Protein 3KG7 (pdb70)

Radius of gyration: 40.91 Å; Cα contacts (8 Å, |Δi|>4): 2635; chains: 4; bounding box: 85×83×121 Å

GO terms:
  GO:0042802 identical protein binding (F, IPI)

B-factor: mean 85.24, std 8.42, range [41.14, 129.92]

Organism: NCBI:txid158786

Foldseek 3Di:
DQLLQADWDQDPPFRWIKGKDKDACVSPVQLQQWDFLNWRWQAQCQLVLCCQVPDPFWKDFWKFFDAIDIAHDNGWIKIKMKWGQADPQGKIKMWIWIDTPPPPDDIDTTMIIIHNDGDDFFDDFDAVVVVVVQWAWDDVVVLQLLCVLLRTGGGLLPFFPTWTEDQFKIKTKGAQRPVCVVSDDPRLDHSSRVVVLVSDFNPSVPPPSDPSWHWGFGTFGMGFHGRADRIWMKMWRGGWDADPVVQKTWGKIFIAHPRGTTGIITHGGITHTDGPVRRVD/DLLQADWDQDPPFRWIKGKDKDACVSPVQLCQWAFLNWRWQALCQLVLVCQVPDPFWKDFWKFFDAIDIAHDRGFIKIKMWWGQADPQRKIKMWIWIDGPVVPDDIDTTMIIIHNDGDDFDDDFDPVVVVQVQWAWDDVVVLQVLCVLLRTGGGLLPFFPTWTEDQFKIKTKGADRPVCVVSDDPSLAHSSRVVSLVRDGNCSPPDDDSPNWHWGFGTFGMGFHTRADRIWMKMWRGGWDADPVQAKTWGKIFIAHPRRHTGDITHGGITGTDGPVRRVD/DADLQQGDWDQDPPFRWIKRKDKDACVSPVQLCQWAFLNWRWQAQCQLVLVCLVPDPFWKDFWKFFDAIDIAHDNGWIKIKMKWGQADPQGKIKMWIWIDTDPPRDDIDTTMIIIHSDRDDFFDDFDAPVVVVVPWDWDDVVVLQVQCVLLRTGGGLLPFFPTWTEDQFKIKTKGAQRPVCVVSDDPRQAHSSRVVSLVSDFNPSVPPDRNPNWHWGFGTFGMGFHGRADRIWMKMFRGGWDADDVVGKTWGKIFIAHPRRTTGIITHGGITHTDGCVRRVD/DLLQADWDQDPPFRWIKGKDKDACVSPVQQQQKDFLNWRWQAQCQLVLCCQVVDPFWKDFWKFFDAIDIAHDNPWIKIKMKWGQADPQGKIKMWIWIDTPVVRPDIDTTMIIIHRDRDDFFDDFDAPVVVQVQWDWDDVVVLQVLCVLLRTGGGLLPFFPTWTEDQFKIKTKGADRPVCVVSDDPRLDHSSRSVVLVSDFNPSVVVGDNVSWHWGWGIFGMGFHGRADRIWMKMWRGGWDADVPQQKTWGKIFIAHPRRTTGIITHGGITHTDGPVRRVD

Solvent-accessible surface area: 50258 Å² total

InterPro domains:
  IPR001227 Acyl transferase domain superfamily [G3DSA:3.40.366.10] (577-880)
  IPR009081 Phosphopantetheine binding ACP domain [PF00550] (2080-2145)
  IPR009081 Phosphopantetheine binding ACP domain [PS50075] (2074-2149)
  IPR011032 GroES-like superfamily [SSF50129] (1459-1610)
  IPR013154 Alcohol dehydrogenase-like, N-terminal [PF08240] (1486-1574)
  IPR013968 Polyketide synthase-like, ketoreductase domain [PF08659] (1800-1977)
  IPR014030 Beta-ketoacyl synthase-like, N-terminal domain [PF00109] (44-298)
  IPR014031 Beta-ketoacyl synthase, C-terminal domain [PF02801] (307-423)
  IPR014043 Acyl transferase domain [PF00698] (579-896)
  IPR014043 Acyl transferase domain [SM00827] (579-877)
  IPR016035 Acyl transferase/acyl hydrolase/lysophospholipase [SSF52151] (576-875)
  IPR016036 Malonyl-CoA ACP transacylase, ACP-binding [SSF55048] (704-770)
  IPR016039 Thiolase-like [G3DSA:3.40.47.10] (41-481)
  IPR016039 Thiolase-like [SSF53901] (42-414)
  IPR018201 Beta-ketoacyl synthase, active site [PS00606] (211-227)
  IPR020806 Polyketide synthase-like, phosphopantetheine-binding domain [SM00823] (2077-2149)
  IPR020807 Polyketide/metazoan fatty acid synthase-like, dehydratase domain [SM00826] (939-1101)
  IPR020841 Polyketide synthase, beta-ketoacyl synthase domain [PS52004] (43-471)
  IPR020841 Polyketide synthase, beta-ketoacyl synthase domain [SM00825] (46-474)
  IPR020843 Enoylreductase domain [SM00829] (1469-1784)

Sequence (1123 aa):
VHRLLGNKLELASTGQTIYHQDINLNNHPWIGDHRVYDTPVIPGVSYIATLAAVGVPAAVEDINFQQPLFLAESNTTRETQLLHTADNVGKQFVEVFSRDGAKQEEWQQHASSVSENPPPPPTLSVDIPALCEQLRPLDTDTLTEIYASISLVYGPLQAVRQAWIGEETSLLEIEVPKALAFQLAGEPIHPVLIDACTRLTPDLFDFSSDSGVFWAPWRVKETLSHPTPSRFYAYVEEPSRVNEQLQTRSYDIQLLDETGQAFGRINGFTVKRAPSQLFLKHRLLGNKLELASTGQTIYHQDINLNNHPWIGDHRVYDTPVIPGVSYIATLAAVGVPAAVEDINFQQPLFLAESNTTRETQLLHTADNVGKQFVEVFSRDGAKQEEWQQHASSVSENPPPPPTLSVDIPALCEQLRPLDTDTLTEIYASISLVYGPLQAVRQAWIGEETSLLEIEVPKALAFQLAGEPIHPVLIDACTRLTPDLFDFSSDSGVFWAPWRVKETLSHPTPSRFYAYVEEPSRVNEQLQTRSYDIQLLDETGQAFGRINGFTVKRAPSQLFLKQVHRLLGNKLELASTGQTIYHQDINLNNHPWIGDHRVYDTPVIPGVSYIATLAAVGVPAAVEDINFQQPLFLAESNTTRETQLLHTADNVGKQFVEVFSRDGAKQEEWQQHASSVSENPPPPPTLSVDIPALCEQLRPLDTDTLTEIYASISLVYGPLQAVRQAWIGEETSLLEIEVPKALAFQLAGEPIHPVLIDACTRLTPDLFDFSSDSGVFWAPWRVKETLSHPTPSRFYAYVEEPSRVNEQLQTRSYDIQLLDETGQAFGRINGFTVKRAPSQLFLKHRLLGNKLELASTGQTIYHQDINLNNHPWIGDHRVYDTPVIPGVSYIATLAAVGVPAAVEDINFQQPLFLAESNTTRETQLLHTADNVGKQFVEVFSRDGAKQEEWQQHASSVSENPPPPPTLSVDIPALCEQLRPLDTDTLTEIYASISLVYGPLQAVRQAWIGEETSLLEIEVPKALAFQLAGEPIHPVLIDACTRLTPDLFDFSSDSGVFWAPWRVKETLSHPTPSRFYAYVEEPSRVNEQLQTRSYDIQLLDETGQAFGRINGFTVKRAPSQLFLK

Structure (mmCIF, N/CA/C/O backbone):
data_3KG7
#
_entry.id   3KG7
#
_cell.length_a   82.163
_cell.length_b   74.447
_cell.length_c   103.482
_cell.angle_alpha   90.00
_cell.angle_beta   108.84
_cell.angle_gamma   90.00
#
_symmetry.space_group_name_H-M   'P 1 21 1'
#
loop_
_entity.id
_entity.type
_entity.pdbx_description
1 polymer CurH
2 water water
#
loop_
_atom_site.group_PDB
_atom_site.id
_atom_site.type_symbol
_atom_site.label_atom_id
_atom_site.label_alt_id
_atom_site.label_comp_id
_atom_site.label_asym_id
_atom_site.label_entity_id
_atom_site.label_seq_id
_atom_site.pdbx_PDB_ins_code
_atom_site.Cartn_x
_atom_site.Cartn_y
_atom_site.Cartn_z
_atom_site.occupancy
_atom_site.B_iso_or_equiv
_atom_site.auth_seq_id
_atom_site.auth_comp_id
_atom_site.auth_asym_id
_atom_site.auth_atom_id
_atom_site.pdbx_PDB_model_num
ATOM 1 N N . VAL A 1 8 ? 24.703 31.271 38.856 1.00 93.54 938 VAL A N 1
ATOM 2 C CA . VAL A 1 8 ? 25.188 32.112 39.997 1.00 90.46 938 VAL A CA 1
ATOM 3 C C . VAL A 1 8 ? 24.627 31.600 41.334 1.00 91.33 938 VAL A C 1
ATOM 4 O O . VAL A 1 8 ? 23.426 31.710 41.607 1.00 91.34 938 VAL A O 1
ATOM 8 N N . HIS A 1 9 ? 25.508 31.044 42.157 1.00 94.06 939 HIS A N 1
ATOM 9 C CA . HIS A 1 9 ? 25.199 30.683 43.539 1.00 95.93 939 HIS A CA 1
ATOM 10 C C . HIS A 1 9 ? 24.949 31.958 44.361 1.00 94.20 939 HIS A C 1
ATOM 11 O O . HIS A 1 9 ? 25.752 32.906 44.314 1.00 94.97 939 HIS A O 1
ATOM 18 N N . ARG A 1 10 ? 23.838 31.990 45.099 1.00 90.19 940 ARG A N 1
ATOM 19 C CA . ARG A 1 10 ? 23.497 33.181 45.891 1.00 87.69 940 ARG A CA 1
ATOM 20 C C . ARG A 1 10 ? 24.609 33.617 46.869 1.00 86.79 940 ARG A C 1
ATOM 21 O O . ARG A 1 10 ? 24.829 34.816 47.064 1.00 87.56 940 ARG A O 1
ATOM 29 N N . LEU A 1 11 ? 25.313 32.646 47.452 1.00 83.92 941 LEU A N 1
ATOM 30 C CA . LEU A 1 11 ? 26.353 32.925 48.435 1.00 81.64 941 LEU A CA 1
ATOM 31 C C . LEU A 1 11 ? 27.710 33.251 47.804 1.00 83.80 941 LEU A C 1
ATOM 32 O O . LEU A 1 11 ? 28.358 34.242 48.181 1.00 83.95 941 LEU A O 1
ATOM 37 N N . LEU A 1 12 ? 28.132 32.434 46.842 1.00 82.75 942 LEU A N 1
ATOM 38 C CA . LEU A 1 12 ? 29.480 32.554 46.290 1.00 80.20 942 LEU A CA 1
ATOM 39 C C . LEU A 1 12 ? 29.585 33.450 45.082 1.00 80.11 942 LEU A C 1
ATOM 40 O O . LEU A 1 12 ? 30.652 34.009 44.823 1.00 82.27 942 LEU A O 1
ATOM 45 N N . GLY A 1 13 ? 28.487 33.575 44.341 1.00 78.94 943 GLY A N 1
ATOM 46 C CA . GLY A 1 13 ? 28.496 34.288 43.078 1.00 78.12 943 GLY A CA 1
ATOM 47 C C . GLY A 1 13 ? 28.940 33.393 41.935 1.00 79.14 943 GLY A C 1
ATOM 48 O O . GLY A 1 13 ? 28.581 32.219 41.879 1.00 79.18 943 GLY A O 1
ATOM 49 N N . ASN A 1 14 ? 29.721 33.956 41.017 1.00 79.26 944 ASN A N 1
ATOM 50 C CA . ASN A 1 14 ? 30.137 33.260 39.801 1.00 78.50 944 ASN A CA 1
ATOM 51 C C . ASN A 1 14 ? 31.457 32.561 39.971 1.00 76.98 944 ASN A C 1
ATOM 52 O O . ASN A 1 14 ? 32.401 33.145 40.478 1.00 78.31 944 ASN A O 1
ATOM 57 N N . LYS A 1 15 ? 31.514 31.312 39.525 1.00 76.62 945 LYS A N 1
ATOM 58 C CA . LYS A 1 15 ? 32.716 30.493 39.602 1.00 76.26 945 LYS A CA 1
ATOM 59 C C . LYS A 1 15 ? 33.516 30.605 38.316 1.00 76.65 945 LYS A C 1
ATOM 60 O O . LYS A 1 15 ? 32.989 30.435 37.213 1.00 79.10 945 LYS A O 1
ATOM 66 N N . LEU A 1 16 ? 34.793 30.911 38.455 1.00 76.75 946 LEU A N 1
ATOM 67 C CA . LEU A 1 16 ? 35.696 30.882 37.317 1.00 77.10 946 LEU A CA 1
ATOM 68 C C . LEU A 1 16 ? 36.901 30.046 37.677 1.00 77.43 946 LEU A C 1
ATOM 69 O O . LEU A 1 16 ? 37.543 30.270 38.711 1.00 77.68 946 LEU A O 1
ATOM 74 N N . GLU A 1 17 ? 37.186 29.068 36.827 1.00 78.30 947 GLU A N 1
ATOM 75 C CA . GLU A 1 17 ? 38.364 28.233 36.995 1.00 79.36 947 GLU A CA 1
ATOM 76 C C . GLU A 1 17 ? 39.476 28.763 36.113 1.00 79.20 947 GLU A C 1
ATOM 77 O O . GLU A 1 17 ? 39.301 28.916 34.901 1.00 77.31 947 GLU A O 1
ATOM 83 N N . LEU A 1 18 ? 40.625 29.043 36.724 1.00 79.40 948 LEU A N 1
ATOM 84 C CA . LEU A 1 18 ? 41.765 29.591 35.983 1.00 78.87 948 LEU A CA 1
ATOM 85 C C . LEU A 1 18 ? 42.506 28.510 35.236 1.00 78.06 948 LEU A C 1
ATOM 86 O O . LEU A 1 18 ? 42.929 27.512 35.809 1.00 79.86 948 LEU A O 1
ATOM 91 N N . ALA A 1 19 ? 42.628 28.718 33.935 1.00 78.17 949 ALA A N 1
ATOM 92 C CA . ALA A 1 19 ? 43.297 27.791 33.041 1.00 79.59 949 ALA A CA 1
ATOM 93 C C . ALA A 1 19 ? 44.742 27.603 33.438 1.00 81.46 949 ALA A C 1
ATOM 94 O O . ALA A 1 19 ? 45.269 26.489 33.448 1.00 83.23 949 ALA A O 1
ATOM 96 N N . SER A 1 20 ? 45.380 28.721 33.754 1.00 83.40 950 SER A N 1
ATOM 97 C CA . SER A 1 20 ? 46.828 28.772 33.881 1.00 85.81 950 SER A CA 1
ATOM 98 C C . SER A 1 20 ? 47.354 28.139 35.168 1.00 86.34 950 SER A C 1
ATOM 99 O O . SER A 1 20 ? 48.381 27.456 35.147 1.00 87.85 950 SER A O 1
ATOM 102 N N . THR A 1 21 ? 46.642 28.349 36.271 1.00 84.38 951 THR A N 1
ATOM 103 C CA . THR A 1 21 ? 47.145 27.963 37.583 1.00 84.56 951 THR A CA 1
ATOM 104 C C . THR A 1 21 ? 46.375 26.834 38.267 1.00 84.48 951 THR A C 1
ATOM 105 O O . THR A 1 21 ? 46.890 26.212 39.195 1.00 85.30 951 THR A O 1
ATOM 109 N N . GLY A 1 22 ? 45.143 26.585 37.833 1.00 83.51 952 GLY A N 1
ATOM 110 C CA . GLY A 1 22 ? 44.251 25.661 38.532 1.00 81.82 952 GLY A CA 1
ATOM 111 C C . GLY A 1 22 ? 43.660 26.285 39.789 1.00 83.16 952 GLY A C 1
ATOM 112 O O . GLY A 1 22 ? 43.283 25.582 40.718 1.00 84.32 952 GLY A O 1
ATOM 113 N N . GLN A 1 23 ? 43.585 27.613 39.828 1.00 82.09 953 GLN A N 1
ATOM 114 C CA . GLN A 1 23 ? 42.909 28.305 40.918 1.00 82.28 953 GLN A CA 1
ATOM 115 C C . GLN A 1 23 ? 41.435 28.516 40.588 1.00 80.95 953 GLN A C 1
ATOM 116 O O . GLN A 1 23 ? 41.018 28.384 39.435 1.00 82.02 953 GLN A O 1
ATOM 122 N N . THR A 1 24 ? 40.648 28.844 41.606 1.00 78.39 954 THR A N 1
ATOM 123 C CA . THR A 1 24 ? 39.248 29.143 41.398 1.00 76.91 954 THR A CA 1
ATOM 124 C C . THR A 1 24 ? 38.903 30.470 42.050 1.00 78.06 954 THR A C 1
ATOM 125 O O . THR A 1 24 ? 39.247 30.708 43.199 1.00 77.85 954 THR A O 1
ATOM 129 N N . ILE A 1 25 ? 38.233 31.325 41.285 1.00 78.23 955 ILE A N 1
ATOM 130 C CA . ILE A 1 25 ? 37.759 32.613 41.748 1.00 81.36 955 ILE A CA 1
ATOM 131 C C . ILE A 1 25 ? 36.237 32.608 41.813 1.00 80.20 955 ILE A C 1
ATOM 132 O O . ILE A 1 25 ? 35.578 32.263 40.846 1.00 81.90 955 ILE A O 1
ATOM 137 N N . TYR A 1 26 ? 35.689 33.005 42.951 1.00 79.23 956 TYR A N 1
ATOM 138 C CA . TYR A 1 26 ? 34.269 33.270 43.056 1.00 78.40 956 TYR A CA 1
ATOM 139 C C . TYR A 1 26 ? 34.085 34.760 43.165 1.00 79.20 956 TYR A C 1
ATOM 140 O O . TYR A 1 26 ? 34.583 35.397 44.114 1.00 80.76 956 TYR A O 1
ATOM 149 N N . HIS A 1 27 ? 33.396 35.336 42.185 1.00 76.80 957 HIS A N 1
ATOM 150 C CA . HIS A 1 27 ? 33.212 36.781 42.177 1.00 75.43 957 HIS A CA 1
ATOM 151 C C . HIS A 1 27 ? 31.759 37.197 42.081 1.00 76.31 957 HIS A C 1
ATOM 152 O O . HIS A 1 27 ? 30.976 36.628 41.322 1.00 80.48 957 HIS A O 1
ATOM 159 N N . GLN A 1 28 ? 31.413 38.209 42.860 1.00 76.78 958 GLN A N 1
ATOM 160 C CA . GLN A 1 28 ? 30.055 38.719 42.919 1.00 77.46 958 GLN A CA 1
ATOM 161 C C . GLN A 1 28 ? 30.038 40.193 43.336 1.00 79.20 958 GLN A C 1
ATOM 162 O O . GLN A 1 28 ? 31.029 40.730 43.844 1.00 80.59 958 GLN A O 1
ATOM 168 N N . ASP A 1 29 ? 28.907 40.845 43.111 1.00 80.75 959 ASP A N 1
ATOM 169 C CA . ASP A 1 29 ? 28.685 42.178 43.637 1.00 80.80 959 ASP A CA 1
ATOM 170 C C . ASP A 1 29 ? 27.905 42.058 44.940 1.00 79.11 959 ASP A C 1
ATOM 171 O O . ASP A 1 29 ? 26.766 41.604 44.945 1.00 80.12 959 ASP A O 1
ATOM 176 N N . ILE A 1 30 ? 28.523 42.448 46.048 1.00 77.68 960 ILE A N 1
ATOM 177 C CA . ILE A 1 30 ? 27.832 42.462 47.337 1.00 77.06 960 ILE A CA 1
ATOM 178 C C . ILE A 1 30 ? 27.146 43.811 47.556 1.00 77.45 960 ILE A C 1
ATOM 179 O O . ILE A 1 30 ? 27.783 44.861 47.505 1.00 79.18 960 ILE A O 1
ATOM 184 N N . ASN A 1 31 ? 25.839 43.761 47.795 1.00 77.12 961 ASN A N 1
ATOM 185 C CA . ASN A 1 31 ? 25.052 44.915 48.203 1.00 75.84 961 ASN A CA 1
ATOM 186 C C . ASN A 1 31 ? 23.776 44.484 48.934 1.00 76.73 961 ASN A C 1
ATOM 187 O O . ASN A 1 31 ? 23.494 43.285 49.046 1.00 78.20 961 ASN A O 1
ATOM 192 N N . LEU A 1 32 ? 23.005 45.452 49.431 1.00 76.56 962 LEU A N 1
ATOM 193 C CA . LEU A 1 32 ? 21.777 45.144 50.165 1.00 76.70 962 LEU A CA 1
ATOM 194 C C . LEU A 1 32 ? 20.716 44.497 49.287 1.00 77.44 962 LEU A C 1
ATOM 195 O O . LEU A 1 32 ? 19.777 43.879 49.786 1.00 77.50 962 LEU A O 1
ATOM 200 N N . ASN A 1 33 ? 20.867 44.649 47.978 1.00 79.59 963 ASN A N 1
ATOM 201 C CA . ASN A 1 33 ? 19.951 44.038 47.031 1.00 81.94 963 ASN A CA 1
ATOM 202 C C . ASN A 1 33 ? 20.207 42.541 46.890 1.00 82.57 963 ASN A C 1
ATOM 203 O O . ASN A 1 33 ? 19.281 41.739 46.967 1.00 82.11 963 ASN A O 1
ATOM 208 N N . ASN A 1 34 ? 21.470 42.176 46.682 1.00 83.58 964 ASN A N 1
ATOM 209 C CA . ASN A 1 34 ? 21.864 40.780 46.574 1.00 84.79 964 ASN A CA 1
ATOM 210 C C . ASN A 1 34 ? 21.814 40.066 47.922 1.00 85.69 964 ASN A C 1
ATOM 211 O O . ASN A 1 34 ? 21.372 38.916 48.005 1.00 87.22 964 ASN A O 1
ATOM 216 N N . HIS A 1 35 ? 22.263 40.758 48.968 1.00 83.95 965 HIS A N 1
ATOM 217 C CA . HIS A 1 35 ? 22.374 40.174 50.296 1.00 83.08 965 HIS A CA 1
ATOM 218 C C . HIS A 1 35 ? 21.709 41.067 51.343 1.00 82.83 965 HIS A C 1
ATOM 219 O O . HIS A 1 35 ? 22.396 41.698 52.152 1.00 84.06 965 HIS A O 1
ATOM 226 N N . PRO A 1 36 ? 20.367 41.107 51.350 1.00 81.44 966 PRO A N 1
ATOM 227 C CA . PRO A 1 36 ? 19.626 41.948 52.296 1.00 79.68 966 PRO A CA 1
ATOM 228 C C . PRO A 1 36 ? 19.960 41.680 53.771 1.00 80.91 966 PRO A C 1
ATOM 229 O O . PRO A 1 36 ? 19.808 42.582 54.607 1.00 81.24 966 PRO A O 1
ATOM 233 N N . TRP A 1 37 ? 20.430 40.472 54.087 1.00 79.90 967 TRP A N 1
ATOM 234 C CA . TRP A 1 37 ? 20.704 40.118 55.485 1.00 80.84 967 TRP A CA 1
ATOM 235 C C . TRP A 1 37 ? 21.809 40.956 56.116 1.00 81.17 967 TRP A C 1
ATOM 236 O O . TRP A 1 37 ? 21.808 41.168 57.331 1.00 81.58 967 TRP A O 1
ATOM 247 N N . ILE A 1 38 ? 22.737 41.447 55.296 1.00 80.34 968 ILE A N 1
ATOM 248 C CA . ILE A 1 38 ? 23.845 42.258 55.801 1.00 79.59 968 ILE A CA 1
ATOM 249 C C . ILE A 1 38 ? 23.305 43.494 56.505 1.00 81.06 968 ILE A C 1
ATOM 250 O O . ILE A 1 38 ? 23.842 43.906 57.535 1.00 82.67 968 ILE A O 1
ATOM 255 N N . GLY A 1 39 ? 22.211 44.043 55.968 1.00 79.63 969 GLY A N 1
ATOM 256 C CA . GLY A 1 39 ? 21.550 45.203 56.547 1.00 78.14 969 GLY A CA 1
ATOM 257 C C . GLY A 1 39 ? 21.006 44.952 57.934 1.00 79.75 969 GLY A C 1
ATOM 258 O O . GLY A 1 39 ? 20.712 45.890 58.661 1.00 80.13 969 GLY A O 1
ATOM 259 N N . ASP A 1 40 ? 20.880 43.681 58.306 1.00 81.48 970 ASP A N 1
ATOM 260 C CA . ASP A 1 40 ? 20.418 43.306 59.648 1.00 82.49 970 ASP A CA 1
ATOM 261 C C . ASP A 1 40 ? 21.545 42.870 60.600 1.00 82.98 970 ASP A C 1
ATOM 262 O O . ASP A 1 40 ? 21.287 42.455 61.730 1.00 83.71 970 ASP A O 1
ATOM 267 N N . HIS A 1 41 ? 22.792 42.957 60.139 1.00 82.75 971 HIS A N 1
ATOM 268 C CA . HIS A 1 41 ? 23.946 42.815 61.022 1.00 82.94 971 HIS A CA 1
ATOM 269 C C . HIS A 1 41 ? 24.664 44.160 61.144 1.00 83.91 971 HIS A C 1
ATOM 270 O O . HIS A 1 41 ? 25.622 44.429 60.414 1.00 84.82 971 HIS A O 1
ATOM 277 N N . ARG A 1 42 ? 24.193 45.005 62.060 1.00 84.22 972 ARG A N 1
ATOM 278 C CA . ARG A 1 42 ? 24.712 46.374 62.154 1.00 84.65 972 ARG A CA 1
ATOM 279 C C . ARG A 1 42 ? 25.660 46.589 63.329 1.00 83.15 972 ARG A C 1
ATOM 280 O O . ARG A 1 42 ? 25.288 46.416 64.493 1.00 83.76 972 ARG A O 1
ATOM 288 N N . VAL A 1 43 ? 26.892 46.961 63.000 1.00 80.81 973 VAL A N 1
ATOM 289 C CA . VAL A 1 43 ? 27.866 47.419 63.989 1.00 80.20 973 VAL A CA 1
ATOM 290 C C . VAL A 1 43 ? 28.061 48.938 63.798 1.00 80.03 973 VAL A C 1
ATOM 291 O O . VAL A 1 43 ? 28.282 49.400 62.679 1.00 79.95 973 VAL A O 1
ATOM 295 N N . TYR A 1 44 ? 27.972 49.700 64.886 1.00 78.69 974 TYR A N 1
ATOM 296 C CA . TYR A 1 44 ? 27.955 51.177 64.824 1.00 80.12 974 TYR A CA 1
ATOM 297 C C . TYR A 1 44 ? 26.942 51.665 63.789 1.00 81.29 974 TYR A C 1
ATOM 298 O O . TYR A 1 44 ? 27.234 52.560 62.990 1.00 80.77 974 TYR A O 1
ATOM 307 N N . ASP A 1 45 ? 25.760 51.046 63.809 1.00 83.05 975 ASP A N 1
ATOM 308 C CA . ASP A 1 45 ? 24.668 51.356 62.882 1.00 83.79 975 ASP A CA 1
ATOM 309 C C . ASP A 1 45 ? 25.092 51.289 61.403 1.00 83.59 975 ASP A C 1
ATOM 310 O O . ASP A 1 45 ? 24.533 51.978 60.548 1.00 84.26 975 ASP A O 1
ATOM 315 N N . THR A 1 46 ? 26.078 50.445 61.115 1.00 82.78 976 THR A N 1
ATOM 316 C CA . THR A 1 46 ? 26.568 50.240 59.757 1.00 81.97 976 THR A CA 1
ATOM 317 C C . THR A 1 46 ? 26.424 48.763 59.393 1.00 83.12 976 THR A C 1
ATOM 318 O O . THR A 1 46 ? 26.889 47.900 60.137 1.00 85.21 976 THR A O 1
ATOM 322 N N . PRO A 1 47 ? 25.766 48.464 58.263 1.00 82.56 977 PRO A N 1
ATOM 323 C CA . PRO A 1 47 ? 25.750 47.091 57.778 1.00 82.25 977 PRO A CA 1
ATOM 324 C C . PRO A 1 47 ? 27.162 46.571 57.514 1.00 82.69 977 PRO A C 1
ATOM 325 O O . PRO A 1 47 ? 27.883 47.109 56.674 1.00 82.33 977 PRO A O 1
ATOM 329 N N . VAL A 1 48 ? 27.545 45.537 58.257 1.00 82.58 978 VAL A N 1
ATOM 330 C CA . VAL A 1 48 ? 28.874 44.935 58.140 1.00 82.58 978 VAL A CA 1
ATOM 331 C C . VAL A 1 48 ? 28.775 43.412 58.031 1.00 81.80 978 VAL A C 1
ATOM 332 O O . VAL A 1 48 ? 27.909 42.807 58.654 1.00 84.53 978 VAL A O 1
ATOM 336 N N . ILE A 1 49 ? 29.643 42.802 57.226 1.00 81.13 979 ILE A N 1
ATOM 337 C CA . ILE A 1 49 ? 29.710 41.338 57.107 1.00 80.77 979 ILE A CA 1
ATOM 338 C C . ILE A 1 49 ? 30.538 40.754 58.248 1.00 80.76 979 ILE A C 1
ATOM 339 O O . ILE A 1 49 ? 31.716 41.079 58.371 1.00 81.72 979 ILE A O 1
ATOM 344 N N . PRO A 1 50 ? 29.928 39.895 59.089 1.00 82.20 980 PRO A N 1
ATOM 345 C CA . PRO A 1 50 ? 30.690 39.220 60.146 1.00 82.05 980 PRO A CA 1
ATOM 346 C C . PRO A 1 50 ? 31.775 38.354 59.544 1.00 82.41 980 PRO A C 1
ATOM 347 O O . PRO A 1 50 ? 31.543 37.706 58.524 1.00 80.93 980 PRO A O 1
ATOM 351 N N . GLY A 1 51 ? 32.943 38.336 60.181 1.00 83.46 981 GLY A N 1
ATOM 352 C CA . GLY A 1 51 ? 34.088 37.557 59.704 1.00 82.78 981 GLY A CA 1
ATOM 353 C C . GLY A 1 51 ? 33.788 36.117 59.346 1.00 82.61 981 GLY A C 1
ATOM 354 O O . GLY A 1 51 ? 34.199 35.645 58.288 1.00 83.41 981 GLY A O 1
ATOM 355 N N . VAL A 1 52 ? 33.059 35.426 60.221 1.00 82.49 982 VAL A N 1
ATOM 356 C CA . VAL A 1 52 ? 32.750 33.987 60.037 1.00 83.24 982 VAL A CA 1
ATOM 357 C C . VAL A 1 52 ? 32.038 33.666 58.710 1.00 84.29 982 VAL A C 1
ATOM 358 O O . VAL A 1 52 ? 31.998 32.500 58.287 1.00 87.79 982 VAL A O 1
ATOM 362 N N . SER A 1 53 ? 31.494 34.701 58.064 1.00 82.29 983 SER A N 1
ATOM 363 C CA . SER A 1 53 ? 30.842 34.566 56.756 1.00 80.64 983 SER A CA 1
ATOM 364 C C . SER A 1 53 ? 31.782 33.949 55.732 1.00 81.06 983 SER A C 1
ATOM 365 O O . SER A 1 53 ? 31.367 33.141 54.904 1.00 83.23 983 SER A O 1
ATOM 368 N N . TYR A 1 54 ? 33.048 34.348 55.785 1.00 79.99 984 TYR A N 1
ATOM 369 C CA . TYR A 1 54 ? 34.022 33.885 54.818 1.00 80.37 984 TYR A CA 1
ATOM 370 C C . TYR A 1 54 ? 34.386 32.436 55.046 1.00 81.66 984 TYR A C 1
ATOM 371 O O . TYR A 1 54 ? 34.819 31.760 54.116 1.00 82.36 984 TYR A O 1
ATOM 380 N N . ILE A 1 55 ? 34.206 31.957 56.277 1.00 81.36 985 ILE A N 1
ATOM 381 C CA . ILE A 1 55 ? 34.353 30.535 56.555 1.00 80.55 985 ILE A CA 1
ATOM 382 C C . ILE A 1 55 ? 33.184 29.819 55.882 1.00 81.78 985 ILE A C 1
ATOM 383 O O . ILE A 1 55 ? 33.390 28.831 55.151 1.00 84.17 985 ILE A O 1
ATOM 388 N N . ALA A 1 56 ? 31.970 30.331 56.100 1.00 79.76 986 ALA A N 1
ATOM 389 C CA . ALA A 1 56 ? 30.781 29.779 55.430 1.00 80.19 986 ALA A CA 1
ATOM 390 C C . ALA A 1 56 ? 30.945 29.726 53.898 1.00 82.50 986 ALA A C 1
ATOM 391 O O . ALA A 1 56 ? 30.625 28.723 53.267 1.00 84.38 986 ALA A O 1
ATOM 401 N N . THR A 1 58 ? 33.820 29.641 52.156 1.00 83.56 988 THR A N 1
ATOM 402 C CA . THR A 1 58 ? 34.845 28.650 51.868 1.00 81.96 988 THR A CA 1
ATOM 403 C C . THR A 1 58 ? 34.262 27.235 51.971 1.00 82.78 988 THR A C 1
ATOM 404 O O . THR A 1 58 ? 34.470 26.397 51.088 1.00 82.14 988 THR A O 1
ATOM 408 N N . LEU A 1 59 ? 33.498 26.997 53.031 1.00 80.55 989 LEU A N 1
ATOM 409 C CA . LEU A 1 59 ? 32.818 25.716 53.219 1.00 80.16 989 LEU A CA 1
ATOM 410 C C . LEU A 1 59 ? 31.877 25.372 52.066 1.00 79.95 989 LEU A C 1
ATOM 411 O O . LEU A 1 59 ? 31.688 24.199 51.718 1.00 79.56 989 LEU A O 1
ATOM 416 N N . ALA A 1 60 ? 31.289 26.406 51.478 1.00 78.04 990 ALA A N 1
ATOM 417 C CA . ALA A 1 60 ? 30.376 26.229 50.357 1.00 77.23 990 ALA A CA 1
ATOM 418 C C . ALA A 1 60 ? 31.149 25.932 49.082 1.00 78.68 990 ALA A C 1
ATOM 419 O O . ALA A 1 60 ? 30.652 25.227 48.200 1.00 79.67 990 ALA A O 1
ATOM 421 N N . ALA A 1 61 ? 32.365 26.463 48.988 1.00 78.65 991 ALA A N 1
ATOM 422 C CA . ALA A 1 61 ? 33.181 26.256 47.796 1.00 77.79 991 ALA A CA 1
ATOM 423 C C . ALA A 1 61 ? 33.753 24.837 47.710 1.00 78.11 991 ALA A C 1
ATOM 424 O O . ALA A 1 61 ? 33.781 24.254 46.630 1.00 78.44 991 ALA A O 1
ATOM 426 N N . VAL A 1 62 ? 34.188 24.289 48.844 1.00 78.23 992 VAL A N 1
ATOM 427 C CA . VAL A 1 62 ? 34.862 22.986 48.867 1.00 77.35 992 VAL A CA 1
ATOM 428 C C . VAL A 1 62 ? 33.962 21.834 49.295 1.00 78.05 992 VAL A C 1
ATOM 429 O O . VAL A 1 62 ? 34.269 20.677 49.000 1.00 78.84 992 VAL A O 1
ATOM 433 N N . GLY A 1 63 ? 32.867 22.150 49.988 1.00 77.47 993 GLY A N 1
ATOM 434 C CA . GLY A 1 63 ? 31.943 21.139 50.486 1.00 77.99 993 GLY A CA 1
ATOM 435 C C . GLY A 1 63 ? 32.347 20.563 51.827 1.00 79.70 993 GLY A C 1
ATOM 436 O O . GLY A 1 63 ? 33.504 20.646 52.217 1.00 81.16 993 GLY A O 1
ATOM 437 N N . VAL A 1 64 ? 31.378 19.982 52.529 1.00 79.37 994 VAL A N 1
ATOM 438 C CA . VAL A 1 64 ? 31.618 19.290 53.794 1.00 78.14 994 VAL A CA 1
ATOM 439 C C . VAL A 1 64 ? 31.540 17.760 53.598 1.00 77.81 994 VAL A C 1
ATOM 440 O O . VAL A 1 64 ? 30.885 17.302 52.667 1.00 79.88 994 VAL A O 1
ATOM 444 N N . PRO A 1 65 ? 32.193 16.965 54.473 1.00 78.06 995 PRO A N 1
ATOM 445 C CA . PRO A 1 65 ? 33.062 17.340 55.598 1.00 77.06 995 PRO A CA 1
ATOM 446 C C . PRO A 1 65 ? 34.298 18.135 55.185 1.00 77.52 995 PRO A C 1
ATOM 447 O O . PRO A 1 65 ? 34.881 17.888 54.128 1.00 78.53 995 PRO A O 1
ATOM 451 N N . ALA A 1 66 ? 34.674 19.090 56.024 1.00 76.67 996 ALA A N 1
ATOM 452 C CA . ALA A 1 66 ? 35.825 19.928 55.761 1.00 77.20 996 ALA A CA 1
ATOM 453 C C . ALA A 1 66 ? 36.345 20.559 57.045 1.00 79.13 996 ALA A C 1
ATOM 454 O O . ALA A 1 66 ? 35.598 20.733 58.021 1.00 79.97 996 ALA A O 1
ATOM 456 N N . ALA A 1 67 ? 37.635 20.886 57.038 1.00 79.38 997 ALA A N 1
ATOM 457 C CA . ALA A 1 67 ? 38.249 21.635 58.126 1.00 79.50 997 ALA A CA 1
ATOM 458 C C . ALA A 1 67 ? 38.927 22.887 57.571 1.00 78.31 997 ALA A C 1
ATOM 459 O O . ALA A 1 67 ? 39.545 22.858 56.511 1.00 78.28 997 ALA A O 1
ATOM 461 N N . VAL A 1 68 ? 38.801 23.987 58.289 1.00 79.04 998 VAL A N 1
ATOM 462 C CA . VAL A 1 68 ? 39.416 25.237 57.876 1.00 81.05 998 VAL A CA 1
ATOM 463 C C . VAL A 1 68 ? 40.315 25.702 59.005 1.00 81.76 998 VAL A C 1
ATOM 464 O O . VAL A 1 68 ? 39.874 25.770 60.158 1.00 84.59 998 VAL A O 1
ATOM 468 N N . GLU A 1 69 ? 41.567 26.016 58.687 1.00 82.17 999 GLU A N 1
ATOM 469 C CA . GLU A 1 69 ? 42.537 26.394 59.726 1.00 83.90 999 GLU A CA 1
ATOM 470 C C . GLU A 1 69 ? 43.247 27.716 59.438 1.00 82.84 999 GLU A C 1
ATOM 471 O O . GLU A 1 69 ? 43.202 28.214 58.306 1.00 82.04 999 GLU A O 1
ATOM 477 N N . ASP A 1 70 ? 43.872 28.280 60.480 1.00 83.44 1000 ASP A N 1
ATOM 478 C CA . ASP A 1 70 ? 44.573 29.578 60.421 1.00 84.45 1000 ASP A CA 1
ATOM 479 C C . ASP A 1 70 ? 43.747 30.680 59.743 1.00 82.94 1000 ASP A C 1
ATOM 480 O O . ASP A 1 70 ? 44.158 31.267 58.737 1.00 82.31 1000 ASP A O 1
ATOM 485 N N . ILE A 1 71 ? 42.578 30.942 60.315 1.00 80.61 1001 ILE A N 1
ATOM 486 C CA . ILE A 1 71 ? 41.635 31.926 59.798 1.00 79.91 1001 ILE A CA 1
ATOM 487 C C . ILE A 1 71 ? 41.956 33.295 60.374 1.00 80.31 1001 ILE A C 1
ATOM 488 O O . ILE A 1 71 ? 42.084 33.448 61.591 1.00 81.41 1001 ILE A O 1
ATOM 493 N N . ASN A 1 72 ? 42.104 34.283 59.501 1.00 79.66 1002 ASN A N 1
ATOM 494 C CA . ASN A 1 72 ? 42.358 35.658 59.922 1.00 79.14 1002 ASN A CA 1
ATOM 495 C C . ASN A 1 72 ? 41.395 36.645 59.291 1.00 79.28 1002 ASN A C 1
ATOM 496 O O . ASN A 1 72 ? 41.077 36.543 58.108 1.00 81.84 1002 ASN A O 1
ATOM 501 N N . PHE A 1 73 ? 40.940 37.603 60.084 1.00 78.35 1003 PHE A N 1
ATOM 502 C CA . PHE A 1 73 ? 40.081 38.662 59.595 1.00 77.98 1003 PHE A CA 1
ATOM 503 C C . PHE A 1 73 ? 40.839 39.984 59.622 1.00 78.12 1003 PHE A C 1
ATOM 504 O O . PHE A 1 73 ? 41.397 40.363 60.658 1.00 78.45 1003 PHE A O 1
ATOM 512 N N . GLN A 1 74 ? 40.880 40.668 58.480 1.00 78.90 1004 GLN A N 1
ATOM 513 C CA . GLN A 1 74 ? 41.529 41.984 58.393 1.00 79.97 1004 GLN A CA 1
ATOM 514 C C . GLN A 1 74 ? 40.454 43.074 58.494 1.00 80.61 1004 GLN A C 1
ATOM 515 O O . GLN A 1 74 ? 39.634 43.043 59.410 1.00 82.23 1004 GLN A O 1
ATOM 521 N N . GLN A 1 75 ? 40.455 44.032 57.570 1.00 81.55 1005 GLN A N 1
ATOM 522 C CA . GLN A 1 75 ? 39.414 45.058 57.527 1.00 80.96 1005 GLN A CA 1
ATOM 523 C C . GLN A 1 75 ? 38.055 44.455 57.185 1.00 79.63 1005 GLN A C 1
ATOM 524 O O . GLN A 1 75 ? 37.969 43.569 56.328 1.00 78.91 1005 GLN A O 1
ATOM 530 N N . PRO A 1 76 ? 36.986 44.924 57.854 1.00 78.10 1006 PRO A N 1
ATOM 531 C CA . PRO A 1 76 ? 35.638 44.453 57.535 1.00 78.26 1006 PRO A CA 1
ATOM 532 C C . PRO A 1 76 ? 35.113 44.976 56.200 1.00 77.92 1006 PRO A C 1
ATOM 533 O O . PRO A 1 76 ? 35.515 46.044 55.749 1.00 79.91 1006 PRO A O 1
ATOM 537 N N . LEU A 1 77 ? 34.229 44.208 55.576 1.00 77.68 1007 LEU A N 1
ATOM 538 C CA . LEU A 1 77 ? 33.465 44.670 54.438 1.00 77.69 1007 LEU A CA 1
ATOM 539 C C . LEU A 1 77 ? 32.202 45.314 54.967 1.00 79.37 1007 LEU A C 1
ATOM 540 O O . LEU A 1 77 ? 31.321 44.631 55.490 1.00 81.62 1007 LEU A O 1
ATOM 545 N N . PHE A 1 78 ? 32.119 46.633 54.849 1.00 80.39 1008 PHE A N 1
ATOM 546 C CA . PHE A 1 78 ? 30.928 47.355 55.297 1.00 81.41 1008 PHE A CA 1
ATOM 547 C C . PHE A 1 78 ? 30.265 48.098 54.144 1.00 81.70 1008 PHE A C 1
ATOM 548 O O . PHE A 1 78 ? 30.913 48.444 53.153 1.00 83.18 1008 PHE A O 1
ATOM 556 N N . LEU A 1 79 ? 28.962 48.314 54.277 1.00 81.10 1009 LEU A N 1
ATOM 557 C CA . LEU A 1 79 ? 28.200 49.056 53.289 1.00 81.38 1009 LEU A CA 1
ATOM 558 C C . LEU A 1 79 ? 27.779 50.402 53.891 1.00 82.82 1009 LEU A C 1
ATOM 559 O O . LEU A 1 79 ? 26.795 50.486 54.632 1.00 83.93 1009 LEU A O 1
ATOM 564 N N . ALA A 1 80 ? 28.556 51.439 53.580 1.00 83.62 1010 ALA A N 1
ATOM 565 C CA . ALA A 1 80 ? 28.353 52.777 54.136 1.00 84.39 1010 ALA A CA 1
ATOM 566 C C . ALA A 1 80 ? 26.960 53.313 53.809 1.00 84.66 1010 ALA A C 1
ATOM 567 O O . ALA A 1 80 ? 26.174 53.607 54.710 1.00 85.83 1010 ALA A O 1
ATOM 569 N N . GLU A 1 81 ? 26.658 53.415 52.518 1.00 84.76 1011 GLU A N 1
ATOM 570 C CA . GLU A 1 81 ? 25.357 53.898 52.071 1.00 86.19 1011 GLU A CA 1
ATOM 571 C C . GLU A 1 81 ? 24.457 52.741 51.671 1.00 85.87 1011 GLU A C 1
ATOM 572 O O . GLU A 1 81 ? 24.921 51.632 51.433 1.00 85.30 1011 GLU A O 1
ATOM 578 N N . SER A 1 82 ? 23.163 53.026 51.602 1.00 87.44 1012 SER A N 1
ATOM 579 C CA . SER A 1 82 ? 22.134 52.054 51.254 1.00 88.31 1012 SER A CA 1
ATOM 580 C C . SER A 1 82 ? 22.340 51.423 49.879 1.00 88.34 1012 SER A C 1
ATOM 581 O O . SER A 1 82 ? 21.868 50.317 49.625 1.00 90.97 1012 SER A O 1
ATOM 584 N N . ASN A 1 83 ? 23.038 52.131 48.996 1.00 87.93 1013 ASN A N 1
ATOM 585 C CA . ASN A 1 83 ? 23.253 51.673 47.627 1.00 86.34 1013 ASN A CA 1
ATOM 586 C C . ASN A 1 83 ? 24.701 51.250 47.336 1.00 84.85 1013 ASN A C 1
ATOM 587 O O . ASN A 1 83 ? 25.050 50.965 46.184 1.00 84.31 1013 ASN A O 1
ATOM 592 N N . THR A 1 84 ? 25.536 51.216 48.375 1.00 82.85 1014 THR A N 1
ATOM 593 C CA . THR A 1 84 ? 26.932 50.805 48.241 1.00 82.36 1014 THR A CA 1
ATOM 594 C C . THR A 1 84 ? 27.012 49.399 47.661 1.00 82.34 1014 THR A C 1
ATOM 595 O O . THR A 1 84 ? 26.317 48.495 48.125 1.00 82.94 1014 THR A O 1
ATOM 599 N N . THR A 1 85 ? 27.848 49.226 46.643 1.00 80.85 1015 THR A N 1
ATOM 600 C CA . THR A 1 85 ? 28.155 47.906 46.111 1.00 80.55 1015 THR A CA 1
ATOM 601 C C . THR A 1 85 ? 29.647 47.693 46.182 1.00 79.46 1015 THR A C 1
ATOM 602 O O . THR A 1 85 ? 30.422 48.556 45.770 1.00 82.18 1015 THR A O 1
ATOM 606 N N . ARG A 1 86 ? 30.054 46.550 46.715 1.00 77.65 1016 ARG A N 1
ATOM 607 C CA . ARG A 1 86 ? 31.455 46.191 46.669 1.00 78.21 1016 ARG A CA 1
ATOM 608 C C . ARG A 1 86 ? 31.643 44.936 45.837 1.00 79.30 1016 ARG A C 1
ATOM 609 O O . ARG A 1 86 ? 31.037 43.887 46.122 1.00 79.43 1016 ARG A O 1
ATOM 617 N N . GLU A 1 87 ? 32.471 45.043 44.799 1.00 79.05 1017 GLU A N 1
ATOM 618 C CA . GLU A 1 87 ? 32.819 43.863 44.023 1.00 79.80 1017 GLU A CA 1
ATOM 619 C C . GLU A 1 87 ? 33.777 42.999 44.833 1.00 79.06 1017 GLU A C 1
ATOM 620 O O . GLU A 1 87 ? 34.841 43.438 45.255 1.00 80.07 1017 GLU A O 1
ATOM 626 N N . THR A 1 88 ? 33.350 41.776 45.084 1.00 78.05 1018 THR A N 1
ATOM 627 C CA . THR A 1 88 ? 34.042 40.875 46.007 1.00 78.78 1018 THR A CA 1
ATOM 628 C C . THR A 1 88 ? 34.618 39.660 45.279 1.00 78.07 1018 THR A C 1
ATOM 629 O O . THR A 1 88 ? 34.016 39.150 44.328 1.00 78.64 1018 THR A O 1
ATOM 633 N N . GLN A 1 89 ? 35.793 39.216 45.718 1.00 77.12 1019 GLN A N 1
ATOM 634 C CA . GLN A 1 89 ? 36.433 38.027 45.149 1.00 76.95 1019 GLN A CA 1
ATOM 635 C C . GLN A 1 89 ? 36.933 37.113 46.244 1.00 78.63 1019 GLN A C 1
ATOM 636 O O . GLN A 1 89 ? 37.667 37.555 47.133 1.00 80.14 1019 GLN A O 1
ATOM 642 N N . LEU A 1 90 ? 36.509 35.849 46.199 1.00 79.46 1020 LEU A N 1
ATOM 643 C CA . LEU A 1 90 ? 37.083 34.804 47.053 1.00 79.01 1020 LEU A CA 1
ATOM 644 C C . LEU A 1 90 ? 37.983 33.971 46.168 1.00 81.40 1020 LEU A C 1
ATOM 645 O O . LEU A 1 90 ? 37.540 33.404 45.174 1.00 85.16 1020 LEU A O 1
ATOM 658 N N . LEU A 1 92 ? 40.343 30.775 45.739 1.00 80.43 1022 LEU A N 1
ATOM 659 C CA . LEU A 1 92 ? 40.712 29.445 46.228 1.00 78.31 1022 LEU A CA 1
ATOM 660 C C . LEU A 1 92 ? 41.958 28.960 45.487 1.00 79.53 1022 LEU A C 1
ATOM 661 O O . LEU A 1 92 ? 41.914 28.631 44.293 1.00 78.30 1022 LEU A O 1
ATOM 666 N N . HIS A 1 93 ? 43.078 28.943 46.206 1.00 80.38 1023 HIS A N 1
ATOM 667 C CA . HIS A 1 93 ? 44.363 28.614 45.609 1.00 81.52 1023 HIS A CA 1
ATOM 668 C C . HIS A 1 93 ? 44.447 27.141 45.275 1.00 81.61 1023 HIS A C 1
ATOM 669 O O . HIS A 1 93 ? 43.748 26.318 45.864 1.00 83.76 1023 HIS A O 1
ATOM 676 N N . THR A 1 94 ? 45.282 26.816 44.301 1.00 82.32 1024 THR A N 1
ATOM 677 C CA . THR A 1 94 ? 45.509 25.428 43.952 1.00 84.30 1024 THR A CA 1
ATOM 678 C C . THR A 1 94 ? 46.274 24.759 45.093 1.00 84.78 1024 THR A C 1
ATOM 679 O O . THR A 1 94 ? 47.141 25.374 45.717 1.00 86.21 1024 THR A O 1
ATOM 683 N N . ALA A 1 95 ? 45.918 23.511 45.385 1.00 85.14 1025 ALA A N 1
ATOM 684 C CA . ALA A 1 95 ? 46.476 22.804 46.531 1.00 84.54 1025 ALA A CA 1
ATOM 685 C C . ALA A 1 95 ? 47.998 22.699 46.440 1.00 84.98 1025 ALA A C 1
ATOM 686 O O . ALA A 1 95 ? 48.556 22.476 45.355 1.00 84.32 1025 ALA A O 1
ATOM 688 N N . ASP A 1 96 ? 48.660 22.883 47.580 1.00 85.41 1026 ASP A N 1
ATOM 689 C CA . ASP A 1 96 ? 50.126 22.839 47.631 1.00 87.01 1026 ASP A CA 1
ATOM 690 C C . ASP A 1 96 ? 50.678 21.418 47.839 1.00 88.23 1026 ASP A C 1
ATOM 691 O O . ASP A 1 96 ? 49.935 20.437 47.738 1.00 88.29 1026 ASP A O 1
ATOM 696 N N . ASN A 1 97 ? 51.983 21.330 48.105 1.00 89.89 1027 ASN A N 1
ATOM 697 C CA . ASN A 1 97 ? 52.666 20.062 48.414 1.00 90.98 1027 ASN A CA 1
ATOM 698 C C . ASN A 1 97 ? 52.004 19.257 49.519 1.00 91.09 1027 ASN A C 1
ATOM 699 O O . ASN A 1 97 ? 51.822 18.046 49.393 1.00 90.56 1027 ASN A O 1
ATOM 704 N N . VAL A 1 98 ? 51.664 19.947 50.605 1.00 92.58 1028 VAL A N 1
ATOM 705 C CA . VAL A 1 98 ? 50.970 19.352 51.749 1.00 94.33 1028 VAL A CA 1
ATOM 706 C C . VAL A 1 98 ? 49.489 19.099 51.427 1.00 93.04 1028 VAL A C 1
ATOM 707 O O . VAL A 1 98 ? 48.786 18.420 52.179 1.00 92.16 1028 VAL A O 1
ATOM 711 N N . GLY A 1 99 ? 49.028 19.646 50.305 1.00 91.65 1029 GLY A N 1
ATOM 712 C CA . GLY A 1 99 ? 47.655 19.444 49.852 1.00 90.23 1029 GLY A CA 1
ATOM 713 C C . GLY A 1 99 ? 46.641 20.392 50.460 1.00 89.42 1029 GLY A C 1
ATOM 714 O O . GLY A 1 99 ? 45.436 20.181 50.331 1.00 89.44 1029 GLY A O 1
ATOM 715 N N . LYS A 1 100 ? 47.129 21.432 51.129 1.00 87.69 1030 LYS A N 1
ATOM 716 C CA . LYS A 1 100 ? 46.275 22.479 51.669 1.00 86.81 1030 LYS A CA 1
ATOM 717 C C . LYS A 1 100 ? 45.992 23.549 50.615 1.00 85.45 1030 LYS A C 1
ATOM 718 O O . LYS A 1 100 ? 46.824 23.817 49.745 1.00 85.49 1030 LYS A O 1
ATOM 724 N N . GLN A 1 101 ? 44.810 24.148 50.701 1.00 82.59 1031 GLN A N 1
ATOM 725 C CA . GLN A 1 101 ? 44.377 25.172 49.765 1.00 81.00 1031 GLN A CA 1
ATOM 726 C C . GLN A 1 101 ? 44.260 26.491 50.503 1.00 81.98 1031 GLN A C 1
ATOM 727 O O . GLN A 1 101 ? 43.472 26.614 51.455 1.00 83.50 1031 GLN A O 1
ATOM 733 N N . PHE A 1 102 ? 45.042 27.475 50.073 1.00 80.47 1032 PHE A N 1
ATOM 734 C CA . PHE A 1 102 ? 44.952 28.803 50.646 1.00 79.93 1032 PHE A CA 1
ATOM 735 C C . PHE A 1 102 ? 43.729 29.539 50.083 1.00 80.12 1032 PHE A C 1
ATOM 736 O O . PHE A 1 102 ? 43.385 29.376 48.910 1.00 79.69 1032 PHE A O 1
ATOM 744 N N . VAL A 1 103 ? 43.071 30.320 50.939 1.00 80.21 1033 VAL A N 1
ATOM 745 C CA . VAL A 1 103 ? 41.882 31.088 50.572 1.00 80.69 1033 VAL A CA 1
ATOM 746 C C . VAL A 1 103 ? 42.043 32.552 50.992 1.00 81.24 1033 VAL A C 1
ATOM 747 O O . VAL A 1 103 ? 42.477 32.834 52.110 1.00 81.68 1033 VAL A O 1
ATOM 751 N N . GLU A 1 104 ? 41.685 33.474 50.097 1.00 80.77 1034 GLU A N 1
ATOM 752 C CA . GLU A 1 104 ? 41.692 34.918 50.391 1.00 80.09 1034 GLU A CA 1
ATOM 753 C C . GLU A 1 104 ? 40.398 35.553 49.935 1.00 78.92 1034 GLU A C 1
ATOM 754 O O . GLU A 1 104 ? 39.888 35.223 48.869 1.00 76.89 1034 GLU A O 1
ATOM 760 N N . VAL A 1 105 ? 39.885 36.489 50.724 1.00 77.05 1035 VAL A N 1
ATOM 761 C CA . VAL A 1 105 ? 38.741 37.292 50.298 1.00 76.80 1035 VAL A CA 1
ATOM 762 C C . VAL A 1 105 ? 39.110 38.771 50.228 1.00 78.04 1035 VAL A C 1
ATOM 763 O O . VAL A 1 105 ? 39.591 39.346 51.211 1.00 79.28 1035 VAL A O 1
ATOM 767 N N . PHE A 1 106 ? 38.895 39.360 49.053 1.00 78.02 1036 PHE A N 1
ATOM 768 C CA . PHE A 1 106 ? 39.123 40.786 48.798 1.00 78.34 1036 PHE A CA 1
ATOM 769 C C . PHE A 1 106 ? 37.847 41.438 48.280 1.00 79.05 1036 PHE A C 1
ATOM 770 O O . PHE A 1 106 ? 37.028 40.787 47.619 1.00 77.29 1036 PHE A O 1
ATOM 778 N N . SER A 1 107 ? 37.704 42.738 48.537 1.00 78.44 1037 SER A N 1
ATOM 779 C CA . SER A 1 107 ? 36.741 43.550 47.797 1.00 76.59 1037 SER A CA 1
ATOM 780 C C . SER A 1 107 ? 37.266 44.950 47.519 1.00 76.33 1037 SER A C 1
ATOM 781 O O . SER A 1 107 ? 38.269 45.369 48.086 1.00 76.03 1037 SER A O 1
ATOM 784 N N . ARG A 1 108 ? 36.593 45.647 46.610 1.00 77.03 1038 ARG A N 1
ATOM 785 C CA . ARG A 1 108 ? 36.788 47.081 46.389 1.00 77.63 1038 ARG A CA 1
ATOM 786 C C . ARG A 1 108 ? 35.451 47.694 46.022 1.00 79.59 1038 ARG A C 1
ATOM 787 O O . ARG A 1 108 ? 34.535 46.986 45.615 1.00 79.65 1038 ARG A O 1
ATOM 795 N N . ASP A 1 109 ? 35.343 49.006 46.172 1.00 85.99 1039 ASP A N 1
ATOM 796 C CA . ASP A 1 109 ? 34.127 49.727 45.826 1.00 93.02 1039 ASP A CA 1
ATOM 797 C C . ASP A 1 109 ? 33.821 49.567 44.344 1.00 95.05 1039 ASP A C 1
ATOM 798 O O . ASP A 1 109 ? 34.713 49.700 43.503 1.00 98.22 1039 ASP A O 1
ATOM 803 N N . GLY A 1 110 ? 32.560 49.265 44.040 1.00 96.40 1040 GLY A N 1
ATOM 804 C CA . GLY A 1 110 ? 32.091 49.138 42.663 1.00 98.24 1040 GLY A CA 1
ATOM 805 C C . GLY A 1 110 ? 32.183 50.451 41.900 1.00 99.78 1040 GLY A C 1
ATOM 806 O O . GLY A 1 110 ? 32.614 50.476 40.741 1.00 97.76 1040 GLY A O 1
ATOM 807 N N . ALA A 1 111 ? 31.792 51.542 42.558 1.00 101.35 1041 ALA A N 1
ATOM 808 C CA . ALA A 1 111 ? 31.791 52.869 41.937 1.00 105.01 1041 ALA A CA 1
ATOM 809 C C . ALA A 1 111 ? 33.199 53.459 41.798 1.00 106.87 1041 ALA A C 1
ATOM 810 O O . ALA A 1 111 ? 33.711 53.579 40.683 1.00 105.56 1041 ALA A O 1
ATOM 812 N N . LYS A 1 112 ? 33.822 53.793 42.933 1.00 110.42 1042 LYS A N 1
ATOM 813 C CA . LYS A 1 112 ? 35.097 54.536 42.972 1.00 111.90 1042 LYS A CA 1
ATOM 814 C C . LYS A 1 112 ? 36.316 53.820 42.378 1.00 112.25 1042 LYS A C 1
ATOM 815 O O . LYS A 1 112 ? 37.359 54.447 42.171 1.00 110.29 1042 LYS A O 1
ATOM 821 N N . GLN A 1 113 ? 36.186 52.517 42.118 1.00 114.11 1043 GLN A N 1
ATOM 822 C CA . GLN A 1 113 ? 37.307 51.684 41.658 1.00 115.03 1043 GLN A CA 1
ATOM 823 C C . GLN A 1 113 ? 38.577 51.979 42.473 1.00 114.02 1043 GLN A C 1
ATOM 824 O O . GLN A 1 113 ? 39.656 52.231 41.914 1.00 114.80 1043 GLN A O 1
ATOM 830 N N . GLU A 1 114 ? 38.413 51.965 43.798 1.00 109.89 1044 GLU A N 1
ATOM 831 C CA . GLU A 1 114 ? 39.507 52.138 44.754 1.00 104.04 1044 GLU A CA 1
ATOM 832 C C . GLU A 1 114 ? 40.455 50.935 44.688 1.00 99.90 1044 GLU A C 1
ATOM 833 O O . GLU A 1 114 ? 40.314 50.067 43.824 1.00 101.32 1044 GLU A O 1
ATOM 839 N N . GLU A 1 115 ? 41.424 50.895 45.594 1.00 93.07 1045 GLU A N 1
ATOM 840 C CA . GLU A 1 115 ? 42.313 49.743 45.728 1.00 88.01 1045 GLU A CA 1
ATOM 841 C C . GLU A 1 115 ? 41.641 48.595 46.479 1.00 83.44 1045 GLU A C 1
ATOM 842 O O . GLU A 1 115 ? 40.820 48.826 47.375 1.00 80.87 1045 GLU A O 1
ATOM 848 N N . TRP A 1 116 ? 42.009 47.362 46.122 1.00 80.30 1046 TRP A N 1
ATOM 849 C CA . TRP A 1 116 ? 41.451 46.167 46.753 1.00 76.96 1046 TRP A CA 1
ATOM 850 C C . TRP A 1 116 ? 41.832 46.102 48.226 1.00 77.56 1046 TRP A C 1
ATOM 851 O O . TRP A 1 116 ? 42.982 46.335 48.593 1.00 76.88 1046 TRP A O 1
ATOM 862 N N . GLN A 1 117 ? 40.848 45.776 49.055 1.00 77.74 1047 GLN A N 1
ATOM 863 C CA . GLN A 1 117 ? 41.034 45.597 50.487 1.00 78.46 1047 GLN A CA 1
ATOM 864 C C . GLN A 1 117 ? 40.787 44.141 50.841 1.00 79.41 1047 GLN A C 1
ATOM 865 O O . GLN A 1 117 ? 39.818 43.534 50.360 1.00 80.75 1047 GLN A O 1
ATOM 871 N N . GLN A 1 118 ? 41.655 43.579 51.682 1.00 78.97 1048 GLN A N 1
ATOM 872 C CA . GLN A 1 118 ? 41.486 42.193 52.122 1.00 77.68 1048 GLN A CA 1
ATOM 873 C C . GLN A 1 118 ? 40.617 42.102 53.364 1.00 78.03 1048 GLN A C 1
ATOM 874 O O . GLN A 1 118 ? 40.707 42.933 54.258 1.00 79.83 1048 GLN A O 1
ATOM 880 N N . HIS A 1 119 ? 39.782 41.069 53.413 1.00 78.25 1049 HIS A N 1
ATOM 881 C CA . HIS A 1 119 ? 38.856 40.885 54.513 1.00 77.82 1049 HIS A CA 1
ATOM 882 C C . HIS A 1 119 ? 39.150 39.621 55.290 1.00 79.40 1049 HIS A C 1
ATOM 883 O O . HIS A 1 119 ? 38.871 39.542 56.492 1.00 81.24 1049 HIS A O 1
ATOM 890 N N . ALA A 1 120 ? 39.716 38.629 54.611 1.00 78.96 1050 ALA A N 1
ATOM 891 C CA . ALA A 1 120 ? 39.987 37.351 55.252 1.00 79.66 1050 ALA A CA 1
ATOM 892 C C . ALA A 1 120 ? 41.045 36.530 54.536 1.00 79.90 1050 ALA A C 1
ATOM 893 O O . ALA A 1 120 ? 41.256 36.677 53.336 1.00 82.17 1050 ALA A O 1
ATOM 895 N N . SER A 1 121 ? 41.715 35.675 55.296 1.00 80.02 1051 SER A N 1
ATOM 896 C CA . SER A 1 121 ? 42.545 34.611 54.738 1.00 80.42 1051 SER A CA 1
ATOM 897 C C . SER A 1 121 ? 42.400 33.364 55.604 1.00 81.33 1051 SER A C 1
ATOM 898 O O . SER A 1 121 ? 42.084 33.462 56.793 1.00 81.02 1051 SER A O 1
ATOM 909 N N . SER A 1 123 ? 43.194 28.616 55.463 1.00 83.33 1053 SER A N 1
ATOM 910 C CA . SER A 1 123 ? 43.613 27.424 54.751 1.00 82.26 1053 SER A CA 1
ATOM 911 C C . SER A 1 123 ? 42.572 26.338 54.917 1.00 83.39 1053 SER A C 1
ATOM 912 O O . SER A 1 123 ? 42.068 26.105 56.025 1.00 82.56 1053 SER A O 1
ATOM 915 N N . VAL A 1 124 ? 42.235 25.687 53.809 1.00 84.46 1054 VAL A N 1
ATOM 916 C CA . VAL A 1 124 ? 41.435 24.473 53.870 1.00 84.35 1054 VAL A CA 1
ATOM 917 C C . VAL A 1 124 ? 42.391 23.324 54.153 1.00 84.94 1054 VAL A C 1
ATOM 918 O O . VAL A 1 124 ? 43.358 23.105 53.409 1.00 86.01 1054 VAL A O 1
ATOM 922 N N . SER A 1 125 ? 42.125 22.611 55.242 1.00 86.41 1055 SER A N 1
ATOM 923 C CA . SER A 1 125 ? 42.962 21.496 55.665 1.00 87.22 1055 SER A CA 1
ATOM 924 C C . SER A 1 125 ? 42.998 20.384 54.619 1.00 86.77 1055 SER A C 1
ATOM 925 O O . SER A 1 125 ? 42.017 20.170 53.889 1.00 88.28 1055 SER A O 1
ATOM 928 N N . GLU A 1 126 ? 44.140 19.696 54.556 1.00 87.20 1056 GLU A N 1
ATOM 929 C CA . GLU A 1 126 ? 44.351 18.615 53.594 1.00 89.44 1056 GLU A CA 1
ATOM 930 C C . GLU A 1 126 ? 43.365 17.480 53.813 1.00 89.09 1056 GLU A C 1
ATOM 931 O O . GLU A 1 126 ? 42.929 16.840 52.851 1.00 91.06 1056 GLU A O 1
ATOM 937 N N . ASN A 1 127 ? 43.008 17.241 55.073 1.00 85.49 1057 ASN A N 1
ATOM 938 C CA . ASN A 1 127 ? 42.067 16.180 55.395 1.00 84.83 1057 ASN A CA 1
ATOM 939 C C . ASN A 1 127 ? 40.940 16.599 56.342 1.00 81.67 1057 ASN A C 1
ATOM 940 O O . ASN A 1 127 ? 41.189 17.208 57.386 1.00 78.39 1057 ASN A O 1
ATOM 945 N N . PRO A 1 128 ? 39.693 16.265 55.964 1.00 80.80 1058 PRO A N 1
ATOM 946 C CA . PRO A 1 128 ? 38.456 16.597 56.661 1.00 80.45 1058 PRO A CA 1
ATOM 947 C C . PRO A 1 128 ? 38.364 15.953 58.039 1.00 78.38 1058 PRO A C 1
ATOM 948 O O . PRO A 1 128 ? 39.068 14.986 58.304 1.00 79.39 1058 PRO A O 1
ATOM 952 N N . PRO A 1 129 ? 37.476 16.469 58.907 1.00 77.74 1059 PRO A N 1
ATOM 953 C CA . PRO A 1 129 ? 37.267 15.861 60.226 1.00 75.61 1059 PRO A CA 1
ATOM 954 C C . PRO A 1 129 ? 36.678 14.445 60.156 1.00 74.99 1059 PRO A C 1
ATOM 955 O O . PRO A 1 129 ? 35.909 14.136 59.242 1.00 72.69 1059 PRO A O 1
ATOM 959 N N . PRO A 1 130 ? 37.034 13.588 61.126 1.00 75.59 1060 PRO A N 1
ATOM 960 C CA . PRO A 1 130 ? 36.482 12.242 61.215 1.00 73.01 1060 PRO A CA 1
ATOM 961 C C . PRO A 1 130 ? 34.993 12.289 61.541 1.00 72.47 1060 PRO A C 1
ATOM 962 O O . PRO A 1 130 ? 34.549 13.217 62.233 1.00 74.45 1060 PRO A O 1
ATOM 966 N N . PRO A 1 131 ? 34.215 11.303 61.047 1.00 70.12 1061 PRO A N 1
ATOM 967 C CA . PRO A 1 131 ? 32.781 11.254 61.351 1.00 70.09 1061 PRO A CA 1
ATOM 968 C C . PRO A 1 131 ? 32.476 11.376 62.844 1.00 71.77 1061 PRO A C 1
ATOM 969 O O . PRO A 1 131 ? 32.996 10.600 63.644 1.00 71.55 1061 PRO A O 1
ATOM 973 N N . PRO A 1 132 ? 31.631 12.355 63.215 1.00 75.40 1062 PRO A N 1
ATOM 974 C CA . PRO A 1 132 ? 31.307 12.630 64.615 1.00 77.36 1062 PRO A CA 1
ATOM 975 C C . PRO A 1 132 ? 30.917 11.349 65.353 1.00 78.05 1062 PRO A C 1
ATOM 976 O O . PRO A 1 132 ? 30.165 10.536 64.803 1.00 76.60 1062 PRO A O 1
ATOM 980 N N . THR A 1 133 ? 31.453 11.172 66.564 1.00 77.36 1063 THR A N 1
ATOM 981 C CA . THR A 1 133 ? 31.094 10.043 67.429 1.00 77.93 1063 THR A CA 1
ATOM 982 C C . THR A 1 133 ? 30.487 10.497 68.766 1.00 78.11 1063 THR A C 1
ATOM 983 O O . THR A 1 133 ? 29.589 9.846 69.306 1.00 77.01 1063 THR A O 1
ATOM 987 N N . LEU A 1 134 ? 30.985 11.618 69.282 1.00 78.93 1064 LEU A N 1
ATOM 988 C CA . LEU A 1 134 ? 30.590 12.134 70.589 1.00 83.00 1064 LEU A CA 1
ATOM 989 C C . LEU A 1 134 ? 29.232 12.825 70.568 1.00 83.59 1064 LEU A C 1
ATOM 990 O O . LEU A 1 134 ? 28.855 13.443 69.576 1.00 88.14 1064 LEU A O 1
ATOM 995 N N . SER A 1 135 ? 28.510 12.733 71.678 1.00 83.76 1065 SER A N 1
ATOM 996 C CA . SER A 1 135 ? 27.135 13.212 71.739 1.00 84.67 1065 SER A CA 1
ATOM 997 C C . SER A 1 135 ? 26.756 13.685 73.148 1.00 88.02 1065 SER A C 1
ATOM 998 O O . SER A 1 135 ? 27.288 13.184 74.139 1.00 88.72 1065 SER A O 1
ATOM 1001 N N . VAL A 1 136 ? 25.838 14.650 73.220 1.00 91.38 1066 VAL A N 1
ATOM 1002 C CA . VAL A 1 136 ? 25.398 15.259 74.487 1.00 95.02 1066 VAL A CA 1
ATOM 1003 C C . VAL A 1 136 ? 23.896 15.047 74.697 1.00 96.06 1066 VAL A C 1
ATOM 1004 O O . VAL A 1 136 ? 23.135 14.987 73.730 1.00 96.70 1066 VAL A O 1
ATOM 1008 N N . ASP A 1 137 ? 23.472 14.925 75.955 1.00 96.99 1067 ASP A N 1
ATOM 1009 C CA . ASP A 1 137 ? 22.042 14.914 76.273 1.00 96.71 1067 ASP A CA 1
ATOM 1010 C C . ASP A 1 137 ? 21.534 16.335 76.545 1.00 94.67 1067 ASP A C 1
ATOM 1011 O O . ASP A 1 137 ? 21.775 16.910 77.613 1.00 92.30 1067 ASP A O 1
ATOM 1016 N N . ILE A 1 138 ? 20.835 16.894 75.563 1.00 94.25 1068 ILE A N 1
ATOM 1017 C CA . ILE A 1 138 ? 20.418 18.299 75.610 1.00 94.26 1068 ILE A CA 1
ATOM 1018 C C . ILE A 1 138 ? 19.484 18.616 76.785 1.00 94.71 1068 ILE A C 1
ATOM 1019 O O . ILE A 1 138 ? 19.750 19.566 77.529 1.00 93.56 1068 ILE A O 1
ATOM 1024 N N . PRO A 1 139 ? 18.402 17.821 76.966 1.00 95.39 1069 PRO A N 1
ATOM 1025 C CA . PRO A 1 139 ? 17.484 18.102 78.075 1.00 94.02 1069 PRO A CA 1
ATOM 1026 C C . PRO A 1 139 ? 18.154 17.972 79.437 1.00 92.41 1069 PRO A C 1
ATOM 1027 O O . PRO A 1 139 ? 17.830 18.730 80.356 1.00 90.83 1069 PRO A O 1
ATOM 1031 N N . ALA A 1 140 ? 19.082 17.025 79.555 1.00 91.58 1070 ALA A N 1
ATOM 1032 C CA . ALA A 1 140 ? 19.793 16.801 80.809 1.00 93.46 1070 ALA A CA 1
ATOM 1033 C C . ALA A 1 140 ? 20.758 17.942 81.071 1.00 93.88 1070 ALA A C 1
ATOM 1034 O O . ALA A 1 140 ? 21.011 18.297 82.228 1.00 95.40 1070 ALA A O 1
ATOM 1036 N N . LEU A 1 141 ? 21.290 18.510 79.992 1.00 92.95 1071 LEU A N 1
ATOM 1037 C CA . LEU A 1 141 ? 22.134 19.688 80.093 1.00 94.20 1071 LEU A CA 1
ATOM 1038 C C . LEU A 1 141 ? 21.287 20.906 80.457 1.00 95.35 1071 LEU A C 1
ATOM 1039 O O . LEU A 1 141 ? 21.703 21.734 81.269 1.00 97.13 1071 LEU A O 1
ATOM 1044 N N . CYS A 1 142 ? 20.096 20.993 79.869 1.00 94.20 1072 CYS A N 1
ATOM 1045 C CA . CYS A 1 142 ? 19.156 22.072 80.171 1.00 94.02 1072 CYS A CA 1
ATOM 1046 C C . CYS A 1 142 ? 18.541 21.987 81.574 1.00 93.71 1072 CYS A C 1
ATOM 1047 O O . CYS A 1 142 ? 18.128 23.007 82.131 1.00 95.04 1072 CYS A O 1
ATOM 1050 N N . GLU A 1 143 ? 18.477 20.780 82.139 1.00 90.65 1073 GLU A N 1
ATOM 1051 C CA . GLU A 1 143 ? 17.972 20.596 83.497 1.00 88.83 1073 GLU A CA 1
ATOM 1052 C C . GLU A 1 143 ? 18.943 21.114 84.564 1.00 87.30 1073 GLU A C 1
ATOM 1053 O O . GLU A 1 143 ? 18.554 21.285 85.720 1.00 87.80 1073 GLU A O 1
ATOM 1059 N N . GLN A 1 144 ? 20.196 21.362 84.181 1.00 84.62 1074 GLN A N 1
ATOM 1060 C CA . GLN A 1 144 ? 21.197 21.885 85.118 1.00 82.80 1074 GLN A CA 1
ATOM 1061 C C . GLN A 1 144 ? 21.829 23.197 84.640 1.00 79.82 1074 GLN A C 1
ATOM 1062 O O . GLN A 1 144 ? 22.935 23.560 85.053 1.00 78.66 1074 GLN A O 1
ATOM 1068 N N . LEU A 1 145 ? 21.108 23.905 83.774 1.00 76.89 1075 LEU A N 1
ATOM 1069 C CA . LEU A 1 145 ? 21.498 25.232 83.310 1.00 74.23 1075 LEU A CA 1
ATOM 1070 C C . LEU A 1 145 ? 20.364 26.218 83.525 1.00 74.03 1075 LEU A C 1
ATOM 1071 O O . LEU A 1 145 ? 19.190 25.869 83.404 1.00 73.36 1075 LEU A O 1
ATOM 1076 N N . ARG A 1 146 ? 20.735 27.454 83.833 1.00 74.59 1076 ARG A N 1
ATOM 1077 C CA . ARG A 1 146 ? 19.785 28.527 84.063 1.00 76.03 1076 ARG A CA 1
ATOM 1078 C C . ARG A 1 146 ? 19.367 29.117 82.719 1.00 76.59 1076 ARG A C 1
ATOM 1079 O O . ARG A 1 146 ? 20.220 29.598 81.971 1.00 78.45 1076 ARG A O 1
ATOM 1087 N N . PRO A 1 147 ? 18.059 29.069 82.392 1.00 76.50 1077 PRO A N 1
ATOM 1088 C CA . PRO A 1 147 ? 17.577 29.730 81.175 1.00 76.81 1077 PRO A CA 1
ATOM 1089 C C . PRO A 1 147 ? 17.816 31.227 81.243 1.00 78.64 1077 PRO A C 1
ATOM 1090 O O . PRO A 1 147 ? 17.832 31.801 82.338 1.00 79.98 1077 PRO A O 1
ATOM 1094 N N . LEU A 1 148 ? 17.987 31.844 80.079 1.00 79.53 1078 LEU A N 1
ATOM 1095 C CA . LEU A 1 148 ? 18.359 33.249 79.970 1.00 80.83 1078 LEU A CA 1
ATOM 1096 C C . LEU A 1 148 ? 17.389 33.973 79.041 1.00 82.44 1078 LEU A C 1
ATOM 1097 O O . LEU A 1 148 ? 17.077 33.472 77.963 1.00 85.50 1078 LEU A O 1
ATOM 1102 N N . ASP A 1 149 ? 16.906 35.141 79.454 1.00 85.09 1079 ASP A N 1
ATOM 1103 C CA . ASP A 1 149 ? 15.998 35.930 78.611 1.00 89.35 1079 ASP A CA 1
ATOM 1104 C C . ASP A 1 149 ? 16.756 36.635 77.480 1.00 92.96 1079 ASP A C 1
ATOM 1105 O O . ASP A 1 149 ? 17.865 37.136 77.683 1.00 94.54 1079 ASP A O 1
ATOM 1110 N N . THR A 1 150 ? 16.149 36.678 76.295 1.00 96.85 1080 THR A N 1
ATOM 1111 C CA . THR A 1 150 ? 16.827 37.173 75.096 1.00 97.90 1080 THR A CA 1
ATOM 1112 C C . THR A 1 150 ? 17.070 38.689 75.140 1.00 98.16 1080 THR A C 1
ATOM 1113 O O . THR A 1 150 ? 18.084 39.172 74.643 1.00 98.94 1080 THR A O 1
ATOM 1117 N N . ASP A 1 151 ? 16.141 39.421 75.750 1.00 98.96 1081 ASP A N 1
ATOM 1118 C CA . ASP A 1 151 ? 16.280 40.862 75.979 1.00 99.47 1081 ASP A CA 1
ATOM 1119 C C . ASP A 1 151 ? 17.588 41.209 76.684 1.00 98.64 1081 ASP A C 1
ATOM 1120 O O . ASP A 1 151 ? 18.249 42.192 76.333 1.00 99.42 1081 ASP A O 1
ATOM 1125 N N . THR A 1 152 ? 17.944 40.398 77.681 1.00 97.08 1082 THR A N 1
ATOM 1126 C CA . THR A 1 152 ? 19.165 40.579 78.464 1.00 95.96 1082 THR A CA 1
ATOM 1127 C C . THR A 1 152 ? 20.387 40.550 77.563 1.00 95.84 1082 THR A C 1
ATOM 1128 O O . THR A 1 152 ? 21.323 41.326 77.746 1.00 97.09 1082 THR A O 1
ATOM 1132 N N . LEU A 1 153 ? 20.366 39.645 76.590 1.00 93.57 1083 LEU A N 1
ATOM 1133 C CA . LEU A 1 153 ? 21.455 39.506 75.632 1.00 91.86 1083 LEU A CA 1
ATOM 1134 C C . LEU A 1 153 ? 21.474 40.648 74.618 1.00 92.11 1083 LEU A C 1
ATOM 1135 O O . LEU A 1 153 ? 22.545 41.172 74.304 1.00 92.22 1083 LEU A O 1
ATOM 1140 N N . THR A 1 154 ? 20.295 41.027 74.113 1.00 91.15 1084 THR A N 1
ATOM 1141 C CA . THR A 1 154 ? 20.162 42.133 73.154 1.00 89.24 1084 THR A CA 1
ATOM 1142 C C . THR A 1 154 ? 20.797 43.403 73.710 1.00 88.79 1084 THR A C 1
ATOM 1143 O O . THR A 1 154 ? 21.435 44.155 72.973 1.00 88.72 1084 THR A O 1
ATOM 1147 N N . GLU A 1 155 ? 20.625 43.619 75.013 1.00 89.21 1085 GLU A N 1
ATOM 1148 C CA . GLU A 1 155 ? 21.188 44.780 75.700 1.00 91.23 1085 GLU A CA 1
ATOM 1149 C C . GLU A 1 155 ? 22.706 44.737 75.762 1.00 91.05 1085 GLU A C 1
ATOM 1150 O O . GLU A 1 155 ? 23.361 45.769 75.622 1.00 91.33 1085 GLU A O 1
ATOM 1156 N N . ILE A 1 156 ? 23.265 43.546 75.971 1.00 91.08 1086 ILE A N 1
ATOM 1157 C CA . ILE A 1 156 ? 24.720 43.398 75.984 1.00 91.19 1086 ILE A CA 1
ATOM 1158 C C . ILE A 1 156 ? 25.296 43.740 74.616 1.00 90.84 1086 ILE A C 1
ATOM 1159 O O . ILE A 1 156 ? 26.266 44.490 74.520 1.00 91.23 1086 ILE A O 1
ATOM 1164 N N . TYR A 1 157 ? 24.683 43.217 73.562 1.00 89.44 1087 TYR A N 1
ATOM 1165 C CA . TYR A 1 157 ? 25.121 43.523 72.204 1.00 88.86 1087 TYR A CA 1
ATOM 1166 C C . TYR A 1 157 ? 25.020 45.019 71.928 1.00 88.74 1087 TYR A C 1
ATOM 1167 O O . TYR A 1 157 ? 25.966 45.625 71.428 1.00 88.92 1087 TYR A O 1
ATOM 1176 N N . ALA A 1 158 ? 23.878 45.609 72.269 1.00 88.01 1088 ALA A N 1
ATOM 1177 C CA . ALA A 1 158 ? 23.664 47.045 72.086 1.00 88.38 1088 ALA A CA 1
ATOM 1178 C C . ALA A 1 158 ? 24.731 47.869 72.793 1.00 88.34 1088 ALA A C 1
ATOM 1179 O O . ALA A 1 158 ? 25.091 48.953 72.327 1.00 86.97 1088 ALA A O 1
ATOM 1181 N N . SER A 1 159 ? 25.231 47.353 73.915 1.00 89.76 1089 SER A N 1
ATOM 1182 C CA . SER A 1 159 ? 26.247 48.060 74.700 1.00 91.20 1089 SER A CA 1
ATOM 1183 C C . SER A 1 159 ? 27.644 47.971 74.084 1.00 91.68 1089 SER A C 1
ATOM 1184 O O . SER A 1 159 ? 28.534 48.725 74.469 1.00 93.09 1089 SER A O 1
ATOM 1187 N N . ILE A 1 160 ? 27.833 47.057 73.135 1.00 90.41 1090 ILE A N 1
ATOM 1188 C CA . ILE A 1 160 ? 29.057 47.036 72.340 1.00 91.61 1090 ILE A CA 1
ATOM 1189 C C . ILE A 1 160 ? 28.760 47.485 70.912 1.00 90.78 1090 ILE A C 1
ATOM 1190 O O . ILE A 1 160 ? 29.504 47.159 69.977 1.00 89.18 1090 ILE A O 1
ATOM 1195 N N . SER A 1 161 ? 27.666 48.239 70.771 1.00 90.13 1091 SER A N 1
ATOM 1196 C CA . SER A 1 161 ? 27.233 48.839 69.505 1.00 88.50 1091 SER A CA 1
ATOM 1197 C C . SER A 1 161 ? 26.913 47.805 68.417 1.00 87.03 1091 SER A C 1
ATOM 1198 O O . SER A 1 161 ? 27.186 48.022 67.241 1.00 87.67 1091 SER A O 1
ATOM 1201 N N . LEU A 1 162 ? 26.328 46.685 68.835 1.00 85.97 1092 LEU A N 1
ATOM 1202 C CA . LEU A 1 162 ? 25.955 45.594 67.955 1.00 84.07 1092 LEU A CA 1
ATOM 1203 C C . LEU A 1 162 ? 24.445 45.374 68.017 1.00 84.24 1092 LEU A C 1
ATOM 1204 O O . LEU A 1 162 ? 23.870 45.284 69.105 1.00 86.50 1092 LEU A O 1
ATOM 1209 N N . VAL A 1 163 ? 23.801 45.309 66.852 1.00 83.14 1093 VAL A N 1
ATOM 1210 C CA . VAL A 1 163 ? 22.362 45.044 66.785 1.00 81.88 1093 VAL A CA 1
ATOM 1211 C C . VAL A 1 163 ? 22.037 44.036 65.694 1.00 82.62 1093 VAL A C 1
ATOM 1212 O O . VAL A 1 163 ? 22.428 44.206 64.534 1.00 83.30 1093 VAL A O 1
ATOM 1216 N N . TYR A 1 164 ? 21.319 42.986 66.087 1.00 82.57 1094 TYR A N 1
ATOM 1217 C CA . TYR A 1 164 ? 20.890 41.947 65.170 1.00 81.44 1094 TYR A CA 1
ATOM 1218 C C . TYR A 1 164 ? 19.450 42.191 64.724 1.00 80.80 1094 TYR A C 1
ATOM 1219 O O . TYR A 1 164 ? 18.524 42.178 65.536 1.00 80.81 1094 TYR A O 1
ATOM 1228 N N . GLY A 1 165 ? 19.280 42.445 63.429 1.00 80.39 1095 GLY A N 1
ATOM 1229 C CA . GLY A 1 165 ? 17.958 42.633 62.833 1.00 79.74 1095 GLY A CA 1
ATOM 1230 C C . GLY A 1 165 ? 17.282 41.299 62.547 1.00 79.74 1095 GLY A C 1
ATOM 1231 O O . GLY A 1 165 ? 17.895 40.247 62.714 1.00 79.36 1095 GLY A O 1
ATOM 1232 N N . PRO A 1 166 ? 16.012 41.338 62.110 1.00 80.03 1096 PRO A N 1
ATOM 1233 C CA . PRO A 1 166 ? 15.164 40.173 61.838 1.00 80.78 1096 PRO A CA 1
ATOM 1234 C C . PRO A 1 166 ? 15.832 39.004 61.099 1.00 82.07 1096 PRO A C 1
ATOM 1235 O O . PRO A 1 166 ? 15.525 37.850 61.391 1.00 80.73 1096 PRO A O 1
ATOM 1247 N N . LEU A 1 168 ? 18.944 38.206 61.196 1.00 85.36 1098 LEU A N 1
ATOM 1248 C CA . LEU A 1 168 ? 20.050 37.696 62.004 1.00 83.20 1098 LEU A CA 1
ATOM 1249 C C . LEU A 1 168 ? 19.570 37.082 63.314 1.00 83.67 1098 LEU A C 1
ATOM 1250 O O . LEU A 1 168 ? 20.359 36.490 64.053 1.00 83.27 1098 LEU A O 1
ATOM 1255 N N . GLN A 1 169 ? 18.278 37.214 63.595 1.00 85.61 1099 GLN A N 1
ATOM 1256 C CA . GLN A 1 169 ? 17.697 36.706 64.841 1.00 87.42 1099 GLN A CA 1
ATOM 1257 C C . GLN A 1 169 ? 17.482 35.191 64.756 1.00 87.49 1099 GLN A C 1
ATOM 1258 O O . GLN A 1 169 ? 16.362 34.712 64.527 1.00 88.73 1099 GLN A O 1
ATOM 1264 N N . ALA A 1 170 ? 18.580 34.456 64.935 1.00 86.38 1100 ALA A N 1
ATOM 1265 C CA . ALA A 1 170 ? 18.612 33.004 64.783 1.00 87.13 1100 ALA A CA 1
ATOM 1266 C C . ALA A 1 170 ? 18.591 32.278 66.132 1.00 88.54 1100 ALA A C 1
ATOM 1267 O O . ALA A 1 170 ? 18.451 31.050 66.188 1.00 89.74 1100 ALA A O 1
ATOM 1269 N N . VAL A 1 171 ? 18.733 33.039 67.215 1.00 86.35 1101 VAL A N 1
ATOM 1270 C CA . VAL A 1 171 ? 18.816 32.461 68.537 1.00 83.67 1101 VAL A CA 1
ATOM 1271 C C . VAL A 1 171 ? 17.417 32.308 69.126 1.00 85.45 1101 VAL A C 1
ATOM 1272 O O . VAL A 1 171 ? 16.790 33.280 69.575 1.00 85.10 1101 VAL A O 1
ATOM 1276 N N . ARG A 1 172 ? 16.932 31.071 69.100 1.00 86.54 1102 ARG A N 1
ATOM 1277 C CA . ARG A 1 172 ? 15.612 30.740 69.607 1.00 87.75 1102 ARG A CA 1
ATOM 1278 C C . ARG A 1 172 ? 15.586 30.772 71.137 1.00 88.01 1102 ARG A C 1
ATOM 1279 O O . ARG A 1 172 ? 14.661 31.334 71.734 1.00 88.77 1102 ARG A O 1
ATOM 1287 N N . GLN A 1 173 ? 16.603 30.172 71.763 1.00 88.68 1103 GLN A N 1
ATOM 1288 C CA . GLN A 1 173 ? 16.675 30.045 73.230 1.00 88.78 1103 GLN A CA 1
ATOM 1289 C C . GLN A 1 173 ? 18.124 30.050 73.718 1.00 87.08 1103 GLN A C 1
ATOM 1290 O O . GLN A 1 173 ? 19.013 29.529 73.047 1.00 87.40 1103 GLN A O 1
ATOM 1296 N N . ALA A 1 174 ? 18.353 30.632 74.891 1.00 86.90 1104 ALA A N 1
ATOM 1297 C CA . ALA A 1 174 ? 19.692 30.684 75.472 1.00 87.28 1104 ALA A CA 1
ATOM 1298 C C . ALA A 1 174 ? 19.699 30.206 76.921 1.00 88.23 1104 ALA A C 1
ATOM 1299 O O . ALA A 1 174 ? 18.815 30.560 77.700 1.00 89.88 1104 ALA A O 1
ATOM 1301 N N . TRP A 1 175 ? 20.696 29.391 77.264 1.00 88.08 1105 TRP A N 1
ATOM 1302 C CA . TRP A 1 175 ? 20.917 28.944 78.637 1.00 88.83 1105 TRP A CA 1
ATOM 1303 C C . TRP A 1 175 ? 22.314 29.329 79.094 1.00 90.73 1105 TRP A C 1
ATOM 1304 O O . TRP A 1 175 ? 23.236 29.429 78.277 1.00 91.89 1105 TRP A O 1
ATOM 1315 N N . ILE A 1 176 ? 22.469 29.521 80.403 1.00 92.55 1106 ILE A N 1
ATOM 1316 C CA . ILE A 1 176 ? 23.763 29.874 80.982 1.00 94.36 1106 ILE A CA 1
ATOM 1317 C C . ILE A 1 176 ? 24.017 29.196 82.331 1.00 95.22 1106 ILE A C 1
ATOM 1318 O O . ILE A 1 176 ? 23.127 29.085 83.171 1.00 94.48 1106 ILE A O 1
ATOM 1323 N N . GLY A 1 177 ? 25.243 28.719 82.503 1.00 96.25 1107 GLY A N 1
ATOM 1324 C CA . GLY A 1 177 ? 25.709 28.193 83.775 1.00 97.58 1107 GLY A CA 1
ATOM 1325 C C . GLY A 1 177 ? 26.910 28.998 84.224 1.00 98.17 1107 GLY A C 1
ATOM 1326 O O . GLY A 1 177 ? 27.249 30.014 83.613 1.00 98.29 1107 GLY A O 1
ATOM 1327 N N . GLU A 1 178 ? 27.555 28.551 85.296 1.00 97.98 1108 GLU A N 1
ATOM 1328 C CA . GLU A 1 178 ? 28.754 29.223 85.784 1.00 97.42 1108 GLU A CA 1
ATOM 1329 C C . GLU A 1 178 ? 29.944 28.910 84.881 1.00 96.60 1108 GLU A C 1
ATOM 1330 O O . GLU A 1 178 ? 30.797 29.768 84.642 1.00 96.33 1108 GLU A O 1
ATOM 1336 N N . GLU A 1 179 ? 29.967 27.687 84.358 1.00 95.68 1109 GLU A N 1
ATOM 1337 C CA . GLU A 1 179 ? 31.093 27.177 83.588 1.00 95.17 1109 GLU A CA 1
ATOM 1338 C C . GLU A 1 179 ? 30.762 26.954 82.112 1.00 93.80 1109 GLU A C 1
ATOM 1339 O O . GLU A 1 179 ? 31.659 26.967 81.265 1.00 93.83 1109 GLU A O 1
ATOM 1345 N N . THR A 1 180 ? 29.483 26.733 81.809 1.00 92.50 1110 THR A N 1
ATOM 1346 C CA . THR A 1 180 ? 29.047 26.421 80.440 1.00 91.01 1110 THR A CA 1
ATOM 1347 C C . THR A 1 180 ? 27.956 27.371 79.913 1.00 90.07 1110 THR A C 1
ATOM 1348 O O . THR A 1 180 ? 27.305 28.075 80.686 1.00 89.90 1110 THR A O 1
ATOM 1352 N N . SER A 1 181 ? 27.781 27.390 78.590 1.00 88.58 1111 SER A N 1
ATOM 1353 C CA . SER A 1 181 ? 26.679 28.109 77.937 1.00 86.53 1111 SER A CA 1
ATOM 1354 C C . SER A 1 181 ? 26.106 27.301 76.775 1.00 85.64 1111 SER A C 1
ATOM 1355 O O . SER A 1 181 ? 26.808 26.492 76.160 1.00 86.40 1111 SER A O 1
ATOM 1358 N N . LEU A 1 182 ? 24.829 27.525 76.479 1.00 84.66 1112 LEU A N 1
ATOM 1359 C CA . LEU A 1 182 ? 24.152 26.811 75.396 1.00 83.58 1112 LEU A CA 1
ATOM 1360 C C . LEU A 1 182 ? 23.173 27.707 74.633 1.00 83.45 1112 LEU A C 1
ATOM 1361 O O . LEU A 1 182 ? 22.356 28.403 75.228 1.00 84.16 1112 LEU A O 1
ATOM 1366 N N . LEU A 1 183 ? 23.269 27.670 73.309 1.00 83.22 1113 LEU A N 1
ATOM 1367 C CA . LEU A 1 183 ? 22.356 28.388 72.419 1.00 82.93 1113 LEU A CA 1
ATOM 1368 C C . LEU A 1 183 ? 21.559 27.435 71.519 1.00 82.93 1113 LEU A C 1
ATOM 1369 O O . LEU A 1 183 ? 22.137 26.573 70.862 1.00 81.24 1113 LEU A O 1
ATOM 1374 N N . GLU A 1 184 ? 20.238 27.594 71.489 1.00 83.34 1114 GLU A N 1
ATOM 1375 C CA . GLU A 1 184 ? 19.405 26.895 70.511 1.00 84.27 1114 GLU A CA 1
ATOM 1376 C C . GLU A 1 184 ? 19.237 27.793 69.290 1.00 85.26 1114 GLU A C 1
ATOM 1377 O O . GLU A 1 184 ? 18.717 28.911 69.391 1.00 86.19 1114 GLU A O 1
ATOM 1383 N N . ILE A 1 185 ? 19.677 27.288 68.142 1.00 84.08 1115 ILE A N 1
ATOM 1384 C CA . ILE A 1 185 ? 19.735 28.060 66.913 1.00 83.58 1115 ILE A CA 1
ATOM 1385 C C . ILE A 1 185 ? 18.817 27.477 65.838 1.00 84.23 1115 ILE A C 1
ATOM 1386 O O . ILE A 1 185 ? 18.783 26.262 65.636 1.00 85.02 1115 ILE A O 1
ATOM 1391 N N . GLU A 1 186 ? 18.070 28.349 65.164 1.00 83.98 1116 GLU A N 1
ATOM 1392 C CA . GLU A 1 186 ? 17.233 27.963 64.022 1.00 85.46 1116 GLU A CA 1
ATOM 1393 C C . GLU A 1 186 ? 17.357 28.997 62.906 1.00 85.05 1116 GLU A C 1
ATOM 1394 O O . GLU A 1 186 ? 17.912 30.075 63.118 1.00 86.67 1116 GLU A O 1
ATOM 1400 N N . VAL A 1 187 ? 16.850 28.669 61.720 1.00 83.48 1117 VAL A N 1
ATOM 1401 C CA . VAL A 1 187 ? 16.887 29.599 60.588 1.00 81.90 1117 VAL A CA 1
ATOM 1402 C C . VAL A 1 187 ? 15.820 30.680 60.765 1.00 82.94 1117 VAL A C 1
ATOM 1403 O O . VAL A 1 187 ? 14.620 30.372 60.850 1.00 82.59 1117 VAL A O 1
ATOM 1407 N N . PRO A 1 188 ? 16.249 31.954 60.804 1.00 83.11 1118 PRO A N 1
ATOM 1408 C CA . PRO A 1 188 ? 15.305 33.047 61.004 1.00 81.35 1118 PRO A CA 1
ATOM 1409 C C . PRO A 1 188 ? 14.293 33.068 59.867 1.00 81.59 1118 PRO A C 1
ATOM 1410 O O . PRO A 1 188 ? 14.667 32.936 58.698 1.00 81.33 1118 PRO A O 1
ATOM 1414 N N . LYS A 1 189 ? 13.022 33.233 60.213 1.00 81.87 1119 LYS A N 1
ATOM 1415 C CA . LYS A 1 189 ? 11.944 33.189 59.240 1.00 82.66 1119 LYS A CA 1
ATOM 1416 C C . LYS A 1 189 ? 12.141 34.182 58.105 1.00 81.85 1119 LYS A C 1
ATOM 1417 O O . LYS A 1 189 ? 11.803 33.895 56.952 1.00 81.33 1119 LYS A O 1
ATOM 1423 N N . ALA A 1 190 ? 12.699 35.345 58.435 1.00 80.50 1120 ALA A N 1
ATOM 1424 C CA . ALA A 1 190 ? 13.019 36.369 57.431 1.00 80.86 1120 ALA A CA 1
ATOM 1425 C C . ALA A 1 190 ? 14.156 35.948 56.479 1.00 80.49 1120 ALA A C 1
ATOM 1426 O O . ALA A 1 190 ? 14.217 36.410 55.336 1.00 80.83 1120 ALA A O 1
ATOM 1428 N N . LEU A 1 191 ? 15.040 35.068 56.950 1.00 80.75 1121 LEU A N 1
ATOM 1429 C CA . LEU A 1 191 ? 16.189 34.623 56.165 1.00 80.28 1121 LEU A CA 1
ATOM 1430 C C . LEU A 1 191 ? 15.899 33.406 55.281 1.00 81.32 1121 LEU A C 1
ATOM 1431 O O . LEU A 1 191 ? 16.500 33.251 54.217 1.00 82.21 1121 LEU A O 1
ATOM 1436 N N . ALA A 1 192 ? 14.982 32.550 55.730 1.00 82.01 1122 ALA A N 1
ATOM 1437 C CA . ALA A 1 192 ? 14.649 31.288 55.049 1.00 82.52 1122 ALA A CA 1
ATOM 1438 C C . ALA A 1 192 ? 14.756 31.270 53.507 1.00 82.94 1122 ALA A C 1
ATOM 1439 O O . ALA A 1 192 ? 15.363 30.354 52.942 1.00 83.74 1122 ALA A O 1
ATOM 1441 N N . PHE A 1 193 ? 14.189 32.277 52.841 1.00 83.45 1123 PHE A N 1
ATOM 1442 C CA . PHE A 1 193 ? 14.113 32.284 51.375 1.00 85.00 1123 PHE A CA 1
ATOM 1443 C C . PHE A 1 193 ? 15.472 32.499 50.670 1.00 85.68 1123 PHE A C 1
ATOM 1444 O O . PHE A 1 193 ? 15.595 32.287 49.453 1.00 85.92 1123 PHE A O 1
ATOM 1452 N N . GLN A 1 194 ? 16.480 32.913 51.433 1.00 86.10 1124 GLN A N 1
ATOM 1453 C CA . GLN A 1 194 ? 17.792 33.229 50.874 1.00 87.17 1124 GLN A CA 1
ATOM 1454 C C . GLN A 1 194 ? 18.749 32.047 50.880 1.00 88.39 1124 GLN A C 1
ATOM 1455 O O . GLN A 1 194 ? 19.801 32.085 50.224 1.00 89.22 1124 GLN A O 1
ATOM 1461 N N . LEU A 1 195 ? 18.383 30.999 51.612 1.00 87.96 1125 LEU A N 1
ATOM 1462 C CA . LEU A 1 195 ? 19.239 29.819 51.716 1.00 87.86 1125 LEU A CA 1
ATOM 1463 C C . LEU A 1 195 ? 19.266 29.075 50.387 1.00 89.38 1125 LEU A C 1
ATOM 1464 O O . LEU A 1 195 ? 18.257 29.036 49.684 1.00 89.63 1125 LEU A O 1
ATOM 1469 N N . ALA A 1 196 ? 20.425 28.512 50.037 1.00 89.95 1126 ALA A N 1
ATOM 1470 C CA . ALA A 1 196 ? 20.592 27.848 48.743 1.00 89.91 1126 ALA A CA 1
ATOM 1471 C C . ALA A 1 196 ? 21.503 26.621 48.792 1.00 89.88 1126 ALA A C 1
ATOM 1472 O O . ALA A 1 196 ? 22.383 26.440 47.940 1.00 92.02 1126 ALA A O 1
ATOM 1474 N N . GLY A 1 197 ? 21.291 25.778 49.793 1.00 87.68 1127 GLY A N 1
ATOM 1475 C CA . GLY A 1 197 ? 22.002 24.504 49.865 1.00 87.27 1127 GLY A CA 1
ATOM 1476 C C . GLY A 1 197 ? 23.451 24.553 50.323 1.00 86.71 1127 GLY A C 1
ATOM 1477 O O . GLY A 1 197 ? 24.140 23.530 50.304 1.00 87.22 1127 GLY A O 1
ATOM 1478 N N . GLU A 1 198 ? 23.913 25.737 50.722 1.00 85.34 1128 GLU A N 1
ATOM 1479 C CA . GLU A 1 198 ? 25.217 25.904 51.362 1.00 83.37 1128 GLU A CA 1
ATOM 1480 C C . GLU A 1 198 ? 25.215 25.171 52.705 1.00 81.58 1128 GLU A C 1
ATOM 1481 O O . GLU A 1 198 ? 24.215 25.220 53.415 1.00 81.65 1128 GLU A O 1
ATOM 1487 N N . PRO A 1 199 ? 26.321 24.480 53.054 1.00 80.10 1129 PRO A N 1
ATOM 1488 C CA . PRO A 1 199 ? 26.397 23.729 54.323 1.00 78.86 1129 PRO A CA 1
ATOM 1489 C C . PRO A 1 199 ? 25.978 24.538 55.556 1.00 79.09 1129 PRO A C 1
ATOM 1490 O O . PRO A 1 199 ? 25.277 24.016 56.430 1.00 82.02 1129 PRO A O 1
ATOM 1494 N N . ILE A 1 200 ? 26.397 25.801 55.610 1.00 77.38 1130 ILE A N 1
ATOM 1495 C CA . ILE A 1 200 ? 26.082 26.699 56.723 1.00 75.11 1130 ILE A CA 1
ATOM 1496 C C . ILE A 1 200 ? 26.087 28.142 56.237 1.00 77.39 1130 ILE A C 1
ATOM 1497 O O . ILE A 1 200 ? 27.047 28.586 55.594 1.00 80.41 1130 ILE A O 1
ATOM 1502 N N . HIS A 1 201 ? 25.002 28.858 56.516 1.00 77.66 1131 HIS A N 1
ATOM 1503 C CA . HIS A 1 201 ? 24.878 30.251 56.110 1.00 77.27 1131 HIS A CA 1
ATOM 1504 C C . HIS A 1 201 ? 25.650 31.137 57.086 1.00 78.57 1131 HIS A C 1
ATOM 1505 O O . HIS A 1 201 ? 25.676 30.840 58.287 1.00 80.59 1131 HIS A O 1
ATOM 1512 N N . PRO A 1 202 ? 26.308 32.201 56.573 1.00 76.68 1132 PRO A N 1
ATOM 1513 C CA . PRO A 1 202 ? 26.991 33.164 57.428 1.00 76.87 1132 PRO A CA 1
ATOM 1514 C C . PRO A 1 202 ? 26.247 33.497 58.715 1.00 78.79 1132 PRO A C 1
ATOM 1515 O O . PRO A 1 202 ? 26.847 33.458 59.798 1.00 81.48 1132 PRO A O 1
ATOM 1519 N N . VAL A 1 203 ? 24.952 33.781 58.610 1.00 78.49 1133 VAL A N 1
ATOM 1520 C CA . VAL A 1 203 ? 24.131 34.085 59.782 1.00 77.17 1133 VAL A CA 1
ATOM 1521 C C . VAL A 1 203 ? 24.191 32.978 60.836 1.00 79.17 1133 VAL A C 1
ATOM 1522 O O . VAL A 1 203 ? 24.396 33.258 62.016 1.00 82.48 1133 VAL A O 1
ATOM 1526 N N . LEU A 1 204 ? 24.029 31.730 60.405 1.00 79.62 1134 LEU A N 1
ATOM 1527 C CA . LEU A 1 204 ? 23.959 30.609 61.337 1.00 80.56 1134 LEU A CA 1
ATOM 1528 C C . LEU A 1 204 ? 25.303 30.343 62.013 1.00 81.67 1134 LEU A C 1
ATOM 1529 O O . LEU A 1 204 ? 25.352 30.061 63.210 1.00 82.19 1134 LEU A O 1
ATOM 1534 N N . ILE A 1 205 ? 26.394 30.451 61.263 1.00 81.69 1135 ILE A N 1
ATOM 1535 C CA . ILE A 1 205 ? 27.709 30.334 61.876 1.00 82.16 1135 ILE A CA 1
ATOM 1536 C C . ILE A 1 205 ? 27.972 31.528 62.811 1.00 83.91 1135 ILE A C 1
ATOM 1537 O O . ILE A 1 205 ? 28.609 31.372 63.850 1.00 86.69 1135 ILE A O 1
ATOM 1542 N N . ASP A 1 206 ? 27.458 32.707 62.462 1.00 83.60 1136 ASP A N 1
ATOM 1543 C CA . ASP A 1 206 ? 27.611 33.868 63.320 1.00 82.65 1136 ASP A CA 1
ATOM 1544 C C . ASP A 1 206 ? 26.894 33.675 64.642 1.00 82.62 1136 ASP A C 1
ATOM 1545 O O . ASP A 1 206 ? 27.426 34.034 65.692 1.00 86.43 1136 ASP A O 1
ATOM 1550 N N . ALA A 1 207 ? 25.692 33.108 64.591 1.00 80.39 1137 ALA A N 1
ATOM 1551 C CA . ALA A 1 207 ? 24.898 32.884 65.793 1.00 78.62 1137 ALA A CA 1
ATOM 1552 C C . ALA A 1 207 ? 25.602 31.977 66.825 1.00 80.21 1137 ALA A C 1
ATOM 1553 O O . ALA A 1 207 ? 25.377 32.113 68.027 1.00 82.22 1137 ALA A O 1
ATOM 1555 N N . CYS A 1 208 ? 26.470 31.078 66.360 1.00 80.06 1138 CYS A N 1
ATOM 1556 C CA . CYS A 1 208 ? 27.162 30.153 67.263 1.00 80.56 1138 CYS A CA 1
ATOM 1557 C C . CYS A 1 208 ? 28.142 30.868 68.179 1.00 81.30 1138 CYS A C 1
ATOM 1558 O O . CYS A 1 208 ? 28.556 30.316 69.210 1.00 81.80 1138 CYS A O 1
ATOM 1561 N N . THR A 1 209 ? 28.512 32.092 67.805 1.00 80.40 1139 THR A N 1
ATOM 1562 C CA . THR A 1 209 ? 29.565 32.810 68.514 1.00 80.43 1139 THR A CA 1
ATOM 1563 C C . THR A 1 209 ? 29.001 33.805 69.512 1.00 80.77 1139 THR A C 1
ATOM 1564 O O . THR A 1 209 ? 29.758 34.542 70.143 1.00 83.23 1139 THR A O 1
ATOM 1568 N N . ARG A 1 210 ? 27.681 33.810 69.673 1.00 79.85 1140 ARG A N 1
ATOM 1569 C CA . ARG A 1 210 ? 26.998 34.879 70.403 1.00 79.85 1140 ARG A CA 1
ATOM 1570 C C . ARG A 1 210 ? 26.901 34.735 71.924 1.00 81.14 1140 ARG A C 1
ATOM 1571 O O . ARG A 1 210 ? 26.400 35.627 72.588 1.00 84.07 1140 ARG A O 1
ATOM 1579 N N . LEU A 1 211 ? 27.373 33.626 72.478 1.00 81.06 1141 LEU A N 1
ATOM 1580 C CA . LEU A 1 211 ? 27.322 33.439 73.931 1.00 80.44 1141 LEU A CA 1
ATOM 1581 C C . LEU A 1 211 ? 28.497 32.647 74.493 1.00 82.92 1141 LEU A C 1
ATOM 1582 O O . LEU A 1 211 ? 28.982 31.700 73.875 1.00 83.79 1141 LEU A O 1
ATOM 1587 N N . THR A 1 212 ? 28.938 33.077 75.672 1.00 83.58 1142 THR A N 1
ATOM 1588 C CA . THR A 1 212 ? 29.978 32.439 76.465 1.00 84.47 1142 THR A CA 1
ATOM 1589 C C . THR A 1 212 ? 29.517 32.536 77.912 1.00 84.11 1142 THR A C 1
ATOM 1590 O O . THR A 1 212 ? 28.713 33.414 78.239 1.00 86.77 1142 THR A O 1
ATOM 1594 N N . PRO A 1 213 ? 30.035 31.663 78.794 1.00 81.95 1143 PRO A N 1
ATOM 1595 C CA . PRO A 1 213 ? 29.636 31.709 80.196 1.00 81.14 1143 PRO A CA 1
ATOM 1596 C C . PRO A 1 213 ? 29.959 33.038 80.890 1.00 81.48 1143 PRO A C 1
ATOM 1597 O O . PRO A 1 213 ? 29.352 33.361 81.912 1.00 81.47 1143 PRO A O 1
ATOM 1601 N N . ASP A 1 214 ? 30.898 33.799 80.337 1.00 81.56 1144 ASP A N 1
ATOM 1602 C CA . ASP A 1 214 ? 31.314 35.061 80.939 1.00 84.34 1144 ASP A CA 1
ATOM 1603 C C . ASP A 1 214 ? 31.020 36.272 80.051 1.00 87.07 1144 ASP A C 1
ATOM 1604 O O . ASP A 1 214 ? 31.849 37.173 79.925 1.00 88.11 1144 ASP A O 1
ATOM 1609 N N . LEU A 1 215 ? 29.831 36.301 79.455 1.00 91.37 1145 LEU A N 1
ATOM 1610 C CA . LEU A 1 215 ? 29.511 37.324 78.453 1.00 96.58 1145 LEU A CA 1
ATOM 1611 C C . LEU A 1 215 ? 29.330 38.734 79.033 1.00 98.41 1145 LEU A C 1
ATOM 1612 O O . LEU A 1 215 ? 29.493 39.723 78.315 1.00 97.59 1145 LEU A O 1
ATOM 1617 N N . PHE A 1 216 ? 29.013 38.822 80.325 1.00 100.81 1146 PHE A N 1
ATOM 1618 C CA . PHE A 1 216 ? 28.846 40.118 80.993 1.00 103.32 1146 PHE A CA 1
ATOM 1619 C C . PHE A 1 216 ? 30.191 40.823 81.206 1.00 103.56 1146 PHE A C 1
ATOM 1620 O O . PHE A 1 216 ? 30.246 42.049 81.315 1.00 104.34 1146 PHE A O 1
ATOM 1628 N N . ASP A 1 217 ? 31.269 40.041 81.259 1.00 103.03 1147 ASP A N 1
ATOM 1629 C CA . ASP A 1 217 ? 32.615 40.564 81.511 1.00 102.06 1147 ASP A CA 1
ATOM 1630 C C . ASP A 1 217 ? 33.274 41.127 80.247 1.00 103.42 1147 ASP A C 1
ATOM 1631 O O . ASP A 1 217 ? 34.472 41.417 80.234 1.00 102.35 1147 ASP A O 1
ATOM 1636 N N . PHE A 1 218 ? 32.481 41.261 79.187 1.00 106.10 1148 PHE A N 1
ATOM 1637 C CA . PHE A 1 218 ? 32.879 41.977 77.980 1.00 108.46 1148 PHE A CA 1
ATOM 1638 C C . PHE A 1 218 ? 32.566 43.454 78.207 1.00 109.89 1148 PHE A C 1
ATOM 1639 O O . PHE A 1 218 ? 31.421 43.813 78.501 1.00 110.43 1148 PHE A O 1
ATOM 1647 N N . SER A 1 219 ? 33.585 44.301 78.077 1.00 111.47 1149 SER A N 1
ATOM 1648 C CA . SER A 1 219 ? 33.486 45.729 78.421 1.00 111.93 1149 SER A CA 1
ATOM 1649 C C . SER A 1 219 ? 32.337 46.471 77.720 1.00 111.78 1149 SER A C 1
ATOM 1650 O O . SER A 1 219 ? 32.453 46.883 76.564 1.00 112.17 1149 SER A O 1
ATOM 1653 N N . SER A 1 220 ? 31.234 46.636 78.449 1.00 111.42 1150 SER A N 1
ATOM 1654 C CA . SER A 1 220 ? 30.028 47.303 77.951 1.00 110.32 1150 SER A CA 1
ATOM 1655 C C . SER A 1 220 ? 30.022 48.800 78.274 1.00 109.49 1150 SER A C 1
ATOM 1656 O O . SER A 1 220 ? 28.975 49.450 78.241 1.00 109.15 1150 SER A O 1
ATOM 1659 N N . ASP A 1 221 ? 31.209 49.337 78.548 1.00 109.37 1151 ASP A N 1
ATOM 1660 C CA . ASP A 1 221 ? 31.384 50.632 79.222 1.00 109.08 1151 ASP A CA 1
ATOM 1661 C C . ASP A 1 221 ? 31.570 51.852 78.315 1.00 107.17 1151 ASP A C 1
ATOM 1662 O O . ASP A 1 221 ? 31.230 52.972 78.703 1.00 105.38 1151 ASP A O 1
ATOM 1667 N N . SER A 1 222 ? 32.120 51.636 77.122 1.00 105.56 1152 SER A N 1
ATOM 1668 C CA . SER A 1 222 ? 32.424 52.737 76.210 1.00 103.36 1152 SER A CA 1
ATOM 1669 C C . SER A 1 222 ? 31.761 52.565 74.844 1.00 102.17 1152 SER A C 1
ATOM 1670 O O . SER A 1 222 ? 31.949 53.386 73.944 1.00 102.47 1152 SER A O 1
ATOM 1673 N N . GLY A 1 223 ? 30.985 51.494 74.696 1.00 100.53 1153 GLY A N 1
ATOM 1674 C CA . GLY A 1 223 ? 30.280 51.221 73.452 1.00 98.29 1153 GLY A CA 1
ATOM 1675 C C . GLY A 1 223 ? 31.161 50.644 72.362 1.00 97.17 1153 GLY A C 1
ATOM 1676 O O . GLY A 1 223 ? 30.701 50.433 71.236 1.00 97.39 1153 GLY A O 1
ATOM 1677 N N . VAL A 1 224 ? 32.425 50.384 72.700 1.00 95.34 1154 VAL A N 1
ATOM 1678 C CA . VAL A 1 224 ? 33.411 49.865 71.750 1.00 92.25 1154 VAL A CA 1
ATOM 1679 C C . VAL A 1 224 ? 33.129 48.402 71.422 1.00 91.50 1154 VAL A C 1
ATOM 1680 O O . VAL A 1 224 ? 32.901 47.585 72.322 1.00 92.13 1154 VAL A O 1
ATOM 1684 N N . PHE A 1 225 ? 33.161 48.088 70.129 1.00 88.76 1155 PHE A N 1
ATOM 1685 C CA . PHE A 1 225 ? 32.816 46.766 69.618 1.00 84.94 1155 PHE A CA 1
ATOM 1686 C C . PHE A 1 225 ? 33.949 45.743 69.773 1.00 84.33 1155 PHE A C 1
ATOM 1687 O O . PHE A 1 225 ? 35.130 46.098 69.724 1.00 82.91 1155 PHE A O 1
ATOM 1695 N N . TRP A 1 226 ? 33.565 44.481 69.976 1.00 84.75 1156 TRP A N 1
ATOM 1696 C CA . TRP A 1 226 ? 34.494 43.347 69.990 1.00 84.71 1156 TRP A CA 1
ATOM 1697 C C . TRP A 1 226 ? 34.475 42.611 68.640 1.00 83.26 1156 TRP A C 1
ATOM 1698 O O . TRP A 1 226 ? 33.585 41.797 68.370 1.00 81.84 1156 TRP A O 1
ATOM 1709 N N . ALA A 1 227 ? 35.464 42.904 67.802 1.00 81.53 1157 ALA A N 1
ATOM 1710 C CA . ALA A 1 227 ? 35.533 42.361 66.453 1.00 82.45 1157 ALA A CA 1
ATOM 1711 C C . ALA A 1 227 ? 36.270 41.022 66.404 1.00 82.75 1157 ALA A C 1
ATOM 1712 O O . ALA A 1 227 ? 37.380 40.918 66.922 1.00 83.34 1157 ALA A O 1
ATOM 1714 N N . PRO A 1 228 ? 35.655 39.996 65.782 1.00 81.74 1158 PRO A N 1
ATOM 1715 C CA . PRO A 1 228 ? 36.366 38.759 65.478 1.00 80.20 1158 PRO A CA 1
ATOM 1716 C C . PRO A 1 228 ? 37.669 39.049 64.744 1.00 78.50 1158 PRO A C 1
ATOM 1717 O O . PRO A 1 228 ? 37.688 39.837 63.797 1.00 76.81 1158 PRO A O 1
ATOM 1721 N N . TRP A 1 229 ? 38.742 38.406 65.196 1.00 78.56 1159 TRP A N 1
ATOM 1722 C CA . TRP A 1 229 ? 40.093 38.728 64.753 1.00 78.11 1159 TRP A CA 1
ATOM 1723 C C . TRP A 1 229 ? 40.779 37.527 64.129 1.00 77.56 1159 TRP A C 1
ATOM 1724 O O . TRP A 1 229 ? 41.432 37.654 63.090 1.00 77.26 1159 TRP A O 1
ATOM 1735 N N . ARG A 1 230 ? 40.650 36.371 64.777 1.00 78.21 1160 ARG A N 1
ATOM 1736 C CA . ARG A 1 230 ? 41.156 35.114 64.222 1.00 78.79 1160 ARG A CA 1
ATOM 1737 C C . ARG A 1 230 ? 40.481 33.883 64.812 1.00 78.54 1160 ARG A C 1
ATOM 1738 O O . ARG A 1 230 ? 39.911 33.929 65.903 1.00 79.42 1160 ARG A O 1
ATOM 1746 N N . VAL A 1 231 ? 40.534 32.791 64.055 1.00 78.57 1161 VAL A N 1
ATOM 1747 C CA . VAL A 1 231 ? 40.005 31.497 64.477 1.00 78.51 1161 VAL A CA 1
ATOM 1748 C C . VAL A 1 231 ? 41.047 30.453 64.118 1.00 78.87 1161 VAL A C 1
ATOM 1749 O O . VAL A 1 231 ? 41.520 30.409 62.987 1.00 80.74 1161 VAL A O 1
ATOM 1753 N N . LYS A 1 232 ? 41.410 29.631 65.091 1.00 79.54 1162 LYS A N 1
ATOM 1754 C CA . LYS A 1 232 ? 42.446 28.621 64.910 1.00 80.65 1162 LYS A CA 1
ATOM 1755 C C . LYS A 1 232 ? 41.978 27.506 63.972 1.00 80.28 1162 LYS A C 1
ATOM 1756 O O . LYS A 1 232 ? 42.637 27.203 62.968 1.00 79.20 1162 LYS A O 1
ATOM 1762 N N . GLU A 1 233 ? 40.838 26.908 64.301 1.00 81.11 1163 GLU A N 1
ATOM 1763 C CA . GLU A 1 233 ? 40.272 25.845 63.487 1.00 84.62 1163 GLU A CA 1
ATOM 1764 C C . GLU A 1 233 ? 38.755 25.902 63.511 1.00 84.79 1163 GLU A C 1
ATOM 1765 O O . GLU A 1 233 ? 38.151 26.262 64.525 1.00 83.76 1163 GLU A O 1
ATOM 1779 N N . THR A 1 235 ? 35.721 23.199 62.047 1.00 81.90 1165 THR A N 1
ATOM 1780 C CA . THR A 1 235 ? 35.416 21.928 61.385 1.00 80.48 1165 THR A CA 1
ATOM 1781 C C . THR A 1 235 ? 33.907 21.774 61.237 1.00 79.76 1165 THR A C 1
ATOM 1782 O O . THR A 1 235 ? 33.156 22.160 62.129 1.00 80.02 1165 THR A O 1
ATOM 1786 N N . LEU A 1 236 ? 33.468 21.218 60.109 1.00 78.18 1166 LEU A N 1
ATOM 1787 C CA . LEU A 1 236 ? 32.049 20.900 59.900 1.00 77.87 1166 LEU A CA 1
ATOM 1788 C C . LEU A 1 236 ? 31.901 19.577 59.170 1.00 78.59 1166 LEU A C 1
ATOM 1789 O O . LEU A 1 236 ? 32.477 19.389 58.092 1.00 79.75 1166 LEU A O 1
ATOM 1794 N N . SER A 1 237 ? 31.126 18.668 59.762 1.00 78.33 1167 SER A N 1
ATOM 1795 C CA . SER A 1 237 ? 30.988 17.297 59.241 1.00 79.41 1167 SER A CA 1
ATOM 1796 C C . SER A 1 237 ? 29.889 17.158 58.197 1.00 80.08 1167 SER A C 1
ATOM 1797 O O . SER A 1 237 ? 30.033 16.389 57.241 1.00 80.38 1167 SER A O 1
ATOM 1800 N N . HIS A 1 238 ? 28.791 17.884 58.396 1.00 80.17 1168 HIS A N 1
ATOM 1801 C CA . HIS A 1 238 ? 27.680 17.883 57.450 1.00 81.80 1168 HIS A CA 1
ATOM 1802 C C . HIS A 1 238 ? 26.879 19.194 57.534 1.00 81.50 1168 HIS A C 1
ATOM 1803 O O . HIS A 1 238 ? 27.099 19.984 58.453 1.00 82.13 1168 HIS A O 1
ATOM 1810 N N . PRO A 1 239 ? 25.951 19.432 56.575 1.00 80.39 1169 PRO A N 1
ATOM 1811 C CA . PRO A 1 239 ? 25.131 20.642 56.612 1.00 79.21 1169 PRO A CA 1
ATOM 1812 C C . PRO A 1 239 ? 24.358 20.780 57.920 1.00 79.91 1169 PRO A C 1
ATOM 1813 O O . PRO A 1 239 ? 23.985 19.766 58.528 1.00 79.95 1169 PRO A O 1
ATOM 1817 N N . THR A 1 240 ? 24.119 22.026 58.340 1.00 80.50 1170 THR A N 1
ATOM 1818 C CA . THR A 1 240 ? 23.374 22.298 59.570 1.00 81.15 1170 THR A CA 1
ATOM 1819 C C . THR A 1 240 ? 21.923 21.868 59.388 1.00 80.81 1170 THR A C 1
ATOM 1820 O O . THR A 1 240 ? 21.341 22.106 58.328 1.00 79.85 1170 THR A O 1
ATOM 1824 N N . PRO A 1 241 ? 21.339 21.212 60.411 1.00 81.58 1171 PRO A N 1
ATOM 1825 C CA . PRO A 1 241 ? 19.909 20.912 60.344 1.00 82.01 1171 PRO A CA 1
ATOM 1826 C C . PRO A 1 241 ? 19.125 22.184 60.599 1.00 83.23 1171 PRO A C 1
ATOM 1827 O O . PRO A 1 241 ? 19.723 23.201 60.937 1.00 83.25 1171 PRO A O 1
ATOM 1831 N N . SER A 1 242 ? 17.805 22.125 60.445 1.00 84.84 1172 SER A N 1
ATOM 1832 C CA . SER A 1 242 ? 16.958 23.307 60.631 1.00 86.16 1172 SER A CA 1
ATOM 1833 C C . SER A 1 242 ? 17.020 23.869 62.061 1.00 86.40 1172 SER A C 1
ATOM 1834 O O . SER A 1 242 ? 16.868 25.084 62.261 1.00 86.00 1172 SER A O 1
ATOM 1837 N N . ARG A 1 243 ? 17.247 22.992 63.038 1.00 85.42 1173 ARG A N 1
ATOM 1838 C CA . ARG A 1 243 ? 17.575 23.445 64.381 1.00 86.85 1173 ARG A CA 1
ATOM 1839 C C . ARG A 1 243 ? 18.724 22.655 65.016 1.00 84.44 1173 ARG A C 1
ATOM 1840 O O . ARG A 1 243 ? 18.801 21.427 64.891 1.00 82.81 1173 ARG A O 1
ATOM 1848 N N . PHE A 1 244 ? 19.631 23.393 65.659 1.00 82.25 1174 PHE A N 1
ATOM 1849 C CA . PHE A 1 244 ? 20.822 22.829 66.290 1.00 80.71 1174 PHE A CA 1
ATOM 1850 C C . PHE A 1 244 ? 21.262 23.684 67.477 1.00 80.16 1174 PHE A C 1
ATOM 1851 O O . PHE A 1 244 ? 20.612 24.678 67.803 1.00 79.92 1174 PHE A O 1
ATOM 1859 N N . TYR A 1 245 ? 22.356 23.282 68.125 1.00 80.10 1175 TYR A N 1
ATOM 1860 C CA . TYR A 1 245 ? 22.825 23.930 69.349 1.00 79.37 1175 TYR A CA 1
ATOM 1861 C C . TYR A 1 245 ? 24.291 24.366 69.273 1.00 79.87 1175 TYR A C 1
ATOM 1862 O O . TYR A 1 245 ? 25.100 23.771 68.554 1.00 80.97 1175 TYR A O 1
ATOM 1871 N N . ALA A 1 246 ? 24.617 25.421 70.014 1.00 78.86 1176 ALA A N 1
ATOM 1872 C CA . ALA A 1 246 ? 25.990 25.881 70.160 1.00 78.70 1176 ALA A CA 1
ATOM 1873 C C . ALA A 1 246 ? 26.380 25.793 71.627 1.00 79.83 1176 ALA A C 1
ATOM 1874 O O . ALA A 1 246 ? 25.779 26.451 72.480 1.00 80.49 1176 ALA A O 1
ATOM 1876 N N . TYR A 1 247 ? 27.383 24.964 71.910 1.00 80.66 1177 TYR A N 1
ATOM 1877 C CA . TYR A 1 247 ? 27.775 24.640 73.277 1.00 80.93 1177 TYR A CA 1
ATOM 1878 C C . TYR A 1 247 ? 29.186 25.143 73.587 1.00 81.46 1177 TYR A C 1
ATOM 1879 O O . TYR A 1 247 ? 30.137 24.856 72.855 1.00 82.30 1177 TYR A O 1
ATOM 1888 N N . VAL A 1 248 ? 29.304 25.917 74.664 1.00 80.70 1178 VAL A N 1
ATOM 1889 C CA . VAL A 1 248 ? 30.601 26.394 75.133 1.00 82.02 1178 VAL A CA 1
ATOM 1890 C C . VAL A 1 248 ? 30.899 25.772 76.500 1.00 83.07 1178 VAL A C 1
ATOM 1891 O O . VAL A 1 248 ? 30.130 25.942 77.442 1.00 83.24 1178 VAL A O 1
ATOM 1895 N N . GLU A 1 249 ? 32.012 25.043 76.592 1.00 85.64 1179 GLU A N 1
ATOM 1896 C CA . GLU A 1 249 ? 32.325 24.218 77.772 1.00 87.35 1179 GLU A CA 1
ATOM 1897 C C . GLU A 1 249 ? 33.128 24.951 78.850 1.00 88.23 1179 GLU A C 1
ATOM 1898 O O . GLU A 1 249 ? 33.061 24.595 80.026 1.00 89.79 1179 GLU A O 1
ATOM 1904 N N . GLU A 1 250 ? 33.891 25.961 78.443 1.00 89.75 1180 GLU A N 1
ATOM 1905 C CA . GLU A 1 250 ? 34.749 26.727 79.348 1.00 91.02 1180 GLU A CA 1
ATOM 1906 C C . GLU A 1 250 ? 34.605 28.235 79.120 1.00 91.94 1180 GLU A C 1
ATOM 1907 O O . GLU A 1 250 ? 34.345 28.666 77.989 1.00 92.75 1180 GLU A O 1
ATOM 1913 N N . PRO A 1 251 ? 34.774 29.046 80.189 1.00 92.19 1181 PRO A N 1
ATOM 1914 C CA . PRO A 1 251 ? 34.742 30.507 80.050 1.00 91.48 1181 PRO A CA 1
ATOM 1915 C C . PRO A 1 251 ? 35.841 31.010 79.119 1.00 90.43 1181 PRO A C 1
ATOM 1916 O O . PRO A 1 251 ? 36.870 30.352 78.972 1.00 90.65 1181 PRO A O 1
ATOM 1920 N N . SER A 1 252 ? 35.616 32.166 78.503 1.00 89.38 1182 SER A N 1
ATOM 1921 C CA . SER A 1 252 ? 36.554 32.735 77.532 1.00 88.54 1182 SER A CA 1
ATOM 1922 C C . SER A 1 252 ? 37.898 33.075 78.159 1.00 87.57 1182 SER A C 1
ATOM 1923 O O . SER A 1 252 ? 37.953 33.673 79.232 1.00 88.32 1182 SER A O 1
ATOM 1926 N N . ARG A 1 253 ? 38.970 32.690 77.475 1.00 87.02 1183 ARG A N 1
ATOM 1927 C CA . ARG A 1 253 ? 40.340 33.001 77.880 1.00 86.63 1183 ARG A CA 1
ATOM 1928 C C . ARG A 1 253 ? 40.681 34.453 77.517 1.00 85.43 1183 ARG A C 1
ATOM 1929 O O . ARG A 1 253 ? 40.470 34.887 76.382 1.00 86.32 1183 ARG A O 1
ATOM 1937 N N . VAL A 1 254 ? 41.200 35.196 78.493 1.00 83.95 1184 VAL A N 1
ATOM 1938 C CA . VAL A 1 254 ? 41.431 36.636 78.352 1.00 81.65 1184 VAL A CA 1
ATOM 1939 C C . VAL A 1 254 ? 42.922 36.958 78.345 1.00 82.53 1184 VAL A C 1
ATOM 1940 O O . VAL A 1 254 ? 43.615 36.674 79.314 1.00 84.82 1184 VAL A O 1
ATOM 1944 N N . ASN A 1 255 ? 43.414 37.564 77.267 1.00 81.07 1185 ASN A N 1
ATOM 1945 C CA . ASN A 1 255 ? 44.824 37.951 77.199 1.00 78.56 1185 ASN A CA 1
ATOM 1946 C C . ASN A 1 255 ? 45.029 39.450 77.433 1.00 77.77 1185 ASN A C 1
ATOM 1947 O O . ASN A 1 255 ? 44.970 40.241 76.491 1.00 78.02 1185 ASN A O 1
ATOM 1952 N N . GLU A 1 256 ? 45.270 39.827 78.688 1.00 77.17 1186 GLU A N 1
ATOM 1953 C CA . GLU A 1 256 ? 45.526 41.221 79.065 1.00 78.08 1186 GLU A CA 1
ATOM 1954 C C . GLU A 1 256 ? 46.335 41.954 77.994 1.00 78.10 1186 GLU A C 1
ATOM 1955 O O . GLU A 1 256 ? 45.857 42.921 77.394 1.00 76.16 1186 GLU A O 1
ATOM 1961 N N . GLN A 1 257 ? 47.552 41.456 77.761 1.00 79.63 1187 GLN A N 1
ATOM 1962 C CA . GLN A 1 257 ? 48.542 42.054 76.861 1.00 80.73 1187 GLN A CA 1
ATOM 1963 C C . GLN A 1 257 ? 48.042 42.216 75.420 1.00 82.20 1187 GLN A C 1
ATOM 1964 O O . GLN A 1 257 ? 47.954 43.340 74.917 1.00 82.12 1187 GLN A O 1
ATOM 1970 N N . LEU A 1 258 ? 47.709 41.096 74.775 1.00 83.69 1188 LEU A N 1
ATOM 1971 C CA . LEU A 1 258 ? 47.260 41.090 73.376 1.00 85.65 1188 LEU A CA 1
ATOM 1972 C C . LEU A 1 258 ? 45.880 41.736 73.182 1.00 86.22 1188 LEU A C 1
ATOM 1973 O O . LEU A 1 258 ? 45.458 41.980 72.046 1.00 86.97 1188 LEU A O 1
ATOM 1978 N N . GLN A 1 259 ? 45.202 42.011 74.300 1.00 86.19 1189 GLN A N 1
ATOM 1979 C CA . GLN A 1 259 ? 43.877 42.650 74.336 1.00 85.40 1189 GLN A CA 1
ATOM 1980 C C . GLN A 1 259 ? 42.805 41.844 73.612 1.00 85.52 1189 GLN A C 1
ATOM 1981 O O . GLN A 1 259 ? 41.961 42.405 72.905 1.00 86.50 1189 GLN A O 1
ATOM 1987 N N . THR A 1 260 ? 42.845 40.527 73.812 1.00 85.10 1190 THR A N 1
ATOM 1988 C CA . THR A 1 260 ? 41.925 39.595 73.162 1.00 83.06 1190 THR A CA 1
ATOM 1989 C C . THR A 1 260 ? 41.110 38.784 74.166 1.00 83.55 1190 THR A C 1
ATOM 1990 O O . THR A 1 260 ? 41.491 38.639 75.336 1.00 84.65 1190 THR A O 1
ATOM 1994 N N . ARG A 1 261 ? 39.975 38.276 73.696 1.00 82.76 1191 ARG A N 1
ATOM 1995 C CA . ARG A 1 261 ? 39.231 37.222 74.372 1.00 83.83 1191 ARG A CA 1
ATOM 1996 C C . ARG A 1 261 ? 39.034 36.084 73.379 1.00 83.41 1191 ARG A C 1
ATOM 1997 O O . ARG A 1 261 ? 38.682 36.328 72.224 1.00 84.70 1191 ARG A O 1
ATOM 2005 N N . SER A 1 262 ? 39.291 34.851 73.809 1.00 82.62 1192 SER A N 1
ATOM 2006 C CA . SER A 1 262 ? 39.127 33.695 72.916 1.00 82.87 1192 SER A CA 1
ATOM 2007 C C . SER A 1 262 ? 38.357 32.544 73.562 1.00 82.30 1192 SER A C 1
ATOM 2008 O O . SER A 1 262 ? 38.413 32.351 74.774 1.00 82.90 1192 SER A O 1
ATOM 2011 N N . TYR A 1 263 ? 37.617 31.800 72.743 1.00 80.78 1193 TYR A N 1
ATOM 2012 C CA . TYR A 1 263 ? 36.824 30.673 73.233 1.00 80.72 1193 TYR A CA 1
ATOM 2013 C C . TYR A 1 263 ? 36.532 29.603 72.177 1.00 81.57 1193 TYR A C 1
ATOM 2014 O O . TYR A 1 263 ? 36.930 29.734 71.011 1.00 82.57 1193 TYR A O 1
ATOM 2023 N N . ASP A 1 264 ? 35.862 28.536 72.612 1.00 81.41 1194 ASP A N 1
ATOM 2024 C CA . ASP A 1 264 ? 35.552 27.387 71.765 1.00 80.95 1194 ASP A CA 1
ATOM 2025 C C . ASP A 1 264 ? 34.062 27.124 71.729 1.00 80.69 1194 ASP A C 1
ATOM 2026 O O . ASP A 1 264 ? 33.372 27.300 72.734 1.00 82.31 1194 ASP A O 1
ATOM 2031 N N . ILE A 1 265 ? 33.571 26.689 70.573 1.00 79.67 1195 ILE A N 1
ATOM 2032 C CA . ILE A 1 265 ? 32.163 26.379 70.410 1.00 81.20 1195 ILE A CA 1
ATOM 2033 C C . ILE A 1 265 ? 31.984 25.018 69.769 1.00 83.03 1195 ILE A C 1
ATOM 2034 O O . ILE A 1 265 ? 32.571 24.735 68.732 1.00 85.91 1195 ILE A O 1
ATOM 2039 N N . GLN A 1 266 ? 31.151 24.196 70.392 1.00 83.67 1196 GLN A N 1
ATOM 2040 C CA . GLN A 1 266 ? 30.790 22.883 69.887 1.00 84.52 1196 GLN A CA 1
ATOM 2041 C C . GLN A 1 266 ? 29.424 22.992 69.208 1.00 83.22 1196 GLN A C 1
ATOM 2042 O O . GLN A 1 266 ? 28.482 23.497 69.814 1.00 83.23 1196 GLN A O 1
ATOM 2048 N N . LEU A 1 267 ? 29.321 22.541 67.959 1.00 81.89 1197 LEU A N 1
ATOM 2049 C CA . LEU A 1 267 ? 28.039 22.514 67.246 1.00 81.28 1197 LEU A CA 1
ATOM 2050 C C . LEU A 1 267 ? 27.370 21.153 67.400 1.00 83.21 1197 LEU A C 1
ATOM 2051 O O . LEU A 1 267 ? 27.937 20.132 66.992 1.00 84.59 1197 LEU A O 1
ATOM 2056 N N . LEU A 1 268 ? 26.172 21.145 67.990 1.00 82.78 1198 LEU A N 1
ATOM 2057 C CA . LEU A 1 268 ? 25.454 19.907 68.317 1.00 83.00 1198 LEU A CA 1
ATOM 2058 C C . LEU A 1 268 ? 24.125 19.856 67.573 1.00 84.88 1198 LEU A C 1
ATOM 2059 O O . LEU A 1 268 ? 23.412 20.854 67.543 1.00 85.95 1198 LEU A O 1
ATOM 2064 N N . ASP A 1 269 ? 23.786 18.706 66.986 1.00 86.00 1199 ASP A N 1
ATOM 2065 C CA . ASP A 1 269 ? 22.510 18.549 66.270 1.00 87.76 1199 ASP A CA 1
ATOM 2066 C C . ASP A 1 269 ? 21.300 18.415 67.215 1.00 88.97 1199 ASP A C 1
ATOM 2067 O O . ASP A 1 269 ? 21.428 18.616 68.426 1.00 89.28 1199 ASP A O 1
ATOM 2072 N N . GLU A 1 270 ? 20.135 18.080 66.657 1.00 89.52 1200 GLU A N 1
ATOM 2073 C CA . GLU A 1 270 ? 18.890 17.970 67.423 1.00 90.46 1200 GLU A CA 1
ATOM 2074 C C . GLU A 1 270 ? 18.948 16.910 68.549 1.00 89.92 1200 GLU A C 1
ATOM 2075 O O . GLU A 1 270 ? 18.329 17.077 69.604 1.00 89.07 1200 GLU A O 1
ATOM 2081 N N . THR A 1 271 ? 19.700 15.833 68.323 1.00 89.55 1201 THR A N 1
ATOM 2082 C CA . THR A 1 271 ? 19.851 14.763 69.318 1.00 88.71 1201 THR A CA 1
ATOM 2083 C C . THR A 1 271 ? 20.885 15.101 70.391 1.00 87.70 1201 THR A C 1
ATOM 2084 O O . THR A 1 271 ? 20.840 14.568 71.497 1.00 88.70 1201 THR A O 1
ATOM 2088 N N . GLY A 1 272 ? 21.799 16.004 70.059 1.00 87.08 1202 GLY A N 1
ATOM 2089 C CA . GLY A 1 272 ? 22.857 16.410 70.966 1.00 85.85 1202 GLY A CA 1
ATOM 2090 C C . GLY A 1 272 ? 24.204 15.907 70.497 1.00 85.85 1202 GLY A C 1
ATOM 2091 O O . GLY A 1 272 ? 25.196 16.021 71.211 1.00 87.49 1202 GLY A O 1
ATOM 2092 N N . GLN A 1 273 ? 24.231 15.348 69.291 1.00 84.59 1203 GLN A N 1
ATOM 2093 C CA . GLN A 1 273 ? 25.454 14.830 68.687 1.00 85.05 1203 GLN A CA 1
ATOM 2094 C C . GLN A 1 273 ? 26.267 15.946 68.070 1.00 85.60 1203 GLN A C 1
ATOM 2095 O O . GLN A 1 273 ? 25.724 16.776 67.339 1.00 87.88 1203 GLN A O 1
ATOM 2101 N N . ALA A 1 274 ? 27.569 15.967 68.344 1.00 85.70 1204 ALA A N 1
ATOM 2102 C CA . ALA A 1 274 ? 28.440 16.985 67.748 1.00 85.33 1204 ALA A CA 1
ATOM 2103 C C . ALA A 1 274 ? 28.647 16.720 66.256 1.00 85.15 1204 ALA A C 1
ATOM 2104 O O . ALA A 1 274 ? 28.791 15.575 65.835 1.00 86.30 1204 ALA A O 1
ATOM 2106 N N . PHE A 1 275 ? 28.632 17.782 65.460 1.00 84.33 1205 PHE A N 1
ATOM 2107 C CA . PHE A 1 275 ? 28.851 17.663 64.019 1.00 82.95 1205 PHE A CA 1
ATOM 2108 C C . PHE A 1 275 ? 29.749 18.774 63.481 1.00 82.53 1205 PHE A C 1
ATOM 2109 O O . PHE A 1 275 ? 30.034 18.823 62.279 1.00 84.28 1205 PHE A O 1
ATOM 2117 N N . GLY A 1 276 ? 30.181 19.668 64.367 1.00 80.46 1206 GLY A N 1
ATOM 2118 C CA . GLY A 1 276 ? 31.113 20.720 63.987 1.00 80.42 1206 GLY A CA 1
ATOM 2119 C C . GLY A 1 276 ? 31.687 21.400 65.196 1.00 80.76 1206 GLY A C 1
ATOM 2120 O O . GLY A 1 276 ? 31.123 21.299 66.282 1.00 82.29 1206 GLY A O 1
ATOM 2121 N N . ARG A 1 277 ? 32.820 22.073 65.022 1.00 81.73 1207 ARG A N 1
ATOM 2122 C CA . ARG A 1 277 ? 33.339 22.944 66.081 1.00 83.53 1207 ARG A CA 1
ATOM 2123 C C . ARG A 1 277 ? 34.114 24.154 65.583 1.00 82.49 1207 ARG A C 1
ATOM 2124 O O . ARG A 1 277 ? 34.569 24.200 64.434 1.00 82.89 1207 ARG A O 1
ATOM 2132 N N . ILE A 1 278 ? 34.185 25.165 66.446 1.00 80.83 1208 ILE A N 1
ATOM 2133 C CA . ILE A 1 278 ? 34.967 26.374 66.204 1.00 79.46 1208 ILE A CA 1
ATOM 2134 C C . ILE A 1 278 ? 35.964 26.499 67.350 1.00 80.61 1208 ILE A C 1
ATOM 2135 O O . ILE A 1 278 ? 35.574 26.681 68.497 1.00 80.60 1208 ILE A O 1
ATOM 2140 N N . ASN A 1 279 ? 37.246 26.389 67.032 1.00 81.99 1209 ASN A N 1
ATOM 2141 C CA . ASN A 1 279 ? 38.296 26.444 68.042 1.00 83.66 1209 ASN A CA 1
ATOM 2142 C C . ASN A 1 279 ? 39.115 27.729 67.994 1.00 82.60 1209 ASN A C 1
ATOM 2143 O O . ASN A 1 279 ? 39.527 28.179 66.927 1.00 83.17 1209 ASN A O 1
ATOM 2148 N N . GLY A 1 280 ? 39.331 28.318 69.163 1.00 81.51 1210 GLY A N 1
ATOM 2149 C CA . GLY A 1 280 ? 40.147 29.516 69.287 1.00 81.38 1210 GLY A CA 1
ATOM 2150 C C . GLY A 1 280 ? 39.521 30.729 68.632 1.00 81.59 1210 GLY A C 1
ATOM 2151 O O . GLY A 1 280 ? 40.223 31.541 68.016 1.00 81.62 1210 GLY A O 1
ATOM 2152 N N . PHE A 1 281 ? 38.200 30.848 68.760 1.00 80.35 1211 PHE A N 1
ATOM 2153 C CA . PHE A 1 281 ? 37.486 31.994 68.224 1.00 79.48 1211 PHE A CA 1
ATOM 2154 C C . PHE A 1 281 ? 37.865 33.247 69.018 1.00 79.80 1211 PHE A C 1
ATOM 2155 O O . PHE A 1 281 ? 37.466 33.399 70.182 1.00 80.02 1211 PHE A O 1
ATOM 2163 N N . THR A 1 282 ? 38.639 34.131 68.391 1.00 79.34 1212 THR A N 1
ATOM 2164 C CA . THR A 1 282 ? 39.190 35.290 69.087 1.00 80.95 1212 THR A CA 1
ATOM 2165 C C . THR A 1 282 ? 38.560 36.609 68.648 1.00 82.67 1212 THR A C 1
ATOM 2166 O O . THR A 1 282 ? 38.492 36.917 67.457 1.00 84.78 1212 THR A O 1
ATOM 2170 N N . VAL A 1 283 ? 38.105 37.383 69.626 1.00 81.94 1213 VAL A N 1
ATOM 2171 C CA . VAL A 1 283 ? 37.625 38.740 69.390 1.00 82.73 1213 VAL A CA 1
ATOM 2172 C C . VAL A 1 283 ? 38.645 39.745 69.910 1.00 83.31 1213 VAL A C 1
ATOM 2173 O O . VAL A 1 283 ? 39.379 39.453 70.845 1.00 83.67 1213 VAL A O 1
ATOM 2177 N N . LYS A 1 284 ? 38.700 40.922 69.297 1.00 85.00 1214 LYS A N 1
ATOM 2178 C CA . LYS A 1 284 ? 39.568 41.999 69.768 1.00 86.25 1214 LYS A CA 1
ATOM 2179 C C . LYS A 1 284 ? 38.817 43.314 69.728 1.00 87.67 1214 LYS A C 1
ATOM 2180 O O . LYS A 1 284 ? 37.994 43.523 68.839 1.00 89.58 1214 LYS A O 1
ATOM 2186 N N . ARG A 1 285 ? 39.095 44.189 70.691 1.00 89.21 1215 ARG A N 1
ATOM 2187 C CA . ARG A 1 285 ? 38.474 45.515 70.740 1.00 90.49 1215 ARG A CA 1
ATOM 2188 C C . ARG A 1 285 ? 38.766 46.313 69.476 1.00 90.28 1215 ARG A C 1
ATOM 2189 O O . ARG A 1 285 ? 39.913 46.399 69.040 1.00 90.33 1215 ARG A O 1
ATOM 2197 N N . ALA A 1 286 ? 37.714 46.871 68.885 1.00 90.54 1216 ALA A N 1
ATOM 2198 C CA . ALA A 1 286 ? 37.838 47.665 67.668 1.00 91.50 1216 ALA A CA 1
ATOM 2199 C C . ALA A 1 286 ? 36.960 48.915 67.725 1.00 91.63 1216 ALA A C 1
ATOM 2200 O O . ALA A 1 286 ? 35.767 48.846 67.434 1.00 92.34 1216 ALA A O 1
ATOM 2202 N N . PRO A 1 287 ? 37.539 50.056 68.138 1.00 92.28 1217 PRO A N 1
ATOM 2203 C CA . PRO A 1 287 ? 36.824 51.338 68.098 1.00 92.56 1217 PRO A CA 1
ATOM 2204 C C . PRO A 1 287 ? 36.423 51.750 66.681 1.00 92.59 1217 PRO A C 1
ATOM 2205 O O . PRO A 1 287 ? 37.109 51.410 65.715 1.00 92.05 1217 PRO A O 1
ATOM 2209 N N . SER A 1 288 ? 35.315 52.480 66.581 1.00 93.44 1218 SER A N 1
ATOM 2210 C CA . SER A 1 288 ? 34.700 52.867 65.307 1.00 93.68 1218 SER A CA 1
ATOM 2211 C C . SER A 1 288 ? 35.659 53.534 64.321 1.00 93.30 1218 SER A C 1
ATOM 2212 O O . SER A 1 288 ? 35.611 53.259 63.121 1.00 92.66 1218 SER A O 1
ATOM 2215 N N . GLN A 1 289 ? 36.513 54.416 64.841 1.00 93.83 1219 GLN A N 1
ATOM 2216 C CA . GLN A 1 289 ? 37.507 55.140 64.045 1.00 93.92 1219 GLN A CA 1
ATOM 2217 C C . GLN A 1 289 ? 38.462 54.200 63.321 1.00 93.42 1219 GLN A C 1
ATOM 2218 O O . GLN A 1 289 ? 38.793 54.419 62.156 1.00 94.54 1219 GLN A O 1
ATOM 2224 N N . LEU A 1 290 ? 38.916 53.165 64.023 1.00 92.22 1220 LEU A N 1
ATOM 2225 C CA . LEU A 1 290 ? 39.799 52.159 63.433 1.00 91.55 1220 LEU A CA 1
ATOM 2226 C C . LEU A 1 290 ? 39.02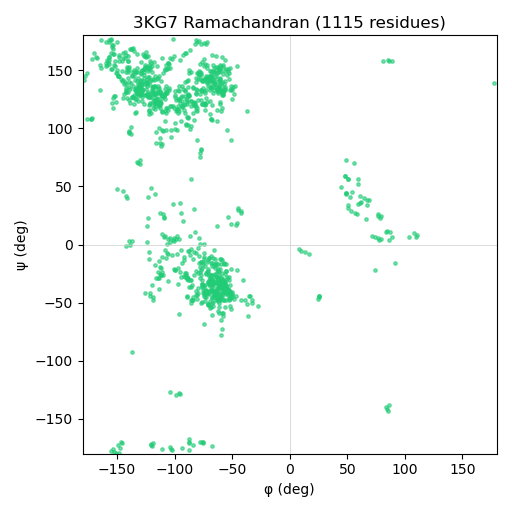9 51.132 62.603 1.00 90.69 1220 LEU A C 1
ATOM 2227 O O . LEU A 1 290 ? 39.470 50.748 61.516 1.00 91.17 1220 LEU A O 1
ATOM 2232 N N . PHE A 1 291 ? 37.884 50.699 63.129 1.00 88.39 1221 PHE A N 1
ATOM 2233 C CA . PHE A 1 291 ? 37.081 49.622 62.549 1.00 85.24 1221 PHE A CA 1
ATOM 2234 C C . PHE A 1 291 ? 36.468 49.970 61.190 1.00 84.90 1221 PHE A C 1
ATOM 2235 O O . PHE A 1 291 ? 36.588 49.204 60.234 1.00 85.28 1221 PHE A O 1
ATOM 2243 N N . LEU A 1 292 ? 35.822 51.130 61.107 1.00 84.73 1222 LEU A N 1
ATOM 2244 C CA . LEU A 1 292 ? 35.127 51.535 59.882 1.00 84.85 1222 LEU A CA 1
ATOM 2245 C C . LEU A 1 292 ? 35.971 52.418 58.959 1.00 85.89 1222 LEU A C 1
ATOM 2246 O O . LEU A 1 292 ? 35.433 53.210 58.175 1.00 85.74 1222 LEU A O 1
ATOM 2251 N N . LYS A 1 293 ? 37.291 52.268 59.046 1.00 87.37 1223 LYS A N 1
ATOM 2252 C CA . LYS A 1 293 ? 38.187 53.008 58.174 1.00 87.27 1223 LYS A CA 1
ATOM 2253 C C . LYS A 1 293 ? 39.473 52.322 57.816 1.00 88.75 1223 LYS A C 1
ATOM 2254 O O . LYS A 1 293 ? 39.879 52.348 56.659 1.00 91.34 1223 LYS A O 1
ATOM 2260 N N . HIS B 1 9 ? 61.141 -10.801 5.423 1.00 94.00 939 HIS B N 1
ATOM 2261 C CA . HIS B 1 9 ? 61.427 -10.301 4.041 1.00 95.97 939 HIS B CA 1
ATOM 2262 C C . HIS B 1 9 ? 62.780 -10.811 3.540 1.00 94.22 939 HIS B C 1
ATOM 2263 O O . HIS B 1 9 ? 63.806 -10.635 4.204 1.00 94.99 939 HIS B O 1
ATOM 2270 N N . ARG B 1 10 ? 62.776 -11.437 2.367 1.00 90.25 940 ARG B N 1
ATOM 2271 C CA . ARG B 1 10 ? 63.987 -12.044 1.805 1.00 88.09 940 ARG B CA 1
ATOM 2272 C C . ARG B 1 10 ? 65.139 -11.048 1.726 1.00 86.76 940 ARG B C 1
ATOM 2273 O O . ARG B 1 10 ? 66.289 -11.403 1.980 1.00 87.68 940 ARG B O 1
ATOM 2281 N N . LEU B 1 11 ? 64.818 -9.801 1.390 1.00 84.04 941 LEU B N 1
ATOM 2282 C CA . LEU B 1 11 ? 65.836 -8.776 1.182 1.00 81.90 941 LEU B CA 1
ATOM 2283 C C . LEU B 1 11 ? 66.263 -8.083 2.475 1.00 83.82 941 LEU B C 1
ATOM 2284 O O . LEU B 1 11 ? 67.458 -7.978 2.760 1.00 83.73 941 LEU B O 1
ATOM 2289 N N . LEU B 1 12 ? 65.279 -7.613 3.246 1.00 83.00 942 LEU B N 1
ATOM 2290 C CA . LEU B 1 12 ? 65.537 -6.777 4.418 1.00 80.47 942 LEU B CA 1
ATOM 2291 C C . LEU B 1 12 ? 65.750 -7.575 5.692 1.00 80.24 942 LEU B C 1
ATOM 2292 O O . LEU B 1 12 ? 66.460 -7.124 6.589 1.00 82.65 942 LEU B O 1
ATOM 2297 N N . GLY B 1 13 ? 65.145 -8.756 5.772 1.00 78.80 943 GLY B N 1
ATOM 2298 C CA . GLY B 1 13 ? 65.203 -9.554 6.985 1.00 77.97 943 GLY B CA 1
ATOM 2299 C C . GLY B 1 13 ? 64.098 -9.159 7.949 1.00 79.35 943 GLY B C 1
ATOM 2300 O O . GLY B 1 13 ? 62.954 -8.926 7.545 1.00 79.35 943 GLY B O 1
ATOM 2301 N N . ASN B 1 14 ? 64.438 -9.069 9.231 1.00 79.55 944 ASN B N 1
ATOM 2302 C CA . ASN B 1 14 ? 63.442 -8.824 10.274 1.00 78.70 944 ASN B CA 1
ATOM 2303 C C . ASN B 1 14 ? 63.347 -7.365 10.651 1.00 77.18 944 ASN B C 1
ATOM 2304 O O . ASN B 1 14 ? 64.362 -6.720 10.888 1.00 78.23 944 ASN B O 1
ATOM 2309 N N . LYS B 1 15 ? 62.114 -6.869 10.712 1.00 76.85 945 LYS B N 1
ATOM 2310 C CA . LYS B 1 15 ? 61.822 -5.485 11.048 1.00 76.11 945 LYS B CA 1
ATOM 2311 C C . LYS B 1 15 ? 61.624 -5.348 12.539 1.00 76.73 945 LYS B C 1
ATOM 2312 O O . LYS B 1 15 ? 60.837 -6.080 13.148 1.00 79.30 945 LYS B O 1
ATOM 2318 N N . LEU B 1 16 ? 62.345 -4.408 13.132 1.00 76.98 946 LEU B N 1
ATOM 2319 C CA . LEU B 1 16 ? 62.130 -4.053 14.526 1.00 77.04 946 LEU B CA 1
ATOM 2320 C C . LEU B 1 16 ? 61.919 -2.553 14.616 1.00 77.37 946 LEU B C 1
ATOM 2321 O O . LEU B 1 16 ? 62.770 -1.781 14.194 1.00 77.58 946 LEU B O 1
ATOM 2326 N N . GLU B 1 17 ? 60.769 -2.146 15.134 1.00 78.44 947 GLU B N 1
ATOM 2327 C CA . GLU B 1 17 ? 60.520 -0.741 15.379 1.00 79.41 947 GLU B CA 1
ATOM 2328 C C . GLU B 1 17 ? 60.890 -0.387 16.805 1.00 79.40 947 GLU B C 1
ATOM 2329 O O . GLU B 1 17 ? 60.395 -0.998 17.763 1.00 77.37 947 GLU B O 1
ATOM 2335 N N . LEU B 1 18 ? 61.777 0.594 16.938 1.00 79.36 948 LEU B N 1
ATOM 2336 C CA . LEU B 1 18 ? 62.218 1.049 18.252 1.00 79.07 948 LEU B CA 1
ATOM 2337 C C . LEU B 1 18 ? 61.148 1.849 18.997 1.00 78.22 948 LEU B C 1
ATOM 2338 O O . LEU B 1 18 ? 60.605 2.829 18.485 1.00 79.66 948 LEU B O 1
ATOM 2343 N N . ALA B 1 19 ? 60.863 1.412 20.213 1.00 77.95 949 ALA B N 1
ATOM 2344 C CA . ALA B 1 19 ? 59.876 2.059 21.046 1.00 79.70 949 ALA B CA 1
ATOM 2345 C C . ALA B 1 19 ? 60.298 3.473 21.425 1.00 81.60 949 ALA B C 1
ATOM 2346 O O . ALA B 1 19 ? 59.488 4.406 21.381 1.00 83.36 949 ALA B O 1
ATOM 2348 N N . SER B 1 20 ? 61.565 3.634 21.798 1.00 83.56 950 SER B N 1
ATOM 2349 C CA . SER B 1 20 ? 61.988 4.884 22.435 1.00 85.79 950 SER B CA 1
ATOM 2350 C C . SER B 1 20 ? 62.308 6.011 21.462 1.00 86.37 950 SER B C 1
ATOM 2351 O O . SER B 1 20 ? 62.162 7.177 21.813 1.00 87.90 950 SER B O 1
ATOM 2354 N N . THR B 1 21 ? 62.705 5.669 20.240 1.00 84.60 951 THR B N 1
ATOM 2355 C CA . THR B 1 21 ? 63.189 6.669 19.292 1.00 84.63 951 THR B CA 1
ATOM 2356 C C . THR B 1 21 ? 62.287 6.848 18.055 1.00 84.47 951 THR B C 1
ATOM 2357 O O . THR B 1 21 ? 62.306 7.901 17.416 1.00 85.20 951 THR B O 1
ATOM 2361 N N . GLY B 1 22 ? 61.507 5.819 17.723 1.00 83.62 952 GLY B N 1
ATOM 2362 C CA . GLY B 1 22 ? 60.759 5.775 16.464 1.00 81.97 952 GLY B CA 1
ATOM 2363 C C . GLY B 1 22 ? 61.639 5.442 15.265 1.00 83.21 952 GLY B C 1
ATOM 2364 O O . GLY B 1 22 ? 61.330 5.822 14.132 1.00 84.31 952 GLY B O 1
ATOM 2365 N N . GLN B 1 23 ? 62.740 4.739 15.516 1.00 82.02 953 GLN B N 1
ATOM 2366 C CA . GLN B 1 23 ? 63.615 4.259 14.452 1.00 82.38 953 GLN B CA 1
ATOM 2367 C C . GLN B 1 23 ? 63.214 2.848 14.027 1.00 80.94 953 GLN B C 1
ATOM 2368 O O . GLN B 1 23 ? 62.484 2.161 14.746 1.00 82.16 953 GLN B O 1
ATOM 2374 N N . THR B 1 24 ? 63.673 2.417 12.857 1.00 78.11 954 THR B N 1
ATOM 2375 C CA . THR B 1 24 ? 63.427 1.054 12.420 1.00 76.64 954 THR B CA 1
ATOM 2376 C C . THR B 1 24 ? 64.727 0.362 12.062 1.00 77.96 954 THR B C 1
ATOM 2377 O O . THR B 1 24 ? 65.533 0.895 11.296 1.00 77.99 954 THR B O 1
ATOM 2381 N N . ILE B 1 25 ? 64.937 -0.822 12.626 1.00 77.94 955 ILE B N 1
ATOM 2382 C CA . ILE B 1 25 ? 66.091 -1.624 12.251 1.00 81.22 955 ILE B CA 1
ATOM 2383 C C . ILE B 1 25 ? 65.662 -2.867 11.503 1.00 80.37 955 ILE B C 1
ATOM 2384 O O . ILE B 1 25 ? 64.767 -3.600 11.938 1.00 82.26 955 ILE B O 1
ATOM 2389 N N . TYR B 1 26 ? 66.301 -3.088 10.367 1.00 79.03 956 TYR B N 1
ATOM 2390 C CA . TYR B 1 26 ? 66.127 -4.313 9.638 1.00 78.49 956 TYR B CA 1
ATOM 2391 C C . TYR B 1 26 ? 67.393 -5.142 9.824 1.00 79.18 956 TYR B C 1
ATOM 2392 O O . TYR B 1 26 ? 68.483 -4.713 9.432 1.00 80.69 956 TYR B O 1
ATOM 2401 N N . HIS B 1 27 ? 67.251 -6.310 10.446 1.00 76.65 957 HIS B N 1
ATOM 2402 C CA . HIS B 1 27 ? 68.405 -7.163 10.751 1.00 75.37 957 HIS B CA 1
ATOM 2403 C C . HIS B 1 27 ? 68.285 -8.575 10.191 1.00 76.29 957 HIS B C 1
ATOM 2404 O O . HIS B 1 27 ? 67.215 -9.186 10.236 1.00 80.68 957 HIS B O 1
ATOM 2411 N N . GLN B 1 28 ? 69.398 -9.090 9.681 1.00 76.68 958 GLN B N 1
ATOM 2412 C CA . GLN B 1 28 ? 69.436 -10.413 9.066 1.00 77.57 958 GLN B CA 1
ATOM 2413 C C . GLN B 1 28 ? 70.854 -10.988 9.072 1.00 79.10 958 GLN B C 1
ATOM 2414 O O . GLN B 1 28 ? 71.830 -10.258 9.231 1.00 80.26 958 GLN B O 1
ATOM 2420 N N . ASP B 1 29 ? 70.954 -12.303 8.895 1.00 80.80 959 ASP B N 1
ATOM 2421 C CA . ASP B 1 29 ? 72.235 -12.962 8.640 1.00 80.80 959 ASP B CA 1
ATOM 2422 C C . ASP B 1 29 ? 72.444 -13.053 7.131 1.00 79.28 959 ASP B C 1
ATOM 2423 O O . ASP B 1 29 ? 71.671 -13.715 6.441 1.00 80.28 959 ASP B O 1
ATOM 2428 N N . ILE B 1 30 ? 73.468 -12.366 6.622 1.00 77.77 960 ILE B N 1
ATOM 2429 C CA . ILE B 1 30 ? 73.833 -12.450 5.209 1.00 77.02 960 ILE B CA 1
ATOM 2430 C C . ILE B 1 30 ? 74.835 -13.596 5.004 1.00 77.39 960 ILE B C 1
ATOM 2431 O O . ILE B 1 30 ? 75.908 -13.616 5.613 1.00 78.87 960 ILE B O 1
ATOM 2436 N N . ASN B 1 31 ? 74.466 -14.555 4.162 1.00 76.86 961 ASN B N 1
ATOM 2437 C CA . ASN B 1 31 ? 75.384 -15.610 3.735 1.00 75.98 961 ASN B CA 1
ATOM 2438 C C . ASN B 1 31 ? 74.958 -16.229 2.405 1.00 76.66 961 ASN B C 1
ATOM 2439 O O . ASN B 1 31 ? 73.892 -15.895 1.887 1.00 78.04 961 ASN B O 1
ATOM 2444 N N . LEU B 1 32 ? 75.781 -17.126 1.856 1.00 76.59 962 LEU B N 1
ATOM 2445 C CA . LEU B 1 32 ? 75.498 -17.721 0.541 1.00 76.80 962 LEU B CA 1
ATOM 2446 C C . LEU B 1 32 ? 74.259 -18.606 0.551 1.00 77.48 962 LEU B C 1
ATOM 2447 O O . LEU B 1 32 ? 73.753 -19.006 -0.497 1.00 77.60 962 LEU B O 1
ATOM 2452 N N . ASN B 1 33 ? 73.771 -18.912 1.743 1.00 79.54 963 ASN B N 1
ATOM 2453 C CA . ASN B 1 33 ? 72.566 -19.709 1.860 1.00 82.06 963 ASN B CA 1
ATOM 2454 C C . ASN B 1 33 ? 71.309 -18.848 1.749 1.00 82.61 963 ASN B C 1
ATOM 2455 O O . ASN B 1 33 ? 70.362 -19.210 1.052 1.00 81.95 963 ASN B O 1
ATOM 2460 N N . ASN B 1 34 ? 71.312 -17.710 2.442 1.00 83.65 964 ASN B N 1
ATOM 2461 C CA . ASN B 1 34 ? 70.202 -16.775 2.403 1.00 84.61 964 ASN B CA 1
ATOM 2462 C C . ASN B 1 34 ? 70.208 -15.975 1.101 1.00 85.65 964 ASN B C 1
ATOM 2463 O O . ASN B 1 34 ? 69.155 -15.684 0.536 1.00 87.35 964 ASN B O 1
ATOM 2468 N N . HIS B 1 35 ? 71.399 -15.635 0.620 1.00 84.07 965 HIS B N 1
ATOM 2469 C CA . HIS B 1 35 ? 71.542 -14.807 -0.569 1.00 83.24 965 HIS B CA 1
ATOM 2470 C C . HIS B 1 35 ? 72.562 -15.374 -1.563 1.00 82.92 965 HIS B C 1
ATOM 2471 O O . HIS B 1 35 ? 73.647 -14.807 -1.721 1.00 83.93 965 HIS B O 1
ATOM 2478 N N . PRO B 1 36 ? 72.210 -16.494 -2.241 1.00 81.66 966 PRO B N 1
ATOM 2479 C CA . PRO B 1 36 ? 73.097 -17.191 -3.184 1.00 79.55 966 PRO B CA 1
ATOM 2480 C C . PRO B 1 36 ? 73.645 -16.291 -4.274 1.00 80.98 966 PRO B C 1
ATOM 2481 O O . PRO B 1 36 ? 74.737 -16.556 -4.784 1.00 80.91 966 PRO B O 1
ATOM 2485 N N . TRP B 1 37 ? 72.900 -15.234 -4.617 1.00 80.29 967 TRP B N 1
ATOM 2486 C CA . TRP B 1 37 ? 73.282 -14.337 -5.721 1.00 80.87 967 TRP B CA 1
ATOM 2487 C C . TRP B 1 37 ? 74.597 -13.611 -5.465 1.00 81.29 967 TRP B C 1
ATOM 2488 O O . TRP B 1 37 ? 75.304 -13.264 -6.415 1.00 81.83 967 TRP B O 1
ATOM 2499 N N . ILE B 1 38 ? 74.935 -13.394 -4.193 1.00 80.21 968 ILE B N 1
ATOM 2500 C CA . ILE B 1 38 ? 76.176 -12.695 -3.865 1.00 79.74 968 ILE B CA 1
ATOM 2501 C C . ILE B 1 38 ? 77.369 -13.498 -4.381 1.00 80.98 968 ILE B C 1
ATOM 2502 O O . ILE B 1 38 ? 78.337 -12.927 -4.896 1.00 82.21 968 ILE B O 1
ATOM 2507 N N . GLY B 1 39 ? 77.260 -14.827 -4.289 1.00 79.81 969 GLY B N 1
ATOM 2508 C CA . GLY B 1 39 ? 78.287 -15.741 -4.804 1.00 78.44 969 GLY B CA 1
ATOM 2509 C C . GLY B 1 39 ? 78.530 -15.591 -6.298 1.00 79.96 969 GLY B C 1
ATOM 2510 O O . GLY B 1 39 ? 79.516 -16.110 -6.825 1.00 79.80 969 GLY B O 1
ATOM 2511 N N . ASP B 1 40 ? 77.628 -14.872 -6.972 1.00 81.54 970 ASP B N 1
ATOM 2512 C CA . ASP B 1 40 ? 77.719 -14.659 -8.409 1.00 82.50 970 ASP B CA 1
ATOM 2513 C C . ASP B 1 40 ? 78.153 -13.242 -8.764 1.00 82.94 970 ASP B C 1
ATOM 2514 O O . ASP B 1 40 ? 78.269 -12.912 -9.948 1.00 84.03 970 ASP B O 1
ATOM 2519 N N . HIS B 1 41 ? 78.402 -12.414 -7.747 1.00 82.58 971 HIS B N 1
ATOM 2520 C CA . HIS B 1 41 ? 78.991 -11.090 -7.965 1.00 82.86 971 HIS B CA 1
ATOM 2521 C C . HIS B 1 41 ? 80.375 -11.077 -7.373 1.00 83.60 971 HIS B C 1
ATOM 2522 O O . HIS B 1 41 ? 80.557 -10.687 -6.226 1.00 84.75 971 HIS B O 1
ATOM 2529 N N . ARG B 1 42 ? 81.352 -11.494 -8.169 1.00 84.33 972 ARG B N 1
ATOM 2530 C CA . ARG B 1 42 ? 82.693 -11.771 -7.658 1.00 84.82 972 ARG B CA 1
ATOM 2531 C C . ARG B 1 42 ? 83.727 -10.725 -8.080 1.00 83.14 972 ARG B C 1
ATOM 2532 O O . ARG B 1 42 ? 84.029 -10.570 -9.268 1.00 83.80 972 ARG B O 1
ATOM 2540 N N . VAL B 1 43 ? 84.250 -10.001 -7.092 1.00 80.80 973 VAL B N 1
ATOM 2541 C CA . VAL B 1 43 ? 85.382 -9.095 -7.297 1.00 80.27 973 VAL B CA 1
ATOM 2542 C C . VAL B 1 43 ? 86.623 -9.721 -6.639 1.00 80.10 973 VAL B C 1
ATOM 2543 O O . VAL B 1 43 ? 86.566 -10.155 -5.485 1.00 80.09 973 VAL B O 1
ATOM 2547 N N . TYR B 1 44 ? 87.729 -9.786 -7.377 1.00 78.80 974 TYR B N 1
ATOM 2548 C CA . TYR B 1 44 ? 88.939 -10.492 -6.917 1.00 80.32 974 TYR B CA 1
ATOM 2549 C C . TYR B 1 44 ? 88.612 -11.930 -6.486 1.00 81.33 974 TYR B C 1
ATOM 2550 O O . TYR B 1 44 ? 89.123 -12.415 -5.474 1.00 80.72 974 TYR B O 1
ATOM 2559 N N . ASP B 1 45 ? 87.748 -12.584 -7.267 1.00 83.09 975 ASP B N 1
ATOM 2560 C CA . ASP B 1 45 ? 87.211 -13.923 -6.978 1.00 83.85 975 ASP B CA 1
ATOM 2561 C C . ASP B 1 45 ? 86.639 -14.064 -5.562 1.00 83.54 975 ASP B C 1
ATOM 2562 O O . ASP B 1 45 ? 86.709 -15.126 -4.947 1.00 84.29 975 ASP B O 1
ATOM 2567 N N . THR B 1 46 ? 86.060 -12.980 -5.066 1.00 82.78 976 THR B N 1
ATOM 2568 C CA . THR B 1 46 ? 85.468 -12.942 -3.743 1.00 81.90 976 THR B CA 1
ATOM 2569 C C . THR B 1 46 ? 84.010 -12.512 -3.870 1.00 83.18 976 THR B C 1
ATOM 2570 O O . THR B 1 46 ? 83.715 -11.515 -4.537 1.00 85.29 976 THR B O 1
ATOM 2574 N N . PRO B 1 47 ? 83.084 -13.276 -3.261 1.00 82.74 977 PRO B N 1
ATOM 2575 C CA . PRO B 1 47 ? 81.684 -12.837 -3.188 1.00 82.38 977 PRO B CA 1
ATOM 2576 C C . PRO B 1 47 ? 81.537 -11.500 -2.443 1.00 82.79 977 PRO B C 1
ATOM 2577 O O . PRO B 1 47 ? 81.817 -11.424 -1.239 1.00 82.52 977 PRO B O 1
ATOM 2581 N N . VAL B 1 48 ? 81.104 -10.470 -3.171 1.00 82.31 978 VAL B N 1
ATOM 2582 C CA . VAL B 1 48 ? 81.033 -9.093 -2.682 1.00 82.47 978 VAL B CA 1
ATOM 2583 C C . VAL B 1 48 ? 79.652 -8.524 -2.963 1.00 81.80 978 VAL B C 1
ATOM 2584 O O . VAL B 1 48 ? 79.124 -8.725 -4.051 1.00 84.53 978 VAL B O 1
ATOM 2588 N N . ILE B 1 49 ? 79.073 -7.807 -2.002 1.00 81.16 979 ILE B N 1
ATOM 2589 C CA . ILE B 1 49 ? 77.811 -7.093 -2.237 1.00 81.02 979 ILE B CA 1
ATOM 2590 C C . ILE B 1 49 ? 78.073 -5.751 -2.935 1.00 80.83 979 ILE B C 1
ATOM 2591 O O . ILE B 1 49 ? 78.767 -4.903 -2.375 1.00 81.64 979 ILE B O 1
ATOM 2596 N N . PRO B 1 50 ? 77.510 -5.552 -4.151 1.00 82.42 980 PRO B N 1
ATOM 2597 C CA . PRO B 1 50 ? 77.639 -4.250 -4.838 1.00 82.20 980 PRO B CA 1
ATOM 2598 C C . PRO B 1 50 ? 77.009 -3.161 -3.997 1.00 82.00 980 PRO B C 1
ATOM 2599 O O . PRO B 1 50 ? 75.961 -3.390 -3.409 1.00 80.78 980 PRO B O 1
ATOM 2603 N N . GLY B 1 51 ? 77.638 -1.992 -3.952 1.00 83.17 981 GLY B N 1
ATOM 2604 C CA . GLY B 1 51 ? 77.154 -0.872 -3.145 1.00 82.74 981 GLY B CA 1
ATOM 2605 C C . GLY B 1 51 ? 75.688 -0.523 -3.339 1.00 82.68 981 GLY B C 1
ATOM 2606 O O . GLY B 1 51 ? 74.975 -0.314 -2.361 1.00 83.38 981 GLY B O 1
ATOM 2607 N N . VAL B 1 52 ? 75.242 -0.466 -4.596 1.00 82.41 982 VAL B N 1
ATOM 2608 C CA . VAL B 1 52 ? 73.860 -0.100 -4.932 1.00 83.01 982 VAL B CA 1
ATOM 2609 C C . VAL B 1 52 ? 72.790 -1.008 -4.317 1.00 84.10 982 VAL B C 1
ATOM 2610 O O . VAL B 1 52 ? 71.609 -0.651 -4.304 1.00 87.85 982 VAL B O 1
ATOM 2614 N N . SER B 1 53 ? 73.198 -2.161 -3.789 1.00 82.30 983 SER B N 1
ATOM 2615 C CA . SER B 1 53 ? 72.276 -3.062 -3.091 1.00 80.67 983 SER B CA 1
ATOM 2616 C C . SER B 1 53 ? 71.619 -2.352 -1.924 1.00 81.00 983 SER B C 1
ATOM 2617 O O . SER B 1 53 ? 70.450 -2.586 -1.616 1.00 83.26 983 SER B O 1
ATOM 2620 N N . TYR B 1 54 ? 72.381 -1.490 -1.265 1.00 79.88 984 TYR B N 1
ATOM 2621 C CA . TYR B 1 54 ? 71.889 -0.803 -0.082 1.00 80.34 984 TYR B CA 1
ATOM 2622 C C . TYR B 1 54 ? 70.850 0.271 -0.435 1.00 82.04 984 TYR B C 1
ATOM 2623 O O . TYR B 1 54 ? 69.978 0.602 0.393 1.00 82.55 984 TYR B O 1
ATOM 2632 N N . ILE B 1 55 ? 70.925 0.785 -1.670 1.00 81.48 985 ILE B N 1
ATOM 2633 C CA . ILE B 1 55 ? 69.862 1.633 -2.207 1.00 80.38 985 ILE B CA 1
ATOM 2634 C C . ILE B 1 55 ? 68.617 0.776 -2.409 1.00 81.66 985 ILE B C 1
ATOM 2635 O O . ILE B 1 55 ? 67.532 1.131 -1.939 1.00 84.16 985 ILE B O 1
ATOM 2640 N N . ALA B 1 56 ? 68.780 -0.362 -3.087 1.00 79.86 986 ALA B N 1
ATOM 2641 C CA . ALA B 1 56 ? 67.692 -1.333 -3.255 1.00 79.92 986 ALA B CA 1
ATOM 2642 C C . ALA B 1 56 ? 66.989 -1.601 -1.935 1.00 82.55 986 ALA B C 1
ATOM 2643 O O . ALA B 1 56 ? 65.756 -1.563 -1.861 1.00 84.51 986 ALA B O 1
ATOM 2653 N N . THR B 1 58 ? 67.028 0.145 0.952 1.00 83.45 988 THR B N 1
ATOM 2654 C CA . THR B 1 58 ? 66.365 1.339 1.462 1.00 81.96 988 THR B CA 1
ATOM 2655 C C . THR B 1 58 ? 65.039 1.567 0.730 1.00 83.15 988 THR B C 1
ATOM 2656 O O . THR B 1 58 ? 63.990 1.793 1.374 1.00 82.73 988 THR B O 1
ATOM 2660 N N . LEU B 1 59 ? 65.076 1.470 -0.602 1.00 80.84 989 LEU B N 1
ATOM 2661 C CA . LEU B 1 59 ? 63.855 1.578 -1.409 1.00 80.02 989 LEU B CA 1
ATOM 2662 C C . LEU B 1 59 ? 62.788 0.543 -1.003 1.00 79.73 989 LEU B C 1
ATOM 2663 O O . LEU B 1 59 ? 61.592 0.822 -1.083 1.00 79.62 989 LEU B O 1
ATOM 2668 N N . ALA B 1 60 ? 63.218 -0.634 -0.551 1.00 77.75 990 ALA B N 1
ATOM 2669 C CA . ALA B 1 60 ? 62.287 -1.6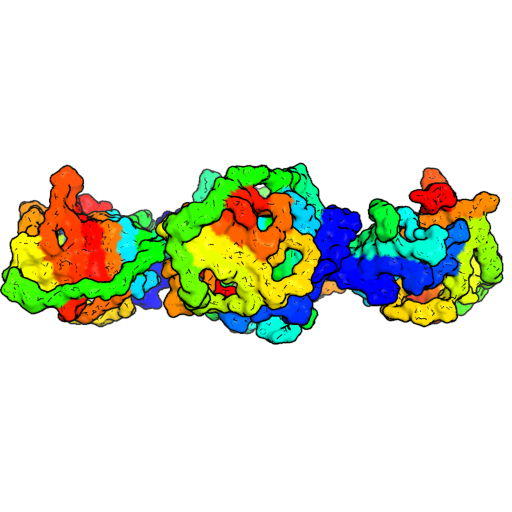65 -0.100 1.00 77.25 990 ALA B CA 1
ATOM 2670 C C . ALA B 1 60 ? 61.685 -1.309 1.266 1.00 78.81 990 ALA B C 1
ATOM 2671 O O . ALA B 1 60 ? 60.514 -1.588 1.547 1.00 78.99 990 ALA B O 1
ATOM 2673 N N . ALA B 1 61 ? 62.495 -0.678 2.108 1.00 79.03 991 ALA B N 1
ATOM 2674 C CA . ALA B 1 61 ? 62.044 -0.267 3.431 1.00 77.83 991 ALA B CA 1
ATOM 2675 C C . ALA B 1 61 ? 60.985 0.826 3.358 1.00 77.94 991 ALA B C 1
ATOM 2676 O O . ALA B 1 61 ? 60.012 0.777 4.105 1.00 78.57 991 ALA B O 1
ATOM 2678 N N . VAL B 1 62 ? 61.170 1.805 2.472 1.00 77.77 992 VAL B N 1
ATOM 2679 C CA . VAL B 1 62 ? 60.277 2.980 2.444 1.00 77.43 992 VAL B CA 1
ATOM 2680 C C . VAL B 1 62 ? 59.188 2.940 1.366 1.00 77.96 992 VAL B C 1
ATOM 2681 O O . VAL B 1 62 ? 58.173 3.617 1.483 1.00 78.91 992 VAL B O 1
ATOM 2685 N N . GLY B 1 63 ? 59.399 2.154 0.320 1.00 77.45 993 GLY B N 1
ATOM 2686 C CA . GLY B 1 63 ? 58.436 2.085 -0.770 1.00 77.86 993 GLY B CA 1
ATOM 2687 C C . GLY B 1 63 ? 58.702 3.129 -1.840 1.00 79.97 993 GLY B C 1
ATOM 2688 O O . GLY B 1 63 ? 59.365 4.152 -1.589 1.00 81.43 993 GLY B O 1
ATOM 2689 N N . VAL B 1 64 ? 58.195 2.862 -3.042 1.00 79.32 994 VAL B N 1
ATOM 2690 C CA . VAL B 1 64 ? 58.301 3.787 -4.167 1.00 77.94 994 VAL B CA 1
ATOM 2691 C C . VAL B 1 64 ? 56.925 4.386 -4.436 1.00 77.68 994 VAL B C 1
ATOM 2692 O O . VAL B 1 64 ? 55.927 3.742 -4.157 1.00 79.91 994 VAL B O 1
ATOM 2696 N N . PRO B 1 65 ? 56.852 5.626 -4.963 1.00 78.13 995 PRO B N 1
ATOM 2697 C CA . PRO B 1 65 ? 57.919 6.536 -5.404 1.00 77.14 995 PRO B CA 1
ATOM 2698 C C . PRO B 1 65 ? 58.803 7.009 -4.250 1.00 77.62 995 PRO B C 1
ATOM 2699 O O . PRO B 1 65 ? 58.301 7.329 -3.156 1.00 78.61 995 PRO B O 1
ATOM 2703 N N . ALA B 1 66 ? 60.104 7.061 -4.506 1.00 76.55 996 ALA B N 1
ATOM 2704 C CA . ALA B 1 66 ? 61.058 7.511 -3.512 1.00 77.14 996 ALA B CA 1
ATOM 2705 C C . ALA B 1 66 ? 62.286 8.119 -4.160 1.00 78.92 996 ALA B C 1
ATOM 2706 O O . ALA B 1 66 ? 62.640 7.787 -5.294 1.00 79.89 996 ALA B O 1
ATOM 2708 N N . ALA B 1 67 ? 62.932 9.016 -3.426 1.00 79.39 997 ALA B N 1
ATOM 2709 C CA . ALA B 1 67 ? 64.213 9.559 -3.834 1.00 79.40 997 ALA B CA 1
ATOM 2710 C C . ALA B 1 67 ? 65.221 9.313 -2.725 1.00 78.04 997 ALA B C 1
ATOM 2711 O O . ALA B 1 67 ? 64.898 9.449 -1.551 1.00 78.00 997 ALA B O 1
ATOM 2713 N N . VAL B 1 68 ? 66.433 8.928 -3.101 1.00 78.84 998 VAL B N 1
ATOM 2714 C CA . VAL B 1 68 ? 67.495 8.717 -2.129 1.00 81.16 998 VAL B CA 1
ATOM 2715 C C . VAL B 1 68 ? 68.680 9.602 -2.499 1.00 81.82 998 VAL B C 1
ATOM 2716 O O . VAL B 1 68 ? 69.138 9.572 -3.637 1.00 84.52 998 VAL B O 1
ATOM 2720 N N . GLU B 1 69 ? 69.170 10.392 -1.546 1.00 82.20 999 GLU B N 1
ATOM 2721 C CA . GLU B 1 69 ? 70.291 11.287 -1.816 1.00 83.53 999 GLU B CA 1
ATOM 2722 C C . GLU B 1 69 ? 71.479 11.110 -0.882 1.00 82.87 999 GLU B C 1
ATOM 2723 O O . GLU B 1 69 ? 71.372 10.446 0.160 1.00 82.10 999 GLU B O 1
ATOM 2729 N N . ASP B 1 70 ? 72.607 11.701 -1.289 1.00 83.48 1000 ASP B N 1
ATOM 2730 C CA . ASP B 1 70 ? 73.863 11.699 -0.528 1.00 84.47 1000 ASP B CA 1
ATOM 2731 C C . ASP B 1 70 ? 74.255 10.280 -0.082 1.00 82.96 1000 ASP B C 1
ATOM 2732 O O . ASP B 1 70 ? 74.439 9.994 1.109 1.00 82.41 1000 ASP B O 1
ATOM 2737 N N . ILE B 1 71 ? 74.359 9.400 -1.075 1.00 80.53 1001 ILE B N 1
ATOM 2738 C CA . ILE B 1 71 ? 74.683 7.997 -0.877 1.00 79.80 1001 ILE B CA 1
ATOM 2739 C C . ILE B 1 71 ? 76.202 7.787 -0.856 1.00 80.39 1001 ILE B C 1
ATOM 2740 O O . ILE B 1 71 ? 76.910 8.223 -1.764 1.00 81.22 1001 ILE B O 1
ATOM 2745 N N . ASN B 1 72 ? 76.691 7.112 0.183 1.00 79.67 1002 ASN B N 1
ATOM 2746 C CA . ASN B 1 72 ? 78.110 6.858 0.334 1.00 79.05 1002 ASN B CA 1
ATOM 2747 C C . ASN B 1 72 ? 78.420 5.419 0.662 1.00 79.09 1002 ASN B C 1
ATOM 2748 O O . ASN B 1 72 ? 77.746 4.816 1.490 1.00 81.86 1002 ASN B O 1
ATOM 2753 N N . PHE B 1 73 ? 79.433 4.868 0.000 1.00 78.08 1003 PHE B N 1
ATOM 2754 C CA . PHE B 1 73 ? 79.845 3.484 0.243 1.00 78.08 1003 PHE B CA 1
ATOM 2755 C C . PHE B 1 73 ? 81.204 3.460 0.926 1.00 78.15 1003 PHE B C 1
ATOM 2756 O O . PHE B 1 73 ? 82.147 4.108 0.469 1.00 78.70 1003 PHE B O 1
ATOM 2764 N N . GLN B 1 74 ? 81.299 2.735 2.035 1.00 78.76 1004 GLN B N 1
ATOM 2765 C CA . GLN B 1 74 ? 82.561 2.634 2.752 1.00 79.76 1004 GLN B CA 1
ATOM 2766 C C . GLN B 1 74 ? 83.171 1.268 2.456 1.00 80.47 1004 GLN B C 1
ATOM 2767 O O . GLN B 1 74 ? 83.324 0.901 1.294 1.00 82.33 1004 GLN B O 1
ATOM 2773 N N . GLN B 1 75 ? 83.523 0.519 3.490 1.00 81.41 1005 GLN B N 1
ATOM 2774 C CA . GLN B 1 75 ? 84.073 -0.816 3.316 1.00 80.94 1005 GLN B CA 1
ATOM 2775 C C . GLN B 1 75 ? 82.999 -1.767 2.764 1.00 79.50 1005 GLN B C 1
ATOM 2776 O O . GLN B 1 75 ? 81.851 -1.734 3.207 1.00 78.59 1005 GLN B O 1
ATOM 2782 N N . PRO B 1 76 ? 83.362 -2.596 1.771 1.00 78.02 1006 PRO B N 1
ATOM 2783 C CA . PRO B 1 76 ? 82.398 -3.536 1.212 1.00 78.19 1006 PRO B CA 1
ATOM 2784 C C . PRO B 1 76 ? 82.097 -4.719 2.143 1.00 77.73 1006 PRO B C 1
ATOM 2785 O O . PRO B 1 76 ? 82.904 -5.069 3.000 1.00 80.05 1006 PRO B O 1
ATOM 2789 N N . LEU B 1 77 ? 80.930 -5.317 1.969 1.00 77.44 1007 LEU B N 1
ATOM 2790 C CA . LEU B 1 77 ? 80.580 -6.526 2.685 1.00 77.78 1007 LEU B CA 1
ATOM 2791 C C . LEU B 1 77 ? 80.949 -7.704 1.784 1.00 79.61 1007 LEU B C 1
ATOM 2792 O O . LEU B 1 77 ? 80.288 -7.950 0.768 1.00 81.65 1007 LEU B O 1
ATOM 2797 N N . PHE B 1 78 ? 82.024 -8.404 2.137 1.00 80.57 1008 PHE B N 1
ATOM 2798 C CA . PHE B 1 78 ? 82.454 -9.580 1.381 1.00 81.38 1008 PHE B CA 1
ATOM 2799 C C . PHE B 1 78 ? 82.363 -10.858 2.204 1.00 81.65 1008 PHE B C 1
ATOM 2800 O O . PHE B 1 78 ? 82.420 -10.817 3.432 1.00 83.25 1008 PHE B O 1
ATOM 2808 N N . LEU B 1 79 ? 82.200 -11.986 1.518 1.00 81.10 1009 LEU B N 1
ATOM 2809 C CA . LEU B 1 79 ? 82.150 -13.288 2.175 1.00 81.21 1009 LEU B CA 1
ATOM 2810 C C . LEU B 1 79 ? 83.396 -14.060 1.811 1.00 82.77 1009 LEU B C 1
ATOM 2811 O O . LEU B 1 79 ? 83.482 -14.643 0.726 1.00 84.23 1009 LEU B O 1
ATOM 2816 N N . ALA B 1 80 ? 84.373 -14.043 2.717 1.00 83.64 1010 ALA B N 1
ATOM 2817 C CA . ALA B 1 80 ? 85.681 -14.630 2.446 1.00 84.33 1010 ALA B CA 1
ATOM 2818 C C . ALA B 1 80 ? 85.576 -16.126 2.180 1.00 84.62 1010 ALA B C 1
ATOM 2819 O O . ALA B 1 80 ? 86.037 -16.611 1.149 1.00 85.89 1010 ALA B O 1
ATOM 2821 N N . GLU B 1 81 ? 84.949 -16.845 3.103 1.00 84.81 1011 GLU B N 1
ATOM 2822 C CA . GLU B 1 81 ? 84.804 -18.289 2.980 1.00 86.30 1011 GLU B CA 1
ATOM 2823 C C . GLU B 1 81 ? 83.379 -18.614 2.553 1.00 85.97 1011 GLU B C 1
ATOM 2824 O O . GLU B 1 81 ? 82.485 -17.788 2.707 1.00 85.03 1011 GLU B O 1
ATOM 2830 N N . SER B 1 82 ? 83.171 -19.815 2.017 1.00 87.63 1012 SER B N 1
ATOM 2831 C CA . SER B 1 82 ? 81.852 -20.201 1.503 1.00 88.35 1012 SER B CA 1
ATOM 2832 C C . SER B 1 82 ? 80.792 -20.335 2.606 1.00 88.38 1012 SER B C 1
ATOM 2833 O O . SER B 1 82 ? 79.597 -20.341 2.317 1.00 91.01 1012 SER B O 1
ATOM 2836 N N . ASN B 1 83 ? 81.227 -20.420 3.860 1.00 87.99 1013 ASN B N 1
ATOM 2837 C CA . ASN B 1 83 ? 80.301 -20.496 4.984 1.00 86.34 1013 ASN B CA 1
ATOM 2838 C C . ASN B 1 83 ? 80.292 -19.235 5.868 1.00 84.84 1013 ASN B C 1
ATOM 2839 O O . ASN B 1 83 ? 79.686 -19.231 6.945 1.00 84.51 1013 ASN B O 1
ATOM 2844 N N . THR B 1 84 ? 80.963 -18.177 5.412 1.00 82.97 1014 THR B N 1
ATOM 2845 C CA . THR B 1 84 ? 80.971 -16.892 6.118 1.00 82.52 1014 THR B CA 1
ATOM 2846 C C . THR B 1 84 ? 79.544 -16.365 6.277 1.00 82.24 1014 THR B C 1
ATOM 2847 O O . THR B 1 84 ? 78.764 -16.383 5.325 1.00 82.62 1014 THR B O 1
ATOM 2851 N N . THR B 1 85 ? 79.222 -15.937 7.496 1.00 80.69 1015 THR B N 1
ATOM 2852 C CA . THR B 1 85 ? 77.956 -15.286 7.814 1.00 80.73 1015 THR B CA 1
ATOM 2853 C C . THR B 1 85 ? 78.248 -13.925 8.423 1.00 79.61 1015 THR B C 1
ATOM 2854 O O . THR B 1 85 ? 79.036 -13.813 9.357 1.00 82.32 1015 THR B O 1
ATOM 2858 N N . ARG B 1 86 ? 77.615 -12.893 7.888 1.00 77.75 1016 ARG B N 1
ATOM 2859 C CA . ARG B 1 86 ? 77.752 -11.560 8.431 1.00 78.08 1016 ARG B CA 1
ATOM 2860 C C . ARG B 1 86 ? 76.395 -11.096 8.929 1.00 79.40 1016 ARG B C 1
ATOM 2861 O O . ARG B 1 86 ? 75.447 -10.960 8.137 1.00 79.28 1016 ARG B O 1
ATOM 2869 N N . GLU B 1 87 ? 76.289 -10.869 10.240 1.00 79.30 1017 GLU B N 1
ATOM 2870 C CA . GLU B 1 87 ? 75.065 -10.317 10.795 1.00 79.91 1017 GLU B CA 1
ATOM 2871 C C . GLU B 1 87 ? 75.005 -8.825 10.444 1.00 79.19 1017 GLU B C 1
ATOM 2872 O O . GLU B 1 87 ? 75.922 -8.059 10.771 1.00 80.16 1017 GLU B O 1
ATOM 2878 N N . THR B 1 88 ? 73.934 -8.452 9.744 1.00 78.12 1018 THR B N 1
ATOM 2879 C CA . THR B 1 88 ? 73.799 -7.152 9.084 1.00 78.62 1018 THR B CA 1
ATOM 2880 C C . THR B 1 88 ? 72.648 -6.348 9.673 1.00 77.92 1018 THR B C 1
ATOM 2881 O O . THR B 1 88 ? 71.616 -6.908 10.047 1.00 78.36 1018 THR B O 1
ATOM 2885 N N . GLN B 1 89 ? 72.831 -5.033 9.741 1.00 76.96 1019 GLN B N 1
ATOM 2886 C CA . GLN B 1 89 ? 71.793 -4.132 10.230 1.00 77.13 1019 GLN B CA 1
ATOM 2887 C C . GLN B 1 89 ? 71.619 -2.896 9.360 1.00 78.58 1019 GLN B C 1
ATOM 2888 O O . GLN B 1 89 ? 72.561 -2.135 9.174 1.00 80.16 1019 GLN B O 1
ATOM 2894 N N . LEU B 1 90 ? 70.414 -2.704 8.827 1.00 79.59 1020 LEU B N 1
ATOM 2895 C CA . LEU B 1 90 ? 70.069 -1.473 8.126 1.00 79.20 1020 LEU B CA 1
ATOM 2896 C C . LEU B 1 90 ? 69.230 -0.623 9.070 1.00 81.18 1020 LEU B C 1
ATOM 2897 O O . LEU B 1 90 ? 68.171 -1.054 9.506 1.00 84.93 1020 LEU B O 1
ATOM 2910 N N . LEU B 1 92 ? 67.087 2.651 9.839 1.00 80.43 1022 LEU B N 1
ATOM 2911 C CA . LEU B 1 92 ? 66.282 3.719 9.284 1.00 78.25 1022 LEU B CA 1
ATOM 2912 C C . LEU B 1 92 ? 65.980 4.721 10.383 1.00 79.24 1022 LEU B C 1
ATOM 2913 O O . LEU B 1 92 ? 65.213 4.439 11.308 1.00 78.49 1022 LEU B O 1
ATOM 2918 N N . HIS B 1 93 ? 66.598 5.888 10.296 1.00 80.04 1023 HIS B N 1
ATOM 2919 C CA . HIS B 1 93 ? 66.470 6.869 11.360 1.00 81.43 1023 HIS B CA 1
ATOM 2920 C C . HIS B 1 93 ? 65.103 7.522 11.319 1.00 81.56 1023 HIS B C 1
ATOM 2921 O O . HIS B 1 93 ? 64.453 7.557 10.271 1.00 83.59 1023 HIS B O 1
ATOM 2928 N N . THR B 1 94 ? 64.652 7.992 12.475 1.00 82.21 1024 THR B N 1
ATOM 2929 C CA . THR B 1 94 ? 63.394 8.715 12.558 1.00 84.35 1024 THR B CA 1
ATOM 2930 C C . THR B 1 94 ? 63.538 10.073 11.847 1.00 84.81 1024 THR B C 1
ATOM 2931 O O . THR B 1 94 ? 64.590 10.709 11.924 1.00 86.52 1024 THR B O 1
ATOM 2935 N N . ALA B 1 95 ? 62.498 10.487 11.127 1.00 85.06 1025 ALA B N 1
ATOM 2936 C CA . ALA B 1 95 ? 62.575 11.659 10.251 1.00 84.64 1025 ALA B CA 1
ATOM 2937 C C . ALA B 1 95 ? 62.928 12.924 11.026 1.00 85.03 1025 ALA B C 1
ATOM 2938 O O . ALA B 1 95 ? 62.421 13.136 12.128 1.00 84.45 1025 ALA B O 1
ATOM 2940 N N . ASP B 1 96 ? 63.803 13.749 10.448 1.00 85.50 1026 ASP B N 1
ATOM 2941 C CA . ASP B 1 96 ? 64.261 14.994 11.091 1.00 87.05 1026 ASP B CA 1
ATOM 2942 C C . ASP B 1 96 ? 63.305 16.176 10.868 1.00 88.25 1026 ASP B C 1
ATOM 2943 O O . ASP B 1 96 ? 62.211 15.994 10.329 1.00 88.40 1026 ASP B O 1
ATOM 2948 N N . ASN B 1 97 ? 63.724 17.373 11.294 1.00 90.04 1027 ASN B N 1
ATOM 2949 C CA . ASN B 1 97 ? 62.968 18.616 11.073 1.00 90.93 1027 ASN B CA 1
ATOM 2950 C C . ASN B 1 97 ? 62.608 18.838 9.612 1.00 91.06 1027 ASN B C 1
ATOM 2951 O O . ASN B 1 97 ? 61.471 19.167 9.286 1.00 90.50 1027 ASN B O 1
ATOM 2956 N N . VAL B 1 98 ? 63.596 18.639 8.746 1.00 92.66 1028 VAL B N 1
ATOM 2957 C CA . VAL B 1 98 ? 63.443 18.723 7.292 1.00 94.37 1028 VAL B CA 1
ATOM 2958 C C . VAL B 1 98 ? 62.606 17.543 6.740 1.00 93.18 1028 VAL B C 1
ATOM 2959 O O . VAL B 1 98 ? 62.174 17.559 5.580 1.00 92.27 1028 VAL B O 1
ATOM 2963 N N . GLY B 1 99 ? 62.373 16.534 7.580 1.00 91.66 1029 GLY B N 1
ATOM 2964 C CA . GLY B 1 99 ? 61.564 15.378 7.207 1.00 90.09 1029 GLY B CA 1
ATOM 2965 C C . GLY B 1 99 ? 62.322 14.306 6.441 1.00 89.56 1029 GLY B C 1
ATOM 2966 O O . GLY B 1 99 ? 61.710 13.382 5.899 1.00 89.59 1029 GLY B O 1
ATOM 2967 N N . LYS B 1 100 ? 63.649 14.430 6.393 1.00 87.86 1030 LYS B N 1
ATOM 2968 C CA . LYS B 1 100 ? 64.512 13.435 5.755 1.00 86.92 1030 LYS B CA 1
ATOM 2969 C C . LYS B 1 100 ? 64.874 12.344 6.765 1.00 85.54 1030 LYS B C 1
ATOM 2970 O O . LYS B 1 100 ? 64.983 12.614 7.972 1.00 85.56 1030 LYS B O 1
ATOM 2976 N N . GLN B 1 101 ? 65.046 11.121 6.262 1.00 82.50 1031 GLN B N 1
ATOM 2977 C CA . GLN B 1 101 ? 65.387 9.965 7.086 1.00 80.94 1031 GLN B CA 1
ATOM 2978 C C . GLN B 1 101 ? 66.790 9.508 6.749 1.00 81.93 1031 GLN B C 1
ATOM 2979 O O . GLN B 1 101 ? 67.082 9.172 5.597 1.00 83.57 1031 GLN B O 1
ATOM 2985 N N . PHE B 1 102 ? 67.654 9.480 7.757 1.00 80.56 1032 PHE B N 1
ATOM 2986 C CA . PHE B 1 102 ? 69.020 9.015 7.574 1.00 80.20 1032 PHE B CA 1
ATOM 2987 C C . PHE B 1 102 ? 69.030 7.492 7.622 1.00 80.07 1032 PHE B C 1
ATOM 2988 O O . PHE B 1 102 ? 68.260 6.890 8.370 1.00 79.54 1032 PHE B O 1
ATOM 2996 N N . VAL B 1 103 ? 69.885 6.888 6.798 1.00 80.10 1033 VAL B N 1
ATOM 2997 C CA . VAL B 1 103 ? 69.979 5.430 6.675 1.00 80.84 1033 VAL B CA 1
ATOM 2998 C C . VAL B 1 103 ? 71.435 4.997 6.734 1.00 81.23 1033 VAL B C 1
ATOM 2999 O O . VAL B 1 103 ? 72.294 5.583 6.071 1.00 81.64 1033 VAL B O 1
ATOM 3003 N N . GLU B 1 104 ? 71.709 3.968 7.528 1.00 80.87 1034 GLU B N 1
ATOM 3004 C CA . GLU B 1 104 ? 73.057 3.423 7.638 1.00 79.90 1034 GLU B CA 1
ATOM 3005 C C . GLU B 1 104 ? 73.027 1.896 7.581 1.00 79.38 1034 GLU B C 1
ATOM 3006 O O . GLU B 1 104 ? 72.080 1.252 8.087 1.00 77.07 1034 GLU B O 1
ATOM 3012 N N . VAL B 1 105 ? 74.059 1.320 6.965 1.00 77.06 1035 VAL B N 1
ATOM 3013 C CA . VAL B 1 105 ? 74.195 -0.130 6.915 1.00 76.98 1035 VAL B CA 1
ATOM 3014 C C . VAL B 1 105 ? 75.506 -0.586 7.540 1.00 78.15 1035 VAL B C 1
ATOM 3015 O O . VAL B 1 105 ? 76.580 -0.174 7.091 1.00 79.30 1035 VAL B O 1
ATOM 3019 N N . PHE B 1 106 ? 75.405 -1.431 8.571 1.00 78.07 1036 PHE B N 1
ATOM 3020 C CA . PHE B 1 106 ? 76.570 -2.044 9.221 1.00 78.32 1036 PHE B CA 1
ATOM 3021 C C . PHE B 1 106 ? 76.489 -3.563 9.191 1.00 79.12 1036 PHE B C 1
ATOM 3022 O O . PHE B 1 106 ? 75.392 -4.142 9.148 1.00 77.55 1036 PHE B O 1
ATOM 3030 N N . SER B 1 107 ? 77.657 -4.200 9.254 1.00 78.38 1037 SER B N 1
ATOM 3031 C CA . SER B 1 107 ? 77.745 -5.630 9.558 1.00 76.79 1037 SER B CA 1
ATOM 3032 C C . SER B 1 107 ? 78.981 -5.977 10.389 1.00 76.49 1037 SER B C 1
ATOM 3033 O O . SER B 1 107 ? 79.924 -5.187 10.506 1.00 76.01 1037 SER B O 1
ATOM 3036 N N . ARG B 1 108 ? 78.955 -7.171 10.965 1.00 77.00 1038 ARG B N 1
ATOM 3037 C CA . ARG B 1 108 ? 80.099 -7.736 11.658 1.00 77.53 1038 ARG B CA 1
ATOM 3038 C C . ARG B 1 108 ? 80.058 -9.246 11.499 1.00 79.58 1038 ARG B C 1
ATOM 3039 O O . ARG B 1 108 ? 79.027 -9.815 11.149 1.00 79.84 1038 ARG B O 1
ATOM 3047 N N . ASP B 1 109 ? 81.182 -9.899 11.751 1.00 85.00 1039 ASP B N 1
ATOM 3048 C CA . ASP B 1 109 ? 81.188 -11.346 11.802 1.00 88.44 1039 ASP B CA 1
ATOM 3049 C C . ASP B 1 109 ? 80.666 -11.772 13.165 1.00 91.11 1039 ASP B C 1
ATOM 3050 O O . ASP B 1 109 ? 81.301 -11.506 14.192 1.00 93.03 1039 ASP B O 1
ATOM 3055 N N . GLY B 1 110 ? 79.509 -12.429 13.164 1.00 92.58 1040 GLY B N 1
ATOM 3056 C CA . GLY B 1 110 ? 78.872 -12.883 14.399 1.00 97.19 1040 GLY B CA 1
ATOM 3057 C C . GLY B 1 110 ? 79.764 -13.800 15.213 1.00 99.40 1040 GLY B C 1
ATOM 3058 O O . GLY B 1 110 ? 79.936 -13.605 16.423 1.00 99.01 1040 GLY B O 1
ATOM 3059 N N . ALA B 1 111 ? 80.345 -14.786 14.531 1.00 101.24 1041 ALA B N 1
ATOM 3060 C CA . ALA B 1 111 ? 81.193 -15.790 15.165 1.00 103.49 1041 ALA B CA 1
ATOM 3061 C C . ALA B 1 111 ? 82.476 -15.194 15.742 1.00 105.34 1041 ALA B C 1
ATOM 3062 O O . ALA B 1 111 ? 82.864 -15.514 16.868 1.00 106.20 1041 ALA B O 1
ATOM 3064 N N . LYS B 1 112 ? 83.111 -14.310 14.977 1.00 107.44 1042 LYS B N 1
ATOM 3065 C CA . LYS B 1 112 ? 84.449 -13.809 15.306 1.00 108.84 1042 LYS B CA 1
ATOM 3066 C C . LYS B 1 112 ? 84.456 -12.705 16.372 1.00 108.18 1042 LYS B C 1
ATOM 3067 O O . LYS B 1 112 ? 85.524 -12.239 16.784 1.00 107.41 1042 LYS B O 1
ATOM 3073 N N . GLN B 1 113 ? 83.265 -12.292 16.810 1.00 107.50 1043 GLN B N 1
ATOM 3074 C CA . GLN B 1 113 ? 83.103 -11.271 17.854 1.00 106.96 1043 GLN B CA 1
ATOM 3075 C C . GLN B 1 113 ? 83.401 -9.850 17.365 1.00 106.36 1043 GLN B C 1
ATOM 3076 O O . GLN B 1 113 ? 82.923 -8.880 17.959 1.00 108.40 1043 GLN B O 1
ATOM 3082 N N . GLU B 1 114 ? 84.166 -9.741 16.277 1.00 103.55 1044 GLU B N 1
ATOM 3083 C CA . GLU B 1 114 ? 84.769 -8.475 15.832 1.00 100.44 1044 GLU B CA 1
ATOM 3084 C C . GLU B 1 114 ? 83.807 -7.307 15.583 1.00 97.34 1044 GLU B C 1
ATOM 3085 O O . GLU B 1 114 ? 82.610 -7.507 15.376 1.00 98.39 1044 GLU B O 1
ATOM 3091 N N . GLU B 1 115 ? 84.361 -6.094 15.610 1.00 92.99 1045 GLU B N 1
ATOM 3092 C CA . GLU B 1 115 ? 83.596 -4.841 15.628 1.00 88.05 1045 GLU B CA 1
ATOM 3093 C C . GLU B 1 115 ? 82.803 -4.564 14.356 1.00 83.34 1045 GLU B C 1
ATOM 3094 O O . GLU B 1 115 ? 83.154 -5.036 13.273 1.00 80.63 1045 GLU B O 1
ATOM 3100 N N . TRP B 1 116 ? 81.735 -3.784 14.520 1.00 80.30 1046 TRP B N 1
ATOM 3101 C CA . TRP B 1 116 ? 80.838 -3.391 13.433 1.00 77.19 1046 TRP B CA 1
ATOM 3102 C C . TRP B 1 116 ? 81.565 -2.578 12.368 1.00 77.68 1046 TRP B C 1
ATOM 3103 O O . TRP B 1 116 ? 82.312 -1.642 12.684 1.00 76.75 1046 TRP B O 1
ATOM 3114 N N . GLN B 1 117 ? 81.335 -2.953 11.112 1.00 77.56 1047 GLN B N 1
ATOM 3115 C CA . GLN B 1 117 ? 81.881 -2.245 9.968 1.00 78.49 1047 GLN B CA 1
ATOM 3116 C C . GLN B 1 117 ? 80.740 -1.602 9.202 1.00 79.60 1047 GLN B C 1
ATOM 3117 O O . GLN B 1 117 ? 79.703 -2.238 8.954 1.00 81.03 1047 GLN B O 1
ATOM 3123 N N . GLN B 1 118 ? 80.939 -0.342 8.829 1.00 78.93 1048 GLN B N 1
ATOM 3124 C CA . GLN B 1 118 ? 79.967 0.409 8.047 1.00 77.79 1048 GLN B CA 1
ATOM 3125 C C . GLN B 1 118 ? 80.122 0.114 6.554 1.00 78.09 1048 GLN B C 1
ATOM 3126 O O . GLN B 1 118 ? 81.233 0.108 6.024 1.00 79.73 1048 GLN B O 1
ATOM 3132 N N . HIS B 1 119 ? 79.000 -0.110 5.880 1.00 78.18 1049 HIS B N 1
ATOM 3133 C CA . HIS B 1 119 ? 79.013 -0.392 4.449 1.00 77.88 1049 HIS B CA 1
ATOM 3134 C C . HIS B 1 119 ? 78.398 0.724 3.602 1.00 79.24 1049 HIS B C 1
ATOM 3135 O O . HIS B 1 119 ? 78.751 0.884 2.429 1.00 81.15 1049 HIS B O 1
ATOM 3142 N N . ALA B 1 120 ? 77.487 1.493 4.193 1.00 78.88 1050 ALA B N 1
ATOM 3143 C CA . ALA B 1 120 ? 76.791 2.550 3.457 1.00 79.70 1050 ALA B CA 1
ATOM 3144 C C . ALA B 1 120 ? 76.077 3.537 4.361 1.00 79.89 1050 ALA B C 1
ATOM 3145 O O . ALA B 1 120 ? 75.707 3.215 5.485 1.00 82.37 1050 ALA B O 1
ATOM 3147 N N . SER B 1 121 ? 75.889 4.746 3.850 1.00 79.89 1051 SER B N 1
ATOM 3148 C CA . SER B 1 121 ? 75.037 5.738 4.487 1.00 80.45 1051 SER B CA 1
ATOM 3149 C C . SER B 1 121 ? 74.309 6.511 3.399 1.00 81.58 1051 SER B C 1
ATOM 3150 O O . SER B 1 121 ? 74.844 6.680 2.300 1.00 81.18 1051 SER B O 1
ATOM 3161 N N . SER B 1 123 ? 70.461 9.325 2.678 1.00 83.47 1053 SER B N 1
ATOM 3162 C CA . SER B 1 123 ? 69.245 9.972 3.155 1.00 82.40 1053 SER B CA 1
ATOM 3163 C C . SER B 1 123 ? 68.090 9.713 2.214 1.00 83.18 1053 SER B C 1
ATOM 3164 O O . SER B 1 123 ? 68.231 9.816 0.998 1.00 82.15 1053 SER B O 1
ATOM 3167 N N . VAL B 1 124 ? 66.950 9.359 2.794 1.00 84.48 1054 VAL B N 1
ATOM 3168 C CA . VAL B 1 124 ? 65.694 9.305 2.056 1.00 84.33 1054 VAL B CA 1
ATOM 3169 C C . VAL B 1 124 ? 65.154 10.721 2.002 1.00 84.95 1054 VAL B C 1
ATOM 3170 O O . VAL B 1 124 ? 64.943 11.352 3.044 1.00 86.02 1054 VAL B O 1
ATOM 3174 N N . SER B 1 125 ? 64.954 11.211 0.779 1.00 86.63 1055 SER B N 1
ATOM 3175 C CA . SER B 1 125 ? 64.465 12.563 0.526 1.00 87.13 1055 SER B CA 1
ATOM 3176 C C . SER B 1 125 ? 63.092 12.792 1.144 1.00 86.81 1055 SER B C 1
ATOM 3177 O O . SER B 1 125 ? 62.297 11.863 1.286 1.00 88.06 1055 SER B O 1
ATOM 3180 N N . GLU B 1 126 ? 62.833 14.048 1.490 1.00 87.86 1056 GLU B N 1
ATOM 3181 C CA . GLU B 1 126 ? 61.631 14.460 2.209 1.00 88.53 1056 GLU B CA 1
ATOM 3182 C C . GLU B 1 126 ? 60.340 14.232 1.425 1.00 88.20 1056 GLU B C 1
ATOM 3183 O O . GLU B 1 126 ? 59.335 13.829 2.006 1.00 88.02 1056 GLU B O 1
ATOM 3189 N N . ASN B 1 127 ? 60.381 14.487 0.114 1.00 88.68 1057 ASN B N 1
ATOM 3190 C CA . ASN B 1 127 ? 59.220 14.327 -0.771 1.00 90.19 1057 ASN B CA 1
ATOM 3191 C C . ASN B 1 127 ? 59.505 13.383 -1.927 1.00 91.80 1057 ASN B C 1
ATOM 3192 O O . ASN B 1 127 ? 60.643 13.307 -2.391 1.00 92.98 1057 ASN B O 1
ATOM 3197 N N . PRO B 1 128 ? 58.467 12.674 -2.414 1.00 93.09 1058 PRO B N 1
ATOM 3198 C CA . PRO B 1 128 ? 58.577 11.884 -3.640 1.00 93.04 1058 PRO B CA 1
ATOM 3199 C C . PRO B 1 128 ? 59.277 12.664 -4.762 1.00 93.09 1058 PRO B C 1
ATOM 3200 O O . PRO B 1 128 ? 59.250 13.900 -4.749 1.00 92.97 1058 PRO B O 1
ATOM 3204 N N . PRO B 1 129 ? 59.918 11.952 -5.716 1.00 92.00 1059 PRO B N 1
ATOM 3205 C CA . PRO B 1 129 ? 60.521 12.628 -6.867 1.00 91.92 1059 PRO B CA 1
ATOM 3206 C C . PRO B 1 129 ? 59.458 13.196 -7.801 1.00 91.94 1059 PRO B C 1
ATOM 3207 O O . PRO B 1 129 ? 58.364 12.639 -7.884 1.00 89.18 1059 PRO B O 1
ATOM 3211 N N . PRO B 1 130 ? 59.770 14.308 -8.492 1.00 94.99 1060 PRO B N 1
ATOM 3212 C CA . PRO B 1 130 ? 58.828 14.844 -9.477 1.00 96.68 1060 PRO B CA 1
ATOM 3213 C C . PRO B 1 130 ? 58.681 13.853 -10.629 1.00 97.91 1060 PRO B C 1
ATOM 3214 O O . PRO B 1 130 ? 59.692 13.347 -11.130 1.00 99.16 1060 PRO B O 1
ATOM 3218 N N . PRO B 1 131 ? 57.432 13.560 -11.037 1.00 98.12 1061 PRO B N 1
ATOM 3219 C CA . PRO B 1 131 ? 57.175 12.493 -12.010 1.00 97.28 1061 PRO B CA 1
ATOM 3220 C C . PRO B 1 131 ? 57.878 12.759 -13.345 1.00 97.42 1061 PRO B C 1
ATOM 3221 O O . PRO B 1 131 ? 57.654 13.810 -13.958 1.00 96.44 1061 PRO B O 1
ATOM 3225 N N . PRO B 1 132 ? 58.735 11.814 -13.787 1.00 96.50 1062 PRO B N 1
ATOM 3226 C CA . PRO B 1 132 ? 59.607 11.997 -14.947 1.00 95.53 1062 PRO B CA 1
ATOM 3227 C C . PRO B 1 132 ? 58.865 12.432 -16.205 1.00 93.33 1062 PRO B C 1
ATOM 3228 O O . PRO B 1 132 ? 57.708 12.066 -16.409 1.00 93.39 1062 PRO B O 1
ATOM 3232 N N . THR B 1 133 ? 59.541 13.215 -17.035 1.00 91.52 1063 THR B N 1
ATOM 3233 C CA . THR B 1 133 ? 58.935 13.766 -18.239 1.00 90.15 1063 THR B CA 1
ATOM 3234 C C . THR B 1 133 ? 59.540 13.160 -19.510 1.00 89.83 1063 THR B C 1
ATOM 3235 O O . THR B 1 133 ? 58.925 13.200 -20.583 1.00 93.37 1063 THR B O 1
ATOM 3239 N N . LEU B 1 134 ? 60.734 12.588 -19.373 1.00 86.99 1064 LEU B N 1
ATOM 3240 C CA . LEU B 1 134 ? 61.510 12.093 -20.504 1.00 86.35 1064 LEU B CA 1
ATOM 3241 C C . LEU B 1 134 ? 60.902 10.865 -21.144 1.00 83.98 1064 LEU B C 1
ATOM 3242 O O . LEU B 1 134 ? 60.351 10.004 -20.463 1.00 86.17 1064 LEU B O 1
ATOM 3247 N N . SER B 1 135 ? 61.038 10.783 -22.460 1.00 84.76 1065 SER B N 1
ATOM 3248 C CA . SER B 1 135 ? 60.640 9.601 -23.218 1.00 87.00 1065 SER B CA 1
ATOM 3249 C C . SER B 1 135 ? 61.677 9.326 -24.307 1.00 85.00 1065 SER B C 1
ATOM 3250 O O . SER B 1 135 ? 62.327 10.250 -24.803 1.00 87.39 1065 SER B O 1
ATOM 3253 N N . VAL B 1 136 ? 61.838 8.060 -24.673 1.00 81.96 1066 VAL B N 1
ATOM 3254 C CA . VAL B 1 136 ? 62.800 7.679 -25.713 1.00 81.15 1066 VAL B CA 1
ATOM 3255 C C . VAL B 1 136 ? 62.192 6.708 -26.720 1.00 79.65 1066 VAL B C 1
ATOM 3256 O O . VAL B 1 136 ? 61.559 5.721 -26.335 1.00 76.33 1066 VAL B O 1
ATOM 3260 N N . ASP B 1 137 ? 62.380 7.002 -28.007 1.00 78.33 1067 ASP B N 1
ATOM 3261 C CA . ASP B 1 137 ? 62.021 6.063 -29.060 1.00 77.25 1067 ASP B CA 1
ATOM 3262 C C . ASP B 1 137 ? 63.144 5.039 -29.179 1.00 75.93 1067 ASP B C 1
ATOM 3263 O O . ASP B 1 137 ? 64.108 5.216 -29.934 1.00 74.31 1067 ASP B O 1
ATOM 3268 N N . ILE B 1 138 ? 62.992 3.969 -28.409 1.00 76.21 1068 ILE B N 1
ATOM 3269 C CA . ILE B 1 138 ? 63.964 2.887 -28.323 1.00 76.76 1068 ILE B CA 1
ATOM 3270 C C . ILE B 1 138 ? 64.395 2.329 -29.696 1.00 78.92 1068 ILE B C 1
ATOM 3271 O O . ILE B 1 138 ? 65.598 2.320 -29.992 1.00 78.25 1068 ILE B O 1
ATOM 3276 N N . PRO B 1 139 ? 63.429 1.886 -30.545 1.00 79.72 1069 PRO B N 1
ATOM 3277 C CA . PRO B 1 139 ? 63.823 1.391 -31.869 1.00 79.56 1069 PRO B CA 1
ATOM 3278 C C . PRO B 1 139 ? 64.661 2.397 -32.665 1.00 80.41 1069 PRO B C 1
ATOM 3279 O O . PRO B 1 139 ? 65.602 1.994 -33.347 1.00 81.74 1069 PRO B O 1
ATOM 3283 N N . ALA B 1 140 ? 64.328 3.685 -32.563 1.00 79.36 1070 ALA B N 1
ATOM 3284 C CA . ALA B 1 140 ? 65.049 4.739 -33.280 1.00 79.51 1070 ALA B CA 1
ATOM 3285 C C . ALA B 1 140 ? 66.430 5.001 -32.685 1.00 79.80 1070 ALA B C 1
ATOM 3286 O O . ALA B 1 140 ? 67.392 5.247 -33.413 1.00 79.45 1070 ALA B O 1
ATOM 3288 N N . LEU B 1 141 ? 66.520 4.968 -31.361 1.00 80.98 1071 LEU B N 1
ATOM 3289 C CA . LEU B 1 141 ? 67.801 5.105 -30.690 1.00 83.94 1071 LEU B CA 1
ATOM 3290 C C . LEU B 1 141 ? 68.721 3.930 -31.051 1.00 85.85 1071 LEU B C 1
ATOM 3291 O O . LEU B 1 141 ? 69.909 4.121 -31.329 1.00 86.14 1071 LEU B O 1
ATOM 3296 N N . CYS B 1 142 ? 68.160 2.720 -31.059 1.00 85.92 1072 CYS B N 1
ATOM 3297 C CA . CYS B 1 142 ? 68.925 1.514 -31.358 1.00 85.00 1072 CYS B CA 1
ATOM 3298 C C . CYS B 1 142 ? 69.453 1.494 -32.787 1.00 86.66 1072 CYS B C 1
ATOM 3299 O O . CYS B 1 142 ? 70.526 0.950 -33.044 1.00 89.26 1072 CYS B O 1
ATOM 3302 N N . GLU B 1 143 ? 68.708 2.093 -33.710 1.00 87.35 1073 GLU B N 1
ATOM 3303 C CA . GLU B 1 143 ? 69.131 2.164 -35.110 1.00 89.71 1073 GLU B CA 1
ATOM 3304 C C . GLU B 1 143 ? 70.375 3.029 -35.285 1.00 87.77 1073 GLU B C 1
ATOM 3305 O O . GLU B 1 143 ? 71.185 2.793 -36.182 1.00 86.74 1073 GLU B O 1
ATOM 3311 N N . GLN B 1 144 ? 70.515 4.023 -34.412 1.00 87.90 1074 GLN B N 1
ATOM 3312 C CA . GLN B 1 144 ? 71.621 4.978 -34.472 1.00 88.36 1074 GLN B CA 1
ATOM 3313 C C . GLN B 1 144 ? 72.851 4.462 -33.736 1.00 84.28 1074 GLN B C 1
ATOM 3314 O O . GLN B 1 144 ? 73.929 5.049 -33.819 1.00 82.87 1074 GLN B O 1
ATOM 3320 N N . LEU B 1 145 ? 72.685 3.357 -33.021 1.00 81.94 1075 LEU B N 1
ATOM 3321 C CA . LEU B 1 145 ? 73.749 2.824 -32.182 1.00 81.06 1075 LEU B CA 1
ATOM 3322 C C . LEU B 1 145 ? 74.299 1.508 -32.722 1.00 79.86 1075 LEU B C 1
ATOM 3323 O O . LEU B 1 145 ? 73.653 0.844 -33.536 1.00 80.25 1075 LEU B O 1
ATOM 3328 N N . ARG B 1 146 ? 75.501 1.145 -32.280 1.00 78.46 1076 ARG B N 1
ATOM 3329 C CA . ARG B 1 146 ? 76.090 -0.135 -32.661 1.00 79.27 1076 ARG B CA 1
ATOM 3330 C C . ARG B 1 146 ? 75.885 -1.190 -31.563 1.00 77.55 1076 ARG B C 1
ATOM 3331 O O . ARG B 1 146 ? 76.262 -0.970 -30.407 1.00 75.21 1076 ARG B O 1
ATOM 3339 N N . PRO B 1 147 ? 75.271 -2.334 -31.921 1.00 77.26 1077 PRO B N 1
ATOM 3340 C CA . PRO B 1 147 ? 75.138 -3.430 -30.966 1.00 77.54 1077 PRO B CA 1
ATOM 3341 C C . PRO B 1 147 ? 76.494 -4.071 -30.765 1.00 78.92 1077 PRO B C 1
ATOM 3342 O O . PRO B 1 147 ? 77.283 -4.152 -31.711 1.00 82.39 1077 PRO B O 1
ATOM 3346 N N . LEU B 1 148 ? 76.772 -4.518 -29.548 1.00 78.14 1078 LEU B N 1
ATOM 3347 C CA . LEU B 1 148 ? 78.073 -5.097 -29.253 1.00 79.35 1078 LEU B CA 1
ATOM 3348 C C . LEU B 1 148 ? 77.955 -6.487 -28.636 1.00 80.52 1078 LEU B C 1
ATOM 3349 O O . LEU B 1 148 ? 76.955 -6.792 -27.991 1.00 80.74 1078 LEU B O 1
ATOM 3354 N N . ASP B 1 149 ? 78.963 -7.331 -28.858 1.00 83.84 1079 ASP B N 1
ATOM 3355 C CA . ASP B 1 149 ? 79.007 -8.661 -28.243 1.00 87.80 1079 ASP B CA 1
ATOM 3356 C C . ASP B 1 149 ? 79.049 -8.493 -26.732 1.00 90.92 1079 ASP B C 1
ATOM 3357 O O . ASP B 1 149 ? 79.757 -7.617 -26.223 1.00 90.22 1079 ASP B O 1
ATOM 3362 N N . THR B 1 150 ? 78.287 -9.316 -26.015 1.00 96.39 1080 THR B N 1
ATOM 3363 C CA . THR B 1 150 ? 78.376 -9.327 -24.553 1.00 97.90 1080 THR B CA 1
ATOM 3364 C C . THR B 1 150 ? 79.749 -9.824 -24.103 1.00 98.14 1080 THR B C 1
ATOM 3365 O O . THR B 1 150 ? 80.269 -9.366 -23.089 1.00 98.99 1080 THR B O 1
ATOM 3369 N N . ASP B 1 151 ? 80.334 -10.736 -24.879 1.00 98.94 1081 ASP B N 1
ATOM 3370 C CA . ASP B 1 151 ? 81.701 -11.228 -24.647 1.00 99.50 1081 ASP B CA 1
ATOM 3371 C C . ASP B 1 151 ? 82.706 -10.088 -24.500 1.00 98.58 1081 ASP B C 1
ATOM 3372 O O . ASP B 1 151 ? 83.559 -10.125 -23.616 1.00 99.38 1081 ASP B O 1
ATOM 3377 N N . THR B 1 152 ? 82.595 -9.083 -25.369 1.00 97.14 1082 THR B N 1
ATOM 3378 C CA . THR B 1 152 ? 83.475 -7.914 -25.335 1.00 96.06 1082 THR B CA 1
ATOM 3379 C C . THR B 1 152 ? 83.405 -7.213 -23.982 1.00 95.92 1082 THR B C 1
ATOM 3380 O O . THR B 1 152 ? 84.434 -6.780 -23.456 1.00 97.02 1082 THR B O 1
ATOM 3384 N N . LEU B 1 153 ? 82.195 -7.112 -23.428 1.00 93.45 1083 LEU B N 1
ATOM 3385 C CA . LEU B 1 153 ? 81.991 -6.501 -22.120 1.00 91.79 1083 LEU B CA 1
ATOM 3386 C C . LEU B 1 153 ? 82.472 -7.376 -20.963 1.00 92.07 1083 LEU B C 1
ATOM 3387 O O . LEU B 1 153 ? 83.093 -6.876 -20.019 1.00 92.01 1083 LEU B O 1
ATOM 3392 N N . THR B 1 154 ? 82.173 -8.675 -21.041 1.00 91.21 1084 THR B N 1
ATOM 3393 C CA . THR B 1 154 ? 82.635 -9.664 -20.059 1.00 89.41 1084 THR B CA 1
ATOM 3394 C C . THR B 1 154 ? 84.157 -9.573 -19.875 1.00 88.91 1084 THR B C 1
ATOM 3395 O O . THR B 1 154 ? 84.658 -9.659 -18.754 1.00 88.92 1084 THR B O 1
ATOM 3399 N N . GLU B 1 155 ? 84.870 -9.371 -20.981 1.00 89.16 1085 GLU B N 1
ATOM 3400 C CA . GLU B 1 155 ? 86.324 -9.207 -20.977 1.00 91.22 1085 GLU B CA 1
ATOM 3401 C C . GLU B 1 155 ? 86.788 -7.918 -20.282 1.00 91.03 1085 GLU B C 1
ATOM 3402 O O . GLU B 1 155 ? 87.791 -7.925 -19.569 1.00 91.26 1085 GLU B O 1
ATOM 3408 N N . ILE B 1 156 ? 86.062 -6.820 -20.503 1.00 91.04 1086 ILE B N 1
ATOM 3409 C CA . ILE B 1 156 ? 86.323 -5.555 -19.807 1.00 91.23 1086 ILE B CA 1
ATOM 3410 C C . ILE B 1 156 ? 86.263 -5.790 -18.302 1.00 90.91 1086 ILE B C 1
ATOM 3411 O O . ILE B 1 156 ? 87.206 -5.456 -17.577 1.00 91.19 1086 ILE B O 1
ATOM 3416 N N . TYR B 1 157 ? 85.150 -6.370 -17.847 1.00 89.51 1087 TYR B N 1
ATOM 3417 C CA . TYR B 1 157 ? 84.929 -6.623 -16.425 1.00 88.79 1087 TYR B CA 1
ATOM 3418 C C . TYR B 1 157 ? 86.005 -7.529 -15.853 1.00 88.67 1087 TYR B C 1
ATOM 3419 O O . TYR B 1 157 ? 86.544 -7.257 -14.779 1.00 88.91 1087 TYR B O 1
ATOM 3428 N N . ALA B 1 158 ? 86.319 -8.597 -16.582 1.00 88.23 1088 ALA B N 1
ATOM 3429 C CA . ALA B 1 158 ? 87.382 -9.526 -16.199 1.00 88.38 1088 ALA B CA 1
ATOM 3430 C C . ALA B 1 158 ? 88.717 -8.813 -16.022 1.00 88.20 1088 ALA B C 1
ATOM 3431 O O . ALA B 1 158 ? 89.507 -9.193 -15.164 1.00 87.06 1088 ALA B O 1
ATOM 3433 N N . SER B 1 159 ? 88.947 -7.766 -16.815 1.00 89.78 1089 SER B N 1
ATOM 3434 C CA . SER B 1 159 ? 90.217 -7.021 -16.780 1.00 91.43 1089 SER B CA 1
ATOM 3435 C C . SER B 1 159 ? 90.317 -6.066 -15.589 1.00 91.66 1089 SER B C 1
ATOM 3436 O O . SER B 1 159 ? 91.399 -5.568 -15.284 1.00 93.13 1089 SER B O 1
ATOM 3439 N N . ILE B 1 160 ? 89.190 -5.796 -14.938 1.00 90.42 1090 ILE B N 1
ATOM 3440 C CA . ILE B 1 160 ? 89.202 -5.072 -13.669 1.00 91.63 1090 ILE B CA 1
ATOM 3441 C C . ILE B 1 160 ? 88.844 -6.020 -12.525 1.00 90.64 1090 ILE B C 1
ATOM 3442 O O . ILE B 1 160 ? 88.407 -5.602 -11.449 1.00 88.86 1090 ILE B O 1
ATOM 3447 N N . SER B 1 161 ? 89.091 -7.305 -12.794 1.00 90.07 1091 SER B N 1
ATOM 3448 C CA . SER B 1 161 ? 88.857 -8.442 -11.891 1.00 88.57 1091 SER B CA 1
ATOM 3449 C C . SER B 1 161 ? 87.436 -8.535 -11.337 1.00 87.08 1091 SER B C 1
ATOM 3450 O O . SER B 1 161 ? 87.217 -8.780 -10.147 1.00 87.69 1091 SER B O 1
ATOM 3453 N N . LEU B 1 162 ? 86.480 -8.354 -12.243 1.00 86.05 1092 LEU B N 1
ATOM 3454 C CA . LEU B 1 162 ? 85.059 -8.428 -11.945 1.00 84.20 1092 LEU B CA 1
ATOM 3455 C C . LEU B 1 162 ? 84.427 -9.500 -12.829 1.00 84.27 1092 LEU B C 1
ATOM 3456 O O . LEU B 1 162 ? 84.639 -9.519 -14.047 1.00 86.41 1092 LEU B O 1
ATOM 3461 N N . VAL B 1 163 ? 83.670 -10.403 -12.209 1.00 83.05 1093 VAL B N 1
ATOM 3462 C CA . VAL B 1 163 ? 82.981 -11.468 -12.944 1.00 81.82 1093 VAL B CA 1
ATOM 3463 C C . VAL B 1 163 ? 81.547 -11.642 -12.455 1.00 82.72 1093 VAL B C 1
ATOM 3464 O O . VAL B 1 163 ? 81.296 -11.819 -11.253 1.00 83.38 1093 VAL B O 1
ATOM 3468 N N . TYR B 1 164 ? 80.616 -11.588 -13.404 1.00 82.55 1094 TYR B N 1
ATOM 3469 C CA . TYR B 1 164 ? 79.199 -11.746 -13.119 1.00 81.58 1094 TYR B CA 1
ATOM 3470 C C . TYR B 1 164 ? 78.758 -13.172 -13.403 1.00 80.74 1094 TYR B C 1
ATOM 3471 O O . TYR B 1 164 ? 78.818 -13.633 -14.539 1.00 80.78 1094 TYR B O 1
ATOM 3480 N N . GLY B 1 165 ? 78.318 -13.867 -12.360 1.00 80.43 1095 GLY B N 1
ATOM 3481 C CA . GLY B 1 165 ? 77.805 -15.230 -12.493 1.00 79.87 1095 GLY B CA 1
ATOM 3482 C C . GLY B 1 165 ? 76.362 -15.262 -12.966 1.00 79.75 1095 GLY B C 1
ATOM 3483 O O . GLY B 1 165 ? 75.735 -14.210 -13.111 1.00 79.29 1095 GLY B O 1
ATOM 3484 N N . PRO B 1 166 ? 75.819 -16.474 -13.202 1.00 80.01 1096 PRO B N 1
ATOM 3485 C CA . PRO B 1 166 ? 74.460 -16.668 -13.731 1.00 80.81 1096 PRO B CA 1
ATOM 3486 C C . PRO B 1 166 ? 73.357 -15.812 -13.082 1.00 82.21 1096 PRO B C 1
ATOM 3487 O O . PRO B 1 166 ? 72.444 -15.362 -13.789 1.00 80.70 1096 PRO B O 1
ATOM 3499 N N . LEU B 1 168 ? 73.725 -12.901 -11.783 1.00 85.39 1098 LEU B N 1
ATOM 3500 C CA . LEU B 1 168 ? 73.968 -11.491 -12.051 1.00 83.32 1098 LEU B CA 1
ATOM 3501 C C . LEU B 1 168 ? 73.892 -11.116 -13.531 1.00 83.67 1098 LEU B C 1
ATOM 3502 O O . LEU B 1 168 ? 73.950 -9.936 -13.872 1.00 83.16 1098 LEU B O 1
ATOM 3507 N N . GLN B 1 169 ? 73.734 -12.120 -14.394 1.00 85.74 1099 GLN B N 1
ATOM 3508 C CA . GLN B 1 169 ? 73.655 -11.907 -15.851 1.00 87.45 1099 GLN B CA 1
ATOM 3509 C C . GLN B 1 169 ? 72.282 -11.390 -16.259 1.00 87.41 1099 GLN B C 1
ATOM 3510 O O . GLN B 1 169 ? 71.420 -12.144 -16.718 1.00 88.59 1099 GLN B O 1
ATOM 3516 N N . ALA B 1 170 ? 72.108 -10.089 -16.085 1.00 86.13 1100 ALA B N 1
ATOM 3517 C CA . ALA B 1 170 ? 70.836 -9.437 -16.270 1.00 87.13 1100 ALA B CA 1
ATOM 3518 C C . ALA B 1 170 ? 70.814 -8.632 -17.568 1.00 88.60 1100 ALA B C 1
ATOM 3519 O O . ALA B 1 170 ? 69.763 -8.114 -17.974 1.00 89.61 1100 ALA B O 1
ATOM 3521 N N . VAL B 1 171 ? 71.973 -8.520 -18.211 1.00 86.30 1101 VAL B N 1
ATOM 3522 C CA . VAL B 1 171 ? 72.093 -7.704 -19.406 1.00 83.60 1101 VAL B CA 1
ATOM 3523 C C . VAL B 1 171 ? 71.803 -8.542 -20.644 1.00 85.37 1101 VAL B C 1
ATOM 3524 O O . VAL B 1 171 ? 72.639 -9.331 -21.088 1.00 85.15 1101 VAL B O 1
ATOM 3528 N N . ARG B 1 172 ? 70.607 -8.362 -21.193 1.00 86.54 1102 ARG B N 1
ATOM 3529 C CA . ARG B 1 172 ? 70.177 -9.137 -22.342 1.00 87.71 1102 ARG B CA 1
ATOM 3530 C C . ARG B 1 172 ? 70.861 -8.663 -23.615 1.00 87.99 1102 ARG B C 1
ATOM 3531 O O . ARG B 1 172 ? 71.285 -9.481 -24.427 1.00 88.80 1102 ARG B O 1
ATOM 3539 N N . GLN B 1 173 ? 70.973 -7.345 -23.779 1.00 88.76 1103 GLN B N 1
ATOM 3540 C CA . GLN B 1 173 ? 71.667 -6.753 -24.923 1.00 88.72 1103 GLN B CA 1
ATOM 3541 C C . GLN B 1 173 ? 72.211 -5.362 -24.610 1.00 87.06 1103 GLN B C 1
ATOM 3542 O O . GLN B 1 173 ? 71.671 -4.634 -23.778 1.00 87.23 1103 GLN B O 1
ATOM 3548 N N . ALA B 1 174 ? 73.295 -5.008 -25.289 1.00 87.09 1104 ALA B N 1
ATOM 3549 C CA . ALA B 1 174 ? 73.948 -3.725 -25.099 1.00 87.13 1104 ALA B CA 1
ATOM 3550 C C . ALA B 1 174 ? 74.191 -3.044 -26.432 1.00 88.06 1104 ALA B C 1
ATOM 3551 O O . ALA B 1 174 ? 74.540 -3.697 -27.411 1.00 89.76 1104 ALA B O 1
ATOM 3553 N N . TRP B 1 175 ? 73.990 -1.730 -26.455 1.00 87.94 1105 TRP B N 1
ATOM 3554 C CA . TRP B 1 175 ? 74.330 -0.898 -27.604 1.00 88.70 1105 TRP B CA 1
ATOM 3555 C C . TRP B 1 175 ? 75.243 0.241 -27.170 1.00 90.77 1105 TRP B C 1
ATOM 3556 O O . TRP B 1 175 ? 75.228 0.655 -26.003 1.00 92.10 1105 TRP B O 1
ATOM 3567 N N . ILE B 1 176 ? 76.036 0.747 -28.109 1.00 92.47 1106 ILE B N 1
ATOM 3568 C CA . ILE B 1 176 ? 76.928 1.872 -27.832 1.00 94.29 1106 ILE B CA 1
ATOM 3569 C C . ILE B 1 176 ? 77.043 2.845 -29.007 1.00 95.32 1106 ILE B C 1
ATOM 3570 O O . ILE B 1 176 ? 77.080 2.448 -30.181 1.00 94.46 1106 ILE B O 1
ATOM 3575 N N . GLY B 1 177 ? 77.073 4.127 -28.665 1.00 96.25 1107 GLY B N 1
ATOM 3576 C CA . GLY B 1 177 ? 77.348 5.180 -29.620 1.00 97.53 1107 GLY B CA 1
ATOM 3577 C C . GLY B 1 177 ? 78.606 5.917 -29.214 1.00 98.15 1107 GLY B C 1
ATOM 3578 O O . GLY B 1 177 ? 79.334 5.485 -28.310 1.00 98.30 1107 GLY B O 1
ATOM 3579 N N . GLU B 1 178 ? 78.859 7.030 -29.895 1.00 97.89 1108 GLU B N 1
ATOM 3580 C CA . GLU B 1 178 ? 79.990 7.892 -29.589 1.00 97.45 1108 GLU B CA 1
ATOM 3581 C C . GLU B 1 178 ? 79.758 8.592 -28.264 1.00 96.52 1108 GLU B C 1
ATOM 3582 O O . GLU B 1 178 ? 80.667 8.699 -27.437 1.00 96.39 1108 GLU B O 1
ATOM 3588 N N . GLU B 1 179 ? 78.536 9.066 -28.056 1.00 95.62 1109 GLU B N 1
ATOM 3589 C CA . GLU B 1 179 ? 78.247 9.805 -26.833 1.00 95.18 1109 GLU B CA 1
ATOM 3590 C C . GLU B 1 179 ? 77.131 9.246 -25.949 1.00 93.75 1109 GLU B C 1
ATOM 3591 O O . GLU B 1 179 ? 76.941 9.718 -24.834 1.00 93.72 1109 GLU B O 1
ATOM 3597 N N . THR B 1 180 ? 76.428 8.219 -26.423 1.00 92.28 1110 THR B N 1
ATOM 3598 C CA . THR B 1 180 ? 75.402 7.556 -25.615 1.00 90.86 1110 THR B CA 1
ATOM 3599 C C . THR B 1 180 ? 75.627 6.042 -25.480 1.00 90.14 1110 THR B C 1
ATOM 3600 O O . THR B 1 180 ? 76.376 5.442 -26.260 1.00 90.25 1110 THR B O 1
ATOM 3604 N N . SER B 1 181 ? 74.989 5.431 -24.482 1.00 88.31 1111 SER B N 1
ATOM 3605 C CA . SER B 1 181 ? 75.007 3.978 -24.331 1.00 86.52 1111 SER B CA 1
ATOM 3606 C C . SER B 1 181 ? 73.653 3.476 -23.862 1.00 85.65 1111 SER B C 1
ATOM 3607 O O . SER B 1 181 ? 72.933 4.195 -23.165 1.00 86.50 1111 SER B O 1
ATOM 3610 N N . LEU B 1 182 ? 73.318 2.242 -24.236 1.00 84.44 1112 LEU B N 1
ATOM 3611 C CA . LEU B 1 182 ? 72.044 1.635 -23.851 1.00 83.42 1112 LEU B CA 1
ATOM 3612 C C . LEU B 1 182 ? 72.175 0.166 -23.443 1.00 83.44 1112 LEU B C 1
ATOM 3613 O O . LEU B 1 182 ? 72.814 -0.619 -24.141 1.00 84.20 1112 LEU B O 1
ATOM 3618 N N . LEU B 1 183 ? 71.544 -0.191 -22.326 1.00 82.95 1113 LEU B N 1
ATOM 3619 C CA . LEU B 1 183 ? 71.460 -1.576 -21.875 1.00 82.74 1113 LEU B CA 1
ATOM 3620 C C . LEU B 1 183 ? 70.012 -2.081 -21.764 1.00 83.01 1113 LEU B C 1
ATOM 3621 O O . LEU B 1 183 ? 69.149 -1.428 -21.164 1.00 81.32 1113 LEU B O 1
ATOM 3626 N N . GLU B 1 184 ? 69.756 -3.248 -22.346 1.00 83.40 1114 GLU B N 1
ATOM 3627 C CA . GLU B 1 184 ? 68.489 -3.949 -22.161 1.00 84.19 1114 GLU B CA 1
ATOM 3628 C C . GLU B 1 184 ? 68.642 -4.936 -21.001 1.00 85.17 1114 GLU B C 1
ATOM 3629 O O . GLU B 1 184 ? 69.468 -5.854 -21.054 1.00 86.04 1114 GLU B O 1
ATOM 3635 N N . ILE B 1 185 ? 67.844 -4.735 -19.958 1.00 83.97 1115 ILE B N 1
ATOM 3636 C CA . ILE B 1 185 ? 67.991 -5.469 -18.711 1.00 83.53 1115 ILE B CA 1
ATOM 3637 C C . ILE B 1 185 ? 66.743 -6.290 -18.440 1.00 84.31 1115 ILE B C 1
ATOM 3638 O O . ILE B 1 185 ? 65.627 -5.801 -18.621 1.00 85.13 1115 ILE B O 1
ATOM 3643 N N . GLU B 1 186 ? 66.945 -7.539 -18.020 1.00 83.93 1116 GLU B N 1
ATOM 3644 C CA . GLU B 1 186 ? 65.858 -8.406 -17.624 1.00 85.12 1116 GLU B CA 1
ATOM 3645 C C . GLU B 1 186 ? 66.244 -9.162 -16.362 1.00 85.12 1116 GLU B C 1
ATOM 3646 O O . GLU B 1 186 ? 67.401 -9.132 -15.958 1.00 86.70 1116 GLU B O 1
ATOM 3652 N N . VAL B 1 187 ? 65.273 -9.814 -15.725 1.00 83.62 1117 VAL B N 1
ATOM 3653 C CA . VAL B 1 187 ? 65.544 -10.648 -14.554 1.00 82.14 1117 VAL B CA 1
ATOM 3654 C C . VAL B 1 187 ? 66.220 -11.958 -14.981 1.00 82.84 1117 VAL B C 1
ATOM 3655 O O . VAL B 1 187 ? 65.654 -12.719 -15.768 1.00 82.37 1117 VAL B O 1
ATOM 3659 N N . PRO B 1 188 ? 67.439 -12.216 -14.468 1.00 83.29 1118 PRO B N 1
ATOM 3660 C CA . PRO B 1 188 ? 68.174 -13.445 -14.774 1.00 81.44 1118 PRO B CA 1
ATOM 3661 C C . PRO B 1 188 ? 67.400 -14.677 -14.322 1.00 81.55 1118 PRO B C 1
ATOM 3662 O O . PRO B 1 188 ? 66.903 -14.725 -13.196 1.00 81.28 1118 PRO B O 1
ATOM 3666 N N . LYS B 1 189 ? 67.301 -15.659 -15.207 1.00 81.81 1119 LYS B N 1
ATOM 3667 C CA . LYS B 1 189 ? 66.477 -16.841 -14.979 1.00 82.82 1119 LYS B CA 1
ATOM 3668 C C . LYS B 1 189 ? 66.874 -17.588 -13.700 1.00 82.01 1119 LYS B C 1
ATOM 3669 O O . LYS B 1 189 ? 66.025 -18.154 -13.007 1.00 81.36 1119 LYS B O 1
ATOM 3675 N N . ALA B 1 190 ? 68.163 -17.549 -13.381 1.00 80.56 1120 ALA B N 1
ATOM 3676 C CA . ALA B 1 190 ? 68.670 -18.122 -12.142 1.00 80.75 1120 ALA B CA 1
ATOM 3677 C C . ALA B 1 190 ? 68.246 -17.333 -10.891 1.00 80.55 1120 ALA B C 1
ATOM 3678 O O . ALA B 1 190 ? 68.131 -17.905 -9.801 1.00 80.96 1120 ALA B O 1
ATOM 3680 N N . LEU B 1 191 ? 68.001 -16.031 -11.047 1.00 80.62 1121 LEU B N 1
ATOM 3681 C CA . LEU B 1 191 ? 67.624 -15.189 -9.912 1.00 80.14 1121 LEU B CA 1
ATOM 3682 C C . LEU B 1 191 ? 66.111 -15.132 -9.644 1.00 81.35 1121 LEU B C 1
ATOM 3683 O O . LEU B 1 191 ? 65.692 -14.946 -8.500 1.00 82.47 1121 LEU B O 1
ATOM 3688 N N . ALA B 1 192 ? 65.309 -15.304 -10.695 1.00 81.96 1122 ALA B N 1
ATOM 3689 C CA . ALA B 1 192 ? 63.831 -15.266 -10.636 1.00 82.53 1122 ALA B CA 1
ATOM 3690 C C . ALA B 1 192 ? 63.167 -15.663 -9.306 1.00 83.03 1122 ALA B C 1
ATOM 3691 O O . ALA B 1 192 ? 62.350 -14.910 -8.765 1.00 83.84 1122 ALA B O 1
ATOM 3693 N N . PHE B 1 193 ? 63.517 -16.840 -8.790 1.00 83.48 1123 PHE B N 1
ATOM 3694 C CA . PHE B 1 193 ? 62.854 -17.406 -7.609 1.00 85.08 1123 PHE B CA 1
ATOM 3695 C C . PHE B 1 193 ? 63.141 -16.679 -6.287 1.00 85.67 1123 PHE B C 1
ATOM 3696 O O . PHE B 1 193 ? 62.469 -16.928 -5.282 1.00 85.96 1123 PHE B O 1
ATOM 3704 N N . GLN B 1 194 ? 64.125 -15.780 -6.306 1.00 86.15 1124 GLN B N 1
ATOM 3705 C CA . GLN B 1 194 ? 64.560 -15.045 -5.112 1.00 87.35 1124 GLN B CA 1
ATOM 3706 C C . GLN B 1 194 ? 63.877 -13.686 -4.951 1.00 88.45 1124 GLN B C 1
ATOM 3707 O O . GLN B 1 194 ? 63.924 -13.089 -3.869 1.00 89.37 1124 GLN B O 1
ATOM 3713 N N . LEU B 1 195 ? 63.264 -13.196 -6.026 1.00 87.94 1125 LEU B N 1
ATOM 3714 C CA . LEU B 1 195 ? 62.519 -11.936 -5.991 1.00 87.83 1125 LEU B CA 1
ATOM 3715 C C . LEU B 1 195 ? 61.311 -12.020 -5.050 1.00 89.63 1125 LEU B C 1
ATOM 3716 O O . LEU B 1 195 ? 60.673 -13.080 -4.930 1.00 89.91 1125 LEU B O 1
ATOM 3721 N N . ALA B 1 196 ? 61.004 -10.914 -4.374 1.00 90.13 1126 ALA B N 1
ATOM 3722 C CA . ALA B 1 196 ? 59.948 -10.912 -3.365 1.00 89.96 1126 ALA B CA 1
ATOM 3723 C C . ALA B 1 196 ? 59.281 -9.546 -3.253 1.00 89.76 1126 ALA B C 1
ATOM 3724 O O . ALA B 1 196 ? 59.095 -9.007 -2.157 1.00 91.92 1126 ALA B O 1
ATOM 3726 N N . GLY B 1 197 ? 58.929 -8.985 -4.402 1.00 87.71 1127 GLY B N 1
ATOM 3727 C CA . GLY B 1 197 ? 58.099 -7.778 -4.434 1.00 87.56 1127 GLY B CA 1
ATOM 3728 C C . GLY B 1 197 ? 58.786 -6.496 -3.989 1.00 86.98 1127 GLY B C 1
ATOM 3729 O O . GLY B 1 197 ? 58.140 -5.462 -3.845 1.00 87.65 1127 GLY B O 1
ATOM 3730 N N . GLU B 1 198 ? 60.093 -6.564 -3.756 1.00 85.46 1128 GLU B N 1
ATOM 3731 C CA . GLU B 1 198 ? 60.897 -5.370 -3.566 1.00 83.30 1128 GLU B CA 1
ATOM 3732 C C . GLU B 1 198 ? 60.847 -4.563 -4.865 1.00 81.48 1128 GLU B C 1
ATOM 3733 O O . GLU B 1 198 ? 60.832 -5.150 -5.940 1.00 81.72 1128 GLU B O 1
ATOM 3739 N N . PRO B 1 199 ? 60.797 -3.219 -4.771 1.00 80.12 1129 PRO B N 1
ATOM 3740 C CA . PRO B 1 199 ? 60.744 -2.361 -5.968 1.00 78.91 1129 PRO B CA 1
ATOM 3741 C C . PRO B 1 199 ? 61.811 -2.696 -7.012 1.00 79.11 1129 PRO B C 1
ATOM 3742 O O . PRO B 1 199 ? 61.506 -2.744 -8.204 1.00 82.47 1129 PRO B O 1
ATOM 3746 N N . ILE B 1 200 ? 63.038 -2.931 -6.559 1.00 77.10 1130 ILE B N 1
ATOM 3747 C CA . ILE B 1 200 ? 64.181 -3.174 -7.429 1.00 74.83 1130 ILE B CA 1
ATOM 3748 C C . ILE B 1 200 ? 65.186 -4.028 -6.648 1.00 77.44 1130 ILE B C 1
ATOM 3749 O O . ILE B 1 200 ? 65.541 -3.701 -5.509 1.00 80.11 1130 ILE B O 1
ATOM 3754 N N . HIS B 1 201 ? 65.589 -5.153 -7.236 1.00 77.71 1131 HIS B N 1
ATOM 3755 C CA . HIS B 1 201 ? 66.555 -6.045 -6.601 1.00 77.34 1131 HIS B CA 1
ATOM 3756 C C . HIS B 1 201 ? 67.972 -5.492 -6.785 1.00 78.70 1131 HIS B C 1
ATOM 3757 O O . HIS B 1 201 ? 68.265 -4.881 -7.818 1.00 80.97 1131 HIS B O 1
ATOM 3764 N N . PRO B 1 202 ? 68.857 -5.708 -5.793 1.00 76.65 1132 PRO B N 1
ATOM 3765 C CA . PRO B 1 202 ? 70.242 -5.274 -5.930 1.00 76.84 1132 PRO B CA 1
ATOM 3766 C C . PRO B 1 202 ? 70.829 -5.554 -7.319 1.00 78.69 1132 PRO B C 1
ATOM 3767 O O . PRO B 1 202 ? 71.422 -4.664 -7.932 1.00 81.28 1132 PRO B O 1
ATOM 3771 N N . VAL B 1 203 ? 70.644 -6.772 -7.819 1.00 78.58 1133 VAL B N 1
ATOM 3772 C CA . VAL B 1 203 ? 71.189 -7.169 -9.123 1.00 77.20 1133 VAL B CA 1
ATOM 3773 C C . VAL B 1 203 ? 70.731 -6.246 -10.256 1.00 79.14 1133 VAL B C 1
ATOM 3774 O O . VAL B 1 203 ? 71.531 -5.864 -11.115 1.00 82.29 1133 VAL B O 1
ATOM 3778 N N . LEU B 1 204 ? 69.452 -5.883 -10.250 1.00 79.41 1134 LEU B N 1
ATOM 3779 C CA . LEU B 1 204 ? 68.879 -5.093 -11.339 1.00 80.44 1134 LEU B CA 1
ATOM 3780 C C . LEU B 1 204 ? 69.320 -3.630 -11.284 1.00 81.70 1134 LEU B C 1
ATOM 3781 O O . LEU B 1 204 ? 69.531 -3.000 -12.319 1.00 81.90 1134 LEU B O 1
ATOM 3786 N N . ILE B 1 205 ? 69.474 -3.093 -10.077 1.00 81.68 1135 ILE B N 1
ATOM 3787 C CA . ILE B 1 205 ? 70.044 -1.766 -9.939 1.00 82.05 1135 ILE B CA 1
ATOM 3788 C C . ILE B 1 205 ? 71.534 -1.797 -10.287 1.00 83.94 1135 ILE B C 1
ATOM 3789 O O . ILE B 1 205 ? 72.053 -0.837 -10.860 1.00 86.44 1135 ILE B O 1
ATOM 3794 N N . ASP B 1 206 ? 72.213 -2.905 -9.975 1.00 83.90 1136 ASP B N 1
ATOM 3795 C CA . ASP B 1 206 ? 73.609 -3.031 -10.352 1.00 82.56 1136 ASP B CA 1
ATOM 3796 C C . ASP B 1 206 ? 73.799 -3.084 -11.856 1.00 82.77 1136 ASP B C 1
ATOM 3797 O O . ASP B 1 206 ? 74.736 -2.488 -12.386 1.00 86.68 1136 ASP B O 1
ATOM 3802 N N . ALA B 1 207 ? 72.922 -3.811 -12.536 1.00 80.14 1137 ALA B N 1
ATOM 3803 C CA . ALA B 1 207 ? 72.991 -3.950 -13.977 1.00 78.55 1137 ALA B CA 1
ATOM 3804 C C . ALA B 1 207 ? 72.951 -2.606 -14.717 1.00 80.40 1137 ALA B C 1
ATOM 3805 O O . ALA B 1 207 ? 73.558 -2.466 -15.785 1.00 82.33 1137 ALA B O 1
ATOM 3807 N N . CYS B 1 208 ? 72.250 -1.625 -14.144 1.00 80.24 1138 CYS B N 1
ATOM 3808 C CA . CYS B 1 208 ? 72.128 -0.280 -14.724 1.00 80.31 1138 CYS B CA 1
ATOM 3809 C C . CYS B 1 208 ? 73.448 0.464 -14.786 1.00 81.01 1138 CYS B C 1
ATOM 3810 O O . CYS B 1 208 ? 73.580 1.426 -15.534 1.00 81.83 1138 CYS B O 1
ATOM 3813 N N . THR B 1 209 ? 74.419 0.042 -13.987 1.00 80.16 1139 THR B N 1
ATOM 3814 C CA . THR B 1 209 ? 75.666 0.792 -13.876 1.00 80.48 1139 THR B CA 1
ATOM 3815 C C . THR B 1 209 ? 76.772 0.223 -14.746 1.00 80.58 1139 THR B C 1
ATOM 3816 O O . THR B 1 209 ? 77.903 0.687 -14.697 1.00 82.96 1139 THR B O 1
ATOM 3820 N N . ARG B 1 210 ? 76.424 -0.753 -15.572 1.00 79.88 1140 ARG B N 1
ATOM 3821 C CA . ARG B 1 210 ? 77.412 -1.606 -16.217 1.00 79.88 1140 ARG B CA 1
ATOM 3822 C C . ARG B 1 210 ? 77.972 -1.094 -17.545 1.00 81.30 1140 ARG B C 1
ATOM 3823 O O . ARG B 1 210 ? 78.887 -1.710 -18.096 1.00 84.28 1140 ARG B O 1
ATOM 3831 N N . LEU B 1 211 ? 77.439 0.012 -18.065 1.00 81.12 1141 LEU B N 1
ATOM 3832 C CA . LEU B 1 211 ? 77.932 0.550 -19.337 1.00 80.33 1141 LEU B CA 1
ATOM 3833 C C . LEU B 1 211 ? 77.898 2.068 -19.401 1.00 82.84 1141 LEU B C 1
ATOM 3834 O O . LEU B 1 211 ? 76.969 2.696 -18.896 1.00 83.98 1141 LEU B O 1
ATOM 3839 N N . THR B 1 212 ? 78.943 2.633 -20.009 1.00 84.54 1142 THR B N 1
ATOM 3840 C CA . THR B 1 212 ? 79.026 4.052 -20.372 1.00 84.70 1142 THR B CA 1
ATOM 3841 C C . THR B 1 212 ? 79.519 4.115 -21.819 1.00 85.18 1142 THR B C 1
ATOM 3842 O O . THR B 1 212 ? 80.060 3.124 -22.323 1.00 86.68 1142 THR B O 1
ATOM 3846 N N . PRO B 1 213 ? 79.371 5.280 -22.492 1.00 84.52 1143 PRO B N 1
ATOM 3847 C CA . PRO B 1 213 ? 79.818 5.363 -23.889 1.00 81.53 1143 PRO B CA 1
ATOM 3848 C C . PRO B 1 213 ? 81.344 5.432 -24.020 1.00 80.26 1143 PRO B C 1
ATOM 3849 O O . PRO B 1 213 ? 81.877 5.361 -25.128 1.00 78.03 1143 PRO B O 1
ATOM 3853 N N . ASP B 1 214 ? 82.031 5.561 -22.890 1.00 81.30 1144 ASP B N 1
ATOM 3854 C CA . ASP B 1 214 ? 83.482 5.635 -22.873 1.00 84.26 1144 ASP B CA 1
ATOM 3855 C C . ASP B 1 214 ? 84.105 4.558 -21.985 1.00 86.21 1144 ASP B C 1
ATOM 3856 O O . ASP B 1 214 ? 85.279 4.639 -21.627 1.00 87.01 1144 ASP B O 1
ATOM 3861 N N . LEU B 1 215 ? 83.317 3.545 -21.645 1.00 88.97 1145 LEU B N 1
ATOM 3862 C CA . LEU B 1 215 ? 83.806 2.403 -20.874 1.00 93.74 1145 LEU B CA 1
ATOM 3863 C C . LEU B 1 215 ? 85.079 1.796 -21.468 1.00 98.08 1145 LEU B C 1
ATOM 3864 O O . LEU B 1 215 ? 85.828 1.113 -20.773 1.00 100.06 1145 LEU B O 1
ATOM 3869 N N . PHE B 1 216 ? 85.321 2.054 -22.749 1.00 103.13 1146 PHE B N 1
ATOM 3870 C CA . PHE B 1 216 ? 86.453 1.455 -23.449 1.00 108.06 1146 PHE B CA 1
ATOM 3871 C C . PHE B 1 216 ? 87.770 2.211 -23.321 1.00 110.65 1146 PHE B C 1
ATOM 3872 O O . PHE B 1 216 ? 88.835 1.594 -23.361 1.00 111.93 1146 PHE B O 1
ATOM 3880 N N . ASP B 1 217 ? 87.705 3.535 -23.183 1.00 112.93 1147 ASP B N 1
ATOM 3881 C CA . ASP B 1 217 ? 88.919 4.324 -22.945 1.00 114.94 1147 ASP B CA 1
ATOM 3882 C C . ASP B 1 217 ? 89.327 4.335 -21.460 1.00 117.41 1147 ASP B C 1
ATOM 3883 O O . ASP B 1 217 ? 89.910 5.302 -20.965 1.00 119.09 1147 ASP B O 1
ATOM 3888 N N . PHE B 1 218 ? 89.011 3.237 -20.770 1.00 119.21 1148 PHE B N 1
ATOM 3889 C CA . PHE B 1 218 ? 89.465 2.963 -19.406 1.00 121.60 1148 PHE B CA 1
ATOM 3890 C C . PHE B 1 218 ? 89.610 1.447 -19.224 1.00 121.94 1148 PHE B C 1
ATOM 3891 O O . PHE B 1 218 ? 88.830 0.690 -19.800 1.00 122.78 1148 PHE B O 1
ATOM 3899 N N . SER B 1 219 ? 90.595 0.985 -18.450 1.00 121.51 1149 SER B N 1
ATOM 3900 C CA . SER B 1 219 ? 91.653 1.809 -17.863 1.00 120.56 1149 SER B CA 1
ATOM 3901 C C . SER B 1 219 ? 93.002 1.091 -18.013 1.00 120.87 1149 SER B C 1
ATOM 3902 O O . SER B 1 219 ? 93.669 1.225 -19.047 1.00 120.29 1149 SER B O 1
ATOM 3905 N N . SER B 1 220 ? 93.385 0.320 -16.995 1.00 120.16 1150 SER B N 1
ATOM 3906 C CA . SER B 1 220 ? 94.653 -0.409 -17.002 1.00 119.58 1150 SER B CA 1
ATOM 3907 C C . SER B 1 220 ? 94.484 -1.921 -16.904 1.00 118.27 1150 SER B C 1
ATOM 3908 O O . SER B 1 220 ? 93.614 -2.423 -16.188 1.00 116.21 1150 SER B O 1
ATOM 3911 N N . ASP B 1 221 ? 95.331 -2.638 -17.636 1.00 117.86 1151 ASP B N 1
ATOM 3912 C CA . ASP B 1 221 ? 95.472 -4.074 -17.447 1.00 116.63 1151 ASP B CA 1
ATOM 3913 C C . ASP B 1 221 ? 96.487 -4.337 -16.337 1.00 114.86 1151 ASP B C 1
ATOM 3914 O O . ASP B 1 221 ? 97.509 -5.004 -16.534 1.00 114.45 1151 ASP B O 1
ATOM 3919 N N . SER B 1 222 ? 96.189 -3.754 -15.176 1.00 112.03 1152 SER B N 1
ATOM 3920 C CA . SER B 1 222 ? 96.852 -4.067 -13.917 1.00 108.60 1152 SER B CA 1
ATOM 3921 C C . SER B 1 222 ? 95.856 -4.851 -13.064 1.00 105.47 1152 SER B C 1
ATOM 3922 O O . SER B 1 222 ? 96.211 -5.424 -12.033 1.00 105.37 1152 SER B O 1
ATOM 3925 N N . GLY B 1 223 ? 94.603 -4.864 -13.512 1.00 100.76 1153 GLY B N 1
ATOM 3926 C CA . GLY B 1 223 ? 93.567 -5.683 -12.901 1.00 98.39 1153 GLY B CA 1
ATOM 3927 C C . GLY B 1 223 ? 92.847 -5.047 -11.727 1.00 97.12 1153 GLY B C 1
ATOM 3928 O O . GLY B 1 223 ? 92.008 -5.690 -11.099 1.00 97.20 1153 GLY B O 1
ATOM 3929 N N . VAL B 1 224 ? 93.168 -3.790 -11.432 1.00 95.24 1154 VAL B N 1
ATOM 3930 C CA . VAL B 1 224 ? 92.596 -3.101 -10.276 1.00 92.17 1154 VAL B CA 1
ATOM 3931 C C . VAL B 1 224 ? 91.143 -2.709 -10.527 1.00 91.58 1154 VAL B C 1
ATOM 3932 O O . VAL B 1 224 ? 90.808 -2.148 -11.573 1.00 92.27 1154 VAL B O 1
ATOM 3936 N N . PHE B 1 225 ? 90.296 -3.030 -9.548 1.00 88.93 1155 PHE B N 1
ATOM 3937 C CA . PHE B 1 225 ? 88.849 -2.849 -9.613 1.00 84.91 1155 PHE B CA 1
ATOM 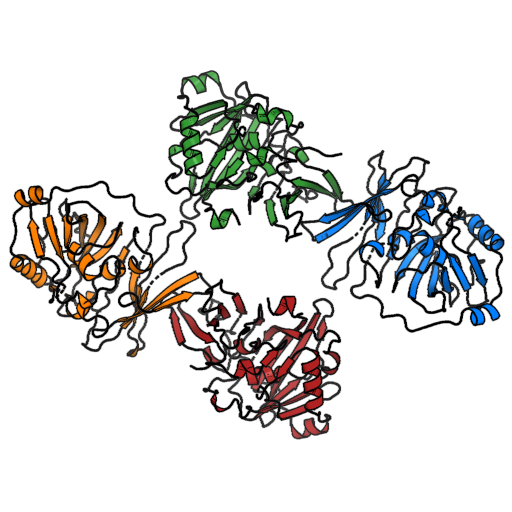3938 C C . PHE B 1 225 ? 88.426 -1.394 -9.404 1.00 84.36 1155 PHE B C 1
ATOM 3939 O O . PHE B 1 225 ? 89.060 -0.651 -8.648 1.00 82.87 1155 PHE B O 1
ATOM 3947 N N . TRP B 1 226 ? 87.359 -0.996 -10.097 1.00 84.73 1156 TRP B N 1
ATOM 3948 C CA . TRP B 1 226 ? 86.730 0.306 -9.891 1.00 84.75 1156 TRP B CA 1
ATOM 3949 C C . TRP B 1 226 ? 85.503 0.133 -9.005 1.00 83.35 1156 TRP B C 1
ATOM 3950 O O . TRP B 1 226 ? 84.456 -0.353 -9.450 1.00 81.87 1156 TRP B O 1
ATOM 3961 N N . ALA B 1 227 ? 85.646 0.532 -7.746 1.00 81.62 1157 ALA B N 1
ATOM 3962 C CA . ALA B 1 227 ? 84.597 0.361 -6.755 1.00 82.42 1157 ALA B CA 1
ATOM 3963 C C . ALA B 1 227 ? 83.673 1.571 -6.686 1.00 82.63 1157 ALA B C 1
ATOM 3964 O O . ALA B 1 227 ? 84.147 2.707 -6.628 1.00 83.23 1157 ALA B O 1
ATOM 3966 N N . PRO B 1 228 ? 82.346 1.331 -6.693 1.00 81.75 1158 PRO B N 1
ATOM 3967 C CA . PRO B 1 228 ? 81.392 2.410 -6.462 1.00 80.28 1158 PRO B CA 1
ATOM 3968 C C . PRO B 1 228 ? 81.702 3.080 -5.138 1.00 78.60 1158 PRO B C 1
ATOM 3969 O O . PRO B 1 228 ? 81.959 2.403 -4.144 1.00 77.29 1158 PRO B O 1
ATOM 3973 N N . TRP B 1 229 ? 81.710 4.404 -5.147 1.00 78.62 1159 TRP B N 1
ATOM 3974 C CA . TRP B 1 229 ? 82.212 5.187 -4.032 1.00 78.09 1159 TRP B CA 1
ATOM 3975 C C . TRP B 1 229 ? 81.092 6.054 -3.465 1.00 77.54 1159 TRP B C 1
ATOM 3976 O O . TRP B 1 229 ? 80.890 6.099 -2.255 1.00 77.52 1159 TRP B O 1
ATOM 3987 N N . ARG B 1 230 ? 80.368 6.737 -4.348 1.00 78.17 1160 ARG B N 1
ATOM 3988 C CA . ARG B 1 230 ? 79.230 7.548 -3.940 1.00 78.82 1160 ARG B CA 1
ATOM 3989 C C . ARG B 1 230 ? 78.242 7.822 -5.079 1.00 78.65 1160 ARG B C 1
ATOM 3990 O O . ARG B 1 230 ? 78.583 7.699 -6.255 1.00 79.37 1160 ARG B O 1
ATOM 3998 N N . VAL B 1 231 ? 77.012 8.164 -4.698 1.00 78.63 1161 VAL B N 1
ATOM 3999 C CA . VAL B 1 231 ? 75.928 8.475 -5.625 1.00 78.64 1161 VAL B CA 1
ATOM 4000 C C . VAL B 1 231 ? 75.194 9.707 -5.090 1.00 78.96 1161 VAL B C 1
ATOM 4001 O O . VAL B 1 231 ? 74.793 9.734 -3.928 1.00 80.73 1161 VAL B O 1
ATOM 4005 N N . LYS B 1 232 ? 75.037 10.727 -5.935 1.00 79.69 1162 LYS B N 1
ATOM 4006 C CA . LYS B 1 232 ? 74.439 11.995 -5.517 1.00 80.68 1162 LYS B CA 1
ATOM 4007 C C . LYS B 1 232 ? 72.944 11.838 -5.251 1.00 80.39 1162 LYS B C 1
ATOM 4008 O O . LYS B 1 232 ? 72.454 12.218 -4.184 1.00 79.30 1162 LYS B O 1
ATOM 4014 N N . GLU B 1 233 ? 72.234 11.279 -6.226 1.00 81.33 1163 GLU B N 1
ATOM 4015 C CA . GLU B 1 233 ? 70.800 11.069 -6.116 1.00 84.52 1163 GLU B CA 1
ATOM 4016 C C . GLU B 1 233 ? 70.391 9.833 -6.900 1.00 84.61 1163 GLU B C 1
ATOM 4017 O O . GLU B 1 233 ? 70.948 9.545 -7.957 1.00 83.79 1163 GLU B O 1
ATOM 4031 N N . THR B 1 235 ? 66.577 8.135 -7.879 1.00 81.86 1165 THR B N 1
ATOM 4032 C CA . THR B 1 235 ? 65.119 8.188 -7.744 1.00 80.57 1165 THR B CA 1
ATOM 4033 C C . THR B 1 235 ? 64.466 7.016 -8.483 1.00 80.01 1165 THR B C 1
ATOM 4034 O O . THR B 1 235 ? 64.968 6.557 -9.521 1.00 79.87 1165 THR B O 1
ATOM 4038 N N . LEU B 1 236 ? 63.368 6.523 -7.915 1.00 78.27 1166 LEU B N 1
ATOM 4039 C CA . LEU B 1 236 ? 62.580 5.469 -8.529 1.00 77.79 1166 LEU B CA 1
ATOM 4040 C C . LEU B 1 236 ? 61.084 5.751 -8.355 1.00 78.72 1166 LEU B C 1
ATOM 4041 O O . LEU B 1 236 ? 60.610 5.922 -7.229 1.00 79.96 1166 LEU B O 1
ATOM 4046 N N . SER B 1 237 ? 60.351 5.796 -9.469 1.00 78.55 1167 SER B N 1
ATOM 4047 C CA . SER B 1 237 ? 58.922 6.126 -9.458 1.00 79.34 1167 SER B CA 1
ATOM 4048 C C . SER B 1 237 ? 57.998 4.946 -9.189 1.00 79.92 1167 SER B C 1
ATOM 4049 O O . SER B 1 237 ? 56.951 5.107 -8.564 1.00 80.41 1167 SER B O 1
ATOM 4052 N N . HIS B 1 238 ? 58.376 3.774 -9.685 1.00 80.12 1168 HIS B N 1
ATOM 4053 C CA . HIS B 1 238 ? 57.603 2.551 -9.472 1.00 81.76 1168 HIS B CA 1
ATOM 4054 C C . HIS B 1 238 ? 58.505 1.315 -9.548 1.00 81.50 1168 HIS B C 1
ATOM 4055 O O . HIS B 1 238 ? 59.668 1.414 -9.952 1.00 82.38 1168 HIS B O 1
ATOM 4062 N N . PRO B 1 239 ? 57.993 0.147 -9.132 1.00 80.59 1169 PRO B N 1
ATOM 4063 C CA . PRO B 1 239 ? 58.792 -1.081 -9.290 1.00 79.39 1169 PRO B CA 1
ATOM 4064 C C . PRO B 1 239 ? 59.245 -1.339 -10.730 1.00 79.78 1169 PRO B C 1
ATOM 4065 O O . PRO B 1 239 ? 58.569 -0.940 -11.681 1.00 79.67 1169 PRO B O 1
ATOM 4069 N N . THR B 1 240 ? 60.388 -2.001 -10.878 1.00 80.06 1170 THR B N 1
ATOM 4070 C CA . THR B 1 240 ? 60.917 -2.285 -12.198 1.00 81.24 1170 THR B CA 1
ATOM 4071 C C . THR B 1 240 ? 60.016 -3.299 -12.911 1.00 81.05 1170 THR B C 1
ATOM 4072 O O . THR B 1 240 ? 59.507 -4.226 -12.282 1.00 79.91 1170 THR B O 1
ATOM 4076 N N . PRO B 1 241 ? 59.809 -3.123 -14.226 1.00 81.62 1171 PRO B N 1
ATOM 4077 C CA . PRO B 1 241 ? 59.109 -4.160 -14.978 1.00 81.97 1171 PRO B CA 1
ATOM 4078 C C . PRO B 1 241 ? 60.070 -5.328 -15.236 1.00 83.30 1171 PRO B C 1
ATOM 4079 O O . PRO B 1 241 ? 61.259 -5.215 -14.931 1.00 83.06 1171 PRO B O 1
ATOM 4083 N N . SER B 1 242 ? 59.568 -6.432 -15.785 1.00 84.79 1172 SER B N 1
ATOM 4084 C CA . SER B 1 242 ? 60.418 -7.588 -16.068 1.00 85.69 1172 SER B CA 1
ATOM 4085 C C . SER B 1 242 ? 61.527 -7.286 -17.103 1.00 86.20 1172 SER B C 1
ATOM 4086 O O . SER B 1 242 ? 62.614 -7.845 -17.032 1.00 85.55 1172 SER B O 1
ATOM 4089 N N . ARG B 1 243 ? 61.249 -6.398 -18.056 1.00 85.85 1173 ARG B N 1
ATOM 4090 C CA . ARG B 1 243 ? 62.287 -5.870 -18.957 1.00 86.74 1173 ARG B CA 1
ATOM 4091 C C . ARG B 1 243 ? 62.269 -4.349 -18.986 1.00 84.51 1173 ARG B C 1
ATOM 4092 O O . ARG B 1 243 ? 61.206 -3.742 -19.145 1.00 82.87 1173 ARG B O 1
ATOM 4100 N N . PHE B 1 244 ? 63.456 -3.754 -18.837 1.00 82.24 1174 PHE B N 1
ATOM 4101 C CA . PHE B 1 244 ? 63.643 -2.303 -18.909 1.00 81.00 1174 PHE B CA 1
ATOM 4102 C C . PHE B 1 244 ? 65.016 -1.934 -19.471 1.00 80.25 1174 PHE B C 1
ATOM 4103 O O . PHE B 1 244 ? 65.803 -2.811 -19.817 1.00 79.74 1174 PHE B O 1
ATOM 4111 N N . TYR B 1 245 ? 65.286 -0.632 -19.565 1.00 80.03 1175 TYR B N 1
ATOM 4112 C CA . TYR B 1 245 ? 66.503 -0.128 -20.196 1.00 79.30 1175 TYR B CA 1
ATOM 4113 C C . TYR B 1 245 ? 67.298 0.820 -19.294 1.00 79.74 1175 TYR B C 1
ATOM 4114 O O . TYR B 1 245 ? 66.741 1.485 -18.415 1.00 80.89 1175 TYR B O 1
ATOM 4123 N N . ALA B 1 246 ? 68.604 0.877 -19.520 1.00 78.47 1176 ALA B N 1
ATOM 4124 C CA . ALA B 1 246 ? 69.465 1.818 -18.821 1.00 78.58 1176 ALA B CA 1
ATOM 4125 C C . ALA B 1 246 ? 70.174 2.700 -19.848 1.00 79.72 1176 ALA B C 1
ATOM 4126 O O . ALA B 1 246 ? 70.896 2.216 -20.718 1.00 80.26 1176 ALA B O 1
ATOM 4128 N N . TYR B 1 247 ? 69.944 4.000 -19.743 1.00 80.49 1177 TYR B N 1
ATOM 4129 C CA . TYR B 1 247 ? 70.356 4.949 -20.768 1.00 80.95 1177 TYR B CA 1
ATOM 4130 C C . TYR B 1 247 ? 71.384 5.928 -20.219 1.00 81.60 1177 TYR B C 1
ATOM 4131 O O . TYR B 1 247 ? 71.145 6.594 -19.202 1.00 82.27 1177 TYR B O 1
ATOM 4140 N N . VAL B 1 248 ? 72.533 6.002 -20.882 1.00 80.53 1178 VAL B N 1
ATOM 4141 C CA . VAL B 1 248 ? 73.558 6.961 -20.497 1.00 82.00 1178 VAL B CA 1
ATOM 4142 C C . VAL B 1 248 ? 73.713 7.987 -21.618 1.00 83.04 1178 VAL B C 1
ATOM 4143 O O . VAL B 1 248 ? 74.022 7.634 -22.750 1.00 83.28 1178 VAL B O 1
ATOM 4147 N N . GLU B 1 249 ? 73.487 9.256 -21.292 1.00 85.67 1179 GLU B N 1
ATOM 4148 C CA . GLU B 1 249 ? 73.423 10.323 -22.300 1.00 87.53 1179 GLU B CA 1
ATOM 4149 C C . GLU B 1 249 ? 74.752 10.986 -22.615 1.00 88.12 1179 GLU B C 1
ATOM 4150 O O . GLU B 1 249 ? 74.933 11.508 -23.710 1.00 89.71 1179 GLU B O 1
ATOM 4156 N N . GLU B 1 250 ? 75.659 10.985 -21.642 1.00 89.67 1180 GLU B N 1
ATOM 4157 C CA . GLU B 1 250 ? 76.952 11.662 -21.756 1.00 91.04 1180 GLU B CA 1
ATOM 4158 C C . GLU B 1 250 ? 78.072 10.732 -21.305 1.00 91.93 1180 GLU B C 1
ATOM 4159 O O . GLU B 1 250 ? 77.850 9.873 -20.446 1.00 92.81 1180 GLU B O 1
ATOM 4165 N N . PRO B 1 251 ? 79.291 10.923 -21.849 1.00 92.15 1181 PRO B N 1
ATOM 4166 C CA . PRO B 1 251 ? 80.455 10.155 -21.389 1.00 91.48 1181 PRO B CA 1
ATOM 4167 C C . PRO B 1 251 ? 80.751 10.429 -19.912 1.00 90.46 1181 PRO B C 1
ATOM 4168 O O . PRO B 1 251 ? 80.429 11.510 -19.406 1.00 90.48 1181 PRO B O 1
ATOM 4172 N N . SER B 1 252 ? 81.362 9.463 -19.232 1.00 89.28 1182 SER B N 1
ATOM 4173 C CA . SER B 1 252 ? 81.703 9.622 -17.822 1.00 88.45 1182 SER B CA 1
ATOM 4174 C C . SER B 1 252 ? 82.707 10.753 -17.585 1.00 87.53 1182 SER B C 1
ATOM 4175 O O . SER B 1 252 ? 83.712 10.861 -18.293 1.00 88.42 1182 SER B O 1
ATOM 4178 N N . ARG B 1 253 ? 82.410 11.604 -16.604 1.00 86.87 1183 ARG B N 1
ATOM 4179 C CA . ARG B 1 253 ? 83.309 12.691 -16.196 1.00 86.62 1183 ARG B CA 1
ATOM 4180 C C . ARG B 1 253 ? 84.458 12.151 -15.355 1.00 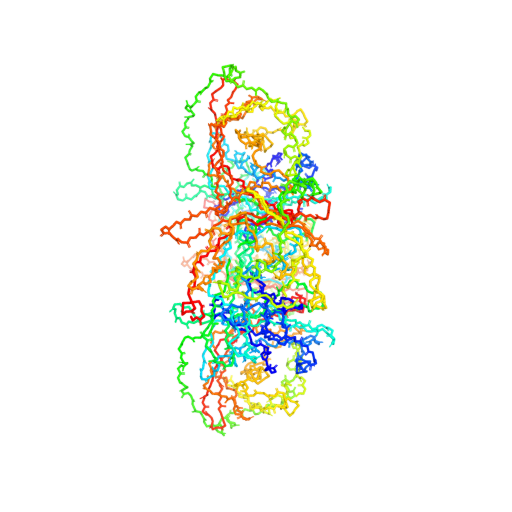85.27 1183 ARG B C 1
ATOM 4181 O O . ARG B 1 253 ? 84.246 11.353 -14.447 1.00 86.34 1183 ARG B O 1
ATOM 4189 N N . VAL B 1 254 ? 85.674 12.581 -15.680 1.00 83.72 1184 VAL B N 1
ATOM 4190 C CA . VAL B 1 254 ? 86.885 12.030 -15.081 1.00 81.50 1184 VAL B CA 1
ATOM 4191 C C . VAL B 1 254 ? 87.619 13.067 -14.237 1.00 82.39 1184 VAL B C 1
ATOM 4192 O O . VAL B 1 254 ? 87.955 14.144 -14.722 1.00 84.57 1184 VAL B O 1
ATOM 4196 N N . ASN B 1 255 ? 87.866 12.729 -12.975 1.00 80.48 1185 ASN B N 1
ATOM 4197 C CA . ASN B 1 255 ? 88.619 13.589 -12.070 1.00 81.48 1185 ASN B CA 1
ATOM 4198 C C . ASN B 1 255 ? 89.943 12.924 -11.694 1.00 81.22 1185 ASN B C 1
ATOM 4199 O O . ASN B 1 255 ? 89.981 12.055 -10.823 1.00 79.24 1185 ASN B O 1
ATOM 4204 N N . GLU B 1 256 ? 91.020 13.345 -12.354 1.00 81.82 1186 GLU B N 1
ATOM 4205 C CA . GLU B 1 256 ? 92.311 12.650 -12.285 1.00 83.62 1186 GLU B CA 1
ATOM 4206 C C . GLU B 1 256 ? 92.996 12.682 -10.914 1.00 84.66 1186 GLU B C 1
ATOM 4207 O O . GLU B 1 256 ? 93.357 11.633 -10.372 1.00 83.48 1186 GLU B O 1
ATOM 4213 N N . GLN B 1 257 ? 93.164 13.874 -10.348 1.00 86.19 1187 GLN B N 1
ATOM 4214 C CA . GLN B 1 257 ? 93.913 14.003 -9.102 1.00 89.08 1187 GLN B CA 1
ATOM 4215 C C . GLN B 1 257 ? 93.129 13.498 -7.891 1.00 88.25 1187 GLN B C 1
ATOM 4216 O O . GLN B 1 257 ? 93.627 13.526 -6.762 1.00 90.48 1187 GLN B O 1
ATOM 4222 N N . LEU B 1 258 ? 91.911 13.021 -8.145 1.00 87.24 1188 LEU B N 1
ATOM 4223 C CA . LEU B 1 258 ? 91.071 12.416 -7.116 1.00 85.29 1188 LEU B CA 1
ATOM 4224 C C . LEU B 1 258 ? 90.686 10.983 -7.496 1.00 83.48 1188 LEU B C 1
ATOM 4225 O O . LEU B 1 258 ? 90.184 10.226 -6.665 1.00 80.94 1188 LEU B O 1
ATOM 4230 N N . GLN B 1 259 ? 90.932 10.634 -8.760 1.00 83.69 1189 GLN B N 1
ATOM 4231 C CA . GLN B 1 259 ? 90.732 9.283 -9.304 1.00 83.94 1189 GLN B CA 1
ATOM 4232 C C . GLN B 1 259 ? 89.284 8.799 -9.191 1.00 83.06 1189 GLN B C 1
ATOM 4233 O O . GLN B 1 259 ? 89.027 7.741 -8.618 1.00 82.63 1189 GLN B O 1
ATOM 4239 N N . THR B 1 260 ? 88.349 9.571 -9.744 1.00 82.25 1190 THR B N 1
ATOM 4240 C CA . THR B 1 260 ? 86.916 9.287 -9.601 1.00 80.77 1190 THR B CA 1
ATOM 4241 C C . THR B 1 260 ? 86.090 9.515 -10.876 1.00 81.81 1190 THR B C 1
ATOM 4242 O O . THR B 1 260 ? 85.679 10.642 -11.170 1.00 81.56 1190 THR B O 1
ATOM 4246 N N . ARG B 1 261 ? 85.836 8.431 -11.610 1.00 82.75 1191 ARG B N 1
ATOM 4247 C CA . ARG B 1 261 ? 84.935 8.446 -12.771 1.00 83.99 1191 ARG B CA 1
ATOM 4248 C C . ARG B 1 261 ? 83.461 8.529 -12.338 1.00 83.45 1191 ARG B C 1
ATOM 4249 O O . ARG B 1 261 ? 83.016 7.753 -11.494 1.00 84.59 1191 ARG B O 1
ATOM 4257 N N . SER B 1 262 ? 82.710 9.454 -12.933 1.00 82.65 1192 SER B N 1
ATOM 4258 C CA . SER B 1 262 ? 81.332 9.733 -12.525 1.00 82.91 1192 SER B CA 1
ATOM 4259 C C . SER B 1 262 ? 80.368 9.787 -13.721 1.00 82.31 1192 SER B C 1
ATOM 4260 O O . SER B 1 262 ? 80.710 10.347 -14.756 1.00 82.84 1192 SER B O 1
ATOM 4263 N N . TYR B 1 263 ? 79.172 9.208 -13.584 1.00 80.68 1193 TYR B N 1
ATOM 4264 C CA . TYR B 1 263 ? 78.181 9.246 -14.669 1.00 80.75 1193 TYR B CA 1
ATOM 4265 C C . TYR B 1 263 ? 76.708 9.217 -14.233 1.00 81.72 1193 TYR B C 1
ATOM 4266 O O . TYR B 1 263 ? 76.400 9.060 -13.047 1.00 82.78 1193 TYR B O 1
ATOM 4275 N N . ASP B 1 264 ? 75.815 9.376 -15.213 1.00 81.36 1194 ASP B N 1
ATOM 4276 C CA . ASP B 1 264 ? 74.373 9.392 -14.995 1.00 80.90 1194 ASP B CA 1
ATOM 4277 C C . ASP B 1 264 ? 73.664 8.297 -15.792 1.00 80.70 1194 ASP B C 1
ATOM 4278 O O . ASP B 1 264 ? 74.025 8.023 -16.936 1.00 82.34 1194 ASP B O 1
ATOM 4283 N N . ILE B 1 265 ? 72.656 7.671 -15.186 1.00 79.89 1195 ILE B N 1
ATOM 4284 C CA . ILE B 1 265 ? 71.877 6.635 -15.871 1.00 81.33 1195 ILE B CA 1
ATOM 4285 C C . ILE B 1 265 ? 70.389 6.918 -15.753 1.00 83.17 1195 ILE B C 1
ATOM 4286 O O . ILE B 1 265 ? 69.899 7.156 -14.645 1.00 86.19 1195 ILE B O 1
ATOM 4291 N N . GLN B 1 266 ? 69.684 6.889 -16.889 1.00 83.53 1196 GLN B N 1
ATOM 4292 C CA . GLN B 1 266 ? 68.224 6.992 -16.910 1.00 84.26 1196 GLN B CA 1
ATOM 4293 C C . GLN B 1 266 ? 67.660 5.590 -17.002 1.00 83.30 1196 GLN B C 1
ATOM 4294 O O . GLN B 1 266 ? 68.115 4.802 -17.834 1.00 83.56 1196 GLN B O 1
ATOM 4300 N N . LEU B 1 267 ? 66.666 5.285 -16.169 1.00 81.73 1197 LEU B N 1
ATOM 4301 C CA . LEU B 1 267 ? 65.957 4.006 -16.238 1.00 81.22 1197 LEU B CA 1
ATOM 4302 C C . LEU B 1 267 ? 64.677 4.191 -17.042 1.00 83.21 1197 LEU B C 1
ATOM 4303 O O . LEU B 1 267 ? 63.810 4.992 -16.663 1.00 84.50 1197 LEU B O 1
ATOM 4308 N N . LEU B 1 268 ? 64.564 3.455 -18.148 1.00 82.46 1198 LEU B N 1
ATOM 4309 C CA . LEU B 1 268 ? 63.405 3.555 -19.030 1.00 82.96 1198 LEU B CA 1
ATOM 4310 C C . LEU B 1 268 ? 62.653 2.225 -19.115 1.00 85.15 1198 LEU B C 1
ATOM 4311 O O . LEU B 1 268 ? 63.276 1.157 -19.155 1.00 86.30 1198 LEU B O 1
ATOM 4316 N N . ASP B 1 269 ? 61.320 2.284 -19.154 1.00 86.09 1199 ASP B N 1
ATOM 4317 C CA . ASP B 1 269 ? 60.508 1.065 -19.206 1.00 87.77 1199 ASP B CA 1
ATOM 4318 C C . ASP B 1 269 ? 60.492 0.471 -20.615 1.00 88.99 1199 ASP B C 1
ATOM 4319 O O . ASP B 1 269 ? 61.255 0.913 -21.479 1.00 89.42 1199 ASP B O 1
ATOM 4324 N N . GLU B 1 270 ? 59.631 -0.520 -20.845 1.00 89.47 1200 GLU B N 1
ATOM 4325 C CA . GLU B 1 270 ? 59.535 -1.184 -22.147 1.00 90.26 1200 GLU B CA 1
ATOM 4326 C C . GLU B 1 270 ? 59.110 -0.240 -23.298 1.00 89.86 1200 GLU B C 1
ATOM 4327 O O . GLU B 1 270 ? 59.517 -0.435 -24.442 1.00 88.87 1200 GLU B O 1
ATOM 4333 N N . THR B 1 271 ? 58.306 0.776 -22.985 1.00 89.43 1201 THR B N 1
ATOM 4334 C CA . THR B 1 271 ? 57.868 1.774 -23.969 1.00 88.88 1201 THR B CA 1
ATOM 4335 C C . THR B 1 271 ? 58.937 2.818 -24.270 1.00 87.71 1201 THR B C 1
ATOM 4336 O O . THR B 1 271 ? 58.879 3.485 -25.300 1.00 88.78 1201 THR B O 1
ATOM 4340 N N . GLY B 1 272 ? 59.907 2.951 -23.373 1.00 86.92 1202 GLY B N 1
ATOM 4341 C CA . GLY B 1 272 ? 60.936 3.976 -23.488 1.00 85.74 1202 GLY B CA 1
ATOM 4342 C C . GLY B 1 272 ? 60.700 5.134 -22.538 1.00 85.75 1202 GLY B C 1
ATOM 4343 O O . GLY B 1 272 ? 61.410 6.133 -22.598 1.00 87.61 1202 GLY B O 1
ATOM 4344 N N . GLN B 1 273 ? 59.703 4.984 -21.666 1.00 84.44 1203 GLN B N 1
ATOM 4345 C CA . GLN B 1 273 ? 59.309 5.992 -20.682 1.00 84.95 1203 GLN B CA 1
ATOM 4346 C C . GLN B 1 273 ? 60.219 5.949 -19.455 1.00 85.53 1203 GLN B C 1
ATOM 4347 O O . GLN B 1 273 ? 60.440 4.883 -18.894 1.00 87.85 1203 GLN B O 1
ATOM 4353 N N . ALA B 1 274 ? 60.734 7.108 -19.037 1.00 85.83 1204 ALA B N 1
ATOM 4354 C CA . ALA B 1 274 ? 61.596 7.200 -17.853 1.00 85.22 1204 ALA B CA 1
ATOM 4355 C C . ALA B 1 274 ? 60.793 6.979 -16.580 1.00 85.04 1204 ALA B C 1
ATOM 4356 O O . ALA B 1 274 ? 59.688 7.505 -16.441 1.00 86.15 1204 ALA B O 1
ATOM 4358 N N . PHE B 1 275 ? 61.345 6.191 -15.661 1.00 84.34 1205 PHE B N 1
ATOM 4359 C CA . PHE B 1 275 ? 60.679 5.912 -14.391 1.00 82.80 1205 PHE B CA 1
ATOM 4360 C C . PHE B 1 275 ? 61.651 5.905 -13.212 1.00 82.54 1205 PHE B C 1
ATOM 4361 O O . PHE B 1 275 ? 61.266 5.635 -12.070 1.00 84.10 1205 PHE B O 1
ATOM 4369 N N . GLY B 1 276 ? 62.912 6.203 -13.500 1.00 80.60 1206 GLY B N 1
ATOM 4370 C CA . GLY B 1 276 ? 63.933 6.280 -12.471 1.00 80.57 1206 GLY B CA 1
ATOM 4371 C C . GLY B 1 276 ? 65.225 6.868 -12.976 1.00 80.66 1206 GLY B C 1
ATOM 4372 O O . GLY B 1 276 ? 65.447 6.961 -14.181 1.00 82.40 1206 GLY B O 1
ATOM 4373 N N . ARG B 1 277 ? 66.086 7.263 -12.050 1.00 81.72 1207 ARG B N 1
ATOM 4374 C CA . ARG B 1 277 ? 67.367 7.848 -12.417 1.00 83.65 1207 ARG B CA 1
ATOM 4375 C C . ARG B 1 277 ? 68.425 7.578 -11.347 1.00 82.48 1207 ARG B C 1
ATOM 4376 O O . ARG B 1 277 ? 68.102 7.476 -10.156 1.00 82.54 1207 ARG B O 1
ATOM 4384 N N . ILE B 1 278 ? 69.673 7.440 -11.791 1.00 80.74 1208 ILE B N 1
ATOM 4385 C CA . ILE B 1 278 ? 70.841 7.425 -10.906 1.00 79.65 1208 ILE B CA 1
ATOM 4386 C C . ILE B 1 278 ? 71.778 8.591 -11.300 1.00 80.57 1208 ILE B C 1
ATOM 4387 O O . ILE B 1 278 ? 72.355 8.599 -12.386 1.00 80.41 1208 ILE B O 1
ATOM 4392 N N . ASN B 1 279 ? 71.906 9.574 -10.416 1.00 82.01 1209 ASN B N 1
ATOM 4393 C CA . ASN B 1 279 ? 72.745 10.752 -10.669 1.00 83.71 1209 ASN B CA 1
ATOM 4394 C C . ASN B 1 279 ? 74.056 10.760 -9.905 1.00 82.83 1209 ASN B C 1
ATOM 4395 O O . ASN B 1 279 ? 74.097 10.488 -8.699 1.00 83.26 1209 ASN B O 1
ATOM 4400 N N . GLY B 1 280 ? 75.123 11.087 -10.621 1.00 81.66 1210 GLY B N 1
ATOM 4401 C CA . GLY B 1 280 ? 76.444 11.196 -10.026 1.00 81.57 1210 GLY B CA 1
ATOM 4402 C C . GLY B 1 280 ? 76.959 9.878 -9.488 1.00 81.56 1210 GLY B C 1
ATOM 4403 O O . GLY B 1 280 ? 77.559 9.840 -8.411 1.00 81.65 1210 GLY B O 1
ATOM 4404 N N . PHE B 1 281 ? 76.714 8.801 -10.231 1.00 80.15 1211 PHE B N 1
ATOM 4405 C CA . PHE B 1 281 ? 77.264 7.501 -9.880 1.00 79.38 1211 PHE B CA 1
ATOM 4406 C C . PHE B 1 281 ? 78.785 7.505 -10.057 1.00 79.81 1211 PHE B C 1
ATOM 4407 O O . PHE B 1 281 ? 79.294 7.503 -11.179 1.00 80.05 1211 PHE B O 1
ATOM 4415 N N . THR B 1 282 ? 79.500 7.505 -8.936 1.00 79.60 1212 THR B N 1
ATOM 4416 C CA . THR B 1 282 ? 80.952 7.601 -8.942 1.00 81.04 1212 THR B CA 1
ATOM 4417 C C . THR B 1 282 ? 81.659 6.297 -8.547 1.00 82.69 1212 THR B C 1
ATOM 4418 O O . THR B 1 282 ? 81.362 5.705 -7.507 1.00 84.77 1212 THR B O 1
ATOM 4422 N N . VAL B 1 283 ? 82.589 5.864 -9.394 1.00 81.73 1213 VAL B N 1
ATOM 4423 C CA . VAL B 1 283 ? 83.491 4.765 -9.068 1.00 82.68 1213 VAL B CA 1
ATOM 4424 C C . VAL B 1 283 ? 84.886 5.310 -8.762 1.00 83.32 1213 VAL B C 1
ATOM 4425 O O . VAL B 1 283 ? 85.271 6.363 -9.263 1.00 83.46 1213 VAL B O 1
ATOM 4429 N N . LYS B 1 284 ? 85.627 4.590 -7.926 1.00 85.10 1214 LYS B N 1
ATOM 4430 C CA . LYS B 1 284 ? 87.001 4.939 -7.586 1.00 86.25 1214 LYS B CA 1
ATOM 4431 C C . LYS B 1 284 ? 87.853 3.680 -7.611 1.00 87.69 1214 LYS B C 1
ATOM 4432 O O . LYS B 1 284 ? 87.363 2.591 -7.316 1.00 89.57 1214 LYS B O 1
ATOM 4438 N N . ARG B 1 285 ? 89.123 3.832 -7.973 1.00 89.31 1215 ARG B N 1
ATOM 4439 C CA . ARG B 1 285 ? 90.058 2.711 -7.974 1.00 90.58 1215 ARG B CA 1
ATOM 4440 C C . ARG B 1 285 ? 90.226 2.149 -6.575 1.00 90.30 1215 ARG B C 1
ATOM 4441 O O . ARG B 1 285 ? 90.437 2.895 -5.618 1.00 90.23 1215 ARG B O 1
ATOM 4449 N N . ALA B 1 286 ? 90.105 0.830 -6.465 1.00 90.55 1216 ALA B N 1
ATOM 4450 C CA . ALA B 1 286 ? 90.307 0.139 -5.201 1.00 91.44 1216 ALA B CA 1
ATOM 4451 C C . ALA B 1 286 ? 91.111 -1.144 -5.401 1.00 91.62 1216 ALA B C 1
ATOM 4452 O O . ALA B 1 286 ? 90.569 -2.160 -5.839 1.00 92.32 1216 ALA B O 1
ATOM 4454 N N . PRO B 1 287 ? 92.417 -1.092 -5.090 1.00 92.21 1217 PRO B N 1
ATOM 4455 C CA . PRO B 1 287 ? 93.278 -2.275 -5.142 1.00 92.54 1217 PRO B CA 1
ATOM 4456 C C . PRO B 1 287 ? 92.858 -3.301 -4.095 1.00 92.59 1217 PRO B C 1
ATOM 4457 O O . PRO B 1 287 ? 92.359 -2.927 -3.032 1.00 91.99 1217 PRO B O 1
ATOM 4461 N N . SER B 1 288 ? 93.074 -4.578 -4.403 1.00 93.38 1218 SER B N 1
ATOM 4462 C CA . SER B 1 288 ? 92.636 -5.694 -3.558 1.00 93.63 1218 SER B CA 1
ATOM 4463 C C . SER B 1 288 ? 93.062 -5.596 -2.092 1.00 93.33 1218 SER B C 1
ATOM 4464 O O . SER B 1 288 ? 92.280 -5.920 -1.195 1.00 92.68 1218 SER B O 1
ATOM 4467 N N . GLN B 1 289 ? 94.295 -5.152 -1.858 1.00 93.82 1219 GLN B N 1
ATOM 4468 C CA . GLN B 1 289 ? 94.823 -5.026 -0.500 1.00 93.93 1219 GLN B CA 1
ATOM 4469 C C . GLN B 1 289 ? 94.042 -4.011 0.328 1.00 93.44 1219 GLN B C 1
ATOM 4470 O O . GLN B 1 289 ? 93.812 -4.221 1.517 1.00 94.51 1219 GLN B O 1
ATOM 4476 N N . LEU B 1 290 ? 93.623 -2.924 -0.310 1.00 92.18 1220 LEU B N 1
ATOM 4477 C CA . LEU B 1 290 ? 92.841 -1.903 0.360 1.00 91.52 1220 LEU B CA 1
ATOM 4478 C C . LEU B 1 290 ? 91.364 -2.302 0.425 1.00 90.67 1220 LEU B C 1
ATOM 4479 O O . LEU B 1 290 ? 90.704 -2.106 1.450 1.00 91.22 1220 LEU B O 1
ATOM 4484 N N . PHE B 1 291 ? 90.868 -2.882 -0.668 1.00 88.50 1221 PHE B N 1
ATOM 4485 C CA . PHE B 1 291 ? 89.439 -3.172 -0.851 1.00 85.32 1221 PHE B CA 1
ATOM 4486 C C . PHE B 1 291 ? 88.926 -4.297 0.040 1.00 84.70 1221 PHE B C 1
ATOM 4487 O O . PHE B 1 291 ? 87.936 -4.122 0.728 1.00 85.13 1221 PHE B O 1
ATOM 4495 N N . LEU B 1 292 ? 89.596 -5.443 0.035 1.00 84.58 1222 LEU B N 1
ATOM 4496 C CA . LEU B 1 292 ? 89.140 -6.572 0.846 1.00 84.78 1222 LEU B CA 1
ATOM 4497 C C . LEU B 1 292 ? 89.837 -6.662 2.214 1.00 85.95 1222 LEU B C 1
ATOM 4498 O O . LEU B 1 292 ? 90.091 -7.760 2.726 1.00 85.67 1222 LEU B O 1
ATOM 4503 N N . LYS B 1 293 ? 90.135 -5.503 2.803 1.00 87.38 1223 LYS B N 1
ATOM 4504 C CA . LYS B 1 293 ? 90.721 -5.437 4.147 1.00 87.30 1223 LYS B CA 1
ATOM 4505 C C . LYS B 1 293 ? 90.330 -4.152 4.863 1.00 88.81 1223 LYS B C 1
ATOM 4506 O O . LYS B 1 293 ? 89.786 -4.190 5.966 1.00 91.31 1223 LYS B O 1
ATOM 4512 N N . GLN C 1 7 ? 29.449 43.835 31.431 1.00 104.87 937 GLN C N 1
ATOM 4513 C CA . GLN C 1 7 ? 29.263 43.676 29.955 1.00 106.54 937 GLN C CA 1
ATOM 4514 C C . GLN C 1 7 ? 30.486 42.999 29.316 1.00 103.51 937 GLN C C 1
ATOM 4515 O O . GLN C 1 7 ? 31.340 42.471 30.038 1.00 107.19 937 GLN C O 1
ATOM 4521 N N . VAL C 1 8 ? 30.578 43.018 27.981 1.00 94.02 938 VAL C N 1
ATOM 4522 C CA . VAL C 1 8 ? 31.503 42.123 27.252 1.00 90.48 938 VAL C CA 1
ATOM 4523 C C . VAL C 1 8 ? 31.951 42.637 25.876 1.00 91.23 938 VAL C C 1
ATOM 4524 O O . VAL C 1 8 ? 31.139 42.890 24.982 1.00 91.56 938 VAL C O 1
ATOM 4528 N N . HIS C 1 9 ? 33.261 42.775 25.727 1.00 93.92 939 HIS C N 1
ATOM 4529 C CA . HIS C 1 9 ? 33.894 43.129 24.464 1.00 95.92 939 HIS C CA 1
ATOM 4530 C C . HIS C 1 9 ? 33.761 41.977 23.473 1.00 94.05 939 HIS C C 1
ATOM 4531 O O . HIS C 1 9 ? 34.028 40.824 23.817 1.00 94.91 939 HIS C O 1
ATOM 4538 N N . ARG C 1 10 ? 33.351 42.291 22.247 1.00 90.03 940 ARG C N 1
ATOM 4539 C CA . ARG C 1 10 ? 33.236 41.289 21.179 1.00 87.45 940 ARG C CA 1
ATOM 4540 C C . ARG C 1 10 ? 34.480 40.423 20.994 1.00 86.81 940 ARG C C 1
ATOM 4541 O O . ARG C 1 10 ? 34.371 39.208 20.798 1.00 87.49 940 ARG C O 1
ATOM 4549 N N . LEU C 1 11 ? 35.655 41.054 21.045 1.00 84.02 941 LEU C N 1
ATOM 4550 C CA . LEU C 1 11 ? 36.911 40.362 20.792 1.00 81.57 941 LEU C CA 1
ATOM 4551 C C . LEU C 1 11 ? 37.480 39.665 22.032 1.00 83.81 941 LEU C C 1
ATOM 4552 O O . LEU C 1 11 ? 37.860 38.498 21.965 1.00 84.29 941 LEU C O 1
ATOM 4557 N N . LEU C 1 12 ? 37.531 40.373 23.156 1.00 82.69 942 LEU C N 1
ATOM 4558 C CA . LEU C 1 12 ? 38.203 39.856 24.340 1.00 80.32 942 LEU C CA 1
ATOM 4559 C C . LEU C 1 12 ? 37.303 39.055 25.285 1.00 80.18 942 LEU C C 1
ATOM 4560 O O . LEU C 1 12 ? 37.788 38.215 26.042 1.00 82.19 942 LEU C O 1
ATOM 4565 N N . GLY C 1 13 ? 36.003 39.314 25.242 1.00 78.96 943 GLY C N 1
ATOM 4566 C CA . GLY C 1 13 ? 35.085 38.708 26.190 1.00 78.15 943 GLY C CA 1
ATOM 4567 C C . GLY C 1 13 ? 35.011 39.507 27.473 1.00 79.15 943 GLY C C 1
ATOM 4568 O O . GLY C 1 13 ? 35.087 40.746 27.459 1.00 78.85 943 GLY C O 1
ATOM 4569 N N . ASN C 1 14 ? 34.880 38.783 28.580 1.00 79.02 944 ASN C N 1
ATOM 4570 C CA . ASN C 1 14 ? 34.714 39.380 29.892 1.00 78.52 944 ASN C CA 1
ATOM 4571 C C . ASN C 1 14 ? 36.029 39.660 30.578 1.00 76.89 944 ASN C C 1
ATOM 4572 O O . ASN C 1 14 ? 36.904 38.803 30.601 1.00 78.27 944 ASN C O 1
ATOM 4577 N N . LYS C 1 15 ? 36.130 40.842 31.175 1.00 76.32 945 LYS C N 1
ATOM 4578 C CA . LYS C 1 15 ? 37.322 41.279 31.880 1.00 76.27 945 LYS C CA 1
ATOM 4579 C C . LYS C 1 15 ? 37.195 40.978 33.366 1.00 76.68 945 LYS C C 1
ATOM 4580 O O . LYS C 1 15 ? 36.212 41.374 34.001 1.00 78.88 945 LYS C O 1
ATOM 4586 N N . LEU C 1 16 ? 38.187 40.286 33.922 1.00 76.77 946 LEU C N 1
ATOM 4587 C CA . LEU C 1 16 ? 38.245 40.073 35.363 1.00 77.11 946 LEU C CA 1
ATOM 4588 C C . LEU C 1 16 ? 39.601 40.476 35.903 1.00 77.30 946 LEU C C 1
ATOM 4589 O O . LEU C 1 16 ? 40.618 39.978 35.445 1.00 77.74 946 LEU C O 1
ATOM 4594 N N . GLU C 1 17 ? 39.601 41.395 36.867 1.00 78.55 947 GLU C N 1
ATOM 4595 C CA . GLU C 1 17 ? 40.820 41.812 37.554 1.00 79.29 947 GLU C CA 1
ATOM 4596 C C . GLU C 1 17 ? 40.994 41.032 38.851 1.00 79.20 947 GLU C C 1
ATOM 4597 O O . GLU C 1 17 ? 40.122 41.054 39.733 1.00 76.87 947 GLU C O 1
ATOM 4603 N N . LEU C 1 18 ? 42.123 40.340 38.961 1.00 79.17 948 LEU C N 1
ATOM 4604 C CA . LEU C 1 18 ? 42.364 39.474 40.101 1.00 78.57 948 LEU C CA 1
ATOM 4605 C C . LEU C 1 18 ? 42.889 40.255 41.274 1.00 77.92 948 LEU C C 1
ATOM 4606 O O . LEU C 1 18 ? 43.900 40.938 41.185 1.00 79.89 948 LEU C O 1
ATOM 4611 N N . ALA C 1 19 ? 42.163 40.182 42.374 1.00 78.38 949 ALA C N 1
ATOM 4612 C CA . ALA C 1 19 ? 42.481 40.989 43.533 1.00 79.55 949 ALA C CA 1
ATOM 4613 C C . ALA C 1 19 ? 43.809 40.567 44.148 1.00 81.47 949 ALA C C 1
ATOM 4614 O O . ALA C 1 19 ? 44.564 41.410 44.625 1.00 83.03 949 ALA C O 1
ATOM 4616 N N . SER C 1 20 ? 44.088 39.264 44.105 1.00 83.50 950 SER C N 1
ATOM 4617 C CA . SER C 1 20 ? 45.245 38.665 44.758 1.00 85.73 950 SER C CA 1
ATOM 4618 C C . SER C 1 20 ? 46.584 39.011 44.085 1.00 86.27 950 SER C C 1
ATOM 4619 O O . SER C 1 20 ? 47.567 39.327 44.763 1.00 87.87 950 SER C O 1
ATOM 4622 N N . THR C 1 21 ? 46.597 38.988 42.755 1.00 84.22 951 THR C N 1
ATOM 4623 C CA . THR C 1 21 ? 47.829 39.049 41.973 1.00 84.67 951 THR C CA 1
ATOM 4624 C C . THR C 1 21 ? 48.035 40.360 41.205 1.00 84.54 951 THR C C 1
ATOM 4625 O O . THR C 1 21 ? 49.171 40.742 40.897 1.00 85.35 951 THR C O 1
ATOM 4629 N N . GLY C 1 22 ? 46.935 41.032 40.878 1.00 83.50 952 GLY C N 1
ATOM 4630 C CA . GLY C 1 22 ? 46.963 42.156 39.947 1.00 81.88 952 GLY C CA 1
ATOM 4631 C C . GLY C 1 22 ? 47.021 41.648 38.511 1.00 83.11 952 GLY C C 1
ATOM 4632 O O . GLY C 1 22 ? 47.513 42.332 37.612 1.00 83.94 952 GLY C O 1
ATOM 4633 N N . GLN C 1 23 ? 46.538 40.429 38.297 1.00 81.82 953 GLN C N 1
ATOM 4634 C CA . GLN C 1 23 ? 46.423 39.890 36.954 1.00 82.23 953 GLN C CA 1
ATOM 4635 C C . GLN C 1 23 ? 45.101 40.312 36.347 1.00 81.00 953 GLN C C 1
ATOM 4636 O O . GLN C 1 23 ? 44.220 40.805 37.048 1.00 82.27 953 GLN C O 1
ATOM 4642 N N . THR C 1 24 ? 44.968 40.112 35.041 1.00 78.47 954 THR C N 1
ATOM 4643 C CA . THR C 1 24 ? 43.729 40.354 34.332 1.00 76.82 954 THR C CA 1
ATOM 4644 C C . THR C 1 24 ? 43.428 39.150 33.451 1.00 78.10 954 THR C C 1
ATOM 4645 O O . THR C 1 24 ? 44.288 38.694 32.686 1.00 77.92 954 THR C O 1
ATOM 4649 N N . ILE C 1 25 ? 42.220 38.611 33.578 1.00 78.32 955 ILE C N 1
ATOM 4650 C CA . ILE C 1 25 ? 41.790 37.514 32.711 1.00 81.38 955 ILE C CA 1
ATOM 4651 C C . ILE C 1 25 ? 40.691 38.027 31.820 1.00 80.16 955 ILE C C 1
ATOM 4652 O O . ILE C 1 25 ? 39.754 38.656 32.297 1.00 81.74 955 ILE C O 1
ATOM 4657 N N . TYR C 1 26 ? 40.818 37.756 30.526 1.00 79.08 956 TYR C N 1
ATOM 4658 C CA . TYR C 1 26 ? 39.736 37.952 29.591 1.00 78.01 956 TYR C CA 1
ATOM 4659 C C . TYR C 1 26 ? 39.182 36.590 29.180 1.00 78.91 956 TYR C C 1
ATOM 4660 O O . TYR C 1 26 ? 39.867 35.793 28.534 1.00 80.55 956 TYR C O 1
ATOM 4669 N N . HIS C 1 27 ? 37.946 36.309 29.578 1.00 76.85 957 HIS C N 1
ATOM 4670 C CA . HIS C 1 27 ? 37.367 35.000 29.315 1.00 75.43 957 HIS C CA 1
ATOM 4671 C C . HIS C 1 27 ? 36.098 35.075 28.491 1.00 76.17 957 HIS C C 1
ATOM 4672 O O . HIS C 1 27 ? 35.254 35.936 28.723 1.00 80.44 957 HIS C O 1
ATOM 4679 N N . GLN C 1 28 ? 35.978 34.172 27.522 1.00 76.55 958 GLN C N 1
ATOM 4680 C CA . GLN C 1 28 ? 34.799 34.091 26.660 1.00 77.36 958 GLN C CA 1
ATOM 4681 C C . GLN C 1 28 ? 34.653 32.691 26.110 1.00 79.07 958 GLN C C 1
ATOM 4682 O O . GLN C 1 28 ? 35.594 31.900 26.148 1.00 80.58 958 GLN C O 1
ATOM 4688 N N . ASP C 1 29 ? 33.475 32.402 25.573 1.00 80.59 959 ASP C N 1
ATOM 4689 C CA . ASP C 1 29 ? 33.250 31.156 24.866 1.00 80.72 959 ASP C CA 1
ATOM 4690 C C . ASP C 1 29 ? 33.334 31.408 23.372 1.00 79.31 959 ASP C C 1
ATOM 4691 O O . ASP C 1 29 ? 32.545 32.180 22.820 1.00 80.54 959 ASP C O 1
ATOM 4696 N N . ILE C 1 30 ? 34.301 30.770 22.722 1.00 77.55 960 ILE C N 1
ATOM 4697 C CA . ILE C 1 30 ? 34.499 30.974 21.302 1.00 76.86 960 ILE C CA 1
ATOM 4698 C C . ILE C 1 30 ? 33.808 29.884 20.509 1.00 77.38 960 ILE C C 1
ATOM 4699 O O . ILE C 1 30 ? 34.034 28.701 20.739 1.00 79.14 960 ILE C O 1
ATOM 4704 N N . ASN C 1 31 ? 32.943 30.307 19.591 1.00 77.35 961 ASN C N 1
ATOM 4705 C CA . ASN C 1 31 ? 32.298 29.426 18.622 1.00 75.88 961 ASN C CA 1
ATOM 4706 C C . ASN C 1 31 ? 31.884 30.223 17.388 1.00 76.68 961 ASN C C 1
ATOM 4707 O O . ASN C 1 31 ? 32.146 31.426 17.308 1.00 78.17 961 ASN C O 1
ATOM 4712 N N . LEU C 1 32 ? 31.237 29.560 16.433 1.00 76.68 962 LEU C N 1
ATOM 4713 C CA . LEU C 1 32 ? 30.831 30.221 15.193 1.00 76.72 962 LEU C CA 1
ATOM 4714 C C . LEU C 1 32 ? 29.685 31.213 15.384 1.00 77.38 962 LEU C C 1
ATOM 4715 O O . LEU C 1 32 ? 29.494 32.105 14.569 1.00 77.75 962 LEU C O 1
ATOM 4720 N N . ASN C 1 33 ? 28.936 31.056 16.467 1.00 79.23 963 ASN C N 1
ATOM 4721 C CA . ASN C 1 33 ? 27.919 32.030 16.848 1.00 81.95 963 ASN C CA 1
ATOM 4722 C C . ASN C 1 33 ? 28.523 33.354 17.300 1.00 82.60 963 ASN C C 1
ATOM 4723 O O . ASN C 1 33 ? 28.156 34.416 16.796 1.00 82.13 963 ASN C O 1
ATOM 4728 N N . ASN C 1 34 ? 29.434 33.269 18.266 1.00 83.48 964 ASN C N 1
ATOM 4729 C CA . ASN C 1 34 ? 30.151 34.419 18.787 1.00 85.05 964 ASN C CA 1
ATOM 4730 C C . ASN C 1 34 ? 31.017 35.078 17.723 1.00 85.99 964 ASN C C 1
ATOM 4731 O O . ASN C 1 34 ? 31.003 36.306 17.564 1.00 87.48 964 ASN C O 1
ATOM 4736 N N . HIS C 1 35 ? 31.762 34.233 17.007 1.00 84.08 965 HIS C N 1
ATOM 4737 C CA . HIS C 1 35 ? 32.807 34.648 16.093 1.00 83.19 965 HIS C CA 1
ATOM 4738 C C . HIS C 1 35 ? 32.645 33.964 14.738 1.00 82.96 965 HIS C C 1
ATOM 4739 O O . HIS C 1 35 ? 33.477 33.132 14.370 1.00 84.20 965 HIS C O 1
ATOM 4746 N N . PRO C 1 36 ? 31.591 34.321 13.979 1.00 81.47 966 PRO C N 1
ATOM 4747 C CA . PRO C 1 36 ? 31.369 33.675 12.694 1.00 79.64 966 PRO C CA 1
ATOM 4748 C C . PRO C 1 36 ? 32.551 33.753 11.741 1.00 80.70 966 PRO C C 1
ATOM 4749 O O . PRO C 1 36 ? 32.656 32.919 10.844 1.00 81.22 966 PRO C O 1
ATOM 4753 N N . TRP C 1 37 ? 33.427 34.736 11.930 1.00 79.96 967 TRP C N 1
ATOM 4754 C CA . TRP C 1 37 ? 34.564 34.936 11.021 1.00 80.81 967 TRP C CA 1
ATOM 4755 C C . TRP C 1 37 ? 35.507 33.742 10.959 1.00 80.93 967 TRP C C 1
ATOM 4756 O O . TRP C 1 37 ? 36.102 33.482 9.920 1.00 81.31 967 TRP C O 1
ATOM 4767 N N . ILE C 1 38 ? 35.634 33.014 12.065 1.00 80.23 968 ILE C N 1
ATOM 4768 C CA . ILE C 1 38 ? 36.529 31.854 12.103 1.00 79.40 968 ILE C CA 1
ATOM 4769 C C . ILE C 1 38 ? 36.125 30.839 11.042 1.00 80.83 968 ILE C C 1
ATOM 4770 O O . ILE C 1 38 ? 36.975 30.220 10.407 1.00 82.72 968 ILE C O 1
ATOM 4775 N N . GLY C 1 39 ? 34.821 30.695 10.832 1.00 79.65 969 GLY C N 1
ATOM 4776 C CA . GLY C 1 39 ? 34.295 29.805 9.811 1.00 78.10 969 GLY C CA 1
ATOM 4777 C C . GLY C 1 39 ? 34.751 30.139 8.408 1.00 79.75 969 GLY C C 1
ATOM 4778 O O . GLY C 1 39 ? 34.643 29.312 7.507 1.00 80.32 969 GLY C O 1
ATOM 4779 N N . ASP C 1 40 ? 35.261 31.353 8.216 1.00 81.55 970 ASP C N 1
ATOM 4780 C CA . ASP C 1 40 ? 35.789 31.762 6.917 1.00 82.54 970 ASP C CA 1
ATOM 4781 C C . ASP C 1 40 ? 37.327 31.777 6.857 1.00 83.05 970 ASP C C 1
ATOM 4782 O O . ASP C 1 40 ? 37.909 32.201 5.854 1.00 83.84 970 ASP C O 1
ATOM 4787 N N . HIS C 1 41 ? 37.976 31.317 7.929 1.00 82.89 971 HIS C N 1
ATOM 4788 C CA . HIS C 1 41 ? 39.419 31.034 7.905 1.00 83.27 971 HIS C CA 1
ATOM 4789 C C . HIS C 1 41 ? 39.641 29.523 8.011 1.00 83.92 971 HIS C C 1
ATOM 4790 O O . HIS C 1 41 ? 39.836 28.982 9.104 1.00 84.88 971 HIS C O 1
ATOM 4797 N N . ARG C 1 42 ? 39.607 28.850 6.866 1.00 84.12 972 ARG C N 1
ATOM 4798 C CA . ARG C 1 42 ? 39.586 27.395 6.839 1.00 84.58 972 ARG C CA 1
ATOM 4799 C C . ARG C 1 42 ? 40.927 26.801 6.417 1.00 83.31 972 ARG C C 1
ATOM 4800 O O . ARG C 1 42 ? 41.393 27.016 5.286 1.00 83.77 972 ARG C O 1
ATOM 4808 N N . VAL C 1 43 ? 41.548 26.068 7.343 1.00 81.03 973 VAL C N 1
ATOM 4809 C CA . VAL C 1 43 ? 42.720 25.239 7.030 1.00 80.34 973 VAL C CA 1
ATOM 4810 C C . VAL C 1 43 ? 42.311 23.759 7.081 1.00 80.10 973 VAL C C 1
ATOM 4811 O O . VAL C 1 43 ? 41.703 23.308 8.054 1.00 80.05 973 VAL C O 1
ATOM 4815 N N . TYR C 1 44 ? 42.643 23.014 6.030 1.00 78.90 974 TYR C N 1
ATOM 4816 C CA . TYR C 1 44 ? 42.175 21.632 5.863 1.00 80.04 974 TYR C CA 1
ATOM 4817 C C . TYR C 1 44 ? 40.666 21.553 6.080 1.00 81.39 974 TYR C C 1
ATOM 4818 O O . TYR C 1 44 ? 40.162 20.662 6.773 1.00 81.03 974 TYR C O 1
ATOM 4827 N N . ASP C 1 45 ? 39.962 22.514 5.483 1.00 83.14 975 ASP C N 1
ATOM 4828 C CA . ASP C 1 45 ? 38.508 22.662 5.604 1.00 83.76 975 ASP C CA 1
ATOM 4829 C C . ASP C 1 45 ? 38.019 22.639 7.059 1.00 83.61 975 ASP C C 1
ATOM 4830 O O . ASP C 1 45 ? 36.910 22.183 7.349 1.00 84.37 975 ASP C O 1
ATOM 4835 N N . THR C 1 46 ? 38.858 23.136 7.965 1.00 82.89 976 THR C N 1
ATOM 4836 C CA . THR C 1 46 ? 38.507 23.248 9.380 1.00 82.00 976 THR C CA 1
ATOM 4837 C C . THR C 1 46 ? 38.648 24.704 9.828 1.00 83.12 976 THR C C 1
ATOM 4838 O O . THR C 1 46 ? 39.695 25.328 9.615 1.00 85.24 976 THR C O 1
ATOM 4842 N N . PRO C 1 47 ? 37.586 25.261 10.432 1.00 82.69 977 PRO C N 1
ATOM 4843 C CA . PRO C 1 47 ? 37.704 26.611 10.973 1.00 82.22 977 PRO C CA 1
ATOM 4844 C C . PRO C 1 47 ? 38.791 26.648 12.040 1.00 82.75 977 PRO C C 1
ATOM 4845 O O . PRO C 1 47 ? 38.729 25.903 13.029 1.00 82.13 977 PRO C O 1
ATOM 4849 N N . VAL C 1 48 ? 39.794 27.493 11.808 1.00 82.92 978 VAL C N 1
ATOM 4850 C CA . VAL C 1 48 ? 40.936 27.646 12.712 1.00 82.58 978 VAL C CA 1
ATOM 4851 C C . VAL C 1 48 ? 41.221 29.119 12.929 1.00 81.67 978 VAL C C 1
ATOM 4852 O O . VAL C 1 48 ? 41.125 29.907 11.990 1.00 84.15 978 VAL C O 1
ATOM 4856 N N . ILE C 1 49 ? 41.577 29.475 14.163 1.00 81.48 979 ILE C N 1
ATOM 4857 C CA . ILE C 1 49 ? 42.004 30.837 14.523 1.00 80.62 979 ILE C CA 1
ATOM 4858 C C . ILE C 1 49 ? 43.471 31.023 14.166 1.00 81.00 979 ILE C C 1
ATOM 4859 O O . ILE C 1 49 ? 44.336 30.367 14.760 1.00 81.87 979 ILE C O 1
ATOM 4864 N N . PRO C 1 50 ? 43.772 31.927 13.217 1.00 82.46 980 PRO C N 1
ATOM 4865 C CA . PRO C 1 50 ? 45.183 32.179 12.927 1.00 82.06 980 PRO C CA 1
ATOM 4866 C C . PRO C 1 50 ? 45.887 32.854 14.118 1.00 82.80 980 PRO C C 1
ATOM 4867 O O . PRO C 1 50 ? 45.298 33.690 14.829 1.00 80.54 980 PRO C O 1
ATOM 4871 N N . GLY C 1 51 ? 47.138 32.448 14.325 1.00 83.87 981 GLY C N 1
ATOM 4872 C CA . GLY C 1 51 ? 47.957 32.886 15.456 1.00 82.86 981 GLY C CA 1
ATOM 4873 C C . GLY C 1 51 ? 47.962 34.375 15.728 1.00 82.77 981 GLY C C 1
ATOM 4874 O O . GLY C 1 51 ? 47.842 34.794 16.886 1.00 83.61 981 GLY C O 1
ATOM 4875 N N . VAL C 1 52 ? 48.093 35.181 14.675 1.00 82.42 982 VAL C N 1
ATOM 4876 C CA . VAL C 1 52 ? 48.142 36.643 14.844 1.00 83.32 982 VAL C CA 1
ATOM 4877 C C . VAL C 1 52 ? 46.922 37.253 15.568 1.00 84.24 982 VAL C C 1
ATOM 4878 O O . VAL C 1 52 ? 46.991 38.383 16.056 1.00 87.90 982 VAL C O 1
ATOM 4882 N N . SER C 1 53 ? 45.831 36.494 15.659 1.00 82.40 983 SER C N 1
ATOM 4883 C CA . SER C 1 53 ? 44.628 36.925 16.380 1.00 80.66 983 SER C CA 1
ATOM 4884 C C . SER C 1 53 ? 44.928 37.244 17.825 1.00 80.91 983 SER C C 1
ATOM 4885 O O . SER C 1 53 ? 44.364 38.180 18.397 1.00 83.25 983 SER C O 1
ATOM 4888 N N . TYR C 1 54 ? 45.811 36.457 18.422 1.00 79.96 984 TYR C N 1
ATOM 4889 C CA . TYR C 1 54 ? 46.162 36.661 19.824 1.00 80.65 984 TYR C CA 1
ATOM 4890 C C . TYR C 1 54 ? 46.943 37.949 20.032 1.00 81.59 984 TYR C C 1
ATOM 4891 O O . TYR C 1 54 ? 46.804 38.586 21.071 1.00 82.33 984 TYR C O 1
ATOM 4900 N N . ILE C 1 55 ? 47.727 38.345 19.027 1.00 81.16 985 ILE C N 1
ATOM 4901 C CA . ILE C 1 55 ? 48.407 39.629 19.060 1.00 80.37 985 ILE C CA 1
ATOM 4902 C C . ILE C 1 55 ? 47.345 40.719 19.060 1.00 81.99 985 ILE C C 1
ATOM 4903 O O . ILE C 1 55 ? 47.404 41.655 19.869 1.00 84.32 985 ILE C O 1
ATOM 4908 N N . ALA C 1 56 ? 46.373 40.579 18.157 1.00 80.08 986 ALA C N 1
ATOM 4909 C CA . ALA C 1 56 ? 45.231 41.477 18.077 1.00 80.08 986 ALA C CA 1
ATOM 4910 C C . ALA C 1 56 ? 44.574 41.630 19.434 1.00 82.43 986 ALA C C 1
ATOM 4911 O O . ALA C 1 56 ? 44.323 42.753 19.881 1.00 84.34 986 ALA C O 1
ATOM 4921 N N . THR C 1 58 ? 45.745 40.952 22.487 1.00 83.73 988 THR C N 1
ATOM 4922 C CA . THR C 1 58 ? 46.636 41.552 23.459 1.00 82.00 988 THR C CA 1
ATOM 4923 C C . THR C 1 58 ? 46.692 43.061 23.252 1.00 82.85 988 THR C C 1
ATOM 4924 O O . THR C 1 58 ? 46.612 43.838 24.225 1.00 82.10 988 THR C O 1
ATOM 4928 N N . LEU C 1 59 ? 46.811 43.468 21.987 1.00 80.69 989 LEU C N 1
ATOM 4929 C CA . LEU C 1 59 ? 46.798 44.878 21.639 1.00 79.97 989 LEU C CA 1
ATOM 4930 C C . LEU C 1 59 ? 45.486 45.527 22.054 1.00 79.66 989 LEU C C 1
ATOM 4931 O O . LEU C 1 59 ? 45.478 46.679 22.469 1.00 79.43 989 LEU C O 1
ATOM 4936 N N . ALA C 1 60 ? 44.390 44.777 21.972 1.00 77.69 990 ALA C N 1
ATOM 4937 C CA . ALA C 1 60 ? 43.100 45.283 22.424 1.00 77.05 990 ALA C CA 1
ATOM 4938 C C . ALA C 1 60 ? 43.043 45.421 23.943 1.00 78.54 990 ALA C C 1
ATOM 4939 O O . ALA C 1 60 ? 42.364 46.312 24.457 1.00 80.09 990 ALA C O 1
ATOM 4941 N N . ALA C 1 61 ? 43.776 44.568 24.659 1.00 78.27 991 ALA C N 1
ATOM 4942 C CA . ALA C 1 61 ? 43.789 44.611 26.121 1.00 77.57 991 ALA C CA 1
ATOM 4943 C C . ALA C 1 61 ? 44.605 45.780 26.690 1.00 78.22 991 ALA C C 1
ATOM 4944 O O . ALA C 1 61 ? 44.193 46.438 27.654 1.00 78.50 991 ALA C O 1
ATOM 4946 N N . VAL C 1 62 ? 45.759 46.039 26.093 1.00 78.20 992 VAL C N 1
ATOM 4947 C CA . VAL C 1 62 ? 46.680 47.049 26.625 1.00 77.51 992 VAL C CA 1
ATOM 4948 C C . VAL C 1 62 ? 46.549 48.408 25.936 1.00 78.26 992 VAL C C 1
ATOM 4949 O O . VAL C 1 62 ? 46.978 49.420 26.496 1.00 78.73 992 VAL C O 1
ATOM 4953 N N . GLY C 1 63 ? 45.972 48.423 24.732 1.00 77.37 993 GLY C N 1
ATOM 4954 C CA . GLY C 1 63 ? 45.836 49.650 23.952 1.00 77.87 993 GLY C CA 1
ATOM 4955 C C . GLY C 1 63 ? 47.109 50.012 23.204 1.00 79.88 993 GLY C C 1
ATOM 4956 O O . GLY C 1 63 ? 48.205 49.571 23.567 1.00 81.56 993 GLY C O 1
ATOM 4957 N N . VAL C 1 64 ? 46.966 50.808 22.149 1.00 79.63 994 VAL C N 1
ATOM 4958 C CA . VAL C 1 64 ? 48.110 51.274 21.354 1.00 78.24 994 VAL C CA 1
ATOM 4959 C C . VAL C 1 64 ? 48.376 52.737 21.665 1.00 77.68 994 VAL C C 1
ATOM 4960 O O . VAL C 1 64 ? 47.466 53.425 22.116 1.00 80.13 994 VAL C O 1
ATOM 4964 N N . PRO C 1 65 ? 49.617 53.222 21.442 1.00 78.02 995 PRO C N 1
ATOM 4965 C CA . PRO C 1 65 ? 50.773 52.500 20.891 1.00 76.97 995 PRO C CA 1
ATOM 4966 C C . PRO C 1 65 ? 51.315 51.447 21.856 1.00 77.60 995 PRO C C 1
ATOM 4967 O O . PRO C 1 65 ? 51.297 51.641 23.075 1.00 78.66 995 PRO C O 1
ATOM 4971 N N . ALA C 1 66 ? 51.773 50.334 21.294 1.00 76.73 996 ALA C N 1
ATOM 4972 C CA . ALA C 1 66 ? 52.263 49.198 22.057 1.00 77.04 996 ALA C CA 1
ATOM 4973 C C . ALA C 1 66 ? 53.193 48.379 21.193 1.00 79.01 996 ALA C C 1
ATOM 4974 O O . ALA C 1 66 ? 53.178 48.478 19.965 1.00 80.05 996 ALA C O 1
ATOM 4976 N N . ALA C 1 67 ? 53.999 47.563 21.856 1.00 79.44 997 ALA C N 1
ATOM 4977 C CA . ALA C 1 67 ? 54.933 46.666 21.204 1.00 79.32 997 ALA C CA 1
ATOM 4978 C C . ALA C 1 67 ? 54.821 45.301 21.862 1.00 78.43 997 ALA C C 1
ATOM 4979 O O . ALA C 1 67 ? 54.778 45.195 23.085 1.00 78.47 997 ALA C O 1
ATOM 4981 N N . VAL C 1 68 ? 54.747 44.254 21.050 1.00 79.45 998 VAL C N 1
ATOM 4982 C CA . VAL C 1 68 ? 54.603 42.894 21.578 1.00 81.22 998 VAL C CA 1
ATOM 4983 C C . VAL C 1 68 ? 55.752 42.046 21.089 1.00 81.75 998 VAL C C 1
ATOM 4984 O O . VAL C 1 68 ? 56.025 41.996 19.890 1.00 84.83 998 VAL C O 1
ATOM 4988 N N . GLU C 1 69 ? 56.441 41.393 22.015 1.00 82.19 999 GLU C N 1
ATOM 4989 C CA . GLU C 1 69 ? 57.654 40.667 21.654 1.00 84.02 999 GLU C CA 1
ATOM 4990 C C . GLU C 1 69 ? 57.658 39.211 22.105 1.00 82.74 999 GLU C C 1
ATOM 4991 O O . GLU C 1 69 ? 56.869 38.817 22.963 1.00 81.93 999 GLU C O 1
ATOM 4997 N N . ASP C 1 70 ? 58.553 38.426 21.501 1.00 83.53 1000 ASP C N 1
ATOM 4998 C CA . ASP C 1 70 ? 58.692 36.978 21.754 1.00 84.66 1000 ASP C CA 1
ATOM 4999 C C . ASP C 1 70 ? 57.353 36.244 21.711 1.00 83.10 1000 ASP C C 1
ATOM 5000 O O . ASP C 1 70 ? 56.932 35.617 22.691 1.00 82.48 1000 ASP C O 1
ATOM 5005 N N . ILE C 1 71 ? 56.692 36.347 20.563 1.00 80.75 1001 ILE C N 1
ATOM 5006 C CA . ILE C 1 71 ? 55.387 35.744 20.352 1.00 80.08 1001 ILE C CA 1
ATOM 5007 C C . ILE C 1 71 ? 55.580 34.324 19.853 1.00 80.26 1001 ILE C C 1
ATOM 5008 O O . ILE C 1 71 ? 56.329 34.097 18.902 1.00 81.18 1001 ILE C O 1
ATOM 5013 N N . ASN C 1 72 ? 54.927 33.373 20.518 1.00 79.58 1002 ASN C N 1
ATOM 5014 C CA . ASN C 1 72 ? 54.917 31.979 20.065 1.00 79.05 1002 ASN C CA 1
ATOM 5015 C C . ASN C 1 72 ? 53.512 31.406 19.954 1.00 79.37 1002 ASN C C 1
ATOM 5016 O O . ASN C 1 72 ? 52.635 31.684 20.788 1.00 81.95 1002 ASN C O 1
ATOM 5021 N N . PHE C 1 73 ? 53.300 30.610 18.915 1.00 78.27 1003 PHE C N 1
ATOM 5022 C CA . PHE C 1 73 ? 52.051 29.884 18.767 1.00 77.93 1003 PHE C CA 1
ATOM 5023 C C . PHE C 1 73 ? 52.309 28.404 18.963 1.00 78.16 1003 PHE C C 1
ATOM 5024 O O . PHE C 1 73 ? 53.208 27.825 18.347 1.00 78.47 1003 PHE C O 1
ATOM 5032 N N . GLN C 1 74 ? 51.522 27.808 19.847 1.00 78.99 1004 GLN C N 1
ATOM 5033 C CA . GLN C 1 74 ? 51.583 26.384 20.112 1.00 79.85 1004 GLN C CA 1
ATOM 5034 C C . GLN C 1 74 ? 50.507 25.697 19.259 1.00 80.70 1004 GLN C C 1
ATOM 5035 O O . GLN C 1 74 ? 50.447 25.912 18.040 1.00 82.22 1004 GLN C O 1
ATOM 5041 N N . GLN C 1 75 ? 49.655 24.881 19.875 1.00 81.64 1005 GLN C N 1
ATOM 5042 C CA . GLN C 1 75 ? 48.587 24.236 19.109 1.00 81.27 1005 GLN C CA 1
ATOM 5043 C C . GLN C 1 75 ? 47.488 25.238 18.737 1.00 79.87 1005 GLN C C 1
ATOM 5044 O O . GLN C 1 75 ? 47.189 26.161 19.503 1.00 78.71 1005 GLN C O 1
ATOM 5050 N N . PRO C 1 76 ? 46.928 25.089 17.525 1.00 78.40 1006 PRO C N 1
ATOM 5051 C CA . PRO C 1 76 ? 45.824 25.943 17.079 1.00 78.64 1006 PRO C CA 1
ATOM 5052 C C . PRO C 1 76 ? 44.517 25.719 17.844 1.00 78.18 1006 PRO C C 1
ATOM 5053 O O . PRO C 1 76 ? 44.254 24.608 18.313 1.00 79.84 1006 PRO C O 1
ATOM 5057 N N . LEU C 1 77 ? 43.724 26.783 17.969 1.00 77.85 1007 LEU C N 1
ATOM 5058 C CA . LEU C 1 77 ? 42.342 26.675 18.414 1.00 77.66 1007 LEU C CA 1
ATOM 5059 C C . LEU C 1 77 ? 41.493 26.431 17.174 1.00 79.31 1007 LEU C C 1
ATOM 5060 O O . LEU C 1 77 ? 41.335 27.326 16.343 1.00 81.80 1007 LEU C O 1
ATOM 5065 N N . PHE C 1 78 ? 40.973 25.215 17.035 1.00 80.40 1008 PHE C N 1
ATOM 5066 C CA . PHE C 1 78 ? 40.110 24.871 15.897 1.00 81.46 1008 PHE C CA 1
ATOM 5067 C C . PHE C 1 78 ? 38.703 24.470 16.346 1.00 81.79 1008 PHE C C 1
ATOM 5068 O O . PHE C 1 78 ? 38.485 24.073 17.496 1.00 83.11 1008 PHE C O 1
ATOM 5076 N N . LEU C 1 79 ? 37.749 24.598 15.436 1.00 81.22 1009 LEU C N 1
ATOM 5077 C CA . LEU C 1 79 ? 36.372 24.240 15.722 1.00 81.32 1009 LEU C CA 1
ATOM 5078 C C . LEU C 1 79 ? 35.996 23.083 14.818 1.00 82.73 1009 LEU C C 1
ATOM 5079 O O . LEU C 1 79 ? 35.658 23.276 13.646 1.00 83.78 1009 LEU C O 1
ATOM 5084 N N . ALA C 1 80 ? 36.101 21.875 15.368 1.00 83.57 1010 ALA C N 1
ATOM 5085 C CA . ALA C 1 80 ? 35.869 20.647 14.609 1.00 84.31 1010 ALA C CA 1
ATOM 5086 C C . ALA C 1 80 ? 34.469 20.638 14.019 1.00 84.50 1010 ALA C C 1
ATOM 5087 O O . ALA C 1 80 ? 34.300 20.578 12.806 1.00 85.68 1010 ALA C O 1
ATOM 5089 N N . GLU C 1 81 ? 33.474 20.733 14.892 1.00 84.88 1011 GLU C N 1
ATOM 5090 C CA . GLU C 1 81 ? 32.079 20.699 14.488 1.00 86.31 1011 GLU C CA 1
ATOM 5091 C C . GLU C 1 81 ? 31.436 22.079 14.463 1.00 85.79 1011 GLU C C 1
ATOM 5092 O O . GLU C 1 81 ? 31.919 23.014 15.096 1.00 84.90 1011 GLU C O 1
ATOM 5098 N N . SER C 1 82 ? 30.340 22.184 13.716 1.00 87.29 1012 SER C N 1
ATOM 5099 C CA . SER C 1 82 ? 29.597 23.430 13.551 1.00 88.35 1012 SER C CA 1
ATOM 5100 C C . SER C 1 82 ? 29.217 24.080 14.880 1.00 88.44 1012 SER C C 1
ATOM 5101 O O . SER C 1 82 ? 29.122 25.304 14.966 1.00 91.07 1012 SER C O 1
ATOM 5104 N N . ASN C 1 83 ? 29.010 23.255 15.905 1.00 87.95 1013 ASN C N 1
ATOM 5105 C CA . ASN C 1 83 ? 28.539 23.718 17.217 1.00 86.39 1013 ASN C CA 1
ATOM 5106 C C . ASN C 1 83 ? 29.591 23.676 18.333 1.00 84.90 1013 ASN C C 1
ATOM 5107 O O . ASN C 1 83 ? 29.275 23.914 19.503 1.00 84.26 1013 ASN C O 1
ATOM 5112 N N . THR C 1 84 ? 30.834 23.374 17.965 1.00 83.03 1014 THR C N 1
ATOM 5113 C CA . THR C 1 84 ? 31.937 23.332 18.919 1.00 82.40 1014 THR C CA 1
ATOM 5114 C C . THR C 1 84 ? 32.116 24.678 19.611 1.00 82.34 1014 THR C C 1
ATOM 5115 O O . THR C 1 84 ? 32.173 25.718 18.951 1.00 83.07 1014 THR C O 1
ATOM 5119 N N . THR C 1 85 ? 32.171 24.634 20.942 1.00 80.86 1015 THR C N 1
ATOM 5120 C CA . THR C 1 85 ? 32.442 25.792 21.787 1.00 80.41 1015 THR C CA 1
ATOM 5121 C C . THR C 1 85 ? 33.727 25.532 22.534 1.00 79.08 1015 THR C C 1
ATOM 5122 O O . THR C 1 85 ? 33.892 24.485 23.141 1.00 81.77 1015 THR C O 1
ATOM 5126 N N . ARG C 1 86 ? 34.636 26.493 22.480 1.00 77.53 1016 ARG C N 1
ATOM 5127 C CA . ARG C 1 86 ? 35.863 26.432 23.254 1.00 78.38 1016 ARG C CA 1
ATOM 5128 C C . ARG C 1 86 ? 35.914 27.563 24.266 1.00 78.99 1016 ARG C C 1
ATOM 5129 O O . ARG C 1 86 ? 35.870 28.737 23.909 1.00 79.21 1016 ARG C O 1
ATOM 5137 N N . GLU C 1 87 ? 35.975 27.179 25.534 1.00 79.08 1017 GLU C N 1
ATOM 5138 C CA . GLU C 1 87 ? 36.132 28.090 26.659 1.00 79.78 1017 GLU C CA 1
ATOM 5139 C C . GLU C 1 87 ? 37.548 28.672 26.605 1.00 78.98 1017 GLU C C 1
ATOM 5140 O O . GLU C 1 87 ? 38.521 27.949 26.797 1.00 79.95 1017 GLU C O 1
ATOM 5146 N N . THR C 1 88 ? 37.661 29.968 26.336 1.00 78.00 1018 THR C N 1
ATOM 5147 C CA . THR C 1 88 ? 38.954 30.581 26.056 1.00 78.96 1018 THR C CA 1
ATOM 5148 C C . THR C 1 88 ? 39.352 31.601 27.125 1.00 78.14 1018 THR C C 1
ATOM 5149 O O . THR C 1 88 ? 38.505 32.314 27.646 1.00 78.80 1018 THR C O 1
ATOM 5153 N N . GLN C 1 89 ? 40.639 31.653 27.455 1.00 77.16 1019 GLN C N 1
ATOM 5154 C CA . GLN C 1 89 ? 41.137 32.564 28.481 1.00 76.92 1019 GLN C CA 1
ATOM 5155 C C . GLN C 1 89 ? 42.445 33.193 28.046 1.00 78.75 1019 GLN C C 1
ATOM 5156 O O . GLN C 1 89 ? 43.405 32.482 27.738 1.00 80.29 1019 GLN C O 1
ATOM 5162 N N . LEU C 1 90 ? 42.469 34.525 27.995 1.00 79.43 1020 LEU C N 1
ATOM 5163 C CA . LEU C 1 90 ? 43.703 35.268 27.767 1.00 79.12 1020 LEU C CA 1
ATOM 5164 C C . LEU C 1 90 ? 44.132 35.827 29.113 1.00 81.78 1020 LEU C C 1
ATOM 5165 O O . LEU C 1 90 ? 43.383 36.581 29.744 1.00 85.38 1020 LEU C O 1
ATOM 5178 N N . LEU C 1 92 ? 46.672 38.068 31.265 1.00 80.41 1022 LEU C N 1
ATOM 5179 C CA . LEU C 1 92 ? 47.618 39.176 31.204 1.00 78.38 1022 LEU C CA 1
ATOM 5180 C C . LEU C 1 92 ? 48.262 39.321 32.565 1.00 79.48 1022 LEU C C 1
ATOM 5181 O O . LEU C 1 92 ? 47.620 39.748 33.529 1.00 78.29 1022 LEU C O 1
ATOM 5186 N N . HIS C 1 93 ? 49.531 38.950 32.650 1.00 80.17 1023 HIS C N 1
ATOM 5187 C CA . HIS C 1 93 ? 50.193 38.919 33.943 1.00 81.56 1023 HIS C CA 1
ATOM 5188 C C . HIS C 1 93 ? 50.525 40.296 34.464 1.00 81.65 1023 HIS C C 1
ATOM 5189 O O . HIS C 1 93 ? 50.562 41.274 33.713 1.00 84.16 1023 HIS C O 1
ATOM 5196 N N . THR C 1 94 ? 50.732 40.382 35.767 1.00 82.40 1024 THR C N 1
ATOM 5197 C CA . THR C 1 94 ? 51.104 41.644 36.372 1.00 84.28 1024 THR C CA 1
ATOM 5198 C C . THR C 1 94 ? 52.546 41.972 35.949 1.00 84.91 1024 THR C C 1
ATOM 5199 O O . THR C 1 94 ? 53.398 41.078 35.848 1.00 86.34 1024 THR C O 1
ATOM 5203 N N . ALA C 1 95 ? 52.806 43.242 35.656 1.00 85.24 1025 ALA C N 1
ATOM 5204 C CA . ALA C 1 95 ? 54.117 43.656 35.144 1.00 84.49 1025 ALA C CA 1
ATOM 5205 C C . ALA C 1 95 ? 55.241 43.238 36.087 1.00 84.98 1025 ALA C C 1
ATOM 5206 O O . ALA C 1 95 ? 55.094 43.296 37.313 1.00 84.35 1025 ALA C O 1
ATOM 5208 N N . ASP C 1 96 ? 56.356 42.807 35.504 1.00 85.45 1026 ASP C N 1
ATOM 5209 C CA . ASP C 1 96 ? 57.510 42.359 36.277 1.00 86.78 1026 ASP C CA 1
ATOM 5210 C C . ASP C 1 96 ? 58.457 43.515 36.648 1.00 88.27 1026 ASP C C 1
ATOM 5211 O O . ASP C 1 96 ? 58.101 44.687 36.509 1.00 88.48 1026 ASP C O 1
ATOM 5216 N N . ASN C 1 97 ? 59.656 43.175 37.114 1.00 89.82 1027 ASN C N 1
ATOM 5217 C CA . ASN C 1 97 ? 60.662 44.159 37.490 1.00 90.86 1027 ASN C CA 1
ATOM 5218 C C . ASN C 1 97 ? 61.109 45.055 36.341 1.00 91.01 1027 ASN C C 1
ATOM 5219 O O . ASN C 1 97 ? 61.340 46.242 36.543 1.00 90.52 1027 ASN C O 1
ATOM 5224 N N . VAL C 1 98 ? 61.220 44.489 35.142 1.00 92.44 1028 VAL C N 1
ATOM 5225 C CA . VAL C 1 98 ? 61.553 45.275 33.950 1.00 94.27 1028 VAL C CA 1
ATOM 5226 C C . VAL C 1 98 ? 60.302 45.970 33.397 1.00 92.89 1028 VAL C C 1
ATOM 5227 O O . VAL C 1 98 ? 60.388 46.795 32.493 1.00 92.08 1028 VAL C O 1
ATOM 5231 N N . GLY C 1 99 ? 59.145 45.636 33.961 1.00 91.46 1029 GLY C N 1
ATOM 5232 C CA . GLY C 1 99 ? 57.884 46.255 33.578 1.00 89.99 1029 GLY C CA 1
ATOM 5233 C C . GLY C 1 99 ? 57.185 45.600 32.403 1.00 89.22 1029 GLY C C 1
ATOM 5234 O O . GLY C 1 99 ? 56.230 46.158 31.872 1.00 89.13 1029 GLY C O 1
ATOM 5235 N N . LYS C 1 100 ? 57.671 44.427 31.994 1.00 87.59 1030 LYS C N 1
ATOM 5236 C CA . LYS C 1 100 ? 57.061 43.624 30.933 1.00 86.64 1030 LYS C CA 1
ATOM 5237 C C . LYS C 1 100 ? 55.850 42.853 31.462 1.00 85.51 1030 LYS C C 1
ATOM 5238 O O . LYS C 1 100 ? 55.843 42.409 32.613 1.00 85.55 1030 LYS C O 1
ATOM 5244 N N . GLN C 1 101 ? 54.836 42.684 30.613 1.00 82.66 1031 GLN C N 1
ATOM 5245 C CA . GLN C 1 101 ? 53.642 41.909 30.967 1.00 81.09 1031 GLN C CA 1
ATOM 5246 C C . GLN C 1 101 ? 53.589 40.643 30.121 1.00 81.98 1031 GLN C C 1
ATOM 5247 O O . GLN C 1 101 ? 53.496 40.704 28.889 1.00 83.59 1031 GLN C O 1
ATOM 5253 N N . PHE C 1 102 ? 53.661 39.498 30.784 1.00 80.51 1032 PHE C N 1
ATOM 5254 C CA . PHE C 1 102 ? 53.543 38.218 30.101 1.00 79.86 1032 PHE C CA 1
ATOM 5255 C C . PHE C 1 102 ? 52.071 37.969 29.757 1.00 80.26 1032 PHE C C 1
ATOM 5256 O O . PHE C 1 102 ? 51.174 38.329 30.529 1.00 79.93 1032 PHE C O 1
ATOM 5264 N N . VAL C 1 103 ? 51.826 37.391 28.586 1.00 80.37 1033 VAL C N 1
ATOM 5265 C CA . VAL C 1 103 ? 50.467 37.088 28.140 1.00 80.74 1033 VAL C CA 1
ATOM 5266 C C . VAL C 1 103 ? 50.420 35.645 27.669 1.00 81.31 1033 VAL C C 1
ATOM 5267 O O . VAL C 1 103 ? 51.328 35.183 26.973 1.00 81.80 1033 VAL C O 1
ATOM 5271 N N . GLU C 1 104 ? 49.376 34.924 28.061 1.00 80.83 1034 GLU C N 1
ATOM 5272 C CA . GLU C 1 104 ? 49.190 33.565 27.557 1.00 80.38 1034 GLU C CA 1
ATOM 5273 C C . GLU C 1 104 ? 47.722 33.286 27.262 1.00 78.75 1034 GLU C C 1
ATOM 5274 O O . GLU C 1 104 ? 46.844 33.776 27.968 1.00 76.89 1034 GLU C O 1
ATOM 5280 N N . VAL C 1 105 ? 47.474 32.532 26.192 1.00 76.79 1035 VAL C N 1
ATOM 5281 C CA . VAL C 1 105 ? 46.119 32.200 25.755 1.00 76.46 1035 VAL C CA 1
ATOM 5282 C C . VAL C 1 105 ? 45.897 30.696 25.834 1.00 77.93 1035 VAL C C 1
ATOM 5283 O O . VAL C 1 105 ? 46.624 29.916 25.213 1.00 79.47 1035 VAL C O 1
ATOM 5287 N N . PHE C 1 106 ? 44.890 30.303 26.609 1.00 78.12 1036 PHE C N 1
ATOM 5288 C CA . PHE C 1 106 ? 44.510 28.904 26.794 1.00 78.34 1036 PHE C CA 1
ATOM 5289 C C . PHE C 1 106 ? 43.064 28.699 26.361 1.00 78.79 1036 PHE C C 1
ATOM 5290 O O . PHE C 1 106 ? 42.262 29.637 26.417 1.00 77.13 1036 PHE C O 1
ATOM 5298 N N . SER C 1 107 ? 42.734 27.481 25.933 1.00 78.06 1037 SER C N 1
ATOM 5299 C CA . SER C 1 107 ? 41.339 27.082 25.780 1.00 76.32 1037 SER C CA 1
ATOM 5300 C C . SER C 1 107 ? 41.149 25.615 26.110 1.00 76.35 1037 SER C C 1
ATOM 5301 O O . SER C 1 107 ? 42.106 24.847 26.097 1.00 76.03 1037 SER C O 1
ATOM 5304 N N . ARG C 1 108 ? 39.913 25.253 26.451 1.00 77.24 1038 ARG C N 1
ATOM 5305 C CA . ARG C 1 108 ? 39.497 23.864 26.618 1.00 77.47 1038 ARG C CA 1
ATOM 5306 C C . ARG C 1 108 ? 38.087 23.729 26.043 1.00 79.51 1038 ARG C C 1
ATOM 5307 O O . ARG C 1 108 ? 37.363 24.724 25.925 1.00 79.25 1038 ARG C O 1
ATOM 5315 N N . ASP C 1 109 ? 37.699 22.509 25.673 1.00 82.47 1039 ASP C N 1
ATOM 5316 C CA . ASP C 1 109 ? 36.363 22.281 25.133 1.00 81.38 1039 ASP C CA 1
ATOM 5317 C C . ASP C 1 109 ? 35.333 22.647 26.181 1.00 84.00 1039 ASP C C 1
ATOM 5318 O O . ASP C 1 109 ? 35.499 22.324 27.359 1.00 86.54 1039 ASP C O 1
ATOM 5323 N N . GLY C 1 110 ? 34.284 23.338 25.745 1.00 85.51 1040 GLY C N 1
ATOM 5324 C CA . GLY C 1 110 ? 33.198 23.749 26.621 1.00 88.82 1040 GLY C CA 1
ATOM 5325 C C . GLY C 1 110 ? 32.535 22.550 27.265 1.00 93.05 1040 GLY C C 1
ATOM 5326 O O . GLY C 1 110 ? 32.618 22.372 28.481 1.00 93.70 1040 GLY C O 1
ATOM 5327 N N . ALA C 1 111 ? 31.904 21.717 26.437 1.00 96.35 1041 ALA C N 1
ATOM 5328 C CA . ALA C 1 111 ? 31.107 20.582 26.908 1.00 99.28 1041 ALA C CA 1
ATOM 5329 C C . ALA C 1 111 ? 31.902 19.580 27.755 1.00 101.83 1041 ALA C C 1
ATOM 5330 O O . ALA C 1 111 ? 31.728 19.533 28.977 1.00 102.20 1041 ALA C O 1
ATOM 5332 N N . LYS C 1 112 ? 32.782 18.811 27.105 1.00 104.20 1042 LYS C N 1
ATOM 5333 C CA . LYS C 1 112 ? 33.501 17.681 27.726 1.00 104.86 1042 LYS C CA 1
ATOM 5334 C C . LYS C 1 112 ? 34.294 18.020 28.990 1.00 105.45 1042 LYS C C 1
ATOM 5335 O O . LYS C 1 112 ? 34.577 17.131 29.803 1.00 104.16 1042 LYS C O 1
ATOM 5341 N N . GLN C 1 113 ? 34.649 19.297 29.141 1.00 106.48 1043 GLN C N 1
ATOM 5342 C CA . GLN C 1 113 ? 35.550 19.750 30.201 1.00 107.65 1043 GLN C CA 1
ATOM 5343 C C . GLN C 1 113 ? 36.858 18.957 30.094 1.00 108.48 1043 GLN C C 1
ATOM 5344 O O . GLN C 1 113 ? 37.154 18.091 30.926 1.00 110.55 1043 GLN C O 1
ATOM 5350 N N . GLU C 1 114 ? 37.612 19.249 29.034 1.00 106.89 1044 GLU C N 1
ATOM 5351 C CA . GLU C 1 114 ? 38.887 18.593 28.735 1.00 103.95 1044 GLU C CA 1
ATOM 5352 C C . GLU C 1 114 ? 40.042 19.321 29.439 1.00 99.72 1044 GLU C C 1
ATOM 5353 O O . GLU C 1 114 ? 39.811 20.269 30.195 1.00 100.09 1044 GLU C O 1
ATOM 5359 N N . GLU C 1 115 ? 41.278 18.880 29.205 1.00 93.27 1045 GLU C N 1
ATOM 5360 C CA . GLU C 1 115 ? 42.436 19.573 29.763 1.00 88.09 1045 GLU C CA 1
ATOM 5361 C C . GLU C 1 115 ? 42.768 20.816 28.933 1.00 83.52 1045 GLU C C 1
ATOM 5362 O O . GLU C 1 115 ? 42.566 20.833 27.711 1.00 80.84 1045 GLU C O 1
ATOM 5368 N N . TRP C 1 116 ? 43.260 21.852 29.614 1.00 80.14 1046 TRP C N 1
ATOM 5369 C CA . TRP C 1 116 ? 43.546 23.134 28.986 1.00 76.89 1046 TRP C CA 1
ATOM 5370 C C . TRP C 1 116 ? 44.686 23.016 27.977 1.00 77.56 1046 TRP C C 1
ATOM 5371 O O . TRP C 1 116 ? 45.707 22.392 28.259 1.00 76.96 1046 TRP C O 1
ATOM 5382 N N . GLN C 1 117 ? 44.495 23.629 26.811 1.00 77.74 1047 GLN C N 1
ATOM 5383 C CA . GLN C 1 117 ? 45.477 23.638 25.739 1.00 78.49 1047 GLN C CA 1
ATOM 5384 C C . GLN C 1 117 ? 45.945 25.062 25.549 1.00 79.19 1047 GLN C C 1
ATOM 5385 O O . GLN C 1 117 ? 45.130 25.974 25.499 1.00 80.48 1047 GLN C O 1
ATOM 5391 N N . GLN C 1 118 ? 47.253 25.259 25.433 1.00 78.96 1048 GLN C N 1
ATOM 5392 C CA . GLN C 1 118 ? 47.784 26.593 25.197 1.00 77.60 1048 GLN C CA 1
ATOM 5393 C C . GLN C 1 118 ? 47.904 26.871 23.701 1.00 77.83 1048 GLN C C 1
ATOM 5394 O O . GLN C 1 118 ? 48.295 26.003 22.928 1.00 79.98 1048 GLN C O 1
ATOM 5400 N N . HIS C 1 119 ? 47.564 28.086 23.301 1.00 77.88 1049 HIS C N 1
ATOM 5401 C CA . HIS C 1 119 ? 47.611 28.459 21.901 1.00 77.73 1049 HIS C CA 1
ATOM 5402 C C . HIS C 1 119 ? 48.669 29.521 21.613 1.00 79.52 1049 HIS C C 1
ATOM 5403 O O . HIS C 1 119 ? 49.236 29.562 20.510 1.00 81.10 1049 HIS C O 1
ATOM 5410 N N . ALA C 1 120 ? 48.947 30.361 22.610 1.00 78.75 1050 ALA C N 1
ATOM 5411 C CA . ALA C 1 120 ? 49.874 31.467 22.423 1.00 79.92 1050 ALA C CA 1
ATOM 5412 C C . ALA C 1 120 ? 50.541 31.959 23.711 1.00 80.32 1050 ALA C C 1
ATOM 5413 O O . ALA C 1 120 ? 49.978 31.847 24.804 1.00 82.09 1050 ALA C O 1
ATOM 5415 N N . SER C 1 121 ? 51.752 32.496 23.555 1.00 80.01 1051 SER C N 1
ATOM 5416 C CA . SER C 1 121 ? 52.438 33.224 24.616 1.00 80.56 1051 SER C CA 1
ATOM 5417 C C . SER C 1 121 ? 53.153 34.417 24.004 1.00 81.30 1051 SER C C 1
ATOM 5418 O O . SER C 1 121 ? 53.573 34.360 22.845 1.00 81.40 1051 SER C O 1
ATOM 5429 N N . SER C 1 123 ? 55.106 38.633 25.266 1.00 83.22 1053 SER C N 1
ATOM 5430 C CA . SER C 1 123 ? 55.338 39.693 26.232 1.00 82.02 1053 SER C CA 1
ATOM 5431 C C . SER C 1 123 ? 54.969 41.029 25.626 1.00 83.69 1053 SER C C 1
ATOM 5432 O O . SER C 1 123 ? 55.337 41.334 24.481 1.00 83.07 1053 SER C O 1
ATOM 5435 N N . VAL C 1 124 ? 54.220 41.815 26.392 1.00 84.56 1054 VAL C N 1
ATOM 5436 C CA . VAL C 1 124 ? 54.024 43.219 26.087 1.00 84.28 1054 VAL C CA 1
ATOM 5437 C C . VAL C 1 124 ? 55.302 43.929 26.527 1.00 84.92 1054 VAL C C 1
ATOM 5438 O O . VAL C 1 124 ? 55.722 43.792 27.676 1.00 86.32 1054 VAL C O 1
ATOM 5442 N N . SER C 1 125 ? 55.938 44.652 25.611 1.00 86.20 1055 SER C N 1
ATOM 5443 C CA . SER C 1 125 ? 57.143 45.412 25.933 1.00 87.04 1055 SER C CA 1
ATOM 5444 C C . SER C 1 125 ? 56.833 46.513 26.955 1.00 86.07 1055 SER C C 1
ATOM 5445 O O . SER C 1 125 ? 55.730 47.058 26.955 1.00 88.13 1055 SER C O 1
ATOM 5448 N N . GLU C 1 126 ? 57.785 46.824 27.835 1.00 74.52 1056 GLU C N 1
ATOM 5449 C CA . GLU C 1 126 ? 57.604 47.935 28.779 1.00 64.74 1056 GLU C CA 1
ATOM 5450 C C . GLU C 1 126 ? 57.850 49.263 28.081 1.00 60.28 1056 GLU C C 1
ATOM 5451 O O . GLU C 1 126 ? 57.580 50.331 28.638 1.00 58.15 1056 GLU C O 1
ATOM 5457 N N . ASN C 1 127 ? 58.364 49.180 26.856 1.00 54.81 1057 ASN C N 1
ATOM 5458 C CA . ASN C 1 127 ? 58.688 50.358 26.074 1.00 53.17 1057 ASN C CA 1
ATOM 5459 C C . ASN C 1 127 ? 57.784 50.543 24.880 1.00 51.44 1057 ASN C C 1
ATOM 5460 O O . ASN C 1 127 ? 57.802 49.726 23.959 1.00 54.61 1057 ASN C O 1
ATOM 5465 N N . PRO C 1 128 ? 56.998 51.631 24.883 1.00 50.02 1058 PRO C N 1
ATOM 5466 C CA . PRO C 1 128 ? 56.308 52.069 23.680 1.00 48.07 1058 PRO C CA 1
ATOM 5467 C C . PRO C 1 128 ? 57.284 52.074 22.506 1.00 47.94 1058 PRO C C 1
ATOM 5468 O O . PRO C 1 128 ? 58.420 52.519 22.663 1.00 48.68 1058 PRO C O 1
ATOM 5472 N N . PRO C 1 129 ? 56.860 51.565 21.337 1.00 47.56 1059 PRO C N 1
ATOM 5473 C CA . PRO C 1 129 ? 57.772 51.616 20.206 1.00 46.23 1059 PRO C CA 1
ATOM 5474 C C . PRO C 1 129 ? 58.181 53.054 19.930 1.00 48.39 1059 PRO C C 1
ATOM 5475 O O . PRO C 1 129 ? 57.430 53.979 20.269 1.00 44.35 1059 PRO C O 1
ATOM 5479 N N . PRO C 1 130 ? 59.377 53.249 19.345 1.00 51.28 1060 PRO C N 1
ATOM 5480 C CA . PRO C 1 130 ? 59.738 54.588 18.895 1.00 52.83 1060 PRO C CA 1
ATOM 5481 C C . PRO C 1 130 ? 58.847 54.988 17.717 1.00 54.21 1060 PRO C C 1
ATOM 5482 O O . PRO C 1 130 ? 58.480 54.120 16.921 1.00 53.47 1060 PRO C O 1
ATOM 5486 N N . PRO C 1 131 ? 58.484 56.285 17.617 1.00 57.05 1061 PRO C N 1
ATOM 5487 C CA . PRO C 1 131 ? 57.561 56.763 16.582 1.00 59.67 1061 PRO C CA 1
ATOM 5488 C C . PRO C 1 131 ? 58.035 56.427 15.165 1.00 63.24 1061 PRO C C 1
ATOM 5489 O O . PRO C 1 131 ? 59.217 56.600 14.859 1.00 62.13 1061 PRO C O 1
ATOM 5493 N N . PRO C 1 132 ? 57.112 55.941 14.311 1.00 66.63 1062 PRO C N 1
ATOM 5494 C CA . PRO C 1 132 ? 57.391 55.471 12.952 1.00 69.19 1062 PRO C CA 1
ATOM 5495 C C . PRO C 1 132 ? 58.192 56.466 12.119 1.00 72.04 1062 PRO C C 1
ATOM 5496 O O . PRO C 1 132 ? 57.909 57.667 12.140 1.00 73.88 1062 PRO C O 1
ATOM 5500 N N . THR C 1 133 ? 59.184 55.957 11.393 1.00 73.96 1063 THR C N 1
ATOM 5501 C CA . THR C 1 133 ? 60.129 56.808 10.672 1.00 74.46 1063 THR C CA 1
ATOM 5502 C C . THR C 1 133 ? 60.008 56.683 9.145 1.00 75.61 1063 THR C C 1
ATOM 5503 O O . THR C 1 133 ? 60.107 57.672 8.418 1.00 73.66 1063 THR C O 1
ATOM 5507 N N . LEU C 1 134 ? 59.771 55.456 8.687 1.00 79.21 1064 LEU C N 1
ATOM 5508 C CA . LEU C 1 134 ? 59.655 55.120 7.269 1.00 80.94 1064 LEU C CA 1
ATOM 5509 C C . LEU C 1 134 ? 58.415 55.738 6.616 1.00 81.99 1064 LEU C C 1
ATOM 5510 O O . LEU C 1 134 ? 57.284 55.478 7.034 1.00 82.91 1064 LEU C O 1
ATOM 5515 N N . SER C 1 135 ? 58.648 56.571 5.605 1.00 82.30 1065 SER C N 1
ATOM 5516 C CA . SER C 1 135 ? 57.591 57.093 4.739 1.00 82.68 1065 SER C CA 1
ATOM 5517 C C . SER C 1 135 ? 57.597 56.296 3.424 1.00 83.16 1065 SER C C 1
ATOM 5518 O O . SER C 1 135 ? 58.440 55.411 3.248 1.00 83.36 1065 SER C O 1
ATOM 5521 N N . VAL C 1 136 ? 56.653 56.594 2.525 1.00 82.49 1066 VAL C N 1
ATOM 5522 C CA . VAL C 1 136 ? 56.570 55.974 1.187 1.00 82.33 1066 VAL C CA 1
ATOM 5523 C C . VAL C 1 136 ? 55.626 56.776 0.271 1.00 82.68 1066 VAL C C 1
ATOM 5524 O O . VAL C 1 136 ? 54.526 57.149 0.688 1.00 83.31 1066 VAL C O 1
ATOM 5528 N N . ASP C 1 137 ? 56.062 57.054 -0.960 1.00 82.63 1067 ASP C N 1
ATOM 5529 C CA . ASP C 1 137 ? 55.162 57.611 -1.978 1.00 83.08 1067 ASP C CA 1
ATOM 5530 C C . ASP C 1 137 ? 54.375 56.476 -2.629 1.00 83.57 1067 ASP C C 1
ATOM 5531 O O . ASP C 1 137 ? 54.923 55.693 -3.416 1.00 83.44 1067 ASP C O 1
ATOM 5536 N N . ILE C 1 138 ? 53.088 56.401 -2.297 1.00 82.89 1068 ILE C N 1
ATOM 5537 C CA . ILE C 1 138 ? 52.264 55.260 -2.684 1.00 83.71 1068 ILE C CA 1
ATOM 5538 C C . ILE C 1 138 ? 51.901 55.176 -4.183 1.00 84.36 1068 ILE C C 1
ATOM 5539 O O . ILE C 1 138 ? 51.967 54.081 -4.757 1.00 83.47 1068 ILE C O 1
ATOM 5544 N N . PRO C 1 139 ? 51.551 56.316 -4.829 1.00 85.38 1069 PRO C N 1
ATOM 5545 C CA . PRO C 1 139 ? 51.242 56.233 -6.263 1.00 85.30 1069 PRO C CA 1
ATOM 5546 C C . PRO C 1 139 ? 52.450 55.839 -7.119 1.00 85.20 1069 PRO C C 1
ATOM 5547 O O . PRO C 1 139 ? 52.271 55.286 -8.204 1.00 85.09 1069 PRO C O 1
ATOM 5551 N N . ALA C 1 140 ? 53.658 56.118 -6.627 1.00 86.36 1070 ALA C N 1
ATOM 5552 C CA . ALA C 1 140 ? 54.903 55.730 -7.304 1.00 87.59 1070 ALA C CA 1
ATOM 5553 C C . ALA C 1 140 ? 55.201 54.232 -7.192 1.00 88.15 1070 ALA C C 1
ATOM 5554 O O . ALA C 1 140 ? 55.678 53.621 -8.148 1.00 89.10 1070 ALA C O 1
ATOM 5556 N N . LEU C 1 141 ? 54.929 53.649 -6.027 1.00 88.09 1071 LEU C N 1
ATOM 5557 C CA . LEU C 1 141 ? 55.078 52.209 -5.837 1.00 89.14 1071 LEU C CA 1
ATOM 5558 C C . LEU C 1 141 ? 54.214 51.427 -6.815 1.00 89.02 1071 LEU C C 1
ATOM 5559 O O . LEU C 1 141 ? 54.676 50.466 -7.431 1.00 90.74 1071 LEU C O 1
ATOM 5564 N N . CYS C 1 142 ? 52.963 51.860 -6.959 1.00 87.89 1072 CYS C N 1
ATOM 5565 C CA . CYS C 1 142 ? 52.007 51.212 -7.856 1.00 85.86 1072 CYS C CA 1
ATOM 5566 C C . CYS C 1 142 ? 52.228 51.597 -9.315 1.00 85.51 1072 CYS C C 1
ATOM 5567 O O . CYS C 1 142 ? 51.439 51.222 -10.184 1.00 84.85 1072 CYS C O 1
ATOM 5570 N N . GLU C 1 143 ? 53.296 52.350 -9.574 1.00 86.10 1073 GLU C N 1
ATOM 5571 C CA . GLU C 1 143 ? 53.675 52.730 -10.934 1.00 86.51 1073 GLU C CA 1
ATOM 5572 C C . GLU C 1 143 ? 54.974 52.033 -11.359 1.00 87.93 1073 GLU C C 1
ATOM 5573 O O . GLU C 1 143 ? 55.345 52.063 -12.536 1.00 88.79 1073 GLU C O 1
ATOM 5579 N N . GLN C 1 144 ? 55.653 51.401 -10.398 1.00 88.71 1074 GLN C N 1
ATOM 5580 C CA . GLN C 1 144 ? 56.883 50.640 -10.673 1.00 89.37 1074 GLN C CA 1
ATOM 5581 C C . GLN C 1 144 ? 56.707 49.133 -10.442 1.00 88.13 1074 GLN C C 1
ATOM 5582 O O . GLN C 1 144 ? 57.538 48.321 -10.860 1.00 86.79 1074 GLN C O 1
ATOM 5588 N N . LEU C 1 145 ? 55.624 48.766 -9.770 1.00 87.79 1075 LEU C N 1
ATOM 5589 C CA . LEU C 1 145 ? 55.293 47.362 -9.591 1.00 88.56 1075 LEU C CA 1
ATOM 5590 C C . LEU C 1 145 ? 54.331 46.901 -10.688 1.00 89.95 1075 LEU C C 1
ATOM 5591 O O . LEU C 1 145 ? 54.043 47.652 -11.625 1.00 89.96 1075 LEU C O 1
ATOM 5596 N N . ARG C 1 146 ? 53.864 45.658 -10.586 1.00 91.75 1076 ARG C N 1
ATOM 5597 C CA . ARG C 1 146 ? 52.915 45.102 -11.552 1.00 92.84 1076 ARG C CA 1
ATOM 5598 C C . ARG C 1 146 ? 51.789 44.368 -10.822 1.00 94.18 1076 ARG C C 1
ATOM 5599 O O . ARG C 1 146 ? 52.035 43.342 -10.181 1.00 94.88 1076 ARG C O 1
ATOM 5607 N N . PRO C 1 147 ? 50.551 44.901 -10.912 1.00 95.01 1077 PRO C N 1
ATOM 5608 C CA . PRO C 1 147 ? 49.378 44.394 -10.190 1.00 95.68 1077 PRO C CA 1
ATOM 5609 C C . PRO C 1 147 ? 49.107 42.906 -10.406 1.00 96.38 1077 PRO C C 1
ATOM 5610 O O . PRO C 1 147 ? 49.409 42.363 -11.471 1.00 96.83 1077 PRO C O 1
ATOM 5614 N N . LEU C 1 148 ? 48.538 42.268 -9.388 1.00 96.63 1078 LEU C N 1
ATOM 5615 C CA . LEU C 1 148 ? 48.215 40.847 -9.428 1.00 96.64 1078 LEU C CA 1
ATOM 5616 C C . LEU C 1 148 ? 46.731 40.607 -9.641 1.00 97.28 1078 LEU C C 1
ATOM 5617 O O . LEU C 1 148 ? 45.891 41.427 -9.264 1.00 97.80 1078 LEU C O 1
ATOM 5622 N N . ASP C 1 149 ? 46.424 39.472 -10.257 1.00 98.09 1079 ASP C N 1
ATOM 5623 C CA . ASP C 1 149 ? 45.080 38.927 -10.253 1.00 97.77 1079 ASP C CA 1
ATOM 5624 C C . ASP C 1 149 ? 44.975 38.113 -8.971 1.00 97.74 1079 ASP C C 1
ATOM 5625 O O . ASP C 1 149 ? 45.791 37.217 -8.735 1.00 98.40 1079 ASP C O 1
ATOM 5630 N N . THR C 1 150 ? 43.988 38.443 -8.140 1.00 97.09 1080 THR C N 1
ATOM 5631 C CA . THR C 1 150 ? 43.798 37.801 -6.835 1.00 97.89 1080 THR C CA 1
ATOM 5632 C C . THR C 1 150 ? 43.563 36.292 -6.941 1.00 98.16 1080 THR C C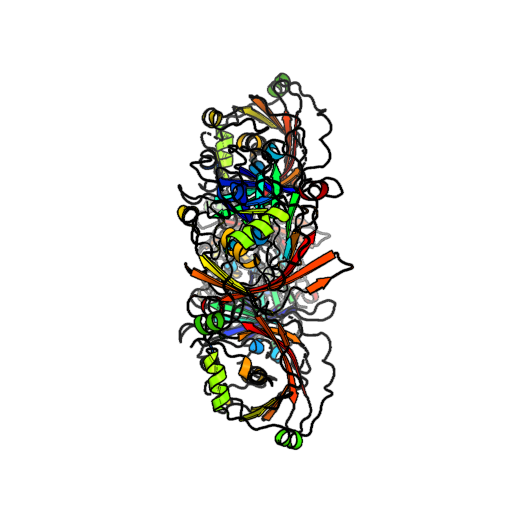 1
ATOM 5633 O O . THR C 1 150 ? 43.920 35.541 -6.035 1.00 98.90 1080 THR C O 1
ATOM 5637 N N . ASP C 1 151 ? 42.976 35.854 -8.052 1.00 98.99 1081 ASP C N 1
ATOM 5638 C CA . ASP C 1 151 ? 42.767 34.429 -8.313 1.00 99.42 1081 ASP C CA 1
ATOM 5639 C C . ASP C 1 151 ? 44.070 33.629 -8.262 1.00 98.71 1081 ASP C C 1
ATOM 5640 O O . ASP C 1 151 ? 44.088 32.501 -7.763 1.00 99.51 1081 ASP C O 1
ATOM 5645 N N . THR C 1 152 ? 45.151 34.225 -8.767 1.00 97.14 1082 THR C N 1
ATOM 5646 C CA . THR C 1 152 ? 46.472 33.599 -8.753 1.00 96.02 1082 THR C CA 1
ATOM 5647 C C . THR C 1 152 ? 46.916 33.308 -7.320 1.00 95.84 1082 THR C C 1
ATOM 5648 O O . THR C 1 152 ? 47.528 32.268 -7.056 1.00 97.09 1082 THR C O 1
ATOM 5652 N N . LEU C 1 153 ? 46.584 34.221 -6.406 1.00 93.53 1083 LEU C N 1
ATOM 5653 C CA . LEU C 1 153 ? 46.906 34.073 -4.990 1.00 91.98 1083 LEU C CA 1
ATOM 5654 C C . LEU C 1 153 ? 46.015 33.034 -4.312 1.00 92.20 1083 LEU C C 1
ATOM 5655 O O . LEU C 1 153 ? 46.494 32.235 -3.499 1.00 92.41 1083 LEU C O 1
ATOM 5660 N N . THR C 1 154 ? 44.721 33.061 -4.639 1.00 91.30 1084 THR C N 1
ATOM 5661 C CA . THR C 1 154 ? 43.739 32.135 -4.057 1.00 89.51 1084 THR C CA 1
ATOM 5662 C C . THR C 1 154 ? 44.148 30.689 -4.329 1.00 88.85 1084 THR C C 1
ATOM 5663 O O . THR C 1 154 ? 43.975 29.815 -3.480 1.00 88.78 1084 THR C O 1
ATOM 5667 N N . GLU C 1 155 ? 44.703 30.455 -5.512 1.00 89.17 1085 GLU C N 1
ATOM 5668 C CA . GLU C 1 155 ? 45.161 29.126 -5.896 1.00 91.20 1085 GLU C CA 1
ATOM 5669 C C . GLU C 1 155 ? 46.370 28.687 -5.075 1.00 91.10 1085 GLU C C 1
ATOM 5670 O O . GLU C 1 155 ? 46.459 27.527 -4.673 1.00 91.32 1085 GLU C O 1
ATOM 5676 N N . ILE C 1 156 ? 47.284 29.618 -4.811 1.00 91.12 1086 ILE C N 1
ATOM 5677 C CA . ILE C 1 156 ? 48.457 29.323 -3.994 1.00 91.18 1086 ILE C CA 1
ATOM 5678 C C . ILE C 1 156 ? 48.034 28.888 -2.592 1.00 90.80 1086 ILE C C 1
ATOM 5679 O O . ILE C 1 156 ? 48.528 27.882 -2.075 1.00 91.32 1086 ILE C O 1
ATOM 5684 N N . TYR C 1 157 ? 47.103 29.632 -1.999 1.00 89.55 1087 TYR C N 1
ATOM 5685 C CA . TYR C 1 157 ? 46.575 29.298 -0.681 1.00 88.86 1087 TYR C CA 1
ATOM 5686 C C . TYR C 1 157 ? 45.880 27.946 -0.696 1.00 88.75 1087 TYR C C 1
ATOM 5687 O O . TYR C 1 157 ? 46.120 27.114 0.178 1.00 88.91 1087 TYR C O 1
ATOM 5696 N N . ALA C 1 158 ? 45.029 27.731 -1.698 1.00 88.11 1088 ALA C N 1
ATOM 5697 C CA . ALA C 1 158 ? 44.331 26.458 -1.863 1.00 88.41 1088 ALA C CA 1
ATOM 5698 C C . ALA C 1 158 ? 45.318 25.303 -1.984 1.00 88.33 1088 ALA C C 1
ATOM 5699 O O . ALA C 1 158 ? 45.016 24.177 -1.576 1.00 86.89 1088 ALA C O 1
ATOM 5701 N N . SER C 1 159 ? 46.499 25.606 -2.524 1.00 89.65 1089 SER C N 1
ATOM 5702 C CA . SER C 1 159 ? 47.561 24.625 -2.735 1.00 91.21 1089 SER C CA 1
ATOM 5703 C C . SER C 1 159 ? 48.257 24.217 -1.442 1.00 91.75 1089 SER C C 1
ATOM 5704 O O . SER C 1 159 ? 48.928 23.178 -1.387 1.00 93.01 1089 SER C O 1
ATOM 5707 N N . ILE C 1 160 ? 48.101 25.040 -0.413 1.00 90.39 1090 ILE C N 1
ATOM 5708 C CA . ILE C 1 160 ? 48.596 24.703 0.909 1.00 91.54 1090 ILE C CA 1
ATOM 5709 C C . ILE C 1 160 ? 47.421 24.490 1.869 1.00 90.80 1090 ILE C C 1
ATOM 5710 O O . ILE C 1 160 ? 47.547 24.665 3.084 1.00 89.26 1090 ILE C O 1
ATOM 5715 N N . SER C 1 161 ? 46.283 24.091 1.294 1.00 90.25 1091 SER C N 1
ATOM 5716 C CA . SER C 1 161 ? 45.034 23.796 2.028 1.00 88.67 1091 SER C CA 1
ATOM 5717 C C . SER C 1 161 ? 44.469 24.962 2.836 1.00 86.94 1091 SER C C 1
ATOM 5718 O O . SER C 1 161 ? 43.900 24.762 3.909 1.00 87.56 1091 SER C O 1
ATOM 5721 N N . LEU C 1 162 ? 44.624 26.175 2.311 1.00 85.90 1092 LEU C N 1
ATOM 5722 C CA . LEU C 1 162 ? 44.113 27.387 2.958 1.00 84.19 1092 LEU C CA 1
ATOM 5723 C C . LEU C 1 162 ? 43.053 28.045 2.076 1.00 84.31 1092 LEU C C 1
ATOM 5724 O O . LEU C 1 162 ? 43.274 28.240 0.876 1.00 86.56 1092 LEU C O 1
ATOM 5729 N N . VAL C 1 163 ? 41.895 28.357 2.660 1.00 83.11 1093 VAL C N 1
ATOM 5730 C CA . VAL C 1 163 ? 40.831 29.060 1.936 1.00 81.79 1093 VAL C CA 1
ATOM 5731 C C . VAL C 1 163 ? 40.261 30.185 2.787 1.00 82.43 1093 VAL C C 1
ATOM 5732 O O . VAL C 1 163 ? 39.834 29.968 3.926 1.00 83.14 1093 VAL C O 1
ATOM 5736 N N . TYR C 1 164 ? 40.266 31.386 2.216 1.00 82.49 1094 TYR C N 1
ATOM 5737 C CA . TYR C 1 164 ? 39.744 32.577 2.871 1.00 81.64 1094 TYR C CA 1
ATOM 5738 C C . TYR C 1 164 ? 38.308 32.836 2.416 1.00 80.77 1094 TYR C C 1
ATOM 5739 O O . TYR C 1 164 ? 38.070 33.153 1.255 1.00 80.80 1094 TYR C O 1
ATOM 5748 N N . GLY C 1 165 ? 37.355 32.692 3.333 1.00 80.30 1095 GLY C N 1
ATOM 5749 C CA . GLY C 1 165 ? 35.957 33.001 3.049 1.00 79.69 1095 GLY C CA 1
ATOM 5750 C C . GLY C 1 165 ? 35.666 34.496 3.087 1.00 79.86 1095 GLY C C 1
ATOM 5751 O O . GLY C 1 165 ? 36.547 35.292 3.431 1.00 79.53 1095 GLY C O 1
ATOM 5752 N N . PRO C 1 166 ? 34.422 34.887 2.740 1.00 80.01 1096 PRO C N 1
ATOM 5753 C CA . PRO C 1 166 ? 33.938 36.272 2.634 1.00 80.85 1096 PRO C CA 1
ATOM 5754 C C . PRO C 1 166 ? 34.389 37.222 3.751 1.00 82.21 1096 PRO C C 1
ATOM 5755 O O . PRO C 1 166 ? 34.668 38.400 3.491 1.00 80.95 1096 PRO C O 1
ATOM 5767 N N . LEU C 1 168 ? 37.064 36.999 5.507 1.00 85.19 1098 LEU C N 1
ATOM 5768 C CA . LEU C 1 168 ? 38.525 37.050 5.554 1.00 83.29 1098 LEU C CA 1
ATOM 5769 C C . LEU C 1 168 ? 39.107 37.730 4.314 1.00 83.84 1098 LEU C C 1
ATOM 5770 O O . LEU C 1 168 ? 40.309 38.005 4.249 1.00 83.45 1098 LEU C O 1
ATOM 5775 N N . GLN C 1 169 ? 38.251 38.006 3.335 1.00 85.72 1099 GLN C N 1
ATOM 5776 C CA . GLN C 1 169 ? 38.688 38.604 2.073 1.00 87.33 1099 GLN C CA 1
ATOM 5777 C C . GLN C 1 169 ? 38.931 40.103 2.205 1.00 87.52 1099 GLN C C 1
ATOM 5778 O O . GLN C 1 169 ? 38.133 40.925 1.744 1.00 88.83 1099 GLN C O 1
ATOM 5784 N N . ALA C 1 170 ? 40.050 40.440 2.841 1.00 86.65 1100 ALA C N 1
ATOM 5785 C CA . ALA C 1 170 ? 40.405 41.827 3.149 1.00 87.22 1100 ALA C CA 1
ATOM 5786 C C . ALA C 1 170 ? 41.382 42.419 2.142 1.00 88.36 1100 ALA C C 1
ATOM 5787 O O . ALA C 1 170 ? 41.657 43.617 2.177 1.00 89.75 1100 ALA C O 1
ATOM 5789 N N . VAL C 1 171 ? 41.907 41.581 1.254 1.00 86.26 1101 VAL C N 1
ATOM 5790 C CA . VAL C 1 171 ? 42.894 42.024 0.280 1.00 83.77 1101 VAL C CA 1
ATOM 5791 C C . VAL C 1 171 ? 42.215 42.607 -0.958 1.00 85.38 1101 VAL C C 1
ATOM 5792 O O . VAL C 1 171 ? 41.730 41.873 -1.826 1.00 85.05 1101 VAL C O 1
ATOM 5796 N N . ARG C 1 172 ? 42.188 43.935 -1.027 1.00 86.55 1102 ARG C N 1
ATOM 5797 C CA . ARG C 1 172 ? 41.586 44.640 -2.153 1.00 88.17 1102 ARG C CA 1
ATOM 5798 C C . ARG C 1 172 ? 42.436 44.535 -3.425 1.00 88.09 1102 ARG C C 1
ATOM 5799 O O . ARG C 1 172 ? 41.908 44.275 -4.510 1.00 88.76 1102 ARG C O 1
ATOM 5807 N N . GLN C 1 173 ? 43.746 44.734 -3.286 1.00 88.55 1103 GLN C N 1
ATOM 5808 C CA . GLN C 1 173 ? 44.663 44.686 -4.428 1.00 88.71 1103 GLN C CA 1
ATOM 5809 C C . GLN C 1 173 ? 46.052 44.211 -4.006 1.00 87.13 1103 GLN C C 1
ATOM 5810 O O . GLN C 1 173 ? 46.496 44.480 -2.889 1.00 87.59 1103 GLN C O 1
ATOM 5816 N N . ALA C 1 174 ? 46.730 43.505 -4.904 1.00 86.79 1104 ALA C N 1
ATOM 5817 C CA . ALA C 1 174 ? 48.070 43.001 -4.633 1.00 87.33 1104 ALA C CA 1
ATOM 5818 C C . ALA C 1 174 ? 49.056 43.377 -5.739 1.00 88.29 1104 ALA C C 1
ATOM 5819 O O . ALA C 1 174 ? 48.729 43.304 -6.925 1.00 89.92 1104 ALA C O 1
ATOM 5821 N N . TRP C 1 175 ? 50.257 43.791 -5.342 1.00 88.05 1105 TRP C N 1
ATOM 5822 C CA . TRP C 1 175 ? 51.335 44.059 -6.290 1.00 88.76 1105 TRP C CA 1
ATOM 5823 C C . TRP C 1 175 ? 52.564 43.226 -5.937 1.00 90.65 1105 TRP C C 1
ATOM 5824 O O . TRP C 1 175 ? 52.775 42.880 -4.774 1.00 91.87 1105 TRP C O 1
ATOM 5835 N N . ILE C 1 176 ? 53.373 42.916 -6.946 1.00 92.52 1106 ILE C N 1
ATOM 5836 C CA . ILE C 1 176 ? 54.580 42.111 -6.758 1.00 94.37 1106 ILE C CA 1
ATOM 5837 C C . ILE C 1 176 ? 55.771 42.616 -7.587 1.00 95.22 1106 ILE C C 1
ATOM 5838 O O . ILE C 1 176 ? 55.628 42.968 -8.760 1.00 94.48 1106 ILE C O 1
ATOM 5843 N N . GLY C 1 177 ? 56.935 42.667 -6.949 1.00 96.23 1107 GLY C N 1
ATOM 5844 C CA . GLY C 1 177 ? 58.191 42.935 -7.632 1.00 97.57 1107 GLY C CA 1
ATOM 5845 C C . GLY C 1 177 ? 59.118 41.752 -7.442 1.00 98.21 1107 GLY C C 1
ATOM 5846 O O . GLY C 1 177 ? 58.714 40.722 -6.889 1.00 98.25 1107 GLY C O 1
ATOM 5847 N N . GLU C 1 178 ? 60.360 41.892 -7.899 1.00 98.01 1108 GLU C N 1
ATOM 5848 C CA . GLU C 1 178 ? 61.355 40.844 -7.701 1.00 97.45 1108 GLU C CA 1
ATOM 5849 C C . GLU C 1 178 ? 61.889 40.841 -6.270 1.00 96.68 1108 GLU C C 1
ATOM 5850 O O . GLU C 1 178 ? 62.186 39.779 -5.712 1.00 96.39 1108 GLU C O 1
ATOM 5856 N N . GLU C 1 179 ? 61.978 42.030 -5.679 1.00 95.66 1109 GLU C N 1
ATOM 5857 C CA . GLU C 1 179 ? 62.510 42.189 -4.330 1.00 95.25 1109 GLU C CA 1
ATOM 5858 C C . GLU C 1 179 ? 61.460 42.601 -3.293 1.00 93.85 1109 GLU C C 1
ATOM 5859 O O . GLU C 1 179 ? 61.637 42.349 -2.099 1.00 93.91 1109 GLU C O 1
ATOM 5865 N N . THR C 1 180 ? 60.373 43.228 -3.746 1.00 92.51 1110 THR C N 1
ATOM 5866 C CA . THR C 1 180 ? 59.346 43.762 -2.839 1.00 91.02 1110 THR C CA 1
ATOM 5867 C C . THR C 1 180 ? 57.926 43.265 -3.152 1.00 90.09 1110 THR C C 1
ATOM 5868 O O . THR C 1 180 ? 57.661 42.769 -4.252 1.00 89.89 1110 THR C O 1
ATOM 5872 N N . SER C 1 181 ? 57.026 43.397 -2.173 1.00 88.56 1111 SER C N 1
ATOM 5873 C CA . SER C 1 181 ? 55.600 43.104 -2.357 1.00 86.51 1111 SER C CA 1
ATOM 5874 C C . SER C 1 181 ? 54.734 44.127 -1.632 1.00 85.69 1111 SER C C 1
ATOM 5875 O O . SER C 1 181 ? 55.152 44.690 -0.618 1.00 86.59 1111 SER C O 1
ATOM 5878 N N . LEU C 1 182 ? 53.527 44.359 -2.145 1.00 84.67 1112 LEU C N 1
ATOM 5879 C CA . LEU C 1 182 ? 52.584 45.287 -1.508 1.00 83.55 1112 LEU C CA 1
ATOM 5880 C C . LEU C 1 182 ? 51.130 44.813 -1.572 1.00 83.56 1112 LEU C C 1
ATOM 5881 O O . LEU C 1 182 ? 50.642 44.433 -2.640 1.00 84.40 1112 LEU C O 1
ATOM 5886 N N . LEU C 1 183 ? 50.449 44.854 -0.427 1.00 83.23 1113 LEU C N 1
ATOM 5887 C CA . LEU C 1 183 ? 49.025 44.514 -0.334 1.00 82.93 1113 LEU C CA 1
ATOM 5888 C C . LEU C 1 183 ? 48.187 45.725 0.077 1.00 83.03 1113 LEU C C 1
ATOM 5889 O O . LEU C 1 183 ? 48.514 46.415 1.046 1.00 81.42 1113 LEU C O 1
ATOM 5894 N N . GLU C 1 184 ? 47.108 45.979 -0.660 1.00 83.40 1114 GLU C N 1
ATOM 5895 C CA . GLU C 1 184 ? 46.123 46.983 -0.259 1.00 84.25 1114 GLU C CA 1
ATOM 5896 C C . GLU C 1 184 ? 45.014 46.289 0.526 1.00 85.23 1114 GLU C C 1
ATOM 5897 O O . GLU C 1 184 ? 44.337 45.399 0.001 1.00 86.23 1114 GLU C O 1
ATOM 5903 N N . ILE C 1 185 ? 44.836 46.700 1.779 1.00 84.13 1115 ILE C N 1
ATOM 5904 C CA . ILE C 1 185 ? 43.950 46.001 2.705 1.00 83.65 1115 ILE C CA 1
ATOM 5905 C C . ILE C 1 185 ? 42.820 46.900 3.202 1.00 84.33 1115 ILE C C 1
ATOM 5906 O O . ILE C 1 185 ? 43.058 48.047 3.583 1.00 85.17 1115 ILE C O 1
ATOM 5911 N N . GLU C 1 186 ? 41.598 46.364 3.181 1.00 84.10 1116 GLU C N 1
ATOM 5912 C CA . GLU C 1 186 ? 40.396 47.056 3.648 1.00 85.65 1116 GLU C CA 1
ATOM 5913 C C . GLU C 1 186 ? 39.546 46.113 4.508 1.00 85.04 1116 GLU C C 1
ATOM 5914 O O . GLU C 1 186 ? 39.778 44.903 4.518 1.00 86.55 1116 GLU C O 1
ATOM 5920 N N . VAL C 1 187 ? 38.569 46.676 5.220 1.00 83.40 1117 VAL C N 1
ATOM 5921 C CA . VAL C 1 187 ? 37.642 45.910 6.054 1.00 81.81 1117 VAL C CA 1
ATOM 5922 C C . VAL C 1 187 ? 36.653 45.159 5.156 1.00 83.13 1117 VAL C C 1
ATOM 5923 O O . VAL C 1 187 ? 35.866 45.798 4.447 1.00 82.74 1117 VAL C O 1
ATOM 5927 N N . PRO C 1 188 ? 36.680 43.806 5.178 1.00 83.22 1118 PRO C N 1
ATOM 5928 C CA . PRO C 1 188 ? 35.726 43.064 4.352 1.00 81.28 1118 PRO C CA 1
ATOM 5929 C C . PRO C 1 188 ? 34.295 43.445 4.703 1.00 81.51 1118 PRO C C 1
ATOM 5930 O O . PRO C 1 188 ? 33.948 43.535 5.885 1.00 81.22 1118 PRO C O 1
ATOM 5934 N N . LYS C 1 189 ? 33.481 43.675 3.677 1.00 81.95 1119 LYS C N 1
ATOM 5935 C CA . LYS C 1 189 ? 32.091 44.096 3.854 1.00 82.71 1119 LYS C CA 1
ATOM 5936 C C . LYS C 1 189 ? 31.320 43.164 4.799 1.00 81.84 1119 LYS C C 1
ATOM 5937 O O . LYS C 1 189 ? 30.524 43.625 5.620 1.00 81.33 1119 LYS C O 1
ATOM 5943 N N . ALA C 1 190 ? 31.581 41.863 4.685 1.00 80.44 1120 ALA C N 1
ATOM 5944 C CA . ALA C 1 190 ? 30.949 40.857 5.532 1.00 80.74 1120 ALA C CA 1
ATOM 5945 C C . ALA C 1 190 ? 31.384 40.954 6.995 1.00 80.31 1120 ALA C C 1
ATOM 5946 O O . ALA C 1 190 ? 30.646 40.570 7.897 1.00 80.64 1120 ALA C O 1
ATOM 5948 N N . LEU C 1 191 ? 32.578 41.491 7.219 1.00 80.93 1121 LEU C N 1
ATOM 5949 C CA . LEU C 1 191 ? 33.161 41.584 8.556 1.00 80.35 1121 LEU C CA 1
ATOM 5950 C C . LEU C 1 191 ? 32.794 42.868 9.301 1.00 81.11 1121 LEU C C 1
ATOM 5951 O O . LEU C 1 191 ? 32.715 42.867 10.525 1.00 81.94 1121 LEU C O 1
ATOM 5956 N N . ALA C 1 192 ? 32.564 43.948 8.555 1.00 81.92 1122 ALA C N 1
ATOM 5957 C CA . ALA C 1 192 ? 32.297 45.290 9.111 1.00 82.47 1122 ALA C CA 1
ATOM 5958 C C . ALA C 1 192 ? 31.499 45.363 10.428 1.00 82.92 1122 ALA C C 1
ATOM 5959 O O . ALA C 1 192 ? 31.876 46.110 11.326 1.00 83.99 1122 ALA C O 1
ATOM 5961 N N . PHE C 1 193 ? 30.418 44.589 10.543 1.00 83.50 1123 PHE C N 1
ATOM 5962 C CA . PHE C 1 193 ? 29.537 44.616 11.723 1.00 84.99 1123 PHE C CA 1
ATOM 5963 C C . PHE C 1 193 ? 30.209 44.123 12.998 1.00 85.63 1123 PHE C C 1
ATOM 5964 O O . PHE C 1 193 ? 29.804 44.480 14.107 1.00 86.12 1123 PHE C O 1
ATOM 5972 N N . GLN C 1 194 ? 31.216 43.279 12.837 1.00 86.02 1124 GLN C N 1
ATOM 5973 C CA . GLN C 1 194 ? 31.847 42.603 13.972 1.00 87.25 1124 GLN C CA 1
ATOM 5974 C C . GLN C 1 194 ? 32.922 43.436 14.661 1.00 88.54 1124 GLN C C 1
ATOM 5975 O O . GLN C 1 194 ? 33.377 43.086 15.754 1.00 89.33 1124 GLN C O 1
ATOM 5981 N N . LEU C 1 195 ? 33.343 44.524 14.022 1.00 88.06 1125 LEU C N 1
ATOM 5982 C CA . LEU C 1 195 ? 34.397 45.351 14.585 1.00 87.69 1125 LEU C CA 1
ATOM 5983 C C . LEU C 1 195 ? 33.881 46.136 15.789 1.00 89.28 1125 LEU C C 1
ATOM 5984 O O . LEU C 1 195 ? 32.720 46.551 15.815 1.00 89.76 1125 LEU C O 1
ATOM 5989 N N . ALA C 1 196 ? 34.746 46.309 16.789 1.00 89.85 1126 ALA C N 1
ATOM 5990 C CA . ALA C 1 196 ? 34.352 46.868 18.086 1.00 90.02 1126 ALA C CA 1
ATOM 5991 C C . ALA C 1 196 ? 35.406 47.810 18.684 1.00 89.89 1126 ALA C C 1
ATOM 5992 O O . ALA C 1 196 ? 35.666 47.793 19.896 1.00 91.92 1126 ALA C O 1
ATOM 5994 N N . GLY C 1 197 ? 36.020 48.626 17.838 1.00 87.50 1127 GLY C N 1
ATOM 5995 C CA . GLY C 1 197 ? 36.927 49.653 18.323 1.00 87.19 1127 GLY C CA 1
ATOM 5996 C C . GLY C 1 197 ? 38.265 49.136 18.801 1.00 86.68 1127 GLY C C 1
ATOM 5997 O O . GLY C 1 197 ? 39.063 49.894 19.346 1.00 87.32 1127 GLY C O 1
ATOM 5998 N N . GLU C 1 198 ? 38.514 47.845 18.608 1.00 85.43 1128 GLU C N 1
ATOM 5999 C CA . GLU C 1 198 ? 39.846 47.282 18.828 1.00 83.31 1128 GLU C CA 1
ATOM 6000 C C . GLU C 1 198 ? 40.840 47.839 17.781 1.00 81.75 1128 GLU C C 1
ATOM 6001 O O . GLU C 1 198 ? 40.460 48.085 16.630 1.00 81.52 1128 GLU C O 1
ATOM 6007 N N . PRO C 1 199 ? 42.113 48.051 18.177 1.00 80.24 1129 PRO C N 1
ATOM 6008 C CA . PRO C 1 199 ? 43.084 48.688 17.272 1.00 78.84 1129 PRO C CA 1
ATOM 6009 C C . PRO C 1 199 ? 43.178 47.988 15.923 1.00 79.10 1129 PRO C C 1
ATOM 6010 O O . PRO C 1 199 ? 43.227 48.649 14.878 1.00 82.10 1129 PRO C O 1
ATOM 6014 N N . ILE C 1 200 ? 43.212 46.658 15.950 1.00 77.59 1130 ILE C N 1
ATOM 6015 C CA . ILE C 1 200 ? 43.331 45.847 14.733 1.00 75.01 1130 ILE C CA 1
ATOM 6016 C C . ILE C 1 200 ? 42.662 44.493 14.932 1.00 77.38 1130 ILE C C 1
ATOM 6017 O O . ILE C 1 200 ? 42.986 43.754 15.862 1.00 80.49 1130 ILE C O 1
ATOM 6022 N N . HIS C 1 201 ? 41.702 44.183 14.068 1.00 77.81 1131 HIS C N 1
ATOM 6023 C CA . HIS C 1 201 ? 41.018 42.909 14.133 1.00 77.19 1131 HIS C CA 1
ATOM 6024 C C . HIS C 1 201 ? 41.936 41.797 13.653 1.00 78.46 1131 HIS C C 1
ATOM 6025 O O . HIS C 1 201 ? 42.713 42.009 12.716 1.00 80.58 1131 HIS C O 1
ATOM 6032 N N . PRO C 1 202 ? 41.843 40.605 14.281 1.00 76.80 1132 PRO C N 1
ATOM 6033 C CA . PRO C 1 202 ? 42.559 39.410 13.837 1.00 76.89 1132 PRO C CA 1
ATOM 6034 C C . PRO C 1 202 ? 42.659 39.267 12.315 1.00 78.80 1132 PRO C C 1
ATOM 6035 O O . PRO C 1 202 ? 43.753 39.080 11.789 1.00 81.34 1132 PRO C O 1
ATOM 6039 N N . VAL C 1 203 ? 41.533 39.376 11.615 1.00 78.66 1133 VAL C N 1
ATOM 6040 C CA . VAL C 1 203 ? 41.517 39.256 10.152 1.00 77.16 1133 VAL C CA 1
ATOM 6041 C C . VAL C 1 203 ? 42.447 40.264 9.469 1.00 79.30 1133 VAL C C 1
ATOM 6042 O O . VAL C 1 203 ? 43.247 39.899 8.604 1.00 82.49 1133 VAL C O 1
ATOM 6046 N N . LEU C 1 204 ? 42.361 41.524 9.879 1.00 79.97 1134 LEU C N 1
ATOM 6047 C CA . LEU C 1 204 ? 43.183 42.578 9.294 1.00 80.65 1134 LEU C CA 1
ATOM 6048 C C . LEU C 1 204 ? 44.672 42.349 9.518 1.00 81.64 1134 LEU C C 1
ATOM 6049 O O . LEU C 1 204 ? 45.477 42.585 8.613 1.00 82.05 1134 LEU C O 1
ATOM 6054 N N . ILE C 1 205 ? 45.048 41.909 10.718 1.00 81.76 1135 ILE C N 1
ATOM 6055 C CA . ILE C 1 205 ? 46.461 41.616 10.960 1.00 82.42 1135 ILE C CA 1
ATOM 6056 C C . ILE C 1 205 ? 46.864 40.350 10.207 1.00 83.79 1135 ILE C C 1
ATOM 6057 O O . ILE C 1 205 ? 47.992 40.251 9.721 1.00 86.54 1135 ILE C O 1
ATOM 6062 N N . ASP C 1 206 ? 45.932 39.414 10.049 1.00 83.64 1136 ASP C N 1
ATOM 6063 C CA . ASP C 1 206 ? 46.245 38.228 9.263 1.00 82.94 1136 ASP C CA 1
ATOM 6064 C C . ASP C 1 206 ? 46.495 38.554 7.811 1.00 82.53 1136 ASP C C 1
ATOM 6065 O O . ASP C 1 206 ? 47.389 37.984 7.201 1.00 86.24 1136 ASP C O 1
ATOM 6070 N N . ALA C 1 207 ? 45.695 39.465 7.268 1.00 80.31 1137 ALA C N 1
ATOM 6071 C CA . ALA C 1 207 ? 45.826 39.895 5.883 1.00 78.44 1137 ALA C CA 1
ATOM 6072 C C . ALA C 1 207 ? 47.214 40.437 5.564 1.00 80.05 1137 ALA C C 1
ATOM 6073 O O . ALA C 1 207 ? 47.701 40.302 4.444 1.00 82.27 1137 ALA C O 1
ATOM 6075 N N . CYS C 1 208 ? 47.855 41.046 6.551 1.00 80.16 1138 CYS C N 1
ATOM 6076 C CA . CYS C 1 208 ? 49.189 41.620 6.365 1.00 80.84 1138 CYS C CA 1
ATOM 6077 C C . CYS C 1 208 ? 50.247 40.582 6.004 1.00 81.31 1138 CYS C C 1
ATOM 6078 O O . CYS C 1 208 ? 51.301 40.920 5.447 1.00 81.77 1138 CYS C O 1
ATOM 6081 N N . THR C 1 209 ? 49.952 39.324 6.322 1.00 80.32 1139 THR C N 1
ATOM 6082 C CA . THR C 1 209 ? 50.941 38.269 6.284 1.00 80.30 1139 THR C CA 1
ATOM 6083 C C . THR C 1 209 ? 50.802 37.434 5.022 1.00 81.04 1139 THR C C 1
ATOM 6084 O O . THR C 1 209 ? 51.538 36.459 4.829 1.00 83.45 1139 THR C O 1
ATOM 6088 N N . ARG C 1 210 ? 49.873 37.837 4.155 1.00 80.02 1140 ARG C N 1
ATOM 6089 C CA . ARG C 1 210 ? 49.459 37.015 3.017 1.00 79.77 1140 ARG C CA 1
ATOM 6090 C C . ARG C 1 210 ? 50.344 37.084 1.765 1.00 81.28 1140 ARG C C 1
ATOM 6091 O O . ARG C 1 210 ? 50.115 36.335 0.817 1.00 83.93 1140 ARG C O 1
ATOM 6099 N N . LEU C 1 211 ? 51.341 37.971 1.747 1.00 81.15 1141 LEU C N 1
ATOM 6100 C CA . LEU C 1 211 ? 52.182 38.121 0.551 1.00 80.38 1141 LEU C CA 1
ATOM 6101 C C . LEU C 1 211 ? 53.649 38.439 0.832 1.00 83.14 1141 LEU C C 1
ATOM 6102 O O . LEU C 1 211 ? 53.986 39.210 1.740 1.00 83.68 1141 LEU C O 1
ATOM 6107 N N . THR C 1 212 ? 54.504 37.834 0.012 1.00 86.25 1142 THR C N 1
ATOM 6108 C CA . THR C 1 212 ? 55.943 37.998 0.064 1.00 88.04 1142 THR C CA 1
ATOM 6109 C C . THR C 1 212 ? 56.388 38.055 -1.394 1.00 89.24 1142 THR C C 1
ATOM 6110 O O . THR C 1 212 ? 55.744 37.428 -2.239 1.00 90.12 1142 THR C O 1
ATOM 6114 N N . PRO C 1 213 ? 57.470 38.813 -1.706 1.00 90.20 1143 PRO C N 1
ATOM 6115 C CA . PRO C 1 213 ? 58.071 38.846 -3.053 1.00 90.10 1143 PRO C CA 1
ATOM 6116 C C . PRO C 1 213 ? 58.159 37.479 -3.753 1.00 91.16 1143 PRO C C 1
ATOM 6117 O O . PRO C 1 213 ? 58.078 37.402 -4.986 1.00 90.06 1143 PRO C O 1
ATOM 6121 N N . ASP C 1 214 ? 58.304 36.420 -2.957 1.00 92.70 1144 ASP C N 1
ATOM 6122 C CA . ASP C 1 214 ? 58.518 35.064 -3.454 1.00 93.25 1144 ASP C CA 1
ATOM 6123 C C . ASP C 1 214 ? 57.425 34.095 -2.995 1.00 93.58 1144 ASP C C 1
ATOM 6124 O O . ASP C 1 214 ? 57.720 33.001 -2.514 1.00 92.72 1144 ASP C O 1
ATOM 6129 N N . LEU C 1 215 ? 56.165 34.493 -3.153 1.00 94.91 1145 LEU C N 1
ATOM 6130 C CA . LEU C 1 215 ? 55.037 33.670 -2.705 1.00 96.07 1145 LEU C CA 1
ATOM 6131 C C . LEU C 1 215 ? 54.753 32.477 -3.634 1.00 96.59 1145 LEU C C 1
ATOM 6132 O O . LEU C 1 215 ? 54.124 31.501 -3.227 1.00 96.83 1145 LEU C O 1
ATOM 6137 N N . PHE C 1 216 ? 55.228 32.556 -4.873 1.00 98.79 1146 PHE C N 1
ATOM 6138 C CA . PHE C 1 216 ? 55.109 31.449 -5.829 1.00 101.35 1146 PHE C CA 1
ATOM 6139 C C . PHE C 1 216 ? 56.145 30.351 -5.558 1.00 101.02 1146 PHE C C 1
ATOM 6140 O O . PHE C 1 216 ? 56.186 29.338 -6.261 1.00 100.72 1146 PHE C O 1
ATOM 6148 N N . ASP C 1 217 ? 56.963 30.563 -4.527 1.00 101.01 1147 ASP C N 1
ATOM 6149 C CA . ASP C 1 217 ? 58.095 29.697 -4.203 1.00 100.99 1147 ASP C CA 1
ATOM 6150 C C . ASP C 1 217 ? 57.721 28.689 -3.120 1.00 101.28 1147 ASP C C 1
ATOM 6151 O O . ASP C 1 217 ? 58.222 27.560 -3.114 1.00 99.45 1147 ASP C O 1
ATOM 6156 N N . PHE C 1 218 ? 56.851 29.121 -2.205 1.00 103.28 1148 PHE C N 1
ATOM 6157 C CA . PHE C 1 218 ? 56.331 28.296 -1.111 1.00 105.98 1148 PHE C CA 1
ATOM 6158 C C . PHE C 1 218 ? 55.780 26.971 -1.663 1.00 107.82 1148 PHE C C 1
ATOM 6159 O O . PHE C 1 218 ? 54.596 26.887 -2.007 1.00 107.93 1148 PHE C O 1
ATOM 6167 N N . SER C 1 219 ? 56.640 25.950 -1.747 1.00 110.07 1149 SER C N 1
ATOM 6168 C CA . SER C 1 219 ? 56.318 24.687 -2.442 1.00 112.26 1149 SER C CA 1
ATOM 6169 C C . SER C 1 219 ? 54.859 24.261 -2.255 1.00 112.04 1149 SER C C 1
ATOM 6170 O O . SER C 1 219 ? 54.418 23.952 -1.141 1.00 112.72 1149 SER C O 1
ATOM 6173 N N . SER C 1 220 ? 54.125 24.255 -3.366 1.00 110.69 1150 SER C N 1
ATOM 6174 C CA . SER C 1 220 ? 52.676 24.096 -3.344 1.00 108.72 1150 SER C CA 1
ATOM 6175 C C . SER C 1 220 ? 52.223 22.641 -3.407 1.00 107.49 1150 SER C C 1
ATOM 6176 O O . SER C 1 220 ? 51.358 22.228 -2.635 1.00 107.12 1150 SER C O 1
ATOM 6179 N N . ASP C 1 221 ? 52.840 21.874 -4.305 1.00 106.32 1151 ASP C N 1
ATOM 6180 C CA . ASP C 1 221 ? 52.336 20.566 -4.749 1.00 104.98 1151 ASP C CA 1
ATOM 6181 C C . ASP C 1 221 ? 52.243 19.448 -3.695 1.00 103.59 1151 ASP C C 1
ATOM 6182 O O . ASP C 1 221 ? 52.103 18.274 -4.048 1.00 103.97 1151 ASP C O 1
ATOM 6187 N N . SER C 1 222 ? 52.299 19.805 -2.416 1.00 102.18 1152 SER C N 1
ATOM 6188 C CA . SER C 1 222 ? 52.216 18.817 -1.339 1.00 101.10 1152 SER C CA 1
ATOM 6189 C C . SER C 1 222 ? 50.864 18.818 -0.611 1.00 100.50 1152 SER C C 1
ATOM 6190 O O . SER C 1 222 ? 50.412 17.778 -0.128 1.00 99.20 1152 SER C O 1
ATOM 6193 N N . GLY C 1 223 ? 50.233 19.991 -0.545 1.00 100.49 1153 GLY C N 1
ATOM 6194 C CA . GLY C 1 223 ? 48.974 20.203 0.178 1.00 98.33 1153 GLY C CA 1
ATOM 6195 C C . GLY C 1 223 ? 49.187 20.640 1.617 1.00 97.13 1153 GLY C C 1
ATOM 6196 O O . GLY C 1 223 ? 48.266 21.139 2.268 1.00 97.35 1153 GLY C O 1
ATOM 6197 N N . VAL C 1 224 ? 50.413 20.450 2.101 1.00 95.24 1154 VAL C N 1
ATOM 6198 C CA . VAL C 1 224 ? 50.800 20.727 3.483 1.00 92.32 1154 VAL C CA 1
ATOM 6199 C C . VAL C 1 224 ? 50.787 22.226 3.771 1.00 91.44 1154 VAL C C 1
ATOM 6200 O O . VAL C 1 224 ? 51.298 23.019 2.982 1.00 92.09 1154 VAL C O 1
ATOM 6204 N N . PHE C 1 225 ? 50.201 22.593 4.910 1.00 88.74 1155 PHE C N 1
ATOM 6205 C CA . PHE C 1 225 ? 50.035 23.992 5.332 1.00 85.10 1155 PHE C CA 1
ATOM 6206 C C . PHE C 1 225 ? 51.300 24.589 5.951 1.00 84.40 1155 PHE C C 1
ATOM 6207 O O . PHE C 1 225 ? 52.082 23.886 6.596 1.00 83.20 1155 PHE C O 1
ATOM 6215 N N . TRP C 1 226 ? 51.490 25.891 5.737 1.00 84.95 1156 TRP C N 1
ATOM 6216 C CA . TRP C 1 226 ? 52.537 26.673 6.405 1.00 84.73 1156 TRP C CA 1
ATOM 6217 C C . TRP C 1 226 ? 51.938 27.421 7.602 1.00 83.21 1156 TRP C C 1
ATOM 6218 O O . TRP C 1 226 ? 51.337 28.487 7.430 1.00 81.75 1156 TRP C O 1
ATOM 6229 N N . ALA C 1 227 ? 52.109 26.866 8.803 1.00 81.66 1157 ALA C N 1
ATOM 6230 C CA . ALA C 1 227 ? 51.546 27.446 10.032 1.00 82.54 1157 ALA C CA 1
ATOM 6231 C C . ALA C 1 227 ? 52.468 28.470 10.684 1.00 82.78 1157 ALA C C 1
ATOM 6232 O O . ALA C 1 227 ? 53.653 28.189 10.887 1.00 83.42 1157 ALA C O 1
ATOM 6234 N N . PRO C 1 228 ? 51.930 29.664 11.003 1.00 81.57 1158 PRO C N 1
ATOM 6235 C CA . PRO C 1 228 ? 52.660 30.626 11.821 1.00 80.12 1158 PRO C CA 1
ATOM 6236 C C . PRO C 1 228 ? 53.177 29.969 13.096 1.00 78.46 1158 PRO C C 1
ATOM 6237 O O . PRO C 1 228 ? 52.442 29.247 13.766 1.00 76.79 1158 PRO C O 1
ATOM 6241 N N . TRP C 1 229 ? 54.442 30.215 13.417 1.00 78.43 1159 TRP C N 1
ATOM 6242 C CA . TRP C 1 229 ? 55.098 29.524 14.522 1.00 78.12 1159 TRP C CA 1
ATOM 6243 C C . TRP C 1 229 ? 55.638 30.469 15.598 1.00 77.60 1159 TRP C C 1
ATOM 6244 O O . TRP C 1 229 ? 55.541 30.186 16.796 1.00 77.22 1159 TRP C O 1
ATOM 6255 N N . ARG C 1 230 ? 56.230 31.576 15.164 1.00 78.23 1160 ARG C N 1
ATOM 6256 C CA . ARG C 1 230 ? 56.654 32.629 16.079 1.00 78.90 1160 ARG C CA 1
ATOM 6257 C C . ARG C 1 230 ? 56.831 33.966 15.366 1.00 78.60 1160 ARG C C 1
ATOM 6258 O O . ARG C 1 230 ? 57.029 34.016 14.146 1.00 79.58 1160 ARG C O 1
ATOM 6266 N N . VAL C 1 231 ? 56.733 35.041 16.145 1.00 78.59 1161 VAL C N 1
ATOM 6267 C CA . VAL C 1 231 ? 56.942 36.407 15.673 1.00 78.43 1161 VAL C CA 1
ATOM 6268 C C . VAL C 1 231 ? 57.878 37.100 16.656 1.00 78.89 1161 VAL C C 1
ATOM 6269 O O . VAL C 1 231 ? 57.595 37.147 17.853 1.00 80.96 1161 VAL C O 1
ATOM 6273 N N . LYS C 1 232 ? 58.991 37.625 16.156 1.00 79.65 1162 LYS C N 1
ATOM 6274 C CA . LYS C 1 232 ? 59.965 38.298 17.007 1.00 80.76 1162 LYS C CA 1
ATOM 6275 C C . LYS C 1 232 ? 59.351 39.521 17.681 1.00 80.18 1162 LYS C C 1
ATOM 6276 O O . LYS C 1 232 ? 59.334 39.607 18.904 1.00 79.43 1162 LYS C O 1
ATOM 6282 N N . GLU C 1 233 ? 58.835 40.448 16.878 1.00 80.99 1163 GLU C N 1
ATOM 6283 C CA . GLU C 1 233 ? 58.247 41.682 17.397 1.00 84.71 1163 GLU C CA 1
ATOM 6284 C C . GLU C 1 233 ? 57.089 42.143 16.525 1.00 84.96 1163 GLU C C 1
ATOM 6285 O O . GLU C 1 233 ? 57.087 41.933 15.308 1.00 83.95 1163 GLU C O 1
ATOM 6299 N N . THR C 1 235 ? 54.762 45.804 16.418 1.00 82.13 1165 THR C N 1
ATOM 6300 C CA . THR C 1 235 ? 54.444 47.117 16.971 1.00 80.55 1165 THR C CA 1
ATOM 6301 C C . THR C 1 235 ? 53.283 47.730 16.223 1.00 79.79 1165 THR C C 1
ATOM 6302 O O . THR C 1 235 ? 53.122 47.508 15.020 1.00 80.45 1165 THR C O 1
ATOM 6306 N N . LEU C 1 236 ? 52.481 48.509 16.935 1.00 78.07 1166 LEU C N 1
ATOM 6307 C CA . LEU C 1 236 ? 51.416 49.271 16.311 1.00 77.84 1166 LEU C CA 1
ATOM 6308 C C . LEU C 1 236 ? 51.261 50.605 17.039 1.00 78.73 1166 LEU C C 1
ATOM 6309 O O . LEU C 1 236 ? 51.109 50.631 18.265 1.00 79.81 1166 LEU C O 1
ATOM 6314 N N . SER C 1 237 ? 51.314 51.703 16.285 1.00 78.17 1167 SER C N 1
ATOM 6315 C CA . SER C 1 237 ? 51.287 53.048 16.872 1.00 79.24 1167 SER C CA 1
ATOM 6316 C C . SER C 1 237 ? 49.872 53.554 17.106 1.00 80.14 1167 SER C C 1
ATOM 6317 O O . SER C 1 237 ? 49.621 54.248 18.089 1.00 80.59 1167 SER C O 1
ATOM 6320 N N . HIS C 1 238 ? 48.954 53.228 16.196 1.00 80.34 1168 HIS C N 1
ATOM 6321 C CA . HIS C 1 238 ? 47.552 53.635 16.337 1.00 81.89 1168 HIS C CA 1
ATOM 6322 C C . HIS C 1 238 ? 46.619 52.667 15.606 1.00 81.35 1168 HIS C C 1
ATOM 6323 O O . HIS C 1 238 ? 47.092 51.787 14.891 1.00 81.82 1168 HIS C O 1
ATOM 6330 N N . PRO C 1 239 ? 45.292 52.813 15.796 1.00 80.11 1169 PRO C N 1
ATOM 6331 C CA . PRO C 1 239 ? 44.363 51.900 15.151 1.00 79.17 1169 PRO C CA 1
ATOM 6332 C C . PRO C 1 239 ? 44.498 51.942 13.636 1.00 80.00 1169 PRO C C 1
ATOM 6333 O O . PRO C 1 239 ? 44.842 52.990 13.077 1.00 80.06 1169 PRO C O 1
ATOM 6337 N N . THR C 1 240 ? 44.232 50.814 12.981 1.00 80.63 1170 THR C N 1
ATOM 6338 C CA . THR C 1 240 ? 44.252 50.759 11.517 1.00 81.24 1170 THR C CA 1
ATOM 6339 C C . THR C 1 240 ? 43.158 51.645 10.926 1.00 80.79 1170 THR C C 1
ATOM 6340 O O . THR C 1 240 ? 42.036 51.668 11.432 1.00 79.94 1170 THR C O 1
ATOM 6344 N N . PRO C 1 241 ? 43.486 52.386 9.854 1.00 81.49 1171 PRO C N 1
ATOM 6345 C CA . PRO C 1 241 ? 42.470 53.119 9.114 1.00 81.95 1171 PRO C CA 1
ATOM 6346 C C . PRO C 1 241 ? 41.617 52.145 8.301 1.00 83.41 1171 PRO C C 1
ATOM 6347 O O . PRO C 1 241 ? 41.943 50.952 8.231 1.00 83.61 1171 PRO C O 1
ATOM 6351 N N . SER C 1 242 ? 40.543 52.648 7.693 1.00 84.99 1172 SER C N 1
ATOM 6352 C CA . SER C 1 242 ? 39.617 51.813 6.917 1.00 86.27 1172 SER C CA 1
ATOM 6353 C C . SER C 1 242 ? 40.314 51.145 5.735 1.00 86.30 1172 SER C C 1
ATOM 6354 O O . SER C 1 242 ? 39.903 50.072 5.284 1.00 85.95 1172 SER C O 1
ATOM 6357 N N . ARG C 1 243 ? 41.374 51.792 5.257 1.00 85.39 1173 ARG C N 1
ATOM 6358 C CA . ARG C 1 243 ? 42.203 51.280 4.172 1.00 86.95 1173 ARG C CA 1
ATOM 6359 C C . ARG C 1 243 ? 43.685 51.567 4.449 1.00 84.33 1173 ARG C C 1
ATOM 6360 O O . ARG C 1 243 ? 44.056 52.693 4.788 1.00 82.76 1173 ARG C O 1
ATOM 6368 N N . PHE C 1 244 ? 44.518 50.537 4.310 1.00 82.19 1174 PHE C N 1
ATOM 6369 C CA . PHE C 1 244 ? 45.962 50.649 4.536 1.00 80.65 1174 PHE C CA 1
ATOM 6370 C C . PHE C 1 244 ? 46.728 49.619 3.709 1.00 80.25 1174 PHE C C 1
ATOM 6371 O O . PHE C 1 244 ? 46.127 48.843 2.962 1.00 80.06 1174 PHE C O 1
ATOM 6379 N N . TYR C 1 245 ? 48.050 49.608 3.859 1.00 80.13 1175 TYR C N 1
ATOM 6380 C CA . TYR C 1 245 ? 48.918 48.762 3.046 1.00 79.49 1175 TYR C CA 1
ATOM 6381 C C . TYR C 1 245 ? 49.848 47.876 3.881 1.00 80.01 1175 TYR C C 1
ATOM 6382 O O . TYR C 1 245 ? 50.226 48.229 5.004 1.00 81.20 1175 TYR C O 1
ATOM 6391 N N . ALA C 1 246 ? 50.204 46.722 3.324 1.00 78.99 1176 ALA C N 1
ATOM 6392 C CA . ALA C 1 246 ? 51.217 45.854 3.913 1.00 78.84 1176 ALA C CA 1
ATOM 6393 C C . ALA C 1 246 ? 52.376 45.759 2.935 1.00 79.96 1176 ALA C C 1
ATOM 6394 O O . ALA C 1 246 ? 52.190 45.357 1.784 1.00 80.90 1176 ALA C O 1
ATOM 6396 N N . TYR C 1 247 ? 53.567 46.126 3.401 1.00 80.73 1177 TYR C N 1
ATOM 6397 C CA . TYR C 1 247 ? 54.736 46.302 2.545 1.00 80.96 1177 TYR C CA 1
ATOM 6398 C C . TYR C 1 247 ? 55.874 45.382 2.994 1.00 81.51 1177 TYR C C 1
ATOM 6399 O O . TYR C 1 247 ? 56.306 45.436 4.143 1.00 82.51 1177 TYR C O 1
ATOM 6408 N N . VAL C 1 248 ? 56.339 44.523 2.092 1.00 80.93 1178 VAL C N 1
ATOM 6409 C CA . VAL C 1 248 ? 57.468 43.634 2.382 1.00 82.17 1178 VAL C CA 1
ATOM 6410 C C . VAL C 1 248 ? 58.662 44.054 1.526 1.00 83.13 1178 VAL C C 1
ATOM 6411 O O . VAL C 1 248 ? 58.565 44.100 0.299 1.00 83.23 1178 VAL C O 1
ATOM 6415 N N . GLU C 1 249 ? 59.779 44.365 2.181 1.00 85.66 1179 GLU C N 1
ATOM 6416 C CA . GLU C 1 249 ? 60.941 44.963 1.509 1.00 87.33 1179 GLU C CA 1
ATOM 6417 C C . GLU C 1 249 ? 61.964 43.953 0.988 1.00 88.33 1179 GLU C C 1
ATOM 6418 O O . GLU C 1 249 ? 62.676 44.240 0.026 1.00 89.82 1179 GLU C O 1
ATOM 6424 N N . GLU C 1 250 ? 62.049 42.784 1.619 1.00 89.90 1180 GLU C N 1
ATOM 6425 C CA . GLU C 1 250 ? 62.956 41.727 1.148 1.00 91.20 1180 GLU C CA 1
ATOM 6426 C C . GLU C 1 250 ? 62.298 40.342 1.139 1.00 91.91 1180 GLU C C 1
ATOM 6427 O O . GLU C 1 250 ? 61.388 40.090 1.932 1.00 92.84 1180 GLU C O 1
ATOM 6433 N N . PRO C 1 251 ? 62.731 39.455 0.212 1.00 92.21 1181 PRO C N 1
ATOM 6434 C CA . PRO C 1 251 ? 62.203 38.086 0.146 1.00 91.52 1181 PRO C CA 1
ATOM 6435 C C . PRO C 1 251 ? 62.392 37.304 1.447 1.00 90.41 1181 PRO C C 1
ATOM 6436 O O . PRO C 1 251 ? 63.298 37.601 2.229 1.00 90.56 1181 PRO C O 1
ATOM 6440 N N . SER C 1 252 ? 61.528 36.317 1.663 1.00 89.37 1182 SER C N 1
ATOM 6441 C CA . SER C 1 252 ? 61.528 35.527 2.894 1.00 88.63 1182 SER C CA 1
ATOM 6442 C C . SER C 1 252 ? 62.833 34.759 3.095 1.00 87.66 1182 SER C C 1
ATOM 6443 O O . SER C 1 252 ? 63.356 34.153 2.162 1.00 88.15 1182 SER C O 1
ATOM 6446 N N . ARG C 1 253 ? 63.353 34.806 4.318 1.00 87.13 1183 ARG C N 1
ATOM 6447 C CA . ARG C 1 253 ? 64.533 34.034 4.687 1.00 86.64 1183 ARG C CA 1
ATOM 6448 C C . ARG C 1 253 ? 64.145 32.600 5.016 1.00 85.39 1183 ARG C C 1
ATOM 6449 O O . ARG C 1 253 ? 63.232 32.351 5.802 1.00 86.30 1183 ARG C O 1
ATOM 6457 N N . VAL C 1 254 ? 64.848 31.664 4.392 1.00 84.00 1184 VAL C N 1
ATOM 6458 C CA . VAL C 1 254 ? 64.552 30.249 4.516 1.00 81.65 1184 VAL C CA 1
ATOM 6459 C C . VAL C 1 254 ? 65.635 29.579 5.349 1.00 82.53 1184 VAL C C 1
ATOM 6460 O O . VAL C 1 254 ? 66.770 29.414 4.888 1.00 84.79 1184 VAL C O 1
ATOM 6464 N N . ASN C 1 255 ? 65.300 29.236 6.590 1.00 81.33 1185 ASN C N 1
ATOM 6465 C CA . ASN C 1 255 ? 66.150 28.347 7.367 1.00 83.08 1185 ASN C CA 1
ATOM 6466 C C . ASN C 1 255 ? 65.913 26.923 6.870 1.00 84.86 1185 ASN C C 1
ATOM 6467 O O . ASN C 1 255 ? 64.768 26.498 6.691 1.00 86.16 1185 ASN C O 1
ATOM 6472 N N . GLU C 1 256 ? 66.999 26.198 6.634 1.00 86.26 1186 GLU C N 1
ATOM 6473 C CA . GLU C 1 256 ? 66.914 24.857 6.075 1.00 88.51 1186 GLU C CA 1
ATOM 6474 C C . GLU C 1 256 ? 66.950 23.813 7.184 1.00 90.07 1186 GLU C C 1
ATOM 6475 O O . GLU C 1 256 ? 66.007 23.032 7.340 1.00 89.60 1186 GLU C O 1
ATOM 6481 N N . GLN C 1 257 ? 68.041 23.824 7.956 1.00 92.34 1187 GLN C N 1
ATOM 6482 C CA . GLN C 1 257 ? 68.298 22.830 9.004 1.00 93.30 1187 GLN C CA 1
ATOM 6483 C C . GLN C 1 257 ? 67.219 22.843 10.104 1.00 94.17 1187 GLN C C 1
ATOM 6484 O O . GLN C 1 257 ? 66.882 21.792 10.661 1.00 95.08 1187 GLN C O 1
ATOM 6490 N N . LEU C 1 258 ? 66.685 24.028 10.404 1.00 93.63 1188 LEU C N 1
ATOM 6491 C CA . LEU C 1 258 ? 65.581 24.173 11.364 1.00 94.37 1188 LEU C CA 1
ATOM 6492 C C . LEU C 1 258 ? 64.233 24.461 10.684 1.00 92.97 1188 LEU C C 1
ATOM 6493 O O . LEU C 1 258 ? 63.224 24.697 11.358 1.00 93.11 1188 LEU C O 1
ATOM 6498 N N . GLN C 1 259 ? 64.247 24.445 9.349 1.00 91.35 1189 GLN C N 1
ATOM 6499 C CA . GLN C 1 259 ? 63.045 24.404 8.494 1.00 89.53 1189 GLN C CA 1
ATOM 6500 C C . GLN C 1 259 ? 61.937 25.412 8.831 1.00 88.37 1189 GLN C C 1
ATOM 6501 O O . GLN C 1 259 ? 60.880 25.038 9.348 1.00 88.03 1189 GLN C O 1
ATOM 6507 N N . THR C 1 260 ? 62.191 26.683 8.525 1.00 86.75 1190 THR C N 1
ATOM 6508 C CA . THR C 1 260 ? 61.233 27.770 8.749 1.00 83.23 1190 THR C CA 1
ATOM 6509 C C . THR C 1 260 ? 61.414 28.844 7.684 1.00 83.51 1190 THR C C 1
ATOM 6510 O O . THR C 1 260 ? 62.538 29.101 7.249 1.00 85.63 1190 THR C O 1
ATOM 6514 N N . ARG C 1 261 ? 60.318 29.468 7.260 1.00 82.80 1191 ARG C N 1
ATOM 6515 C CA . ARG C 1 261 ? 60.394 30.670 6.421 1.00 83.77 1191 ARG C CA 1
ATOM 6516 C C . ARG C 1 261 ? 60.024 31.875 7.270 1.00 83.36 1191 ARG C C 1
ATOM 6517 O O . ARG C 1 261 ? 58.998 31.852 7.949 1.00 84.88 1191 ARG C O 1
ATOM 6525 N N . SER C 1 262 ? 60.847 32.921 7.238 1.00 82.63 1192 SER C N 1
ATOM 6526 C CA . SER C 1 262 ? 60.585 34.122 8.039 1.00 82.78 1192 SER C CA 1
ATOM 6527 C C . SER C 1 262 ? 60.646 35.390 7.203 1.00 82.29 1192 SER C C 1
ATOM 6528 O O . SER C 1 262 ? 61.434 35.478 6.254 1.00 82.84 1192 SER C O 1
ATOM 6531 N N . TYR C 1 263 ? 59.822 36.374 7.566 1.00 80.79 1193 TYR C N 1
ATOM 6532 C CA . TYR C 1 263 ? 59.807 37.665 6.865 1.00 80.88 1193 TYR C CA 1
ATOM 6533 C C . TYR C 1 263 ? 59.300 38.846 7.697 1.00 81.51 1193 TYR C C 1
ATOM 6534 O O . TYR C 1 263 ? 58.884 38.685 8.845 1.00 82.62 1193 TYR C O 1
ATOM 6543 N N . ASP C 1 264 ? 59.360 40.034 7.100 1.00 81.49 1194 ASP C N 1
ATOM 6544 C CA . ASP C 1 264 ? 58.984 41.286 7.761 1.00 81.14 1194 ASP C CA 1
ATOM 6545 C C . ASP C 1 264 ? 57.887 42.006 6.997 1.00 80.76 1194 ASP C C 1
ATOM 6546 O O . ASP C 1 264 ? 57.855 41.975 5.765 1.00 82.19 1194 ASP C O 1
ATOM 6551 N N . ILE C 1 265 ? 56.989 42.659 7.725 1.00 79.51 1195 ILE C N 1
ATOM 6552 C CA . ILE C 1 265 ? 55.916 43.409 7.088 1.00 81.03 1195 ILE C CA 1
ATOM 6553 C C . ILE C 1 265 ? 55.802 44.787 7.708 1.00 82.99 1195 ILE C C 1
ATOM 6554 O O . ILE C 1 265 ? 55.731 44.924 8.932 1.00 85.96 1195 ILE C O 1
ATOM 6559 N N . GLN C 1 266 ? 55.783 45.805 6.854 1.00 83.80 1196 GLN C N 1
ATOM 6560 C CA . GLN C 1 266 ? 55.549 47.182 7.284 1.00 84.64 1196 GLN C CA 1
ATOM 6561 C C . GLN C 1 266 ? 54.098 47.566 7.017 1.00 83.23 1196 GLN C C 1
ATOM 6562 O O . GLN C 1 266 ? 53.589 47.382 5.912 1.00 83.05 1196 GLN C O 1
ATOM 6568 N N . LEU C 1 267 ? 53.431 48.090 8.039 1.00 82.00 1197 LEU C N 1
ATOM 6569 C CA . LEU C 1 267 ? 52.072 48.594 7.879 1.00 81.28 1197 LEU C CA 1
ATOM 6570 C C . LEU C 1 267 ? 52.117 50.081 7.545 1.00 83.17 1197 LEU C C 1
ATOM 6571 O O . LEU C 1 267 ? 52.671 50.880 8.307 1.00 84.45 1197 LEU C O 1
ATOM 6576 N N . LEU C 1 268 ? 51.553 50.435 6.391 1.00 82.84 1198 LEU C N 1
ATOM 6577 C CA . LEU C 1 268 ? 51.549 51.812 5.894 1.00 82.94 1198 LEU C CA 1
ATOM 6578 C C . LEU C 1 268 ? 50.123 52.321 5.751 1.00 84.80 1198 LEU C C 1
ATOM 6579 O O . LEU C 1 268 ? 49.264 51.608 5.232 1.00 85.83 1198 LEU C O 1
ATOM 6584 N N . ASP C 1 269 ? 49.873 53.554 6.198 1.00 85.99 1199 ASP C N 1
ATOM 6585 C CA . ASP C 1 269 ? 48.532 54.155 6.098 1.00 87.89 1199 ASP C CA 1
ATOM 6586 C C . ASP C 1 269 ? 48.181 54.634 4.672 1.00 89.08 1199 ASP C C 1
ATOM 6587 O O . ASP C 1 269 ? 48.898 54.327 3.708 1.00 89.24 1199 ASP C O 1
ATOM 6592 N N . GLU C 1 270 ? 47.076 55.375 4.555 1.00 89.69 1200 GLU C N 1
ATOM 6593 C CA . GLU C 1 270 ? 46.570 55.893 3.273 1.00 90.63 1200 GLU C CA 1
ATOM 6594 C C . GLU C 1 270 ? 47.597 56.738 2.508 1.00 89.90 1200 GLU C C 1
ATOM 6595 O O . GLU C 1 270 ? 47.667 56.674 1.274 1.00 89.12 1200 GLU C O 1
ATOM 6601 N N . THR C 1 271 ? 48.375 57.529 3.248 1.00 89.45 1201 THR C N 1
ATOM 6602 C CA . THR C 1 271 ? 49.390 58.418 2.664 1.00 88.60 1201 THR C CA 1
ATOM 6603 C C . THR C 1 271 ? 50.668 57.658 2.309 1.00 87.70 1201 THR C C 1
ATOM 6604 O O . THR C 1 271 ? 51.423 58.075 1.433 1.00 88.75 1201 THR C O 1
ATOM 6608 N N . GLY C 1 272 ? 50.893 56.534 2.979 1.00 87.03 1202 GLY C N 1
ATOM 6609 C CA . GLY C 1 272 ? 52.111 55.758 2.790 1.00 85.91 1202 GLY C CA 1
ATOM 6610 C C . GLY C 1 272 ? 53.042 55.876 3.984 1.00 85.99 1202 GLY C C 1
ATOM 6611 O O . GLY C 1 272 ? 54.191 55.440 3.921 1.00 87.60 1202 GLY C O 1
ATOM 6612 N N . GLN C 1 273 ? 52.545 56.471 5.069 1.00 84.75 1203 GLN C N 1
ATOM 6613 C CA . GLN C 1 273 ? 53.289 56.570 6.324 1.00 85.12 1203 GLN C CA 1
ATOM 6614 C C . GLN C 1 273 ? 53.189 55.300 7.145 1.00 85.59 1203 GLN C C 1
ATOM 6615 O O . GLN C 1 273 ? 52.099 54.753 7.311 1.00 87.89 1203 GLN C O 1
ATOM 6621 N N . ALA C 1 274 ? 54.327 54.834 7.656 1.00 85.63 1204 ALA C N 1
ATOM 6622 C CA . ALA C 1 274 ? 54.360 53.635 8.493 1.00 85.42 1204 ALA C CA 1
ATOM 6623 C C . ALA C 1 274 ? 53.710 53.909 9.851 1.00 85.13 1204 ALA C C 1
ATOM 6624 O O . ALA C 1 274 ? 53.867 54.990 10.411 1.00 86.24 1204 ALA C O 1
ATOM 6626 N N . PHE C 1 275 ? 52.961 52.937 10.359 1.00 84.28 1205 PHE C N 1
ATOM 6627 C CA . PHE C 1 275 ? 52.305 53.076 11.661 1.00 83.02 1205 PHE C CA 1
ATOM 6628 C C . PHE C 1 275 ? 52.314 51.769 12.461 1.00 82.53 1205 PHE C C 1
ATOM 6629 O O . PHE C 1 275 ? 51.830 51.718 13.592 1.00 84.35 1205 PHE C O 1
ATOM 6637 N N . GLY C 1 276 ? 52.873 50.720 11.870 1.00 80.36 1206 GLY C N 1
ATOM 6638 C CA . GLY C 1 276 ? 53.049 49.452 12.558 1.00 80.33 1206 GLY C CA 1
ATOM 6639 C C . GLY C 1 276 ? 53.951 48.528 11.772 1.00 80.96 1206 GLY C C 1
ATOM 6640 O O . GLY C 1 276 ? 54.169 48.737 10.575 1.00 82.40 1206 GLY C O 1
ATOM 6641 N N . ARG C 1 277 ? 54.497 47.516 12.440 1.00 81.75 1207 ARG C N 1
ATOM 6642 C CA . ARG C 1 277 ? 55.322 46.525 11.750 1.00 83.59 1207 ARG C CA 1
ATOM 6643 C C . ARG C 1 277 ? 55.307 45.172 12.438 1.00 82.48 1207 ARG C C 1
ATOM 6644 O O . ARG C 1 277 ? 55.049 45.076 13.640 1.00 83.07 1207 ARG C O 1
ATOM 6652 N N . ILE C 1 278 ? 55.569 44.134 11.648 1.00 80.62 1208 ILE C N 1
ATOM 6653 C CA . ILE C 1 278 ? 55.687 42.768 12.133 1.00 79.43 1208 ILE C CA 1
ATOM 6654 C C . ILE C 1 278 ? 57.071 42.271 11.732 1.00 80.71 1208 ILE C C 1
ATOM 6655 O O . ILE C 1 278 ? 57.379 42.175 10.539 1.00 80.74 1208 ILE C O 1
ATOM 6660 N N . ASN C 1 279 ? 57.906 41.981 12.728 1.00 82.07 1209 ASN C N 1
ATOM 6661 C CA . ASN C 1 279 ? 59.264 41.487 12.489 1.00 83.64 1209 ASN C CA 1
ATOM 6662 C C . ASN C 1 279 ? 59.443 40.012 12.818 1.00 82.62 1209 ASN C C 1
ATOM 6663 O O . ASN C 1 279 ? 58.980 39.525 13.849 1.00 83.04 1209 ASN C O 1
ATOM 6668 N N . GLY C 1 280 ? 60.133 39.311 11.927 1.00 81.71 1210 GLY C N 1
ATOM 6669 C CA . GLY C 1 280 ? 60.447 37.905 12.131 1.00 81.52 1210 GLY C CA 1
ATOM 6670 C C . GLY C 1 280 ? 59.240 36.991 12.116 1.00 81.42 1210 GLY C C 1
ATOM 6671 O O . GLY C 1 280 ? 59.213 35.996 12.841 1.00 81.30 1210 GLY C O 1
ATOM 6672 N N . PHE C 1 281 ? 58.248 37.333 11.289 1.00 80.25 1211 PHE C N 1
ATOM 6673 C CA . PHE C 1 281 ? 57.051 36.506 11.111 1.00 79.69 1211 PHE C CA 1
ATOM 6674 C C . PHE C 1 281 ? 57.436 35.156 10.517 1.00 79.83 1211 PHE C C 1
ATOM 6675 O O . PHE C 1 281 ? 57.757 35.058 9.329 1.00 79.93 1211 PHE C O 1
ATOM 6683 N N . THR C 1 282 ? 57.402 34.120 11.350 1.00 79.45 1212 THR C N 1
ATOM 6684 C CA . THR C 1 282 ? 57.909 32.811 10.956 1.00 81.08 1212 THR C CA 1
ATOM 6685 C C . THR C 1 282 ? 56.793 31.780 10.762 1.00 82.81 1212 THR C C 1
ATOM 6686 O O . THR C 1 282 ? 55.940 31.591 11.638 1.00 84.97 1212 THR C O 1
ATOM 6690 N N . VAL C 1 283 ? 56.798 31.131 9.602 1.00 81.89 1213 VAL C N 1
ATOM 6691 C CA . VAL C 1 283 ? 55.890 30.020 9.341 1.00 82.89 1213 VAL C CA 1
ATOM 6692 C C . VAL C 1 283 ? 56.671 28.707 9.318 1.00 83.39 1213 VAL C C 1
ATOM 6693 O O . VAL C 1 283 ? 57.854 28.688 8.987 1.00 83.60 1213 VAL C O 1
ATOM 6697 N N . LYS C 1 284 ? 56.013 27.618 9.697 1.00 84.90 1214 LYS C N 1
ATOM 6698 C CA . LYS C 1 284 ? 56.630 26.296 9.641 1.00 86.27 1214 LYS C CA 1
ATOM 6699 C C . LYS C 1 284 ? 55.640 25.279 9.078 1.00 87.79 1214 LYS C C 1
ATOM 6700 O O . LYS C 1 284 ? 54.428 25.386 9.303 1.00 89.74 1214 LYS C O 1
ATOM 6706 N N . ARG C 1 285 ? 56.161 24.302 8.339 1.00 89.29 1215 ARG C N 1
ATOM 6707 C CA . ARG C 1 285 ? 55.342 23.235 7.765 1.00 90.49 1215 ARG C CA 1
ATOM 6708 C C . ARG C 1 285 ? 54.585 22.472 8.857 1.00 90.39 1215 ARG C C 1
ATOM 6709 O O . ARG C 1 285 ? 55.170 22.058 9.862 1.00 90.43 1215 ARG C O 1
ATOM 6717 N N . ALA C 1 286 ? 53.280 22.311 8.663 1.00 90.58 1216 ALA C N 1
ATOM 6718 C CA . ALA C 1 286 ? 52.447 21.601 9.624 1.00 91.53 1216 ALA C CA 1
ATOM 6719 C C . ALA C 1 286 ? 51.423 20.722 8.912 1.00 91.68 1216 ALA C C 1
ATOM 6720 O O . ALA C 1 286 ? 50.370 21.208 8.491 1.00 92.29 1216 ALA C O 1
ATOM 6722 N N . PRO C 1 287 ? 51.740 19.423 8.757 1.00 92.39 1217 PRO C N 1
ATOM 6723 C CA . PRO C 1 287 ? 50.794 18.473 8.164 1.00 92.54 1217 PRO C CA 1
ATOM 6724 C C . PRO C 1 287 ? 49.567 18.282 9.054 1.00 92.55 1217 PRO C C 1
ATOM 6725 O O . PRO C 1 287 ? 49.658 18.427 10.274 1.00 92.01 1217 PRO C O 1
ATOM 6729 N N . SER C 1 288 ? 48.436 17.959 8.433 1.00 93.46 1218 SER C N 1
ATOM 6730 C CA . SER C 1 288 ? 47.142 17.917 9.122 1.00 93.68 1218 SER C CA 1
ATOM 6731 C C . SER C 1 288 ? 47.070 16.967 10.325 1.00 93.36 1218 SER C C 1
ATOM 6732 O O . SER C 1 288 ? 46.379 17.263 11.298 1.00 92.69 1218 SER C O 1
ATOM 6735 N N . GLN C 1 289 ? 47.778 15.838 10.252 1.00 93.82 1219 GLN C N 1
ATOM 6736 C CA . GLN C 1 289 ? 47.848 14.875 11.359 1.00 93.86 1219 GLN C CA 1
ATOM 6737 C C . GLN C 1 289 ? 48.439 15.492 12.625 1.00 93.47 1219 GLN C C 1
ATOM 6738 O O . GLN C 1 289 ? 47.952 15.236 13.727 1.00 94.57 1219 GLN C O 1
ATOM 6744 N N . LEU C 1 290 ? 49.494 16.291 12.461 1.00 92.27 1220 LEU C N 1
ATOM 6745 C CA . LEU C 1 290 ? 50.122 16.999 13.578 1.00 91.60 1220 LEU C CA 1
ATOM 6746 C C . LEU C 1 290 ? 49.363 18.274 13.963 1.00 90.71 1220 LEU C C 1
ATOM 6747 O O . LEU C 1 290 ? 49.156 18.541 15.148 1.00 91.12 1220 LEU C O 1
ATOM 6752 N N . PHE C 1 291 ? 48.947 19.039 12.951 1.00 88.36 1221 PHE C N 1
ATOM 6753 C CA . PHE C 1 291 ? 48.306 20.343 13.128 1.00 85.16 1221 PHE C CA 1
ATOM 6754 C C . PHE C 1 291 ? 46.923 20.270 13.771 1.00 84.94 1221 PHE C C 1
ATOM 6755 O O . PHE C 1 291 ? 46.633 21.038 14.693 1.00 85.35 1221 PHE C O 1
ATOM 6763 N N . LEU C 1 292 ? 46.084 19.351 13.287 1.00 84.71 1222 LEU C N 1
ATOM 6764 C CA . LEU C 1 292 ? 44.699 19.203 13.773 1.00 84.97 1222 LEU C CA 1
ATOM 6765 C C . LEU C 1 292 ? 44.557 18.299 15.006 1.00 85.91 1222 LEU C C 1
ATOM 6766 O O . LEU C 1 292 ? 43.448 17.919 15.389 1.00 85.66 1222 LEU C O 1
ATOM 6771 N N . LYS C 1 293 ? 45.706 17.903 15.553 1.00 87.34 1223 LYS C N 1
ATOM 6772 C CA . LYS C 1 293 ? 45.940 17.829 17.002 1.00 87.37 1223 LYS C CA 1
ATOM 6773 C C . LYS C 1 293 ? 46.370 16.592 17.724 1.00 88.66 1223 LYS C C 1
ATOM 6774 O O . LYS C 1 293 ? 46.330 16.561 18.952 1.00 91.20 1223 LYS C O 1
ATOM 6780 N N . HIS D 1 9 ? 66.838 -15.886 25.816 1.00 94.47 939 HIS D N 1
ATOM 6781 C CA . HIS D 1 9 ? 66.738 -15.859 27.301 1.00 96.22 939 HIS D CA 1
ATOM 6782 C C . HIS D 1 9 ? 65.260 -15.730 27.683 1.00 94.32 939 HIS D C 1
ATOM 6783 O O . HIS D 1 9 ? 64.569 -14.812 27.223 1.00 95.11 939 HIS D O 1
ATOM 6790 N N . ARG D 1 10 ? 64.762 -16.653 28.501 1.00 90.22 940 ARG D N 1
ATOM 6791 C CA . ARG D 1 10 ? 63.356 -16.599 28.906 1.00 87.46 940 ARG D CA 1
ATOM 6792 C C . ARG D 1 10 ? 62.942 -15.276 29.610 1.00 86.94 940 ARG D C 1
ATOM 6793 O O . ARG D 1 10 ? 61.810 -14.829 29.445 1.00 87.95 940 ARG D O 1
ATOM 6801 N N . LEU D 1 11 ? 63.830 -14.645 30.379 1.00 83.82 941 LEU D N 1
ATOM 6802 C CA . LEU D 1 11 ? 63.450 -13.397 31.048 1.00 81.55 941 LEU D CA 1
ATOM 6803 C C . LEU D 1 11 ? 63.525 -12.184 30.114 1.00 83.86 941 LEU D C 1
ATOM 6804 O O . LEU D 1 11 ? 62.588 -11.384 30.050 1.00 83.82 941 LEU D O 1
ATOM 6809 N N . LEU D 1 12 ? 64.634 -12.069 29.380 1.00 83.17 942 LEU D N 1
ATOM 6810 C CA . LEU D 1 12 ? 64.919 -10.875 28.596 1.00 80.02 942 LEU D CA 1
ATOM 6811 C C . LEU D 1 12 ? 64.489 -10.959 27.148 1.00 79.94 942 LEU D C 1
ATOM 6812 O O . LEU D 1 12 ? 64.250 -9.939 26.519 1.00 82.15 942 LEU D O 1
ATOM 6817 N N . GLY D 1 13 ? 64.378 -12.176 26.625 1.00 78.97 943 GLY D N 1
ATOM 6818 C CA . GLY D 1 13 ? 64.069 -12.372 25.217 1.00 78.30 943 GLY D CA 1
ATOM 6819 C C . GLY D 1 13 ? 65.317 -12.292 24.360 1.00 79.21 943 GLY D C 1
ATOM 6820 O O . GLY D 1 13 ? 66.374 -12.794 24.749 1.00 79.13 943 GLY D O 1
ATOM 6821 N N . ASN D 1 14 ? 65.186 -11.649 23.199 1.00 79.42 944 ASN D N 1
ATOM 6822 C CA . ASN D 1 14 ? 66.250 -11.563 22.198 1.00 78.39 944 ASN D CA 1
ATOM 6823 C C . ASN D 1 14 ? 67.092 -10.317 22.347 1.00 76.96 944 ASN D C 1
ATOM 6824 O O . ASN D 1 14 ? 66.568 -9.221 22.537 1.00 78.13 944 ASN D O 1
ATOM 6829 N N . LYS D 1 15 ? 68.401 -10.501 22.237 1.00 76.56 945 LYS D N 1
ATOM 6830 C CA . LYS D 1 15 ? 69.361 -9.424 22.409 1.00 76.53 945 LYS D CA 1
ATOM 6831 C C . LYS D 1 15 ? 69.743 -8.864 21.049 1.00 76.58 945 LYS D C 1
ATOM 6832 O O . LYS D 1 15 ? 70.155 -9.610 20.162 1.00 79.15 945 LYS D O 1
ATOM 6838 N N . LEU D 1 16 ? 69.580 -7.558 20.872 1.00 76.41 946 LEU D N 1
ATOM 6839 C CA . LEU D 1 16 ? 70.066 -6.908 19.668 1.00 77.03 946 LEU D CA 1
ATOM 6840 C C . LEU D 1 16 ? 70.998 -5.792 20.069 1.00 77.46 946 LEU D C 1
ATOM 6841 O O . LEU D 1 16 ? 70.647 -4.973 20.917 1.00 77.70 946 LEU D O 1
ATOM 6846 N N . GLU D 1 17 ? 72.183 -5.781 19.463 1.00 78.13 947 GLU D N 1
ATOM 6847 C CA . GLU D 1 17 ? 73.167 -4.741 19.696 1.00 79.45 947 GLU D CA 1
ATOM 6848 C C . GLU D 1 17 ? 73.122 -3.763 18.525 1.00 79.12 947 GLU D C 1
ATOM 6849 O O . GLU D 1 17 ? 73.346 -4.147 17.376 1.00 77.59 947 GLU D O 1
ATOM 6855 N N . LEU D 1 18 ? 72.818 -2.503 18.816 1.00 79.38 948 LEU D N 1
ATOM 6856 C CA . LEU D 1 18 ? 72.722 -1.481 17.773 1.00 78.86 948 LEU D CA 1
ATOM 6857 C C . LEU D 1 18 ? 74.103 -1.068 17.322 1.00 78.06 948 LEU D C 1
ATOM 6858 O O . LEU D 1 18 ? 74.915 -0.606 18.122 1.00 79.84 948 LEU D O 1
ATOM 6863 N N . ALA D 1 19 ? 74.368 -1.244 16.036 1.00 78.23 949 ALA D N 1
ATOM 6864 C CA . ALA D 1 19 ? 75.671 -0.909 15.484 1.00 79.54 949 ALA D CA 1
ATOM 6865 C C . ALA D 1 19 ? 75.921 0.594 15.521 1.00 81.43 949 ALA D C 1
ATOM 6866 O O . ALA D 1 19 ? 77.050 1.032 15.736 1.00 83.17 949 ALA D O 1
ATOM 6868 N N . SER D 1 20 ? 74.856 1.372 15.345 1.00 83.29 950 SER D N 1
ATOM 6869 C CA . SER D 1 20 ? 74.968 2.815 15.178 1.00 85.87 950 SER D CA 1
ATOM 6870 C C . SER D 1 20 ? 75.342 3.548 16.469 1.00 86.35 950 SER D C 1
ATOM 6871 O O . SER D 1 20 ? 76.181 4.453 16.451 1.00 87.78 950 SER D O 1
ATOM 6874 N N . THR D 1 21 ? 74.731 3.141 17.580 1.00 84.40 951 THR D N 1
ATOM 6875 C CA . THR D 1 21 ? 74.767 3.921 18.812 1.00 84.53 951 THR D CA 1
ATOM 6876 C C . THR D 1 21 ? 75.464 3.215 19.967 1.00 84.42 951 THR D C 1
ATOM 6877 O O . THR D 1 21 ? 75.842 3.858 20.952 1.00 85.19 951 THR D O 1
ATOM 6881 N N . GLY D 1 22 ? 75.622 1.898 19.847 1.00 83.43 952 GLY D N 1
ATOM 6882 C CA . GLY D 1 22 ? 76.182 1.080 20.919 1.00 81.79 952 GLY D CA 1
ATOM 6883 C C . GLY D 1 22 ? 75.160 0.788 22.002 1.00 83.23 952 GLY D C 1
ATOM 6884 O O . GLY D 1 22 ? 75.517 0.507 23.148 1.00 84.53 952 GLY D O 1
ATOM 6885 N N . GLN D 1 23 ? 73.883 0.867 21.640 1.00 82.23 953 GLN D N 1
ATOM 6886 C CA . GLN D 1 23 ? 72.799 0.534 22.556 1.00 82.39 953 GLN D CA 1
ATOM 6887 C C . GLN D 1 23 ? 72.415 -0.940 22.440 1.00 80.94 953 GLN D C 1
ATOM 6888 O O . GLN D 1 23 ? 72.775 -1.621 21.481 1.00 81.83 953 GLN D O 1
ATOM 6894 N N . THR D 1 24 ? 71.677 -1.429 23.424 1.00 78.52 954 THR D N 1
ATOM 6895 C CA . THR D 1 24 ? 71.240 -2.811 23.415 1.00 77.03 954 THR D CA 1
ATOM 6896 C C . THR D 1 24 ? 69.737 -2.866 23.659 1.00 78.16 954 THR D C 1
ATOM 6897 O O . THR D 1 24 ? 69.223 -2.257 24.608 1.00 77.79 954 THR D O 1
ATOM 6901 N N . ILE D 1 25 ? 69.039 -3.580 22.780 1.00 78.37 955 ILE D N 1
ATOM 6902 C CA . ILE D 1 25 ? 67.600 -3.782 22.922 1.00 81.58 955 ILE D CA 1
ATOM 6903 C C . ILE D 1 25 ? 67.316 -5.247 23.222 1.00 80.24 955 ILE D C 1
ATOM 6904 O O . ILE D 1 25 ? 67.853 -6.140 22.577 1.00 81.93 955 ILE D O 1
ATOM 6909 N N . TYR D 1 26 ? 66.493 -5.480 24.231 1.00 79.54 956 TYR D N 1
ATOM 6910 C CA . TYR D 1 26 ? 66.000 -6.815 24.518 1.00 78.85 956 TYR D CA 1
ATOM 6911 C C . TYR D 1 26 ? 64.521 -6.824 24.192 1.00 79.19 956 TYR D C 1
ATOM 6912 O O . TYR D 1 26 ? 63.739 -6.127 24.845 1.00 80.83 956 TYR D O 1
ATOM 6921 N N . HIS D 1 27 ? 64.135 -7.599 23.185 1.00 76.62 957 HIS D N 1
ATOM 6922 C CA . HIS D 1 27 ? 62.737 -7.649 22.785 1.00 75.41 957 HIS D CA 1
ATOM 6923 C C . HIS D 1 27 ? 62.146 -9.032 22.891 1.00 76.23 957 HIS D C 1
ATOM 6924 O O . HIS D 1 27 ? 62.794 -10.029 22.580 1.00 80.28 957 HIS D O 1
ATOM 6931 N N . GLN D 1 28 ? 60.896 -9.077 23.329 1.00 76.71 958 GLN D N 1
ATOM 6932 C CA . GLN D 1 28 ? 60.167 -10.331 23.452 1.00 77.49 958 GLN D CA 1
ATOM 6933 C C . GLN D 1 28 ? 58.670 -10.092 23.309 1.00 79.37 958 GLN D C 1
ATOM 6934 O O . GLN D 1 28 ? 58.199 -8.954 23.412 1.00 80.78 958 GLN D O 1
ATOM 6940 N N . ASP D 1 29 ? 57.930 -11.173 23.063 1.00 81.02 959 ASP D N 1
ATOM 6941 C CA . ASP D 1 29 ? 56.476 -11.172 23.215 1.00 80.90 959 ASP D CA 1
ATOM 6942 C C . ASP D 1 29 ? 56.088 -11.614 24.627 1.00 79.05 959 ASP D C 1
ATOM 6943 O O . ASP D 1 29 ? 56.297 -12.760 25.011 1.00 79.75 959 ASP D O 1
ATOM 6948 N N . ILE D 1 30 ? 55.528 -10.701 25.406 1.00 77.78 960 ILE D N 1
ATOM 6949 C CA . ILE D 1 30 ? 55.072 -11.061 26.746 1.00 77.51 960 ILE D CA 1
ATOM 6950 C C . ILE D 1 30 ? 53.611 -11.527 26.712 1.00 77.58 960 ILE D C 1
ATOM 6951 O O . ILE D 1 30 ? 52.753 -10.817 26.195 1.00 79.82 960 ILE D O 1
ATOM 6956 N N . ASN D 1 31 ? 53.350 -12.729 27.232 1.00 77.05 961 ASN D N 1
ATOM 6957 C CA . ASN D 1 31 ? 51.985 -13.271 27.376 1.00 75.99 961 ASN D CA 1
ATOM 6958 C C . ASN D 1 31 ? 51.934 -14.468 28.344 1.00 76.82 961 ASN D C 1
ATOM 6959 O O . ASN D 1 31 ? 52.972 -14.905 28.846 1.00 78.52 961 ASN D O 1
ATOM 6964 N N . LEU D 1 32 ? 50.739 -14.990 28.615 1.00 76.31 962 LEU D N 1
ATOM 6965 C CA . LEU D 1 32 ? 50.592 -16.093 29.569 1.00 76.52 962 LEU D CA 1
ATOM 6966 C C . LEU D 1 32 ? 51.276 -17.390 29.128 1.00 77.30 962 LEU D C 1
ATOM 6967 O O . LEU D 1 32 ? 51.538 -18.274 29.943 1.00 77.05 962 LEU D O 1
ATOM 6972 N N . ASN D 1 33 ? 51.575 -17.480 27.836 1.00 79.76 963 ASN D N 1
ATOM 6973 C CA . ASN D 1 33 ? 52.252 -18.630 27.266 1.00 81.82 963 ASN D CA 1
ATOM 6974 C C . ASN D 1 33 ? 53.742 -18.593 27.581 1.00 82.57 963 ASN D C 1
ATOM 6975 O O . ASN D 1 33 ? 54.309 -19.577 28.060 1.00 82.43 963 ASN D O 1
ATOM 6980 N N . ASN D 1 34 ? 54.364 -17.447 27.314 1.00 83.61 964 ASN D N 1
ATOM 6981 C CA . ASN D 1 34 ? 55.787 -17.265 27.550 1.00 84.87 964 ASN D CA 1
ATOM 6982 C C . ASN D 1 34 ? 56.088 -17.066 29.017 1.00 85.43 964 ASN D C 1
ATOM 6983 O O . ASN D 1 34 ? 57.098 -17.546 29.511 1.00 87.17 964 ASN D O 1
ATOM 6988 N N . HIS D 1 35 ? 55.180 -16.385 29.707 1.00 83.70 965 HIS D N 1
ATOM 6989 C CA . HIS D 1 35 ? 55.368 -16.023 31.095 1.00 82.97 965 HIS D CA 1
ATOM 6990 C C . HIS D 1 35 ? 54.134 -16.360 31.925 1.00 82.78 965 HIS D C 1
ATOM 6991 O O . HIS D 1 35 ? 53.423 -15.458 32.377 1.00 83.98 965 HIS D O 1
ATOM 6998 N N . PRO D 1 36 ? 53.870 -17.666 32.132 1.00 81.56 966 PRO D N 1
ATOM 6999 C CA . PRO D 1 36 ? 52.713 -18.094 32.918 1.00 79.81 966 PRO D CA 1
ATOM 7000 C C . PRO D 1 36 ? 52.602 -17.464 34.309 1.00 80.82 966 PRO D C 1
ATOM 7001 O O . PRO D 1 36 ? 51.494 -17.325 34.818 1.00 81.32 966 PRO D O 1
ATOM 7005 N N . TRP D 1 37 ? 53.724 -17.080 34.911 1.00 79.63 967 TRP D N 1
ATOM 7006 C CA . TRP D 1 37 ? 53.696 -16.559 36.276 1.00 80.71 967 TRP D CA 1
ATOM 7007 C C . TRP D 1 37 ? 52.902 -15.259 36.412 1.00 81.16 967 TRP D C 1
ATOM 7008 O O . TRP D 1 37 ? 52.353 -14.970 37.474 1.00 81.59 967 TRP D O 1
ATOM 7019 N N . ILE D 1 38 ? 52.835 -14.482 35.334 1.00 80.35 968 ILE D N 1
ATOM 7020 C CA . ILE D 1 38 ? 52.130 -13.203 35.355 1.00 79.69 968 ILE D CA 1
ATOM 7021 C C . ILE D 1 38 ? 50.664 -13.423 35.740 1.00 81.39 968 ILE D C 1
ATOM 7022 O O . ILE D 1 38 ? 50.079 -12.623 36.493 1.00 82.87 968 ILE D O 1
ATOM 7027 N N . GLY D 1 39 ? 50.094 -14.528 35.252 1.00 79.43 969 GLY D N 1
ATOM 7028 C CA . GLY D 1 39 ? 48.713 -14.873 35.533 1.00 77.94 969 GLY D CA 1
ATOM 7029 C C . GLY D 1 39 ? 48.463 -15.147 36.999 1.00 79.67 969 GLY D C 1
ATOM 7030 O O . GLY D 1 39 ? 47.313 -15.173 37.445 1.00 79.90 969 GLY D O 1
ATOM 7031 N N . ASP D 1 40 ? 49.543 -15.356 37.745 1.00 81.35 970 ASP D N 1
ATOM 7032 C CA . ASP D 1 40 ? 49.460 -15.589 39.184 1.00 82.60 970 ASP D CA 1
ATOM 7033 C C . ASP D 1 40 ? 49.784 -14.344 40.032 1.00 82.97 970 ASP D C 1
ATOM 7034 O O . ASP D 1 40 ? 49.861 -14.418 41.255 1.00 83.75 970 ASP D O 1
ATOM 7039 N N . HIS D 1 41 ? 49.980 -13.205 39.373 1.00 82.77 971 HIS D N 1
ATOM 7040 C CA . HIS D 1 41 ? 50.061 -11.933 40.070 1.00 82.80 971 HIS D CA 1
ATOM 7041 C C . HIS D 1 41 ? 48.894 -11.056 39.627 1.00 84.24 971 HIS D C 1
ATOM 7042 O O . HIS D 1 41 ? 49.008 -10.260 38.674 1.00 85.33 971 HIS D O 1
ATOM 7049 N N . ARG D 1 42 ? 47.767 -11.206 40.311 1.00 84.18 972 ARG D N 1
ATOM 7050 C CA . ARG D 1 42 ? 46.544 -10.543 39.888 1.00 84.57 972 ARG D CA 1
ATOM 7051 C C . ARG D 1 42 ? 46.208 -9.318 40.732 1.00 83.14 972 ARG D C 1
ATOM 7052 O O . ARG D 1 42 ? 46.012 -9.419 41.939 1.00 84.05 972 ARG D O 1
ATOM 7060 N N . VAL D 1 43 ? 46.160 -8.159 40.087 1.00 80.77 973 VAL D N 1
ATOM 7061 C CA . VAL D 1 43 ? 45.604 -6.949 40.694 1.00 80.13 973 VAL D CA 1
ATOM 7062 C C . VAL D 1 43 ? 44.252 -6.694 40.029 1.00 80.09 973 VAL D C 1
ATOM 7063 O O . VAL D 1 43 ? 44.165 -6.731 38.796 1.00 80.05 973 VAL D O 1
ATOM 7067 N N . TYR D 1 44 ? 43.213 -6.435 40.829 1.00 78.64 974 TYR D N 1
ATOM 7068 C CA . TYR D 1 44 ? 41.851 -6.268 40.312 1.00 79.77 974 TYR D CA 1
ATOM 7069 C C . TYR D 1 44 ? 41.499 -7.410 39.371 1.00 81.13 974 TYR D C 1
ATOM 7070 O O . TYR D 1 44 ? 40.952 -7.184 38.290 1.00 80.93 974 TYR D O 1
ATOM 7079 N N . ASP D 1 45 ? 41.850 -8.630 39.772 1.00 82.89 975 ASP D N 1
ATOM 7080 C CA . ASP D 1 45 ? 41.581 -9.834 38.984 1.00 83.77 975 ASP D CA 1
ATOM 7081 C C . ASP D 1 45 ? 42.165 -9.780 37.558 1.00 83.65 975 ASP D C 1
ATOM 7082 O O . ASP D 1 45 ? 41.651 -10.434 36.644 1.00 84.08 975 ASP D O 1
ATOM 7087 N N . THR D 1 46 ? 43.243 -9.011 37.386 1.00 82.59 976 THR D N 1
ATOM 7088 C CA . THR D 1 46 ? 43.908 -8.858 36.094 1.00 81.98 976 THR D CA 1
ATOM 7089 C C . THR D 1 46 ? 45.390 -9.222 36.219 1.00 83.15 976 THR D C 1
ATOM 7090 O O . THR D 1 46 ? 46.086 -8.708 37.105 1.00 85.41 976 THR D O 1
ATOM 7094 N N . PRO D 1 47 ? 45.888 -10.112 35.339 1.00 82.59 977 PRO D N 1
ATOM 7095 C CA . PRO D 1 47 ? 47.323 -10.402 35.381 1.00 82.44 977 PRO D CA 1
ATOM 7096 C C . PRO D 1 47 ? 48.135 -9.155 35.055 1.00 82.79 977 PRO D C 1
ATOM 7097 O O . PRO D 1 47 ? 48.036 -8.624 33.941 1.00 82.62 977 PRO D O 1
ATOM 7101 N N . VAL D 1 48 ? 48.911 -8.690 36.033 1.00 82.52 978 VAL D N 1
ATOM 7102 C CA . VAL D 1 48 ? 49.760 -7.506 35.866 1.00 82.71 978 VAL D CA 1
ATOM 7103 C C . VAL D 1 48 ? 51.235 -7.796 36.242 1.00 82.14 978 VAL D C 1
ATOM 7104 O O . VAL D 1 48 ? 51.502 -8.565 37.179 1.00 84.48 978 VAL D O 1
ATOM 7108 N N . ILE D 1 49 ? 52.177 -7.194 35.514 1.00 81.09 979 ILE D N 1
ATOM 7109 C CA . ILE D 1 49 ? 53.606 -7.290 35.853 1.00 80.91 979 ILE D CA 1
ATOM 7110 C C . ILE D 1 49 ? 53.961 -6.308 36.965 1.00 80.74 979 ILE D C 1
ATOM 7111 O O . ILE D 1 49 ? 53.836 -5.095 36.775 1.00 81.65 979 ILE D O 1
ATOM 7116 N N . PRO D 1 50 ? 54.403 -6.824 38.128 1.00 82.12 980 PRO D N 1
ATOM 7117 C CA . PRO D 1 50 ? 54.878 -5.930 39.199 1.00 82.07 980 PRO D CA 1
ATOM 7118 C C . PRO D 1 50 ? 56.065 -5.106 38.733 1.00 82.33 980 PRO D C 1
ATOM 7119 O O . PRO D 1 50 ? 56.905 -5.613 37.993 1.00 81.01 980 PRO D O 1
ATOM 7123 N N . GLY D 1 51 ? 56.124 -3.847 39.163 1.00 83.32 981 GLY D N 1
ATOM 7124 C CA . GLY D 1 51 ? 57.186 -2.926 38.754 1.00 82.66 981 GLY D CA 1
ATOM 7125 C C . GLY D 1 51 ? 58.608 -3.440 38.928 1.00 82.66 981 GLY D C 1
ATOM 7126 O O . GLY D 1 51 ? 59.437 -3.322 38.017 1.00 83.47 981 GLY D O 1
ATOM 7127 N N . VAL D 1 52 ? 58.897 -4.015 40.092 1.00 82.32 982 VAL D N 1
ATOM 7128 C CA . VAL D 1 52 ? 60.249 -4.500 40.399 1.00 83.17 982 VAL D CA 1
ATOM 7129 C C . VAL D 1 52 ? 60.805 -5.505 39.374 1.00 84.54 982 VAL D C 1
ATOM 7130 O O . VAL D 1 52 ? 62.025 -5.738 39.321 1.00 87.83 982 VAL D O 1
ATOM 7134 N N . SER D 1 53 ? 59.915 -6.076 38.558 1.00 82.43 983 SER D N 1
ATOM 7135 C CA . SER D 1 53 ? 60.291 -7.009 37.504 1.00 80.35 983 SER D CA 1
ATOM 7136 C C . SER D 1 53 ? 61.298 -6.406 36.554 1.00 81.10 983 SER D C 1
ATOM 7137 O O . SER D 1 53 ? 62.175 -7.112 36.050 1.00 83.48 983 SER D O 1
ATOM 7140 N N . TYR D 1 54 ? 61.163 -5.106 36.292 1.00 80.22 984 TYR D N 1
ATOM 7141 C CA . TYR D 1 54 ? 62.034 -4.422 35.331 1.00 80.37 984 TYR D CA 1
ATOM 7142 C C . TYR D 1 54 ? 63.403 -4.138 35.930 1.00 81.44 984 TYR D C 1
ATOM 7143 O O . TYR D 1 54 ? 64.375 -3.956 35.198 1.00 81.98 984 TYR D O 1
ATOM 7152 N N . ILE D 1 55 ? 63.479 -4.103 37.260 1.00 81.28 985 ILE D N 1
ATOM 7153 C CA . ILE D 1 55 ? 64.776 -4.058 37.921 1.00 80.91 985 ILE D CA 1
ATOM 7154 C C . ILE D 1 55 ? 65.440 -5.423 37.738 1.00 81.73 985 ILE D C 1
ATOM 7155 O O . ILE D 1 55 ? 66.585 -5.497 37.273 1.00 84.16 985 ILE D O 1
ATOM 7160 N N . ALA D 1 56 ? 64.709 -6.488 38.066 1.00 79.56 986 ALA D N 1
ATOM 7161 C CA . ALA D 1 56 ? 65.154 -7.868 37.791 1.00 80.40 986 ALA D CA 1
ATOM 7162 C C . ALA D 1 56 ? 65.701 -8.040 36.365 1.00 82.77 986 ALA D C 1
ATOM 7163 O O . ALA D 1 56 ? 66.787 -8.609 36.164 1.00 84.28 986 ALA D O 1
ATOM 7173 N N . THR D 1 58 ? 66.750 -5.672 34.268 1.00 83.78 988 THR D N 1
ATOM 7174 C CA . THR D 1 58 ? 67.922 -4.827 34.074 1.00 81.93 988 THR D CA 1
ATOM 7175 C C . THR D 1 58 ? 69.143 -5.517 34.683 1.00 82.69 988 THR D C 1
ATOM 7176 O O . THR D 1 58 ? 70.211 -5.586 34.055 1.00 81.79 988 THR D O 1
ATOM 7180 N N . LEU D 1 59 ? 68.954 -6.067 35.884 1.00 80.65 989 LEU D N 1
ATOM 7181 C CA . LEU D 1 59 ? 70.013 -6.789 36.587 1.00 80.05 989 LEU D CA 1
ATOM 7182 C C . LEU D 1 59 ? 70.511 -8.006 35.793 1.00 80.26 989 LEU D C 1
ATOM 7183 O O . LEU D 1 59 ? 71.699 -8.341 35.854 1.00 79.81 989 LEU D O 1
ATOM 7188 N N . ALA D 1 60 ? 69.615 -8.654 35.045 1.00 78.06 990 ALA D N 1
ATOM 7189 C CA . ALA D 1 60 ? 70.000 -9.812 34.252 1.00 76.87 990 ALA D CA 1
ATOM 7190 C C . ALA D 1 60 ? 70.711 -9.390 32.978 1.00 78.69 990 ALA D C 1
ATOM 7191 O O . ALA D 1 60 ? 71.473 -10.166 32.404 1.00 79.79 990 ALA D O 1
ATOM 7193 N N . ALA D 1 61 ? 70.473 -8.161 32.530 1.00 78.91 991 ALA D N 1
ATOM 7194 C CA . ALA D 1 61 ? 71.132 -7.677 31.319 1.00 77.57 991 ALA D CA 1
ATOM 7195 C C . ALA D 1 61 ? 72.553 -7.225 31.591 1.00 78.10 991 ALA D C 1
ATOM 7196 O O . ALA D 1 61 ? 73.430 -7.449 30.760 1.00 78.71 991 ALA D O 1
ATOM 7198 N N . VAL D 1 62 ? 72.787 -6.593 32.746 1.00 78.24 992 VAL D N 1
ATOM 7199 C CA . V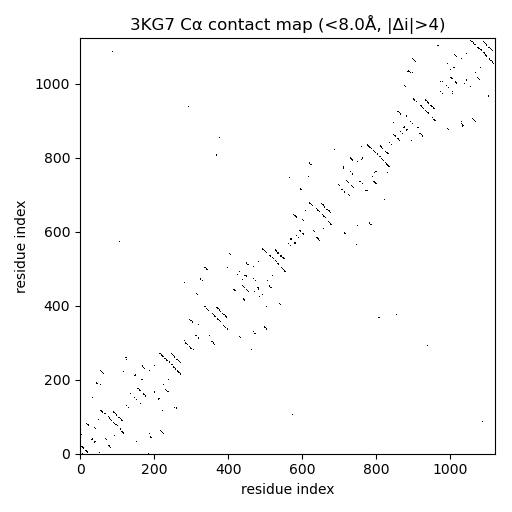AL D 1 62 ? 74.130 -6.071 33.076 1.00 77.46 992 VAL D CA 1
ATOM 7200 C C . VAL D 1 62 ? 74.947 -6.966 34.003 1.00 78.02 992 VAL D C 1
ATOM 7201 O O . VAL D 1 62 ? 76.176 -6.871 34.037 1.00 78.62 992 VAL D O 1
ATOM 7205 N N . GLY D 1 63 ? 74.260 -7.826 34.749 1.00 77.60 993 GLY D N 1
ATOM 7206 C CA . GLY D 1 63 ? 74.920 -8.751 35.665 1.00 78.24 993 GLY D CA 1
ATOM 7207 C C . GLY D 1 63 ? 75.179 -8.132 37.024 1.00 79.75 993 GLY D C 1
ATOM 7208 O O . GLY D 1 63 ? 75.213 -6.908 37.166 1.00 81.05 993 GLY D O 1
ATOM 7209 N N . VAL D 1 64 ? 75.350 -8.980 38.031 1.00 79.28 994 VAL D N 1
ATOM 7210 C CA . VAL D 1 64 ? 75.715 -8.496 39.356 1.00 78.19 994 VAL D CA 1
ATOM 7211 C C . VAL D 1 64 ? 77.200 -8.774 39.639 1.00 78.05 994 VAL D C 1
ATOM 7212 O O . VAL D 1 64 ? 77.772 -9.677 39.025 1.00 79.84 994 VAL D O 1
ATOM 7216 N N . PRO D 1 65 ? 77.842 -7.986 40.540 1.00 78.03 995 PRO D N 1
ATOM 7217 C CA . PRO D 1 65 ? 77.325 -6.916 41.405 1.00 76.84 995 PRO D CA 1
ATOM 7218 C C . PRO D 1 65 ? 76.895 -5.714 40.585 1.00 77.49 995 PRO D C 1
ATOM 7219 O O . PRO D 1 65 ? 77.503 -5.424 39.552 1.00 78.71 995 PRO D O 1
ATOM 7223 N N . ALA D 1 66 ? 75.851 -5.026 41.035 1.00 76.94 996 ALA D N 1
ATOM 7224 C CA . ALA D 1 66 ? 75.286 -3.897 40.292 1.00 77.42 996 ALA D CA 1
ATOM 7225 C C . ALA D 1 66 ? 74.385 -3.053 41.174 1.00 79.17 996 ALA D C 1
ATOM 7226 O O . ALA D 1 66 ? 73.762 -3.554 42.129 1.00 80.07 996 ALA D O 1
ATOM 7228 N N . ALA D 1 67 ? 74.310 -1.772 40.834 1.00 79.01 997 ALA D N 1
ATOM 7229 C CA . ALA D 1 67 ? 73.411 -0.846 41.505 1.00 79.43 997 ALA D CA 1
ATOM 7230 C C . ALA D 1 67 ? 72.500 -0.177 40.488 1.00 78.42 997 ALA D C 1
ATOM 7231 O O . ALA D 1 67 ? 72.951 0.231 39.416 1.00 77.99 997 ALA D O 1
ATOM 7233 N N . VAL D 1 68 ? 71.218 -0.075 40.830 1.00 79.18 998 VAL D N 1
ATOM 7234 C CA . VAL D 1 68 ? 70.236 0.595 39.981 1.00 81.00 998 VAL D CA 1
ATOM 7235 C C . VAL D 1 68 ? 69.626 1.761 40.751 1.00 81.77 998 VAL D C 1
ATOM 7236 O O . VAL D 1 68 ? 69.217 1.610 41.901 1.00 84.51 998 VAL D O 1
ATOM 7240 N N . GLU D 1 69 ? 69.570 2.920 40.107 1.00 82.35 999 GLU D N 1
ATOM 7241 C CA . GLU D 1 69 ? 69.192 4.170 40.763 1.00 83.89 999 GLU D CA 1
ATOM 7242 C C . GLU D 1 69 ? 68.103 4.891 39.976 1.00 82.85 999 GLU D C 1
ATOM 7243 O O . GLU D 1 69 ? 67.977 4.689 38.766 1.00 82.22 999 GLU D O 1
ATOM 7249 N N . ASP D 1 70 ? 67.346 5.753 40.657 1.00 83.21 1000 ASP D N 1
ATOM 7250 C CA . ASP D 1 70 ? 66.269 6.546 40.038 1.00 84.30 1000 ASP D CA 1
ATOM 7251 C C . ASP D 1 70 ? 65.298 5.702 39.209 1.00 82.96 1000 ASP D C 1
ATOM 7252 O O . ASP D 1 70 ? 65.092 5.950 38.012 1.00 82.35 1000 ASP D O 1
ATOM 7257 N N . ILE D 1 71 ? 64.707 4.703 39.857 1.00 80.57 1001 ILE D N 1
ATOM 7258 C CA . ILE D 1 71 ? 63.769 3.806 39.201 1.00 79.88 1001 ILE D CA 1
ATOM 7259 C C . ILE D 1 71 ? 62.359 4.387 39.297 1.00 80.27 1001 ILE D C 1
ATOM 7260 O O . ILE D 1 71 ? 61.908 4.772 40.375 1.00 81.35 1001 ILE D O 1
ATOM 7265 N N . ASN D 1 72 ? 61.678 4.471 38.158 1.00 79.83 1002 ASN D N 1
ATOM 7266 C CA . ASN D 1 72 ? 60.290 4.938 38.121 1.00 79.48 1002 ASN D CA 1
ATOM 7267 C C . ASN D 1 72 ? 59.373 4.000 37.350 1.00 79.50 1002 ASN D C 1
ATOM 7268 O O . ASN D 1 72 ? 59.754 3.448 36.318 1.00 81.39 1002 ASN D O 1
ATOM 7273 N N . PHE D 1 73 ? 58.158 3.843 37.868 1.00 78.77 1003 PHE D N 1
ATOM 7274 C CA . PHE D 1 73 ? 57.141 3.011 37.244 1.00 77.99 1003 PHE D CA 1
ATOM 7275 C C . PHE D 1 73 ? 55.990 3.866 36.722 1.00 78.12 1003 PHE D C 1
ATOM 7276 O O . PHE D 1 73 ? 55.362 4.600 37.478 1.00 78.20 1003 PHE D O 1
ATOM 7284 N N . GLN D 1 74 ? 55.722 3.775 35.422 1.00 79.18 1004 GLN D N 1
ATOM 7285 C CA . GLN D 1 74 ? 54.593 4.497 34.834 1.00 80.27 1004 GLN D CA 1
ATOM 7286 C C . GLN D 1 74 ? 53.369 3.581 34.761 1.00 80.54 1004 GLN D C 1
ATOM 7287 O O . GLN D 1 74 ? 52.986 2.977 35.760 1.00 81.93 1004 GLN D O 1
ATOM 7293 N N . GLN D 1 75 ? 52.748 3.482 33.592 1.00 81.49 1005 GLN D N 1
ATOM 7294 C CA . GLN D 1 75 ? 51.604 2.593 33.436 1.00 80.92 1005 GLN D CA 1
ATOM 7295 C C . GLN D 1 75 ? 52.043 1.129 33.527 1.00 79.57 1005 GLN D C 1
ATOM 7296 O O . GLN D 1 75 ? 53.128 0.765 33.058 1.00 79.06 1005 GLN D O 1
ATOM 7302 N N . PRO D 1 76 ? 51.222 0.290 34.168 1.00 77.81 1006 PRO D N 1
ATOM 7303 C CA . PRO D 1 76 ? 51.595 -1.118 34.276 1.00 78.26 1006 PRO D CA 1
ATOM 7304 C C . PRO D 1 76 ? 51.343 -1.892 32.982 1.00 77.87 1006 PRO D C 1
ATOM 7305 O O . PRO D 1 76 ? 50.520 -1.492 32.161 1.00 79.77 1006 PRO D O 1
ATOM 7309 N N . LEU D 1 77 ? 52.085 -2.972 32.803 1.00 77.63 1007 LEU D N 1
ATOM 7310 C CA . LEU D 1 77 ? 51.868 -3.888 31.701 1.00 77.97 1007 LEU D CA 1
ATOM 7311 C C . LEU D 1 77 ? 50.869 -4.923 32.192 1.00 79.42 1007 LEU D C 1
ATOM 7312 O O . LEU D 1 77 ? 51.185 -5.724 33.071 1.00 81.75 1007 LEU D O 1
ATOM 7317 N N . PHE D 1 78 ? 49.652 -4.885 31.666 1.00 80.25 1008 PHE D N 1
ATOM 7318 C CA . PHE D 1 78 ? 48.651 -5.857 32.082 1.00 81.22 1008 PHE D CA 1
ATOM 7319 C C . PHE D 1 78 ? 48.084 -6.645 30.902 1.00 81.80 1008 PHE D C 1
ATOM 7320 O O . PHE D 1 78 ? 48.061 -6.155 29.770 1.00 83.43 1008 PHE D O 1
ATOM 7328 N N . LEU D 1 79 ? 47.663 -7.877 31.168 1.00 81.00 1009 LEU D N 1
ATOM 7329 C CA . LEU D 1 79 ? 47.089 -8.727 30.133 1.00 81.31 1009 LEU D CA 1
ATOM 7330 C C . LEU D 1 79 ? 45.581 -8.850 30.340 1.00 83.02 1009 LEU D C 1
ATOM 7331 O O . LEU D 1 79 ? 45.105 -9.637 31.176 1.00 84.22 1009 LEU D O 1
ATOM 7336 N N . ALA D 1 80 ? 44.828 -8.049 29.592 1.00 83.67 1010 ALA D N 1
ATOM 7337 C CA . ALA D 1 80 ? 43.376 -8.004 29.749 1.00 84.40 1010 ALA D CA 1
ATOM 7338 C C . ALA D 1 80 ? 42.728 -9.369 29.460 1.00 84.84 1010 ALA D C 1
ATOM 7339 O O . ALA D 1 80 ? 42.080 -9.945 30.334 1.00 86.28 1010 ALA D O 1
ATOM 7341 N N . GLU D 1 81 ? 42.932 -9.889 28.253 1.00 84.49 1011 GLU D N 1
ATOM 7342 C CA . GLU D 1 81 ? 42.409 -11.196 27.867 1.00 86.04 1011 GLU D CA 1
ATOM 7343 C C . GLU D 1 81 ? 43.462 -12.288 28.067 1.00 85.97 1011 GLU D C 1
ATOM 7344 O O . GLU D 1 81 ? 44.658 -12.007 28.116 1.00 85.78 1011 GLU D O 1
ATOM 7350 N N . SER D 1 82 ? 43.010 -13.534 28.170 1.00 87.46 1012 SER D N 1
ATOM 7351 C CA . SER D 1 82 ? 43.903 -14.670 28.379 1.00 88.33 1012 SER D CA 1
ATOM 7352 C C . SER D 1 82 ? 44.882 -14.840 27.221 1.00 88.25 1012 SER D C 1
ATOM 7353 O O . SER D 1 82 ? 45.952 -15.413 27.392 1.00 91.00 1012 SER D O 1
ATOM 7356 N N . ASN D 1 83 ? 44.517 -14.311 26.057 1.00 87.85 1013 ASN D N 1
ATOM 7357 C CA . ASN D 1 83 ? 45.332 -14.423 24.852 1.00 86.31 1013 ASN D CA 1
ATOM 7358 C C . ASN D 1 83 ? 46.093 -13.142 24.468 1.00 84.76 1013 ASN D C 1
ATOM 7359 O O . ASN D 1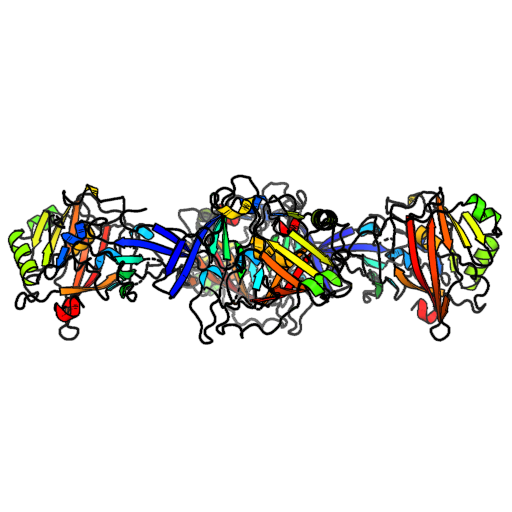 83 ? 46.788 -13.112 23.448 1.00 84.24 1013 ASN D O 1
ATOM 7364 N N . THR D 1 84 ? 45.962 -12.095 25.282 1.00 82.78 1014 THR D N 1
ATOM 7365 C CA . THR D 1 84 ? 46.683 -10.837 25.045 1.00 82.32 1014 THR D CA 1
ATOM 7366 C C . THR D 1 84 ? 48.197 -11.042 24.997 1.00 82.45 1014 THR D C 1
ATOM 7367 O O . THR D 1 84 ? 48.778 -11.670 25.897 1.00 83.08 1014 THR D O 1
ATOM 7371 N N . THR D 1 85 ? 48.815 -10.526 23.934 1.00 80.98 1015 THR D N 1
ATOM 7372 C CA . THR D 1 85 ? 50.272 -10.445 23.830 1.00 80.84 1015 THR D CA 1
ATOM 7373 C C . THR D 1 85 ? 50.691 -8.990 23.718 1.00 79.76 1015 THR D C 1
ATOM 7374 O O . THR D 1 85 ? 50.134 -8.243 22.911 1.00 82.41 1015 THR D O 1
ATOM 7378 N N . ARG D 1 86 ? 51.677 -8.592 24.512 1.00 77.86 1016 ARG D N 1
ATOM 7379 C CA . ARG D 1 86 ? 52.298 -7.285 24.332 1.00 78.29 1016 ARG D CA 1
ATOM 7380 C C . ARG D 1 86 ? 53.751 -7.447 23.915 1.00 79.25 1016 ARG D C 1
ATOM 7381 O O . ARG D 1 86 ? 54.528 -8.111 24.617 1.00 79.37 1016 ARG D O 1
ATOM 7389 N N . GLU D 1 87 ? 54.115 -6.872 22.764 1.00 79.06 1017 GLU D N 1
ATOM 7390 C CA . GLU D 1 87 ? 55.529 -6.840 22.378 1.00 79.73 1017 GLU D CA 1
ATOM 7391 C C . GLU D 1 87 ? 56.237 -5.813 23.255 1.00 79.32 1017 GLU D C 1
ATOM 7392 O O . GLU D 1 87 ? 55.869 -4.627 23.294 1.00 79.87 1017 GLU D O 1
ATOM 7398 N N . THR D 1 88 ? 57.236 -6.302 23.980 1.00 77.98 1018 THR D N 1
ATOM 7399 C CA . THR D 1 88 ? 57.946 -5.509 24.956 1.00 78.43 1018 THR D CA 1
ATOM 7400 C C . THR D 1 88 ? 59.398 -5.282 24.534 1.00 78.20 1018 THR D C 1
ATOM 7401 O O . THR D 1 88 ? 60.030 -6.138 23.897 1.00 79.08 1018 THR D O 1
ATOM 7405 N N . GLN D 1 89 ? 59.912 -4.106 24.863 1.00 77.19 1019 GLN D N 1
ATOM 7406 C CA . GLN D 1 89 ? 61.299 -3.779 24.588 1.00 77.01 1019 GLN D CA 1
ATOM 7407 C C . GLN D 1 89 ? 61.899 -3.171 25.849 1.00 78.60 1019 GLN D C 1
ATOM 7408 O O . GLN D 1 89 ? 61.292 -2.304 26.485 1.00 80.04 1019 GLN D O 1
ATOM 7414 N N . LEU D 1 90 ? 63.076 -3.661 26.222 1.00 79.40 1020 LEU D N 1
ATOM 7415 C CA . LEU D 1 90 ? 63.879 -3.065 27.278 1.00 79.11 1020 LEU D CA 1
ATOM 7416 C C . LEU D 1 90 ? 65.104 -2.458 26.601 1.00 81.52 1020 LEU D C 1
ATOM 7417 O O . LEU D 1 90 ? 65.886 -3.175 25.957 1.00 85.31 1020 LEU D O 1
ATOM 7430 N N . LEU D 1 92 ? 68.629 -0.588 26.654 1.00 80.38 1022 LEU D N 1
ATOM 7431 C CA . LEU D 1 92 ? 69.802 -0.303 27.459 1.00 78.47 1022 LEU D CA 1
ATOM 7432 C C . LEU D 1 92 ? 70.645 0.711 26.702 1.00 79.68 1022 LEU D C 1
ATOM 7433 O O . LEU D 1 92 ? 71.250 0.389 25.673 1.00 78.15 1022 LEU D O 1
ATOM 7438 N N . HIS D 1 93 ? 70.665 1.942 27.200 1.00 80.49 1023 HIS D N 1
ATOM 7439 C CA . HIS D 1 93 ? 71.354 3.016 26.506 1.00 81.50 1023 HIS D CA 1
ATOM 7440 C C . HIS D 1 93 ? 72.860 2.886 26.696 1.00 81.71 1023 HIS D C 1
ATOM 7441 O O . HIS D 1 93 ? 73.309 2.232 27.641 1.00 83.71 1023 HIS D O 1
ATOM 7448 N N . THR D 1 94 ? 73.630 3.472 25.777 1.00 82.36 1024 THR D N 1
ATOM 7449 C CA . THR D 1 94 ? 75.091 3.456 25.863 1.00 84.33 1024 THR D CA 1
ATOM 7450 C C . THR D 1 94 ? 75.519 4.350 27.010 1.00 84.68 1024 THR D C 1
ATOM 7451 O O . THR D 1 94 ? 74.902 5.390 27.244 1.00 86.17 1024 THR D O 1
ATOM 7455 N N . ALA D 1 95 ? 76.571 3.944 27.719 1.00 84.97 1025 ALA D N 1
ATOM 7456 C CA . ALA D 1 95 ? 77.044 4.670 28.904 1.00 84.58 1025 ALA D CA 1
ATOM 7457 C C . ALA D 1 95 ? 77.375 6.121 28.581 1.00 84.91 1025 ALA D C 1
ATOM 7458 O O . ALA D 1 95 ? 77.970 6.411 27.543 1.00 84.20 1025 ALA D O 1
ATOM 7460 N N . ASP D 1 96 ? 76.980 7.023 29.473 1.00 85.34 1026 ASP D N 1
ATOM 7461 C CA . ASP D 1 96 ? 77.223 8.449 29.286 1.00 86.90 1026 ASP D CA 1
ATOM 7462 C C . ASP D 1 96 ? 78.593 8.871 29.829 1.00 88.21 1026 ASP D C 1
ATOM 7463 O O . ASP D 1 96 ? 79.405 8.016 30.183 1.00 88.33 1026 ASP D O 1
ATOM 7468 N N . ASN D 1 97 ? 78.838 10.185 29.882 1.00 89.91 1027 ASN D N 1
ATOM 7469 C CA . ASN D 1 97 ? 80.075 10.765 30.427 1.00 90.85 1027 ASN D CA 1
ATOM 7470 C C . ASN D 1 97 ? 80.397 10.279 31.833 1.00 91.05 1027 ASN D C 1
ATOM 7471 O O . ASN D 1 97 ? 81.526 9.893 32.125 1.00 90.39 1027 ASN D O 1
ATOM 7476 N N . VAL D 1 98 ? 79.381 10.317 32.691 1.00 92.61 1028 VAL D N 1
ATOM 7477 C CA . VAL D 1 98 ? 79.445 9.828 34.067 1.00 94.25 1028 VAL D CA 1
ATOM 7478 C C . VAL D 1 98 ? 79.582 8.291 34.104 1.00 93.10 1028 VAL D C 1
ATOM 7479 O O . VAL D 1 98 ? 79.957 7.714 35.128 1.00 92.29 1028 VAL D O 1
ATOM 7483 N N . GLY D 1 99 ? 79.293 7.645 32.975 1.00 91.77 1029 GLY D N 1
ATOM 7484 C CA . GLY D 1 99 ? 79.420 6.197 32.849 1.00 90.35 1029 GLY D CA 1
ATOM 7485 C C . GLY D 1 99 ? 78.183 5.416 33.240 1.00 89.32 1029 GLY D C 1
ATOM 7486 O O . GLY D 1 99 ? 78.225 4.188 33.294 1.00 89.34 1029 GLY D O 1
ATOM 7487 N N . LYS D 1 100 ? 77.088 6.115 33.531 1.00 87.68 1030 LYS D N 1
ATOM 7488 C CA . LYS D 1 100 ? 75.832 5.426 33.817 1.00 86.97 1030 LYS D CA 1
ATOM 7489 C C . LYS D 1 100 ? 75.025 5.140 32.556 1.00 85.36 1030 LYS D C 1
ATOM 7490 O O . LYS D 1 100 ? 75.116 5.858 31.558 1.00 85.34 1030 LYS D O 1
ATOM 7496 N N . GLN D 1 101 ? 74.266 4.053 32.607 1.00 82.79 1031 GLN D N 1
ATOM 7497 C CA . GLN D 1 101 ? 73.458 3.616 31.480 1.00 81.12 1031 GLN D CA 1
ATOM 7498 C C . GLN D 1 101 ? 71.975 3.772 31.800 1.00 81.94 1031 GLN D C 1
ATOM 7499 O O . GLN D 1 101 ? 71.473 3.216 32.780 1.00 83.26 1031 GLN D O 1
ATOM 7505 N N . PHE D 1 102 ? 71.289 4.545 30.964 1.00 80.55 1032 PHE D N 1
ATOM 7506 C CA . PHE D 1 102 ? 69.850 4.726 31.068 1.00 79.76 1032 PHE D CA 1
ATOM 7507 C C . PHE D 1 102 ? 69.107 3.473 30.567 1.00 80.19 1032 PHE D C 1
ATOM 7508 O O . PHE D 1 102 ? 69.535 2.821 29.609 1.00 79.92 1032 PHE D O 1
ATOM 7516 N N . VAL D 1 103 ? 68.008 3.127 31.232 1.00 80.32 1033 VAL D N 1
ATOM 7517 C CA . VAL D 1 103 ? 67.201 1.974 30.850 1.00 80.67 1033 VAL D CA 1
ATOM 7518 C C . VAL D 1 103 ? 65.735 2.384 30.746 1.00 81.24 1033 VAL D C 1
ATOM 7519 O O . VAL D 1 103 ? 65.250 3.150 31.573 1.00 81.89 1033 VAL D O 1
ATOM 7523 N N . GLU D 1 104 ? 65.045 1.874 29.725 1.00 80.48 1034 GLU D N 1
ATOM 7524 C CA . GLU D 1 104 ? 63.621 2.133 29.513 1.00 79.77 1034 GLU D CA 1
ATOM 7525 C C . GLU D 1 104 ? 62.889 0.864 29.089 1.00 79.12 1034 GLU D C 1
ATOM 7526 O O . GLU D 1 104 ? 63.396 0.088 28.271 1.00 77.41 1034 GLU D O 1
ATOM 7532 N N . VAL D 1 105 ? 61.692 0.652 29.630 1.00 77.29 1035 VAL D N 1
ATOM 7533 C CA . VAL D 1 105 ? 60.872 -0.476 29.204 1.00 76.97 1035 VAL D CA 1
ATOM 7534 C C . VAL D 1 105 ? 59.567 0.058 28.623 1.00 78.08 1035 VAL D C 1
ATOM 7535 O O . VAL D 1 105 ? 58.855 0.820 29.287 1.00 79.06 1035 VAL D O 1
ATOM 7539 N N . PHE D 1 106 ? 59.288 -0.325 27.376 1.00 77.85 1036 PHE D N 1
ATOM 7540 C CA . PHE D 1 106 ? 58.027 -0.014 26.703 1.00 78.17 1036 PHE D CA 1
ATOM 7541 C C . PHE D 1 106 ? 57.381 -1.304 26.210 1.00 79.13 1036 PHE D C 1
ATOM 7542 O O . PHE D 1 106 ? 58.084 -2.287 25.915 1.00 77.25 1036 PHE D O 1
ATOM 7550 N N . SER D 1 107 ? 56.049 -1.290 26.105 1.00 78.46 1037 SER D N 1
ATOM 7551 C CA . SER D 1 107 ? 55.314 -2.304 25.326 1.00 76.84 1037 SER D CA 1
ATOM 7552 C C . SER D 1 107 ? 54.164 -1.706 24.510 1.00 76.26 1037 SER D C 1
ATOM 7553 O O . SER D 1 107 ? 53.824 -0.535 24.660 1.00 75.86 1037 SER D O 1
ATOM 7556 N N . ARG D 1 108 ? 53.618 -2.514 23.608 1.00 76.68 1038 ARG D N 1
ATOM 7557 C CA . ARG D 1 108 ? 52.403 -2.178 22.870 1.00 77.67 1038 ARG D CA 1
ATOM 7558 C C . ARG D 1 108 ? 51.718 -3.488 22.520 1.00 79.71 1038 ARG D C 1
ATOM 7559 O O . ARG D 1 108 ? 52.369 -4.536 22.498 1.00 79.71 1038 ARG D O 1
ATOM 7567 N N . ASP D 1 109 ? 50.412 -3.437 22.269 1.00 84.28 1039 ASP D N 1
ATOM 7568 C CA . ASP D 1 109 ? 49.648 -4.645 21.967 1.00 89.71 1039 ASP D CA 1
ATOM 7569 C C . ASP D 1 109 ? 50.045 -5.202 20.608 1.00 90.47 1039 ASP D C 1
ATOM 7570 O O . ASP D 1 109 ? 49.979 -4.499 19.598 1.00 90.29 1039 ASP D O 1
ATOM 7575 N N . GLY D 1 110 ? 50.464 -6.465 20.603 1.00 92.64 1040 GLY D N 1
ATOM 7576 C CA . GLY D 1 110 ? 50.938 -7.135 19.392 1.00 95.70 1040 GLY D CA 1
ATOM 7577 C C . GLY D 1 110 ? 49.934 -7.000 18.268 1.00 98.81 1040 GLY D C 1
ATOM 7578 O O . GLY D 1 110 ? 50.275 -6.538 17.173 1.00 99.65 1040 GLY D O 1
ATOM 7579 N N . ALA D 1 111 ? 48.689 -7.380 18.559 1.00 99.23 1041 ALA D N 1
ATOM 7580 C CA . ALA D 1 111 ? 47.593 -7.299 17.600 1.00 100.10 1041 ALA D CA 1
ATOM 7581 C C . ALA D 1 111 ? 47.363 -5.863 17.120 1.00 102.31 1041 ALA D C 1
ATOM 7582 O O . ALA D 1 111 ? 47.800 -5.490 16.025 1.00 102.10 1041 ALA D O 1
ATOM 7584 N N . LYS D 1 112 ? 46.710 -5.059 17.960 1.00 104.19 1042 LYS D N 1
ATOM 7585 C CA . LYS D 1 112 ? 46.295 -3.698 17.606 1.00 105.35 1042 LYS D CA 1
ATOM 7586 C C . LYS D 1 112 ? 47.438 -2.800 17.097 1.00 105.56 1042 LYS D C 1
ATOM 7587 O O . LYS D 1 112 ? 47.209 -1.902 16.280 1.00 102.92 1042 LYS D O 1
ATOM 7593 N N . GLN D 1 113 ? 48.657 -3.062 17.579 1.00 106.93 1043 GLN D N 1
ATOM 7594 C CA . GLN D 1 113 ? 49.857 -2.270 17.255 1.00 107.42 1043 GLN D CA 1
ATOM 7595 C C . GLN D 1 113 ? 49.702 -0.791 17.630 1.00 106.19 1043 GLN D C 1
ATOM 7596 O O . GLN D 1 113 ? 50.357 0.078 17.043 1.00 107.36 1043 GLN D O 1
ATOM 7602 N N . GLU D 1 114 ? 48.844 -0.518 18.614 1.00 103.31 1044 GLU D N 1
ATOM 7603 C CA . GLU D 1 114 ? 48.587 0.842 19.084 1.00 100.49 1044 GLU D CA 1
ATOM 7604 C C . GLU D 1 114 ? 49.837 1.382 19.764 1.00 97.65 1044 GLU D C 1
ATOM 7605 O O . GLU D 1 114 ? 50.722 0.611 20.126 1.00 100.09 1044 GLU D O 1
ATOM 7611 N N . GLU D 1 115 ? 49.904 2.697 19.949 1.00 93.00 1045 GLU D N 1
ATOM 7612 C CA . GLU D 1 115 ? 51.145 3.364 20.351 1.00 87.83 1045 GLU D CA 1
ATOM 7613 C C . GLU D 1 115 ? 51.822 2.832 21.606 1.00 83.43 1045 GLU D C 1
ATOM 7614 O O . GLU D 1 115 ? 51.169 2.389 22.548 1.00 81.06 1045 GLU D O 1
ATOM 7620 N N . TRP D 1 116 ? 53.152 2.887 21.581 1.00 80.48 1046 TRP D N 1
ATOM 7621 C CA . TRP D 1 116 ? 54.021 2.388 22.640 1.00 77.00 1046 TRP D CA 1
ATOM 7622 C C . TRP D 1 116 ? 53.739 3.075 23.969 1.00 77.70 1046 TRP D C 1
ATOM 7623 O O . TRP D 1 116 ? 53.676 4.308 24.030 1.00 77.17 1046 TRP D O 1
ATOM 7634 N N . GLN D 1 117 ? 53.581 2.277 25.026 1.00 77.85 1047 GLN D N 1
ATOM 7635 C CA . GLN D 1 117 ? 53.422 2.792 26.388 1.00 78.39 1047 GLN D CA 1
ATOM 7636 C C . GLN D 1 117 ? 54.637 2.434 27.216 1.00 79.28 1047 GLN D C 1
ATOM 7637 O O . GLN D 1 117 ? 55.162 1.325 27.106 1.00 80.86 1047 GLN D O 1
ATOM 7643 N N . GLN D 1 118 ? 55.068 3.367 28.059 1.00 78.86 1048 GLN D N 1
ATOM 7644 C CA . GLN D 1 118 ? 56.208 3.130 28.932 1.00 77.72 1048 GLN D CA 1
ATOM 7645 C C . GLN D 1 118 ? 55.783 2.522 30.256 1.00 78.08 1048 GLN D C 1
ATOM 7646 O O . GLN D 1 118 ? 54.761 2.906 30.823 1.00 80.04 1048 GLN D O 1
ATOM 7652 N N . HIS D 1 119 ? 56.578 1.583 30.756 1.00 78.28 1049 HIS D N 1
ATOM 7653 C CA . HIS D 1 119 ? 56.286 0.952 32.040 1.00 77.97 1049 HIS D CA 1
ATOM 7654 C C . HIS D 1 119 ? 57.335 1.274 33.101 1.00 79.42 1049 HIS D C 1
ATOM 7655 O O . HIS D 1 119 ? 57.025 1.321 34.295 1.00 81.23 1049 HIS D O 1
ATOM 7662 N N . ALA D 1 120 ? 58.566 1.515 32.669 1.00 79.08 1050 ALA D N 1
ATOM 7663 C CA . ALA D 1 120 ? 59.641 1.810 33.608 1.00 79.54 1050 ALA D CA 1
ATOM 7664 C C . ALA D 1 120 ? 60.804 2.578 32.995 1.00 79.86 1050 ALA D C 1
ATOM 7665 O O . ALA D 1 120 ? 61.007 2.590 31.776 1.00 82.07 1050 ALA D O 1
ATOM 7667 N N . SER D 1 121 ? 61.557 3.232 33.867 1.00 80.35 1051 SER D N 1
ATOM 7668 C CA . SER D 1 121 ? 62.847 3.817 33.524 1.00 80.17 1051 SER D CA 1
ATOM 7669 C C . SER D 1 121 ? 63.724 3.765 34.768 1.00 81.21 1051 SER D C 1
ATOM 7670 O O . SER D 1 121 ? 63.227 3.735 35.895 1.00 81.00 1051 SER D O 1
ATOM 7681 N N . SER D 1 123 ? 68.354 4.030 36.039 1.00 83.35 1053 SER D N 1
ATOM 7682 C CA . SER D 1 123 ? 69.754 4.200 35.674 1.00 82.33 1053 SER D CA 1
ATOM 7683 C C . SER D 1 123 ? 70.585 3.131 36.351 1.00 83.33 1053 SER D C 1
ATOM 7684 O O . SER D 1 123 ? 70.436 2.885 37.551 1.00 82.53 1053 SER D O 1
ATOM 7687 N N . VAL D 1 124 ? 71.448 2.483 35.577 1.00 84.45 1054 VAL D N 1
ATOM 7688 C CA . VAL D 1 124 ? 72.437 1.579 36.144 1.00 84.41 1054 VAL D CA 1
ATOM 7689 C C . VAL D 1 124 ? 73.628 2.412 36.580 1.00 84.90 1054 VAL D C 1
ATOM 7690 O O . VAL D 1 124 ? 74.226 3.116 35.768 1.00 85.79 1054 VAL D O 1
ATOM 7694 N N . SER D 1 125 ? 73.948 2.340 37.871 1.00 86.48 1055 SER D N 1
ATOM 7695 C CA . SER D 1 125 ? 75.080 3.076 38.435 1.00 87.29 1055 SER D CA 1
ATOM 7696 C C . SER D 1 125 ? 76.364 2.686 37.717 1.00 87.02 1055 SER D C 1
ATOM 7697 O O . SER D 1 125 ? 76.510 1.543 37.282 1.00 88.61 1055 SER D O 1
ATOM 7700 N N . GLU D 1 126 ? 77.289 3.632 37.585 1.00 85.85 1056 GLU D N 1
ATOM 7701 C CA . GLU D 1 126 ? 78.554 3.376 36.894 1.00 83.71 1056 GLU D CA 1
ATOM 7702 C C . GLU D 1 126 ? 79.548 2.613 37.773 1.00 81.11 1056 GLU D C 1
ATOM 7703 O O . GLU D 1 126 ? 80.526 2.052 37.272 1.00 80.05 1056 GLU D O 1
ATOM 7709 N N . ASN D 1 127 ? 79.284 2.594 39.079 1.00 78.68 1057 ASN D N 1
ATOM 7710 C CA . ASN D 1 127 ? 80.212 2.028 40.055 1.00 78.77 1057 ASN D CA 1
ATOM 7711 C C . ASN D 1 127 ? 79.654 0.791 40.741 1.00 77.93 1057 ASN D C 1
ATOM 7712 O O . ASN D 1 127 ? 78.528 0.824 41.242 1.00 76.49 1057 ASN D O 1
ATOM 7717 N N . PRO D 1 128 ? 80.445 -0.299 40.791 1.00 78.78 1058 PRO D N 1
ATOM 7718 C CA . PRO D 1 128 ? 79.987 -1.477 41.522 1.00 80.41 1058 PRO D CA 1
ATOM 7719 C C . PRO D 1 128 ? 79.521 -1.042 42.898 1.00 82.19 1058 PRO D C 1
ATOM 7720 O O . PRO D 1 128 ? 80.224 -0.286 43.568 1.00 84.16 1058 PRO D O 1
ATOM 7724 N N . PRO D 1 129 ? 78.340 -1.513 43.324 1.00 83.91 1059 PRO D N 1
ATOM 7725 C CA . PRO D 1 129 ? 77.694 -0.956 44.500 1.00 82.91 1059 PRO D CA 1
ATOM 7726 C C . PRO D 1 129 ? 78.558 -1.174 45.719 1.00 83.46 1059 PRO D C 1
ATOM 7727 O O . PRO D 1 129 ? 79.288 -2.167 45.780 1.00 80.79 1059 PRO D O 1
ATOM 7731 N N . PRO D 1 130 ? 78.490 -0.245 46.686 1.00 86.52 1060 PRO D N 1
ATOM 7732 C CA . PRO D 1 130 ? 79.294 -0.406 47.889 1.00 87.01 1060 PRO D CA 1
ATOM 7733 C C . PRO D 1 130 ? 78.971 -1.749 48.537 1.00 85.70 1060 PRO D C 1
ATOM 7734 O O . PRO D 1 130 ? 77.794 -2.097 48.652 1.00 86.23 1060 PRO D O 1
ATOM 7738 N N . PRO D 1 131 ? 80.008 -2.516 48.921 1.00 84.42 1061 PRO D N 1
ATOM 7739 C CA . PRO D 1 131 ? 79.815 -3.808 49.567 1.00 85.84 1061 PRO D CA 1
ATOM 7740 C C . PRO D 1 131 ? 78.867 -3.722 50.773 1.00 87.90 1061 PRO D C 1
ATOM 7741 O O . PRO D 1 131 ? 78.774 -2.671 51.419 1.00 85.99 1061 PRO D O 1
ATOM 7745 N N . PRO D 1 132 ? 78.163 -4.826 51.074 1.00 89.19 1062 PRO D N 1
ATOM 7746 C CA . PRO D 1 132 ? 77.212 -4.891 52.194 1.00 90.57 1062 PRO D CA 1
ATOM 7747 C C . PRO D 1 132 ? 77.856 -4.594 53.551 1.00 90.57 1062 PRO D C 1
ATOM 7748 O O . PRO D 1 132 ? 79.078 -4.682 53.677 1.00 91.67 1062 PRO D O 1
ATOM 7752 N N . THR D 1 133 ? 77.040 -4.249 54.548 1.00 90.52 1063 THR D N 1
ATOM 7753 C CA . THR D 1 133 ? 77.533 -3.975 55.910 1.00 91.29 1063 THR D CA 1
ATOM 7754 C C . THR D 1 133 ? 76.830 -4.807 56.989 1.00 93.92 1063 THR D C 1
ATOM 7755 O O . THR D 1 133 ? 77.478 -5.308 57.914 1.00 94.85 1063 THR D O 1
ATOM 7759 N N . LEU D 1 134 ? 75.512 -4.948 56.862 1.00 96.23 1064 LEU D N 1
ATOM 7760 C CA . LEU D 1 134 ? 74.692 -5.610 57.877 1.00 98.33 1064 LEU D CA 1
ATOM 7761 C C . LEU D 1 134 ? 74.834 -7.127 57.857 1.00 99.42 1064 LEU D C 1
ATOM 7762 O O . LEU D 1 134 ? 74.927 -7.745 56.790 1.00 99.48 1064 LEU D O 1
ATOM 7767 N N . SER D 1 135 ? 74.859 -7.709 59.053 1.00 100.76 1065 SER D N 1
ATOM 7768 C CA . SER D 1 135 ? 74.838 -9.155 59.237 1.00 102.48 1065 SER D CA 1
ATOM 7769 C C . SER D 1 135 ? 74.234 -9.459 60.599 1.00 102.94 1065 SER D C 1
ATOM 7770 O O . SER D 1 135 ? 74.777 -9.053 61.632 1.00 103.31 1065 SER D O 1
ATOM 7773 N N . VAL D 1 136 ? 73.099 -10.153 60.596 1.00 103.79 1066 VAL D N 1
ATOM 7774 C CA . VAL D 1 136 ? 72.412 -10.492 61.840 1.00 105.39 1066 VAL D CA 1
ATOM 7775 C C . VAL D 1 136 ? 72.270 -12.003 62.017 1.00 106.74 1066 VAL D C 1
ATOM 7776 O O . VAL D 1 136 ? 72.319 -12.764 61.049 1.00 106.68 1066 VAL D O 1
ATOM 7780 N N . ASP D 1 137 ? 72.122 -12.424 63.270 1.00 108.70 1067 ASP D N 1
ATOM 7781 C CA . ASP D 1 137 ? 71.805 -13.807 63.600 1.00 109.83 1067 ASP D CA 1
ATOM 7782 C C . ASP D 1 137 ? 70.300 -14.020 63.497 1.00 109.80 1067 ASP D C 1
ATOM 7783 O O . ASP D 1 137 ? 69.519 -13.458 64.274 1.00 109.62 1067 ASP D O 1
ATOM 7788 N N . ILE D 1 138 ? 69.904 -14.830 62.521 1.00 109.68 1068 ILE D N 1
ATOM 7789 C CA . ILE D 1 138 ? 68.491 -15.079 62.238 1.00 110.03 1068 ILE D CA 1
ATOM 7790 C C . ILE D 1 138 ? 67.739 -15.745 63.407 1.00 110.32 1068 ILE D C 1
ATOM 7791 O O . ILE D 1 138 ? 66.672 -15.261 63.791 1.00 110.71 1068 ILE D O 1
ATOM 7796 N N . PRO D 1 139 ? 68.291 -16.834 63.991 1.00 110.62 1069 PRO D N 1
ATOM 7797 C CA . PRO D 1 139 ? 67.571 -17.452 65.113 1.00 110.84 1069 PRO D CA 1
ATOM 7798 C C . PRO D 1 139 ? 67.191 -16.456 66.214 1.00 111.45 1069 PRO D C 1
ATOM 7799 O O . PRO D 1 139 ? 66.120 -16.583 66.814 1.00 112.04 1069 PRO D O 1
ATOM 7803 N N . ALA D 1 140 ? 68.054 -15.468 66.450 1.00 111.66 1070 ALA D N 1
ATOM 7804 C CA . ALA D 1 140 ? 67.821 -14.437 67.462 1.00 111.60 1070 ALA D CA 1
ATOM 7805 C C . ALA D 1 140 ? 66.679 -13.486 67.101 1.00 111.32 1070 ALA D C 1
ATOM 7806 O O . ALA D 1 140 ? 65.987 -12.979 67.980 1.00 112.03 1070 ALA D O 1
ATOM 7808 N N . LEU D 1 141 ? 66.490 -13.242 65.809 1.00 111.46 1071 LEU D N 1
ATOM 7809 C CA . LEU D 1 141 ? 65.420 -12.360 65.342 1.00 112.70 1071 LEU D CA 1
ATOM 7810 C C . LEU D 1 141 ? 64.055 -13.052 65.357 1.00 112.90 1071 LEU D C 1
ATOM 7811 O O . LEU D 1 141 ? 63.018 -12.398 65.507 1.00 113.44 1071 LEU D O 1
ATOM 7816 N N . CYS D 1 142 ? 64.066 -14.375 65.196 1.00 111.91 1072 CYS D N 1
ATOM 7817 C CA . CYS D 1 142 ? 62.846 -15.177 65.173 1.00 109.69 1072 CYS D CA 1
ATOM 7818 C C . CYS D 1 142 ? 62.243 -15.361 66.566 1.00 108.46 1072 CYS D C 1
ATOM 7819 O O . CYS D 1 142 ? 61.087 -15.768 66.699 1.00 107.54 1072 CYS D O 1
ATOM 7822 N N . GLU D 1 143 ? 63.035 -15.063 67.593 1.00 106.71 1073 GLU D N 1
ATOM 7823 C CA . GLU D 1 143 ? 62.547 -15.042 68.965 1.00 105.62 1073 GLU D CA 1
ATOM 7824 C C . GLU D 1 143 ? 61.939 -13.680 69.299 1.00 104.73 1073 GLU D C 1
ATOM 7825 O O . GLU D 1 143 ? 60.835 -13.606 69.840 1.00 105.94 1073 GLU D O 1
ATOM 7831 N N . GLN D 1 144 ? 62.664 -12.614 68.961 1.00 102.69 1074 GLN D N 1
ATOM 7832 C CA . GLN D 1 144 ? 62.249 -11.234 69.241 1.00 100.64 1074 GLN D CA 1
ATOM 7833 C C . GLN D 1 144 ? 60.932 -10.864 68.551 1.00 99.81 1074 GLN D C 1
ATOM 7834 O O . GLN D 1 144 ? 60.226 -9.953 68.992 1.00 98.55 1074 GLN D O 1
ATOM 7840 N N . LEU D 1 145 ? 60.613 -11.578 67.473 1.00 99.67 1075 LEU D N 1
ATOM 7841 C CA . LEU D 1 145 ? 59.439 -11.281 66.647 1.00 99.18 1075 LEU D CA 1
ATOM 7842 C C . LEU D 1 145 ? 58.343 -12.335 66.769 1.00 98.09 1075 LEU D C 1
ATOM 7843 O O . LEU D 1 145 ? 58.625 -13.520 66.969 1.00 98.28 1075 LEU D O 1
ATOM 7848 N N . ARG D 1 146 ? 57.095 -11.888 66.650 1.00 96.54 1076 ARG D N 1
ATOM 7849 C CA . ARG D 1 146 ? 55.939 -12.776 66.710 1.00 94.79 1076 ARG D CA 1
ATOM 7850 C C . ARG D 1 146 ? 55.653 -13.358 65.326 1.00 95.67 1076 ARG D C 1
ATOM 7851 O O . ARG D 1 146 ? 55.408 -12.603 64.378 1.00 96.63 1076 ARG D O 1
ATOM 7859 N N . PRO D 1 147 ? 55.709 -14.701 65.196 1.00 95.63 1077 PRO D N 1
ATOM 7860 C CA . PRO D 1 147 ? 55.359 -15.371 63.935 1.00 94.42 1077 PRO D CA 1
ATOM 7861 C C . PRO D 1 147 ? 53.974 -14.962 63.445 1.00 92.96 1077 PRO D C 1
ATOM 7862 O O . PRO D 1 147 ? 53.109 -14.627 64.256 1.00 92.41 1077 PRO D O 1
ATOM 7866 N N . LEU D 1 148 ? 53.776 -14.986 62.130 1.00 93.17 1078 LEU D N 1
ATOM 7867 C CA . LEU D 1 148 ? 52.539 -14.496 61.519 1.00 92.18 1078 LEU D CA 1
ATOM 7868 C C . LEU D 1 148 ? 51.871 -15.568 60.662 1.00 93.08 1078 LEU D C 1
ATOM 7869 O O . LEU D 1 148 ? 52.555 -16.296 59.941 1.00 93.03 1078 LEU D O 1
ATOM 7874 N N . ASP D 1 149 ? 50.541 -15.668 60.759 1.00 94.91 1079 ASP D N 1
ATOM 7875 C CA . ASP D 1 149 ? 49.753 -16.568 59.907 1.00 96.28 1079 ASP D CA 1
ATOM 7876 C C . ASP D 1 149 ? 49.728 -15.990 58.508 1.00 96.86 1079 ASP D C 1
ATOM 7877 O O . ASP D 1 149 ? 49.290 -14.852 58.308 1.00 96.78 1079 ASP D O 1
ATOM 7882 N N . THR D 1 150 ? 50.190 -16.769 57.537 1.00 97.01 1080 THR D N 1
ATOM 7883 C CA . THR D 1 150 ? 50.212 -16.301 56.158 1.00 97.81 1080 THR D CA 1
ATOM 7884 C C . THR D 1 150 ? 48.805 -15.939 55.670 1.00 98.13 1080 THR D C 1
ATOM 7885 O O . THR D 1 150 ? 48.645 -15.045 54.844 1.00 98.79 1080 THR D O 1
ATOM 7889 N N . ASP D 1 151 ? 47.795 -16.623 56.207 1.00 98.99 1081 ASP D N 1
ATOM 7890 C CA . ASP D 1 151 ? 46.389 -16.289 55.946 1.00 99.52 1081 ASP D CA 1
ATOM 7891 C C . ASP D 1 151 ? 46.061 -14.833 56.276 1.00 98.65 1081 ASP D C 1
ATOM 7892 O O . ASP D 1 151 ? 45.334 -14.174 55.529 1.00 99.30 1081 ASP D O 1
ATOM 7897 N N . THR D 1 152 ? 46.595 -14.343 57.394 1.00 96.98 1082 THR D N 1
ATOM 7898 C CA . THR D 1 152 ? 46.332 -12.976 57.835 1.00 95.90 1082 THR D CA 1
ATOM 7899 C C . THR D 1 152 ? 46.889 -11.964 56.838 1.00 95.94 1082 THR D C 1
ATOM 7900 O O . THR D 1 152 ? 46.307 -10.897 56.646 1.00 97.13 1082 THR D O 1
ATOM 7904 N N . LEU D 1 153 ? 48.008 -12.320 56.206 1.00 93.69 1083 LEU D N 1
ATOM 7905 C CA . LEU D 1 153 ? 48.636 -11.509 55.174 1.00 91.84 1083 LEU D CA 1
ATOM 7906 C C . LEU D 1 153 ? 47.854 -11.569 53.861 1.00 92.21 1083 LEU D C 1
ATOM 7907 O O . LEU D 1 153 ? 47.647 -10.540 53.207 1.00 92.24 1083 LEU D O 1
ATOM 7912 N N . THR D 1 154 ? 47.435 -12.778 53.481 1.00 91.15 1084 THR D N 1
ATOM 7913 C CA . THR D 1 154 ? 46.634 -13.006 52.279 1.00 89.12 1084 THR D CA 1
ATOM 7914 C C . THR D 1 154 ? 45.404 -12.118 52.285 1.00 88.65 1084 THR D C 1
ATOM 7915 O O . THR D 1 154 ? 45.037 -11.549 51.260 1.00 88.71 1084 THR D O 1
ATOM 7919 N N . GLU D 1 155 ? 44.788 -11.993 53.456 1.00 89.09 1085 GLU D N 1
ATOM 7920 C CA . GLU D 1 155 ? 43.590 -11.182 53.631 1.00 91.21 1085 GLU D CA 1
ATOM 7921 C C . GLU D 1 155 ? 43.874 -9.687 53.469 1.00 91.08 1085 GLU D C 1
ATOM 7922 O O . GLU D 1 155 ? 43.031 -8.948 52.958 1.00 91.63 1085 GLU D O 1
ATOM 7928 N N . ILE D 1 156 ? 45.053 -9.245 53.903 1.00 90.99 1086 ILE D N 1
ATOM 7929 C CA . ILE D 1 156 ? 45.452 -7.848 53.730 1.00 91.20 1086 ILE D CA 1
ATOM 7930 C C . ILE D 1 156 ? 45.620 -7.537 52.235 1.00 90.89 1086 ILE D C 1
ATOM 7931 O O . ILE D 1 156 ? 45.131 -6.512 51.744 1.00 91.08 1086 ILE D O 1
ATOM 7936 N N . TYR D 1 157 ? 46.293 -8.435 51.516 1.00 89.27 1087 TYR D N 1
ATOM 7937 C CA . TYR D 1 157 ? 46.483 -8.260 50.081 1.00 89.02 1087 TYR D CA 1
ATOM 7938 C C . TYR D 1 157 ? 45.126 -8.246 49.365 1.00 88.97 1087 TYR D C 1
ATOM 7939 O O . TYR D 1 157 ? 44.878 -7.382 48.510 1.00 89.01 1087 TYR D O 1
ATOM 7948 N N . ALA D 1 158 ? 44.255 -9.189 49.735 1.00 87.94 1088 ALA D N 1
ATOM 7949 C CA . ALA D 1 158 ? 42.920 -9.299 49.145 1.00 88.37 1088 ALA D CA 1
ATOM 7950 C C . ALA D 1 158 ? 42.123 -8.013 49.338 1.00 88.23 1088 ALA D C 1
ATOM 7951 O O . ALA D 1 158 ? 41.318 -7.639 48.488 1.00 86.81 1088 ALA D O 1
ATOM 7953 N N . SER D 1 159 ? 42.379 -7.329 50.448 1.00 89.57 1089 SER D N 1
ATOM 7954 C CA . SER D 1 159 ? 41.679 -6.089 50.771 1.00 91.05 1089 SER D CA 1
ATOM 7955 C C . SER D 1 159 ? 42.172 -4.903 49.939 1.00 91.68 1089 SER D C 1
ATOM 7956 O O . SER D 1 159 ? 41.508 -3.870 49.876 1.00 93.10 1089 SER D O 1
ATOM 7959 N N . ILE D 1 160 ? 43.338 -5.035 49.317 1.00 90.25 1090 ILE D N 1
ATOM 7960 C CA . ILE D 1 160 ? 43.763 -4.024 48.360 1.00 91.42 1090 ILE D CA 1
ATOM 7961 C C . ILE D 1 160 ? 43.727 -4.580 46.942 1.00 90.80 1090 ILE D C 1
ATOM 7962 O O . ILE D 1 160 ? 44.443 -4.107 46.055 1.00 89.23 1090 ILE D O 1
ATOM 7967 N N . SER D 1 161 ? 42.863 -5.581 46.743 1.00 90.39 1091 SER D N 1
ATOM 7968 C CA . SER D 1 161 ? 42.626 -6.215 45.436 1.00 88.33 1091 SER D CA 1
ATOM 7969 C C . SER D 1 161 ? 43.873 -6.867 44.837 1.00 87.00 1091 SER D C 1
ATOM 7970 O O . SER D 1 161 ? 44.073 -6.851 43.620 1.00 87.59 1091 SER D O 1
ATOM 7973 N N . LEU D 1 162 ? 44.704 -7.435 45.708 1.00 85.88 1092 LEU D N 1
ATOM 7974 C CA . LEU D 1 162 ? 45.917 -8.138 45.306 1.00 83.96 1092 LEU D CA 1
ATOM 7975 C C . LEU D 1 162 ? 45.800 -9.613 45.685 1.00 84.15 1092 LEU D C 1
ATOM 7976 O O . LEU D 1 162 ? 45.404 -9.953 46.804 1.00 86.55 1092 LEU D O 1
ATOM 7981 N N . VAL D 1 163 ? 46.108 -10.490 44.735 1.00 83.07 1093 VAL D N 1
ATOM 7982 C CA . VAL D 1 163 ? 46.102 -11.928 44.992 1.00 82.01 1093 VAL D CA 1
ATOM 7983 C C . VAL D 1 163 ? 47.319 -12.597 44.357 1.00 82.65 1093 VAL D C 1
ATOM 7984 O O . VAL D 1 163 ? 47.585 -12.428 43.167 1.00 83.14 1093 VAL D O 1
ATOM 7988 N N . TYR D 1 164 ? 48.045 -13.351 45.180 1.00 82.54 1094 TYR D N 1
ATOM 7989 C CA . TYR D 1 164 ? 49.223 -14.084 44.758 1.00 81.27 1094 TYR D CA 1
ATOM 7990 C C . TYR D 1 164 ? 48.884 -15.543 44.485 1.00 81.05 1094 TYR D C 1
ATOM 7991 O O . TYR D 1 164 ? 48.495 -16.291 45.400 1.00 81.12 1094 TYR D O 1
ATOM 8000 N N . GLY D 1 165 ? 49.014 -15.940 43.222 1.00 80.33 1095 GLY D N 1
ATOM 8001 C CA . GLY D 1 165 ? 48.794 -17.322 42.817 1.00 79.61 1095 GLY D CA 1
ATOM 8002 C C . GLY D 1 165 ? 50.015 -18.180 43.077 1.00 79.49 1095 GLY D C 1
ATOM 8003 O O . GLY D 1 165 ? 51.063 -17.662 43.443 1.00 79.22 1095 GLY D O 1
ATOM 8004 N N . PRO D 1 166 ? 49.888 -19.503 42.887 1.00 79.93 1096 PRO D N 1
ATOM 8005 C CA . PRO D 1 166 ? 50.925 -20.494 43.185 1.00 80.73 1096 PRO D CA 1
ATOM 8006 C C . PRO D 1 166 ? 52.343 -20.144 42.723 1.00 82.13 1096 PRO D C 1
ATOM 8007 O O . PRO D 1 166 ? 53.305 -20.464 43.426 1.00 80.77 1096 PRO D O 1
ATOM 8019 N N . LEU D 1 168 ? 53.569 -17.219 42.498 1.00 85.17 1098 LEU D N 1
ATOM 8020 C CA . LEU D 1 168 ? 54.047 -16.047 43.214 1.00 83.08 1098 LEU D CA 1
ATOM 8021 C C . LEU D 1 168 ? 54.150 -16.265 44.705 1.00 83.71 1098 LEU D C 1
ATOM 8022 O O . LEU D 1 168 ? 54.624 -15.382 45.421 1.00 83.37 1098 LEU D O 1
ATOM 8027 N N . GLN D 1 169 ? 53.718 -17.444 45.159 1.00 85.61 1099 GLN D N 1
ATOM 8028 C CA . GLN D 1 169 ? 53.757 -17.807 46.577 1.00 87.33 1099 GLN D CA 1
ATOM 8029 C C . GLN D 1 169 ? 55.171 -18.192 46.992 1.00 87.39 1099 GLN D C 1
ATOM 8030 O O . GLN D 1 169 ? 55.516 -19.373 47.049 1.00 88.71 1099 GLN D O 1
ATOM 8036 N N . ALA D 1 170 ? 55.982 -17.178 47.275 1.00 86.21 1100 ALA D N 1
ATOM 8037 C CA . ALA D 1 170 ? 57.391 -17.372 47.594 1.00 87.14 1100 ALA D CA 1
ATOM 8038 C C . ALA D 1 170 ? 57.667 -17.127 49.074 1.00 88.44 1100 ALA D C 1
ATOM 8039 O O . ALA D 1 170 ? 58.789 -17.330 49.553 1.00 89.58 1100 ALA D O 1
ATOM 8041 N N . VAL D 1 171 ? 56.631 -16.695 49.787 1.00 86.45 1101 VAL D N 1
ATOM 8042 C CA . VAL D 1 171 ? 56.736 -16.372 51.199 1.00 83.84 1101 VAL D CA 1
ATOM 8043 C C . VAL D 1 171 ? 56.520 -17.640 52.034 1.00 85.60 1101 VAL D C 1
ATOM 8044 O O . VAL D 1 171 ? 55.382 -18.086 52.256 1.00 84.98 1101 VAL D O 1
ATOM 8048 N N . ARG D 1 172 ? 57.643 -18.211 52.470 1.00 86.69 1102 ARG D N 1
ATOM 8049 C CA . ARG D 1 172 ? 57.685 -19.406 53.297 1.00 87.72 1102 ARG D CA 1
ATOM 8050 C C . ARG D 1 172 ? 57.197 -19.094 54.712 1.00 88.03 1102 ARG D C 1
ATOM 8051 O O . ARG D 1 172 ? 56.311 -19.779 55.235 1.00 88.73 1102 ARG D O 1
ATOM 8059 N N . GLN D 1 173 ? 57.779 -18.059 55.321 1.00 88.57 1103 GLN D N 1
ATOM 8060 C CA . GLN D 1 173 ? 57.467 -17.669 56.703 1.00 88.77 1103 GLN D CA 1
ATOM 8061 C C . GLN D 1 173 ? 57.537 -16.164 56.878 1.00 87.00 1103 GLN D C 1
ATOM 8062 O O . GLN D 1 173 ? 58.319 -15.495 56.212 1.00 87.48 1103 GLN D O 1
ATOM 8068 N N . ALA D 1 174 ? 56.725 -15.637 57.785 1.00 86.81 1104 ALA D N 1
ATOM 8069 C CA . ALA D 1 174 ? 56.715 -14.209 58.059 1.00 87.24 1104 ALA D CA 1
ATOM 8070 C C . ALA D 1 174 ? 56.728 -13.924 59.555 1.00 88.18 1104 ALA D C 1
ATOM 8071 O O . ALA D 1 174 ? 55.987 -14.545 60.324 1.00 89.79 1104 ALA D O 1
ATOM 8073 N N . TRP D 1 175 ? 57.583 -12.986 59.953 1.00 88.09 1105 TRP D N 1
ATOM 8074 C CA . TRP D 1 175 ? 57.658 -12.527 61.334 1.00 88.88 1105 TRP D CA 1
ATOM 8075 C C . TRP D 1 175 ? 57.401 -11.029 61.403 1.00 90.64 1105 TRP D C 1
ATOM 8076 O O . TRP D 1 175 ? 57.691 -10.295 60.456 1.00 91.71 1105 TRP D O 1
ATOM 8087 N N . ILE D 1 176 ? 56.862 -10.577 62.529 1.00 92.56 1106 ILE D N 1
ATOM 8088 C CA . ILE D 1 176 ? 56.582 -9.159 62.707 1.00 94.37 1106 ILE D CA 1
ATOM 8089 C C . ILE D 1 176 ? 56.828 -8.677 64.153 1.00 95.20 1106 ILE D C 1
ATOM 8090 O O . ILE D 1 176 ? 56.516 -9.372 65.128 1.00 94.45 1106 ILE D O 1
ATOM 8095 N N . GLY D 1 177 ? 57.437 -7.501 64.261 1.00 96.20 1107 GLY D N 1
ATOM 8096 C CA . GLY D 1 177 ? 57.640 -6.835 65.541 1.00 97.61 1107 GLY D CA 1
ATOM 8097 C C . GLY D 1 177 ? 56.951 -5.488 65.508 1.00 98.11 1107 GLY D C 1
ATOM 8098 O O . GLY D 1 177 ? 56.216 -5.184 64.564 1.00 98.26 1107 GLY D O 1
ATOM 8099 N N . GLU D 1 178 ? 57.180 -4.680 66.538 1.00 97.97 1108 GLU D N 1
ATOM 8100 C CA . GLU D 1 178 ? 56.619 -3.335 66.580 1.00 97.39 1108 GLU D CA 1
ATOM 8101 C C . GLU D 1 178 ? 57.400 -2.409 65.650 1.00 96.55 1108 GLU D C 1
ATOM 8102 O O . GLU D 1 178 ? 56.826 -1.515 65.024 1.00 96.19 1108 GLU D O 1
ATOM 8108 N N . GLU D 1 179 ? 58.704 -2.656 65.547 1.00 95.64 1109 GLU D N 1
ATOM 8109 C CA . GLU D 1 179 ? 59.616 -1.791 64.807 1.00 95.14 1109 GLU D CA 1
ATOM 8110 C C . GLU D 1 179 ? 60.176 -2.451 63.545 1.00 93.83 1109 GLU D C 1
ATOM 8111 O O . GLU D 1 179 ? 60.542 -1.761 62.592 1.00 93.78 1109 GLU D O 1
ATOM 8117 N N . THR D 1 180 ? 60.241 -3.783 63.552 1.00 92.62 1110 THR D N 1
ATOM 8118 C CA . THR D 1 180 ? 60.859 -4.561 62.467 1.00 91.03 1110 THR D CA 1
ATOM 8119 C C . THR D 1 180 ? 59.913 -5.587 61.834 1.00 90.03 1110 THR D C 1
ATOM 8120 O O . THR D 1 180 ? 58.884 -5.946 62.413 1.00 89.80 1110 THR D O 1
ATOM 8124 N N . SER D 1 181 ? 60.269 -6.050 60.637 1.00 88.61 1111 SER D N 1
ATOM 8125 C CA . SER D 1 181 ? 59.593 -7.186 60.006 1.00 86.53 1111 SER D CA 1
ATOM 8126 C C . SER D 1 181 ? 60.592 -8.076 59.277 1.00 85.55 1111 SER D C 1
ATOM 8127 O O . SER D 1 181 ? 61.644 -7.611 58.833 1.00 86.31 1111 SER D O 1
ATOM 8130 N N . LEU D 1 182 ? 60.257 -9.355 59.154 1.00 84.60 1112 LEU D N 1
ATOM 8131 C CA . LEU D 1 182 ? 61.136 -10.317 58.492 1.00 83.67 1112 LEU D CA 1
ATOM 8132 C C . LEU D 1 182 ? 60.361 -11.342 57.657 1.00 83.46 1112 LEU D C 1
ATOM 8133 O O . LEU D 1 182 ? 59.376 -11.918 58.125 1.00 84.08 1112 LEU D O 1
ATOM 8138 N N . LEU D 1 183 ? 60.814 -11.560 56.423 1.00 83.20 1113 LEU D N 1
ATOM 8139 C CA . LEU D 1 183 ? 60.212 -12.562 55.532 1.00 82.92 1113 LEU D CA 1
ATOM 8140 C C . LEU D 1 183 ? 61.217 -13.625 55.103 1.00 82.85 1113 LEU D C 1
ATOM 8141 O O . LEU D 1 183 ? 62.290 -13.293 54.596 1.00 81.07 1113 LEU D O 1
ATOM 8146 N N . GLU D 1 184 ? 60.879 -14.898 55.303 1.00 83.26 1114 GLU D N 1
ATOM 8147 C CA . GLU D 1 184 ? 61.671 -15.981 54.701 1.00 84.43 1114 GLU D CA 1
ATOM 8148 C C . GLU D 1 184 ? 61.136 -16.314 53.309 1.00 85.20 1114 GLU D C 1
ATOM 8149 O O . GLU D 1 184 ? 59.965 -16.658 53.144 1.00 86.19 1114 GLU D O 1
ATOM 8155 N N . ILE D 1 185 ? 62.013 -16.213 52.318 1.00 84.10 1115 ILE D N 1
ATOM 8156 C CA . ILE D 1 185 ? 61.628 -16.332 50.920 1.00 83.80 1115 ILE D CA 1
ATOM 8157 C C . ILE D 1 185 ? 62.334 -17.514 50.254 1.00 84.16 1115 ILE D C 1
ATOM 8158 O O . ILE D 1 185 ? 63.533 -17.724 50.447 1.00 84.94 1115 ILE D O 1
ATOM 8163 N N . GLU D 1 186 ? 61.577 -18.290 49.487 1.00 83.93 1116 GLU D N 1
ATOM 8164 C CA . GLU D 1 186 ? 62.143 -19.364 48.670 1.00 85.76 1116 GLU D CA 1
ATOM 8165 C C . GLU D 1 186 ? 61.525 -19.357 47.272 1.00 85.05 1116 GLU D C 1
ATOM 8166 O O . GLU D 1 186 ? 60.542 -18.658 47.032 1.00 86.54 1116 GLU D O 1
ATOM 8172 N N . VAL D 1 187 ? 62.104 -20.124 46.352 1.00 83.61 1117 VAL D N 1
ATOM 8173 C CA . VAL D 1 187 ? 61.536 -20.260 45.007 1.00 82.10 1117 VAL D CA 1
ATOM 8174 C C . VAL D 1 187 ? 60.283 -21.139 45.054 1.00 82.85 1117 VAL D C 1
ATOM 8175 O O . VAL D 1 187 ? 60.356 -22.302 45.464 1.00 82.42 1117 VAL D O 1
ATOM 8179 N N . PRO D 1 188 ? 59.128 -20.579 44.637 1.00 83.16 1118 PRO D N 1
ATOM 8180 C CA . PRO D 1 188 ? 57.877 -21.332 44.598 1.00 81.38 1118 PRO D CA 1
ATOM 8181 C C . PRO D 1 188 ? 58.034 -22.548 43.702 1.00 81.64 1118 PRO D C 1
ATOM 8182 O O . PRO D 1 188 ? 58.573 -22.430 42.596 1.00 81.28 1118 PRO D O 1
ATOM 8186 N N . LYS D 1 189 ? 57.580 -23.701 44.184 1.00 81.86 1119 LYS D N 1
ATOM 8187 C CA . LYS D 1 189 ? 57.732 -24.958 43.453 1.00 82.75 1119 LYS D CA 1
ATOM 8188 C C . LYS D 1 189 ? 57.138 -24.885 42.044 1.00 81.84 1119 LYS D C 1
ATOM 8189 O O . LYS D 1 189 ? 57.682 -25.468 41.102 1.00 81.27 1119 LYS D O 1
ATOM 8195 N N . ALA D 1 190 ? 56.040 -24.149 41.902 1.00 80.31 1120 ALA D N 1
ATOM 8196 C CA . ALA D 1 190 ? 55.406 -23.972 40.602 1.00 80.86 1120 ALA D CA 1
ATOM 8197 C C . ALA D 1 190 ? 56.265 -23.142 39.641 1.00 80.47 1120 ALA D C 1
ATOM 8198 O O . ALA D 1 190 ? 56.204 -23.328 38.428 1.00 80.66 1120 ALA D O 1
ATOM 8200 N N . LEU D 1 191 ? 57.069 -22.236 40.190 1.00 80.89 1121 LEU D N 1
ATOM 8201 C CA . LEU D 1 191 ? 57.917 -21.362 39.378 1.00 80.30 1121 LEU D CA 1
ATOM 8202 C C . LEU D 1 191 ? 59.273 -21.976 39.000 1.00 81.31 1121 LEU D C 1
ATOM 8203 O O . LEU D 1 191 ? 59.816 -21.662 37.942 1.00 82.14 1121 LEU D O 1
ATOM 8208 N N . ALA D 1 192 ? 59.809 -22.843 39.859 1.00 81.99 1122 ALA D N 1
ATOM 8209 C CA . ALA D 1 192 ? 61.155 -23.411 39.681 1.00 82.50 1122 ALA D CA 1
ATOM 8210 C C . ALA D 1 192 ? 61.607 -23.627 38.225 1.00 82.88 1122 ALA D C 1
ATOM 8211 O O . ALA D 1 192 ? 62.694 -23.190 37.848 1.00 83.55 1122 ALA D O 1
ATOM 8213 N N . PHE D 1 193 ? 60.771 -24.273 37.414 1.00 83.43 1123 PHE D N 1
ATOM 8214 C CA . PHE D 1 193 ? 61.154 -24.649 36.044 1.00 84.95 1123 PHE D CA 1
ATOM 8215 C C . PHE D 1 193 ? 61.422 -23.472 35.092 1.00 85.58 1123 PHE D C 1
ATOM 8216 O O . PHE D 1 193 ? 62.034 -23.654 34.035 1.00 85.61 1123 PHE D O 1
ATOM 8224 N N . GLN D 1 194 ? 60.966 -22.281 35.473 1.00 86.11 1124 GLN D N 1
ATOM 8225 C CA . GLN D 1 194 ? 61.052 -21.095 34.617 1.00 86.95 1124 GLN D CA 1
ATOM 8226 C C . GLN D 1 194 ? 62.322 -20.283 34.848 1.00 88.34 1124 GLN D C 1
ATOM 8227 O O . GLN D 1 194 ? 62.627 -19.371 34.071 1.00 89.10 1124 GLN D O 1
ATOM 8233 N N . LEU D 1 195 ? 63.051 -20.604 35.916 1.00 88.02 1125 LEU D N 1
ATOM 8234 C CA . LEU D 1 195 ? 64.297 -19.906 36.240 1.00 87.86 1125 LEU D CA 1
ATOM 8235 C C . LEU D 1 195 ? 65.371 -20.229 35.221 1.00 89.22 1125 LEU D C 1
ATOM 8236 O O . LEU D 1 195 ? 65.471 -21.366 34.761 1.00 89.67 1125 LEU D O 1
ATOM 8241 N N . ALA D 1 196 ? 66.178 -19.229 34.879 1.00 89.90 1126 ALA D N 1
ATOM 8242 C CA . ALA D 1 196 ? 67.182 -19.384 33.830 1.00 89.88 1126 ALA D CA 1
ATOM 8243 C C . ALA D 1 196 ? 68.506 -18.664 34.111 1.00 89.94 1126 ALA D C 1
ATOM 8244 O O . ALA D 1 196 ? 69.095 -18.058 33.206 1.00 91.93 1126 ALA D O 1
ATOM 8246 N N . GLY D 1 197 ? 68.978 -18.739 35.354 1.00 87.83 1127 GLY D N 1
ATOM 8247 C CA . GLY D 1 197 ? 70.284 -18.182 35.717 1.00 87.14 1127 GLY D CA 1
ATOM 8248 C C . GLY D 1 197 ? 70.356 -16.677 35.936 1.00 86.54 1127 GLY D C 1
ATOM 8249 O O . GLY D 1 197 ? 71.440 -16.141 36.149 1.00 86.96 1127 GLY D O 1
ATOM 8250 N N . GLU D 1 198 ? 69.212 -15.991 35.881 1.00 85.38 1128 GLU D N 1
ATOM 8251 C CA . GLU D 1 198 ? 69.144 -14.556 36.183 1.00 83.40 1128 GLU D CA 1
ATOM 8252 C C . GLU D 1 198 ? 69.459 -14.368 37.662 1.00 81.70 1128 GLU D C 1
ATOM 8253 O O . GLU D 1 198 ? 69.058 -15.195 38.481 1.00 81.78 1128 GLU D O 1
ATOM 8259 N N . PRO D 1 199 ? 70.189 -13.292 38.014 1.00 80.09 1129 PRO D N 1
ATOM 8260 C CA . PRO D 1 199 ? 70.516 -13.047 39.422 1.00 78.94 1129 PRO D CA 1
ATOM 8261 C C . PRO D 1 199 ? 69.310 -13.069 40.362 1.00 79.02 1129 PRO D C 1
ATOM 8262 O O . PRO D 1 199 ? 69.404 -13.611 41.467 1.00 81.67 1129 PRO D O 1
ATOM 8266 N N . ILE D 1 200 ? 68.193 -12.493 39.927 1.00 77.35 1130 ILE D N 1
ATOM 8267 C CA . ILE D 1 200 ? 66.969 -12.474 40.737 1.00 75.30 1130 ILE D CA 1
ATOM 8268 C C . ILE D 1 200 ? 65.728 -12.424 39.841 1.00 77.29 1130 ILE D C 1
ATOM 8269 O O . ILE D 1 200 ? 65.633 -11.572 38.954 1.00 80.34 1130 ILE D O 1
ATOM 8274 N N . HIS D 1 201 ? 64.797 -13.350 40.063 1.00 77.45 1131 HIS D N 1
ATOM 8275 C CA . HIS D 1 201 ? 63.582 -13.404 39.257 1.00 77.30 1131 HIS D CA 1
ATOM 8276 C C . HIS D 1 201 ? 62.562 -12.398 39.768 1.00 78.47 1131 HIS D C 1
ATOM 8277 O O . HIS D 1 201 ? 62.423 -12.234 40.982 1.00 80.40 1131 HIS D O 1
ATOM 8284 N N . PRO D 1 202 ? 61.851 -11.716 38.841 1.00 76.86 1132 PRO D N 1
ATOM 8285 C CA . PRO D 1 202 ? 60.773 -10.790 39.197 1.00 76.95 1132 PRO D CA 1
ATOM 8286 C C . PRO D 1 202 ? 59.940 -11.208 40.421 1.00 78.88 1132 PRO D C 1
ATOM 8287 O O . PRO D 1 202 ? 59.674 -10.371 41.288 1.00 81.67 1132 PRO D O 1
ATOM 8291 N N . VAL D 1 203 ? 59.563 -12.484 40.502 1.00 78.16 1133 VAL D N 1
ATOM 8292 C CA . VAL D 1 203 ? 58.760 -12.991 41.619 1.00 77.16 1133 VAL D CA 1
ATOM 8293 C C . VAL D 1 203 ? 59.484 -12.804 42.941 1.00 79.08 1133 VAL D C 1
ATOM 8294 O O . VAL D 1 203 ? 58.889 -12.352 43.919 1.00 82.24 1133 VAL D O 1
ATOM 8298 N N . LEU D 1 204 ? 60.764 -13.175 42.963 1.00 79.77 1134 LEU D N 1
ATOM 8299 C CA . LEU D 1 204 ? 61.567 -13.156 44.187 1.00 80.54 1134 LEU D CA 1
ATOM 8300 C C . LEU D 1 204 ? 61.825 -11.740 44.668 1.00 81.53 1134 LEU D C 1
ATOM 8301 O O . LEU D 1 204 ? 61.796 -11.475 45.865 1.00 82.21 1134 LEU D O 1
ATOM 8306 N N . ILE D 1 205 ? 62.076 -10.831 43.733 1.00 81.63 1135 ILE D N 1
ATOM 8307 C CA . ILE D 1 205 ? 62.230 -9.434 44.086 1.00 82.22 1135 ILE D CA 1
ATOM 8308 C C . ILE D 1 205 ? 60.895 -8.833 44.541 1.00 83.97 1135 ILE D C 1
ATOM 8309 O O . ILE D 1 205 ? 60.878 -8.008 45.463 1.00 86.81 1135 ILE D O 1
ATOM 8314 N N . ASP D 1 206 ? 59.788 -9.259 43.926 1.00 83.41 1136 ASP D N 1
ATOM 8315 C CA . ASP D 1 206 ? 58.458 -8.806 44.358 1.00 82.63 1136 ASP D CA 1
ATOM 8316 C C . ASP D 1 206 ? 58.172 -9.228 45.788 1.00 82.49 1136 ASP D C 1
ATOM 8317 O O . ASP D 1 206 ? 57.615 -8.448 46.550 1.00 86.22 1136 ASP D O 1
ATOM 8322 N N . ALA D 1 207 ? 58.568 -10.451 46.145 1.00 80.55 1137 ALA D N 1
ATOM 8323 C CA . ALA D 1 207 ? 58.310 -11.018 47.479 1.00 78.79 1137 ALA D CA 1
ATOM 8324 C C . ALA D 1 207 ? 58.999 -10.249 48.604 1.00 80.20 1137 ALA D C 1
ATOM 8325 O O . ALA D 1 207 ? 58.513 -10.226 49.733 1.00 82.17 1137 ALA D O 1
ATOM 8327 N N . CYS D 1 208 ? 60.122 -9.611 48.292 1.00 80.01 1138 CYS D N 1
ATOM 8328 C CA . CYS D 1 208 ? 60.844 -8.795 49.267 1.00 80.53 1138 CYS D CA 1
ATOM 8329 C C . CYS D 1 208 ? 60.023 -7.597 49.750 1.00 81.35 1138 CYS D C 1
ATOM 8330 O O . CYS D 1 208 ? 60.252 -7.081 50.843 1.00 81.81 1138 CYS D O 1
ATOM 8333 N N . THR D 1 209 ? 59.061 -7.178 48.934 1.00 80.63 1139 THR D N 1
ATOM 8334 C CA . THR D 1 209 ? 58.347 -5.926 49.147 1.00 80.60 1139 THR D CA 1
ATOM 8335 C C . THR D 1 209 ? 57.020 -6.134 49.877 1.00 80.66 1139 THR D C 1
ATOM 8336 O O . THR D 1 209 ? 56.263 -5.185 50.080 1.00 83.03 1139 THR D O 1
ATOM 8340 N N . ARG D 1 210 ? 56.755 -7.368 50.292 1.00 79.83 1140 ARG D N 1
ATOM 8341 C CA . ARG D 1 210 ? 55.412 -7.754 50.744 1.00 79.89 1140 ARG D CA 1
ATOM 8342 C C . ARG D 1 210 ? 55.103 -7.546 52.223 1.00 81.18 1140 ARG D C 1
ATOM 8343 O O . ARG D 1 210 ? 53.962 -7.756 52.641 1.00 84.17 1140 ARG D O 1
ATOM 8351 N N . LEU D 1 211 ? 56.089 -7.135 53.017 1.00 81.10 1141 LEU D N 1
ATOM 8352 C CA . LEU D 1 211 ? 55.827 -6.859 54.430 1.00 80.33 1141 LEU D CA 1
ATOM 8353 C C . LEU D 1 211 ? 56.589 -5.657 54.973 1.00 82.78 1141 LEU D C 1
ATOM 8354 O O . LEU D 1 211 ? 57.774 -5.464 54.688 1.00 83.76 1141 LEU D O 1
ATOM 8359 N N . THR D 1 212 ? 55.857 -4.833 55.718 1.00 82.83 1142 THR D N 1
ATOM 8360 C CA . THR D 1 212 ? 56.407 -3.739 56.513 1.00 83.25 1142 THR D CA 1
ATOM 8361 C C . THR D 1 212 ? 55.897 -3.926 5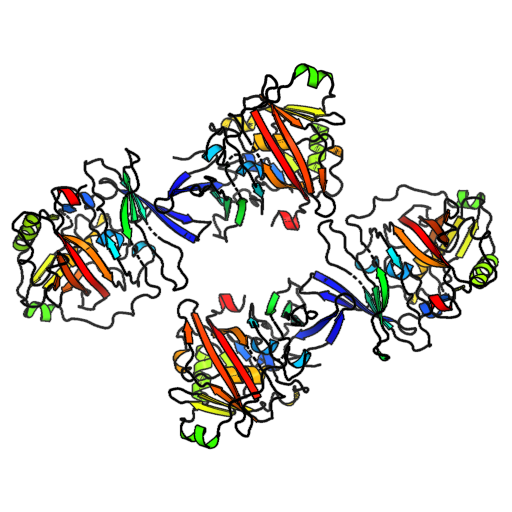7.940 1.00 83.64 1142 THR D C 1
ATOM 8362 O O . THR D 1 212 ? 54.793 -4.443 58.132 1.00 83.27 1142 THR D O 1
ATOM 8366 N N . PRO D 1 213 ? 56.687 -3.512 58.948 1.00 85.11 1143 PRO D N 1
ATOM 8367 C CA . PRO D 1 213 ? 56.235 -3.574 60.346 1.00 87.04 1143 PRO D CA 1
ATOM 8368 C C . PRO D 1 213 ? 54.810 -3.038 60.562 1.00 89.42 1143 PRO D C 1
ATOM 8369 O O . PRO D 1 213 ? 54.156 -3.402 61.545 1.00 89.16 1143 PRO D O 1
ATOM 8373 N N . ASP D 1 214 ? 54.341 -2.204 59.635 1.00 91.78 1144 ASP D N 1
ATOM 8374 C CA . ASP D 1 214 ? 53.041 -1.549 59.742 1.00 93.79 1144 ASP D CA 1
ATOM 8375 C C . ASP D 1 214 ? 52.138 -1.840 58.541 1.00 95.77 1144 ASP D C 1
ATOM 8376 O O . ASP D 1 214 ? 51.442 -0.943 58.057 1.00 96.54 1144 ASP D O 1
ATOM 8381 N N . LEU D 1 215 ? 52.144 -3.085 58.063 1.00 96.82 1145 LEU D N 1
ATOM 8382 C CA . LEU D 1 215 ? 51.310 -3.467 56.918 1.00 97.25 1145 LEU D CA 1
ATOM 8383 C C . LEU D 1 215 ? 49.818 -3.472 57.257 1.00 99.88 1145 LEU D C 1
ATOM 8384 O O . LEU D 1 215 ? 48.981 -3.225 56.388 1.00 100.97 1145 LEU D O 1
ATOM 8389 N N . PHE D 1 216 ? 49.490 -3.735 58.520 1.00 101.84 1146 PHE D N 1
ATOM 8390 C CA . PHE D 1 216 ? 48.093 -3.831 58.954 1.00 104.61 1146 PHE D CA 1
ATOM 8391 C C . PHE D 1 216 ? 47.314 -2.514 58.857 1.00 104.13 1146 PHE D C 1
ATOM 8392 O O . PHE D 1 216 ? 46.107 -2.480 59.106 1.00 103.80 1146 PHE D O 1
ATOM 8400 N N . ASP D 1 217 ? 48.010 -1.444 58.484 1.00 103.99 1147 ASP D N 1
ATOM 8401 C CA . ASP D 1 217 ? 47.399 -0.130 58.305 1.00 104.60 1147 ASP D CA 1
ATOM 8402 C C . ASP D 1 217 ? 47.287 0.231 56.815 1.00 105.05 1147 ASP D C 1
ATOM 8403 O O . ASP D 1 217 ? 46.666 1.233 56.455 1.00 104.85 1147 ASP D O 1
ATOM 8408 N N . PHE D 1 218 ? 47.887 -0.597 55.960 1.00 105.20 1148 PHE D N 1
ATOM 8409 C CA . PHE D 1 218 ? 47.878 -0.388 54.505 1.00 106.29 1148 PHE D CA 1
ATOM 8410 C C . PHE D 1 218 ? 46.490 -0.552 53.865 1.00 106.58 1148 PHE D C 1
ATOM 8411 O O . PHE D 1 218 ? 46.199 0.082 52.847 1.00 107.34 1148 PHE D O 1
ATOM 8419 N N . SER D 1 219 ? 45.645 -1.400 54.453 1.00 105.56 1149 SER D N 1
ATOM 8420 C CA . SER D 1 219 ? 44.362 -1.776 53.837 1.00 105.68 1149 SER D CA 1
ATOM 8421 C C . SER D 1 219 ? 43.380 -0.606 53.673 1.00 105.25 1149 SER D C 1
ATOM 8422 O O . SER D 1 219 ? 43.436 0.371 54.423 1.00 105.61 1149 SER D O 1
ATOM 8425 N N . SER D 1 220 ? 42.495 -0.712 52.680 1.00 104.47 1150 SER D N 1
ATOM 8426 C CA . SER D 1 220 ? 41.447 0.289 52.465 1.00 103.20 1150 SER D CA 1
ATOM 8427 C C . SER D 1 220 ? 40.079 -0.374 52.345 1.00 103.43 1150 SER D C 1
ATOM 8428 O O . SER D 1 220 ? 39.974 -1.505 51.866 1.00 102.80 1150 SER D O 1
ATOM 8431 N N . ASP D 1 221 ? 39.042 0.342 52.777 1.00 103.32 1151 ASP D N 1
ATOM 8432 C CA . ASP D 1 221 ? 37.661 -0.141 52.702 1.00 103.23 1151 ASP D CA 1
ATOM 8433 C C . ASP D 1 221 ? 37.095 -0.099 51.279 1.00 102.65 1151 ASP D C 1
ATOM 8434 O O . ASP D 1 221 ? 36.038 -0.673 51.018 1.00 103.17 1151 ASP D O 1
ATOM 8439 N N . SER D 1 222 ? 37.801 0.581 50.373 1.00 101.65 1152 SER D N 1
ATOM 8440 C CA . SER D 1 222 ? 37.425 0.653 48.957 1.00 99.76 1152 SER D CA 1
ATOM 8441 C C . SER D 1 222 ? 38.122 -0.403 48.095 1.00 99.71 1152 SER D C 1
ATOM 8442 O O . SER D 1 222 ? 37.844 -0.515 46.898 1.00 99.90 1152 SER D O 1
ATOM 8445 N N . GLY D 1 223 ? 39.034 -1.164 48.694 1.00 100.27 1153 GLY D N 1
ATOM 8446 C CA . GLY D 1 223 ? 39.766 -2.180 47.952 1.00 98.06 1153 GLY D CA 1
ATOM 8447 C C . GLY D 1 223 ? 40.689 -1.610 46.893 1.00 97.12 1153 GLY D C 1
ATOM 8448 O O . GLY D 1 223 ? 41.050 -2.302 45.944 1.00 97.56 1153 GLY D O 1
ATOM 8449 N N . VAL D 1 224 ? 41.071 -0.344 47.055 1.00 95.46 1154 VAL D N 1
ATOM 8450 C CA . VAL D 1 224 ? 41.985 0.324 46.133 1.00 92.13 1154 VAL D CA 1
ATOM 8451 C C . VAL D 1 224 ? 43.408 -0.161 46.365 1.00 91.31 1154 VAL D C 1
ATOM 8452 O O . VAL D 1 224 ? 43.870 -0.267 47.502 1.00 91.98 1154 VAL D O 1
ATOM 8456 N N . PHE D 1 225 ? 44.083 -0.453 45.260 1.00 88.57 1155 PHE D N 1
ATOM 8457 C CA . PHE D 1 225 ? 45.423 -1.030 45.249 1.00 84.83 1155 PHE D CA 1
ATOM 8458 C C . PHE D 1 225 ? 46.533 -0.005 45.521 1.00 84.34 1155 PHE D C 1
ATOM 8459 O O . PHE D 1 225 ? 46.403 1.179 45.190 1.00 82.90 1155 PHE D O 1
ATOM 8467 N N . TRP D 1 226 ? 47.612 -0.484 46.137 1.00 84.70 1156 TRP D N 1
ATOM 8468 C CA . TRP D 1 226 ? 48.824 0.293 46.359 1.00 84.58 1156 TRP D CA 1
ATOM 8469 C C . TRP D 1 226 ? 49.896 -0.127 45.365 1.00 83.10 1156 TRP D C 1
ATOM 8470 O O . TRP D 1 226 ? 50.582 -1.126 45.577 1.00 81.56 1156 TRP D O 1
ATOM 8481 N N . ALA D 1 227 ? 50.043 0.641 44.290 1.00 81.42 1157 ALA D N 1
ATOM 8482 C CA . ALA D 1 227 ? 51.013 0.317 43.249 1.00 82.33 1157 ALA D CA 1
ATOM 8483 C C . ALA D 1 227 ? 52.388 0.962 43.466 1.00 82.81 1157 ALA D C 1
ATOM 8484 O O . ALA D 1 227 ? 52.479 2.160 43.770 1.00 83.20 1157 ALA D O 1
ATOM 8486 N N . PRO D 1 228 ? 53.461 0.157 43.319 1.00 81.86 1158 PRO D N 1
ATOM 8487 C CA . PRO D 1 228 ? 54.836 0.657 43.259 1.00 80.24 1158 PRO D CA 1
ATOM 8488 C C . PRO D 1 228 ? 54.951 1.815 42.287 1.00 78.44 1158 PRO D C 1
ATOM 8489 O O . PRO D 1 228 ? 54.492 1.712 41.152 1.00 76.77 1158 PRO D O 1
ATOM 8493 N N . TRP D 1 229 ? 55.560 2.906 42.746 1.00 78.65 1159 TRP D N 1
ATOM 8494 C CA . TRP D 1 229 ? 55.627 4.165 41.991 1.00 78.08 1159 TRP D CA 1
ATOM 8495 C C . TRP D 1 229 ? 57.064 4.582 41.675 1.00 77.56 1159 TRP D C 1
ATOM 8496 O O . TRP D 1 229 ? 57.362 4.997 40.549 1.00 77.07 1159 TRP D O 1
ATOM 8507 N N . ARG D 1 230 ? 57.943 4.484 42.672 1.00 78.28 1160 ARG D N 1
ATOM 8508 C CA . ARG D 1 230 ? 59.375 4.704 42.466 1.00 78.67 1160 ARG D CA 1
ATOM 8509 C C . ARG D 1 230 ? 60.260 4.038 43.516 1.00 78.38 1160 ARG D C 1
ATOM 8510 O O . ARG D 1 230 ? 59.813 3.735 44.618 1.00 79.40 1160 ARG D O 1
ATOM 8518 N N . VAL D 1 231 ? 61.503 3.766 43.130 1.00 78.41 1161 VAL D N 1
ATOM 8519 C CA . VAL D 1 231 ? 62.525 3.247 44.037 1.00 78.39 1161 VAL D CA 1
ATOM 8520 C C . VAL D 1 231 ? 63.798 4.072 43.822 1.00 79.14 1161 VAL D C 1
ATOM 8521 O O . VAL D 1 231 ? 64.241 4.274 42.680 1.00 80.65 1161 VAL D O 1
ATOM 8525 N N . LYS D 1 232 ? 64.376 4.562 44.914 1.00 79.61 1162 LYS D N 1
ATOM 8526 C CA . LYS D 1 232 ? 65.552 5.408 44.822 1.00 80.52 1162 LYS D CA 1
ATOM 8527 C C . LYS D 1 232 ? 66.796 4.608 44.455 1.00 80.24 1162 LYS D C 1
ATOM 8528 O O . LYS D 1 232 ? 67.530 4.982 43.539 1.00 79.02 1162 LYS D O 1
ATOM 8534 N N . GLU D 1 233 ? 67.016 3.498 45.152 1.00 81.21 1163 GLU D N 1
ATOM 8535 C CA . GLU D 1 233 ? 68.192 2.675 44.911 1.00 84.55 1163 GLU D CA 1
ATOM 8536 C C . GLU D 1 233 ? 67.893 1.204 45.152 1.00 84.77 1163 GLU D C 1
ATOM 8537 O O . GLU D 1 233 ? 67.184 0.852 46.097 1.00 83.73 1163 GLU D O 1
ATOM 8551 N N . THR D 1 235 ? 70.265 -2.405 45.129 1.00 81.93 1165 THR D N 1
ATOM 8552 C CA . THR D 1 235 ? 71.620 -2.914 45.083 1.00 80.43 1165 THR D CA 1
ATOM 8553 C C . THR D 1 235 ? 71.580 -4.437 45.182 1.00 79.72 1165 THR D C 1
ATOM 8554 O O . THR D 1 235 ? 70.790 -4.981 45.953 1.00 80.01 1165 THR D O 1
ATOM 8558 N N . LEU D 1 236 ? 72.408 -5.124 44.396 1.00 78.12 1166 LEU D N 1
ATOM 8559 C CA . LEU D 1 236 ? 72.539 -6.578 44.524 1.00 77.95 1166 LEU D CA 1
ATOM 8560 C C . LEU D 1 236 ? 73.972 -7.040 44.289 1.00 78.50 1166 LEU D C 1
ATOM 8561 O O . LEU D 1 236 ? 74.592 -6.698 43.282 1.00 79.68 1166 LEU D O 1
ATOM 8566 N N . SER D 1 237 ? 74.468 -7.833 45.231 1.00 78.19 1167 SER D N 1
ATOM 8567 C CA . SER D 1 237 ? 75.870 -8.215 45.311 1.00 79.32 1167 SER D CA 1
ATOM 8568 C C . SER D 1 237 ? 76.138 -9.483 44.516 1.00 79.94 1167 SER D C 1
ATOM 8569 O O . SER D 1 237 ? 77.134 -9.576 43.790 1.00 80.18 1167 SER D O 1
ATOM 8572 N N . HIS D 1 238 ? 75.244 -10.459 44.665 1.00 80.18 1168 HIS D N 1
ATOM 8573 C CA . HIS D 1 238 ? 75.326 -11.718 43.924 1.00 81.88 1168 HIS D CA 1
ATOM 8574 C C . HIS D 1 238 ? 73.941 -12.361 43.776 1.00 81.40 1168 HIS D C 1
ATOM 8575 O O . HIS D 1 238 ? 72.978 -11.879 44.380 1.00 82.06 1168 HIS D O 1
ATOM 8582 N N . PRO D 1 239 ? 73.837 -13.438 42.964 1.00 80.35 1169 PRO D N 1
ATOM 8583 C CA . PRO D 1 239 ? 72.583 -14.172 42.761 1.00 79.29 1169 PRO D CA 1
ATOM 8584 C C . PRO D 1 239 ? 71.928 -14.602 44.065 1.00 79.78 1169 PRO D C 1
ATOM 8585 O O . PRO D 1 239 ? 72.621 -14.977 45.006 1.00 80.03 1169 PRO D O 1
ATOM 8589 N N . THR D 1 240 ? 70.601 -14.545 44.112 1.00 80.53 1170 THR D N 1
ATOM 8590 C CA . THR D 1 240 ? 69.829 -15.019 45.261 1.00 81.09 1170 THR D CA 1
ATOM 8591 C C . THR D 1 240 ? 70.036 -16.522 45.491 1.00 80.80 1170 THR D C 1
ATOM 8592 O O . THR D 1 240 ? 69.953 -17.308 44.547 1.00 80.02 1170 THR D O 1
ATOM 8596 N N . PRO D 1 241 ? 70.309 -16.929 46.745 1.00 81.66 1171 PRO D N 1
ATOM 8597 C CA . PRO D 1 241 ? 70.323 -18.364 47.042 1.00 82.06 1171 PRO D CA 1
ATOM 8598 C C . PRO D 1 241 ? 68.912 -18.926 47.021 1.00 83.23 1171 PRO D C 1
ATOM 8599 O O . PRO D 1 241 ? 67.948 -18.170 46.885 1.00 83.46 1171 PRO D O 1
ATOM 8603 N N . SER D 1 242 ? 68.801 -20.243 47.161 1.00 84.79 1172 SER D N 1
ATOM 8604 C CA . SER D 1 242 ? 67.514 -20.939 47.130 1.00 86.20 1172 SER D CA 1
ATOM 8605 C C . SER D 1 242 ? 66.564 -20.423 48.206 1.00 86.43 1172 SER D C 1
ATOM 8606 O O . SER D 1 242 ? 65.345 -20.364 47.995 1.00 86.37 1172 SER D O 1
ATOM 8609 N N . ARG D 1 243 ? 67.137 -20.062 49.352 1.00 85.29 1173 ARG D N 1
ATOM 8610 C CA . ARG D 1 243 ? 66.401 -19.495 50.473 1.00 86.79 1173 ARG D CA 1
ATOM 8611 C C . ARG D 1 243 ? 67.141 -18.278 51.017 1.00 84.43 1173 ARG D C 1
ATOM 8612 O O . ARG D 1 243 ? 68.352 -18.331 51.252 1.00 82.99 1173 ARG D O 1
ATOM 8620 N N . PHE D 1 244 ? 66.408 -17.191 51.233 1.00 82.22 1174 PHE D N 1
ATOM 8621 C CA . PHE D 1 244 ? 66.966 -15.981 51.829 1.00 80.54 1174 PHE D CA 1
ATOM 8622 C C . PHE D 1 244 ? 65.882 -15.179 52.553 1.00 80.09 1174 PHE D C 1
ATOM 8623 O O . PHE D 1 244 ? 64.744 -15.631 52.657 1.00 80.11 1174 PHE D O 1
ATOM 8631 N N . TYR D 1 245 ? 66.243 -14.004 53.064 1.00 80.13 1175 TYR D N 1
ATOM 8632 C CA . TYR D 1 245 ? 65.362 -13.229 53.939 1.00 79.39 1175 TYR D CA 1
ATOM 8633 C C . TYR D 1 245 ? 65.200 -11.786 53.479 1.00 79.73 1175 TYR D C 1
ATOM 8634 O O . TYR D 1 245 ? 66.100 -11.209 52.871 1.00 80.82 1175 TYR D O 1
ATOM 8643 N N . ALA D 1 246 ? 64.040 -11.212 53.779 1.00 78.82 1176 ALA D N 1
ATOM 8644 C CA . ALA D 1 246 ? 63.793 -9.801 53.548 1.00 78.67 1176 ALA D CA 1
ATOM 8645 C C . ALA D 1 246 ? 63.525 -9.134 54.891 1.00 79.88 1176 ALA D C 1
ATOM 8646 O O . ALA D 1 246 ? 62.584 -9.507 55.605 1.00 80.30 1176 ALA D O 1
ATOM 8648 N N . TYR D 1 247 ? 64.367 -8.153 55.222 1.00 80.72 1177 TYR D N 1
ATOM 8649 C CA . TYR D 1 247 ? 64.384 -7.510 56.535 1.00 80.92 1177 TYR D CA 1
ATOM 8650 C C . TYR D 1 247 ? 64.037 -6.030 56.399 1.00 81.44 1177 TYR D C 1
ATOM 8651 O O . TYR D 1 247 ? 64.646 -5.315 55.600 1.00 82.52 1177 TYR D O 1
ATOM 8660 N N . VAL D 1 248 ? 63.042 -5.584 57.161 1.00 80.78 1178 VAL D N 1
ATOM 8661 C CA . VAL D 1 248 ? 62.673 -4.169 57.209 1.00 82.03 1178 VAL D CA 1
ATOM 8662 C C . VAL D 1 248 ? 62.909 -3.652 58.632 1.00 83.18 1178 VAL D C 1
ATOM 8663 O O . VAL D 1 248 ? 62.343 -4.180 59.592 1.00 83.39 1178 VAL D O 1
ATOM 8667 N N . GLU D 1 249 ? 63.752 -2.628 58.763 1.00 85.69 1179 GLU D N 1
ATOM 8668 C CA . GLU D 1 249 ? 64.230 -2.177 60.080 1.00 87.33 1179 GLU D CA 1
ATOM 8669 C C . GLU D 1 249 ? 63.368 -1.083 60.711 1.00 88.23 1179 GLU D C 1
ATOM 8670 O O . GLU D 1 249 ? 63.359 -0.926 61.932 1.00 89.81 1179 GLU D O 1
ATOM 8676 N N . GLU D 1 250 ? 62.649 -0.335 59.877 1.00 89.70 1180 GLU D N 1
ATOM 8677 C CA . GLU D 1 250 ? 61.826 0.786 60.335 1.00 91.04 1180 GLU D CA 1
ATOM 8678 C C . GLU D 1 250 ? 60.451 0.737 59.679 1.00 91.90 1180 GLU D C 1
ATOM 8679 O O . GLU D 1 250 ? 60.338 0.278 58.538 1.00 92.59 1180 GLU D O 1
ATOM 8685 N N . PRO D 1 251 ? 59.403 1.209 60.394 1.00 92.16 1181 PRO D N 1
ATOM 8686 C CA . PRO D 1 251 ? 58.055 1.331 59.821 1.00 91.44 1181 PRO D CA 1
ATOM 8687 C C . PRO D 1 251 ? 58.038 2.263 58.613 1.00 90.42 1181 PRO D C 1
ATOM 8688 O O . PRO D 1 251 ? 58.886 3.149 58.506 1.00 90.81 1181 PRO D O 1
ATOM 8692 N N . SER D 1 252 ? 57.081 2.061 57.712 1.00 89.40 1182 SER D N 1
ATOM 8693 C CA . SER D 1 252 ? 57.058 2.800 56.452 1.00 88.52 1182 SER D CA 1
ATOM 8694 C C . SER D 1 252 ? 56.735 4.269 56.664 1.00 87.47 1182 SER D C 1
ATOM 8695 O O . SER D 1 252 ? 55.842 4.609 57.435 1.00 88.08 1182 SER D O 1
ATOM 8698 N N . ARG D 1 253 ? 57.487 5.128 55.981 1.00 87.04 1183 ARG D N 1
ATOM 8699 C CA . ARG D 1 253 ? 57.287 6.573 56.043 1.00 86.73 1183 ARG D CA 1
ATOM 8700 C C . ARG D 1 253 ? 56.066 6.951 55.206 1.00 85.58 1183 ARG D C 1
ATOM 8701 O O . ARG D 1 253 ? 55.924 6.514 54.059 1.00 86.35 1183 ARG D O 1
ATOM 8709 N N . VAL D 1 254 ? 55.192 7.767 55.787 1.00 84.08 1184 VAL D N 1
ATOM 8710 C CA . VAL D 1 254 ? 53.892 8.053 55.187 1.00 81.89 1184 VAL D CA 1
ATOM 8711 C C . VAL D 1 254 ? 53.770 9.501 54.733 1.00 82.74 1184 VAL D C 1
ATOM 8712 O O . VAL D 1 254 ? 53.933 10.438 55.528 1.00 85.02 1184 VAL D O 1
ATOM 8716 N N . ASN D 1 255 ? 53.482 9.652 53.441 1.00 83.39 1185 ASN D N 1
ATOM 8717 C CA . ASN D 1 255 ? 53.141 10.931 52.840 1.00 85.51 1185 ASN D CA 1
ATOM 8718 C C . ASN D 1 255 ? 51.681 10.876 52.407 1.00 86.85 1185 ASN D C 1
ATOM 8719 O O . ASN D 1 255 ? 51.370 10.446 51.295 1.00 86.97 1185 ASN D O 1
ATOM 8724 N N . GLU D 1 256 ? 50.792 11.300 53.306 1.00 89.17 1186 GLU D N 1
ATOM 8725 C CA . GLU D 1 256 ? 49.339 11.208 53.106 1.00 90.54 1186 GLU D CA 1
ATOM 8726 C C . GLU D 1 256 ? 48.843 11.961 51.870 1.00 90.28 1186 GLU D C 1
ATOM 8727 O O . GLU D 1 256 ? 47.920 11.500 51.192 1.00 90.31 1186 GLU D O 1
ATOM 8733 N N . GLN D 1 257 ? 49.458 13.110 51.583 1.00 89.67 1187 GLN D N 1
ATOM 8734 C CA . GLN D 1 257 ? 49.019 13.962 50.476 1.00 88.43 1187 GLN D CA 1
ATOM 8735 C C . GLN D 1 257 ? 49.255 13.343 49.100 1.00 86.98 1187 GLN D C 1
ATOM 8736 O O . GLN D 1 257 ? 48.303 13.138 48.348 1.00 87.13 1187 GLN D O 1
ATOM 8742 N N . LEU D 1 258 ? 50.516 13.065 48.773 1.00 86.22 1188 LEU D N 1
ATOM 8743 C CA . LEU D 1 258 ? 50.854 12.341 47.544 1.00 85.12 1188 LEU D CA 1
ATOM 8744 C C . LEU D 1 258 ? 50.227 10.947 47.542 1.00 85.21 1188 LEU D C 1
ATOM 8745 O O . LEU D 1 258 ? 50.176 10.286 46.502 1.00 83.60 1188 LEU D O 1
ATOM 8750 N N . GLN D 1 259 ? 49.736 10.535 48.716 1.00 86.30 1189 GLN D N 1
ATOM 8751 C CA . GLN D 1 259 ? 49.223 9.184 48.983 1.00 87.22 1189 GLN D CA 1
ATOM 8752 C C . GLN D 1 259 ? 50.310 8.140 48.731 1.00 86.33 1189 GLN D C 1
ATOM 8753 O O . GLN D 1 259 ? 50.105 7.169 47.992 1.00 86.22 1189 GLN D O 1
ATOM 8759 N N . THR D 1 260 ? 51.465 8.359 49.362 1.00 83.95 1190 THR D N 1
ATOM 8760 C CA . THR D 1 260 ? 52.665 7.574 49.094 1.00 82.92 1190 THR D CA 1
ATOM 8761 C C . THR D 1 260 ? 53.378 7.100 50.357 1.00 83.08 1190 THR D C 1
ATOM 8762 O O . THR D 1 260 ? 53.914 7.899 51.130 1.00 85.20 1190 THR D O 1
ATOM 8766 N N . ARG D 1 261 ? 53.385 5.785 50.540 1.00 82.81 1191 ARG D N 1
ATOM 8767 C CA . ARG D 1 261 ? 54.131 5.128 51.610 1.00 83.88 1191 ARG D CA 1
ATOM 8768 C C . ARG D 1 261 ? 55.474 4.642 51.062 1.00 83.51 1191 ARG D C 1
ATOM 8769 O O . ARG D 1 261 ? 55.529 4.077 49.962 1.00 84.63 1191 ARG D O 1
ATOM 8777 N N . SER D 1 262 ? 56.549 4.853 51.822 1.00 82.71 1192 SER D N 1
ATOM 8778 C CA . SER D 1 262 ? 57.897 4.473 51.373 1.00 82.88 1192 SER D CA 1
ATOM 8779 C C . SER D 1 262 ? 58.608 3.657 52.445 1.00 82.19 1192 SER D C 1
ATOM 8780 O O . SER D 1 262 ? 58.391 3.882 53.634 1.00 83.17 1192 SER D O 1
ATOM 8783 N N . TYR D 1 263 ? 59.461 2.723 52.030 1.00 80.58 1193 TYR D N 1
ATOM 8784 C CA . TYR D 1 263 ? 60.220 1.905 52.978 1.00 80.58 1193 TYR D CA 1
ATOM 8785 C C . TYR D 1 263 ? 61.462 1.248 52.383 1.00 81.46 1193 TYR D C 1
ATOM 8786 O O . TYR D 1 263 ? 61.717 1.335 51.179 1.00 82.25 1193 TYR D O 1
ATOM 8795 N N . ASP D 1 264 ? 62.231 0.598 53.251 1.00 81.40 1194 ASP D N 1
ATOM 8796 C CA . ASP D 1 264 ? 63.520 0.031 52.888 1.00 81.06 1194 ASP D CA 1
ATOM 8797 C C . ASP D 1 264 ? 63.553 -1.451 53.207 1.00 80.63 1194 ASP D C 1
ATOM 8798 O O . ASP D 1 264 ? 63.007 -1.887 54.219 1.00 82.15 1194 ASP D O 1
ATOM 8803 N N . ILE D 1 265 ? 64.196 -2.223 52.339 1.00 79.69 1195 ILE D N 1
ATOM 8804 C CA . ILE D 1 265 ? 64.306 -3.664 52.534 1.00 81.27 1195 ILE D CA 1
ATOM 8805 C C . ILE D 1 265 ? 65.762 -4.120 52.420 1.00 82.99 1195 ILE D C 1
ATOM 8806 O O . ILE D 1 265 ? 66.457 -3.784 51.456 1.00 85.60 1195 ILE D O 1
ATOM 8811 N N . GLN D 1 266 ? 66.213 -4.882 53.413 1.00 83.51 1196 GLN D N 1
ATOM 8812 C CA . GLN D 1 266 ? 67.529 -5.509 53.365 1.00 84.46 1196 GLN D CA 1
ATOM 8813 C C . GLN D 1 266 ? 67.380 -6.967 52.952 1.00 83.20 1196 GLN D C 1
ATOM 8814 O O . GLN D 1 266 ? 66.532 -7.691 53.488 1.00 82.97 1196 GLN D O 1
ATOM 8820 N N . LEU D 1 267 ? 68.200 -7.388 51.991 1.00 81.89 1197 LEU D N 1
ATOM 8821 C CA . LEU D 1 267 ? 68.213 -8.775 51.527 1.00 81.40 1197 LEU D CA 1
ATOM 8822 C C . LEU D 1 267 ? 69.330 -9.547 52.214 1.00 83.20 1197 LEU D C 1
ATOM 8823 O O . LEU D 1 267 ? 70.504 -9.228 52.023 1.00 84.63 1197 LEU D O 1
ATOM 8828 N N . LEU D 1 268 ? 68.962 -10.559 53.002 1.00 82.85 1198 LEU D N 1
ATOM 8829 C CA . LEU D 1 268 ? 69.922 -11.328 53.795 1.00 83.00 1198 LEU D CA 1
ATOM 8830 C C . LEU D 1 268 ? 69.948 -12.784 53.361 1.00 84.81 1198 LEU D C 1
ATOM 8831 O O . LEU D 1 268 ? 68.896 -13.383 53.163 1.00 85.86 1198 LEU D O 1
ATOM 8836 N N . ASP D 1 269 ? 71.143 -13.360 53.238 1.00 86.07 1199 ASP D N 1
ATOM 8837 C CA . ASP D 1 269 ? 71.285 -14.769 52.843 1.00 87.83 1199 ASP D CA 1
ATOM 8838 C C . ASP D 1 269 ? 70.949 -15.740 53.987 1.00 88.88 1199 ASP D C 1
ATOM 8839 O O . ASP D 1 269 ? 70.435 -15.326 55.029 1.00 89.10 1199 ASP D O 1
ATOM 8844 N N . GLU D 1 270 ? 71.241 -17.023 53.788 1.00 89.52 1200 GLU D N 1
ATOM 8845 C CA . GLU D 1 270 ? 70.901 -18.056 54.771 1.00 90.54 1200 GLU D CA 1
ATOM 8846 C C . GLU D 1 270 ? 71.599 -17.875 56.126 1.00 89.91 1200 GLU D C 1
ATOM 8847 O O . GLU D 1 270 ? 71.040 -18.228 57.163 1.00 89.20 1200 GLU D O 1
ATOM 8853 N N . THR D 1 271 ? 72.812 -17.323 56.108 1.00 89.54 1201 THR D N 1
ATOM 8854 C CA . THR D 1 271 ? 73.587 -17.057 57.334 1.00 88.70 1201 THR D CA 1
ATOM 8855 C C . THR D 1 271 ? 73.083 -15.820 58.082 1.00 87.67 1201 THR D C 1
ATOM 8856 O O . THR D 1 271 ? 73.246 -15.709 59.293 1.00 88.71 1201 THR D O 1
ATOM 8860 N N . GLY D 1 272 ? 72.474 -14.893 57.354 1.00 87.20 1202 GLY D N 1
ATOM 8861 C CA . GLY D 1 272 ? 72.042 -13.625 57.925 1.00 85.82 1202 GLY D CA 1
ATOM 8862 C C . GLY D 1 272 ? 72.870 -12.461 57.420 1.00 85.87 1202 GLY D C 1
ATOM 8863 O O . GLY D 1 272 ? 72.711 -11.335 57.885 1.00 87.21 1202 GLY D O 1
ATOM 8864 N N . GLN D 1 273 ? 73.753 -12.738 56.462 1.00 84.82 1203 GLN D N 1
ATOM 8865 C CA . GLN D 1 273 ? 74.591 -11.714 55.847 1.00 85.11 1203 GLN D CA 1
ATOM 8866 C C . GLN D 1 273 ? 73.849 -11.002 54.726 1.00 85.60 1203 GLN D C 1
ATOM 8867 O O . GLN D 1 273 ? 73.184 -11.642 53.910 1.00 87.83 1203 GLN D O 1
ATOM 8873 N N . ALA D 1 274 ? 73.959 -9.677 54.696 1.00 85.63 1204 ALA D N 1
ATOM 8874 C CA . ALA D 1 274 ? 73.318 -8.879 53.653 1.00 85.21 1204 ALA D CA 1
ATOM 8875 C C . ALA D 1 274 ? 74.034 -9.046 52.313 1.00 85.10 1204 ALA D C 1
ATOM 8876 O O . ALA D 1 274 ? 75.259 -9.132 52.260 1.00 86.15 1204 ALA D O 1
ATOM 8878 N N . PHE D 1 275 ? 73.262 -9.115 51.233 1.00 84.30 1205 PHE D N 1
ATOM 8879 C CA . PHE D 1 275 ? 73.835 -9.189 49.893 1.00 82.83 1205 PHE D CA 1
ATOM 8880 C C . PHE D 1 275 ? 73.092 -8.290 48.915 1.00 82.26 1205 PHE D C 1
ATOM 8881 O O . PHE D 1 275 ? 73.405 -8.265 47.730 1.00 84.06 1205 PHE D O 1
ATOM 8889 N N . GLY D 1 276 ? 72.113 -7.549 49.420 1.00 80.26 1206 GLY D N 1
ATOM 8890 C CA . GLY D 1 276 ? 71.359 -6.624 48.587 1.00 80.36 1206 GLY D CA 1
ATOM 8891 C C . GLY D 1 276 ? 70.424 -5.741 49.381 1.00 80.70 1206 GLY D C 1
ATOM 8892 O O . GLY D 1 276 ? 70.073 -6.062 50.515 1.00 82.05 1206 GLY D O 1
ATOM 8893 N N . ARG D 1 277 ? 70.024 -4.624 48.776 1.00 81.60 1207 ARG D N 1
ATOM 8894 C CA . ARG D 1 277 ? 69.161 -3.632 49.419 1.00 83.51 1207 ARG D CA 1
ATOM 8895 C C . ARG D 1 277 ? 68.165 -3.044 48.428 1.00 82.53 1207 ARG D C 1
ATOM 8896 O O . ARG D 1 277 ? 68.473 -2.897 47.240 1.00 82.77 1207 ARG D O 1
ATOM 8904 N N . ILE D 1 278 ? 66.984 -2.686 48.932 1.00 80.91 1208 ILE D N 1
ATOM 8905 C CA . ILE D 1 278 ? 66.034 -1.860 48.197 1.00 79.23 1208 ILE D CA 1
ATOM 8906 C C . ILE D 1 278 ? 65.756 -0.627 49.045 1.00 80.63 1208 ILE D C 1
ATOM 8907 O O . ILE D 1 278 ? 65.156 -0.734 50.114 1.00 80.68 1208 ILE D O 1
ATOM 8912 N N . ASN D 1 279 ? 66.200 0.535 48.573 1.00 81.87 1209 ASN D N 1
ATOM 8913 C CA . ASN D 1 279 ? 66.019 1.784 49.305 1.00 83.51 1209 ASN D CA 1
ATOM 8914 C C . ASN D 1 279 ? 64.930 2.649 48.703 1.00 82.45 1209 ASN D C 1
ATOM 8915 O O . ASN D 1 279 ? 64.894 2.852 47.492 1.00 83.36 1209 ASN D O 1
ATOM 8920 N N . GLY D 1 280 ? 64.053 3.158 49.559 1.00 81.22 1210 GLY D N 1
ATOM 8921 C CA . GLY D 1 280 ? 63.048 4.132 49.158 1.00 81.09 1210 GLY D CA 1
ATOM 8922 C C . GLY D 1 280 ? 61.984 3.557 48.257 1.00 81.54 1210 GLY D C 1
ATOM 8923 O O . GLY D 1 280 ? 61.539 4.227 47.323 1.00 81.69 1210 GLY D O 1
ATOM 8924 N N . PHE D 1 281 ? 61.588 2.311 48.538 1.00 80.59 1211 PHE D N 1
ATOM 8925 C CA . PHE D 1 281 ? 60.514 1.629 47.814 1.00 79.34 1211 PHE D CA 1
ATOM 8926 C C . PHE D 1 281 ? 59.176 2.297 48.109 1.00 79.57 1211 PHE D C 1
ATOM 8927 O O . PHE D 1 281 ? 58.623 2.157 49.198 1.00 79.77 1211 PHE D O 1
ATOM 8935 N N . THR D 1 282 ? 58.666 3.022 47.121 1.00 79.32 1212 THR D N 1
ATOM 8936 C CA . THR D 1 282 ? 57.483 3.855 47.296 1.00 80.92 1212 THR D CA 1
ATOM 8937 C C . THR D 1 282 ? 56.267 3.273 46.582 1.00 82.55 1212 THR D C 1
ATOM 8938 O O . THR D 1 282 ? 56.311 3.010 45.380 1.00 84.56 1212 THR D O 1
ATOM 8942 N N . VAL D 1 283 ? 55.183 3.077 47.325 1.00 81.96 1213 VAL D N 1
ATOM 8943 C CA . VAL D 1 283 ? 53.910 2.725 46.706 1.00 82.66 1213 VAL D CA 1
ATOM 8944 C C . VAL D 1 283 ? 52.954 3.914 46.758 1.00 83.28 1213 VAL D C 1
ATOM 8945 O O . VAL D 1 283 ? 53.085 4.786 47.611 1.00 83.70 1213 VAL D O 1
ATOM 8949 N N . LYS D 1 284 ? 52.014 3.948 45.821 1.00 84.94 1214 LYS D N 1
ATOM 8950 C CA . LYS D 1 284 ? 51.052 5.038 45.703 1.00 86.25 1214 LYS D CA 1
ATOM 8951 C C . LYS D 1 284 ? 49.679 4.457 45.372 1.00 87.77 1214 LYS D C 1
ATOM 8952 O O . LYS D 1 284 ? 49.577 3.524 44.570 1.00 89.37 1214 LYS D O 1
ATOM 8958 N N . ARG D 1 285 ? 48.632 5.009 45.983 1.00 89.21 1215 ARG D N 1
ATOM 8959 C CA . ARG D 1 285 ? 47.271 4.561 45.717 1.00 90.30 1215 ARG D CA 1
ATOM 8960 C C . ARG D 1 285 ? 46.912 4.689 44.243 1.00 90.25 1215 ARG D C 1
ATOM 8961 O O . ARG D 1 285 ? 47.145 5.726 43.621 1.00 90.22 1215 ARG D O 1
ATOM 8969 N N . ALA D 1 286 ? 46.352 3.613 43.696 1.00 90.57 1216 ALA D N 1
ATOM 8970 C CA . ALA D 1 286 ? 45.967 3.565 42.297 1.00 91.37 1216 ALA D CA 1
ATOM 8971 C C . ALA D 1 286 ? 44.633 2.851 42.131 1.00 91.61 1216 ALA D C 1
ATOM 8972 O O . ALA D 1 286 ? 44.594 1.624 42.079 1.00 92.44 1216 ALA D O 1
ATOM 8974 N N . PRO D 1 287 ? 43.526 3.615 42.069 1.00 92.31 1217 PRO D N 1
ATOM 8975 C CA . PRO D 1 287 ? 42.213 3.046 41.751 1.00 92.50 1217 PRO D CA 1
ATOM 8976 C C . PRO D 1 287 ? 42.178 2.406 40.366 1.00 92.54 1217 PRO D C 1
ATOM 8977 O O . PRO D 1 287 ? 42.903 2.839 39.465 1.00 92.05 1217 PRO D O 1
ATOM 8981 N N . SER D 1 288 ? 41.329 1.391 40.213 1.00 93.47 1218 SER D N 1
ATOM 8982 C CA . SER D 1 288 ? 41.256 0.578 38.992 1.00 93.63 1218 SER D CA 1
ATOM 8983 C C . SER D 1 288 ? 41.053 1.386 37.711 1.00 93.13 1218 SER D C 1
ATOM 8984 O O . SER D 1 288 ? 41.675 1.102 36.697 1.00 92.54 1218 SER D O 1
ATOM 8987 N N . GLN D 1 289 ? 40.184 2.387 37.774 1.00 93.75 1219 GLN D N 1
ATOM 8988 C CA . GLN D 1 289 ? 39.895 3.264 36.640 1.00 93.88 1219 GLN D CA 1
ATOM 8989 C C . GLN D 1 289 ? 41.146 3.956 36.108 1.00 93.36 1219 GLN D C 1
ATOM 8990 O O . GLN D 1 289 ? 41.315 4.079 34.901 1.00 94.53 1219 GLN D O 1
ATOM 8996 N N . LEU D 1 290 ? 42.011 4.405 37.014 1.00 92.18 1220 LEU D N 1
ATOM 8997 C CA . LEU D 1 290 ? 43.281 5.025 36.650 1.00 91.42 1220 LEU D CA 1
ATOM 8998 C C . LEU D 1 290 ? 44.356 3.987 36.321 1.00 90.57 1220 LEU D C 1
ATOM 8999 O O . LEU D 1 290 ? 45.090 4.129 35.342 1.00 91.13 1220 LEU D O 1
ATOM 9004 N N . PHE D 1 291 ? 44.432 2.942 37.138 1.00 88.20 1221 PHE D N 1
ATOM 9005 C CA . PHE D 1 291 ? 45.510 1.963 37.066 1.00 85.10 1221 PHE D CA 1
ATOM 9006 C C . PHE D 1 291 ? 45.494 1.109 35.792 1.00 84.96 1221 PHE D C 1
ATOM 9007 O O . PHE D 1 291 ? 46.538 0.928 35.160 1.00 85.26 1221 PHE D O 1
ATOM 9015 N N . LEU D 1 292 ? 44.320 0.607 35.410 1.00 84.81 1222 LEU D N 1
ATOM 9016 C CA . LEU D 1 292 ? 44.197 -0.286 34.251 1.00 84.77 1222 LEU D CA 1
ATOM 9017 C C . LEU D 1 292 ? 43.680 0.426 33.000 1.00 85.79 1222 LEU D C 1
ATOM 9018 O O . LEU D 1 292 ? 42.951 -0.153 32.194 1.00 85.98 1222 LEU D O 1
ATOM 9023 N N . LYS D 1 293 ? 44.077 1.684 32.848 1.00 87.47 1223 LYS D N 1
ATOM 9024 C CA . LYS D 1 293 ? 43.734 2.503 31.679 1.00 87.51 1223 LYS D CA 1
ATOM 9025 C C . LYS D 1 293 ? 44.895 3.402 31.325 1.00 88.95 1223 LYS D C 1
ATOM 9026 O O . LYS D 1 293 ? 45.283 3.490 30.162 1.00 91.74 1223 LYS D O 1
#

Secondary structure (DSSP, 8-state):
-BTTTBEEEE-TTT--EEEEEEESTTT-GGGGGEEETTEEB--GGGGT--HHHH-SSB-B-SEEB-S--B--STT--EEEE--PPP-TT--B---EEEEETTT----EEEE--B-SSPPPPP--B--HHHHHTTSEEE-HHHHHHHHHHTTEEE-----EEEEEE-SS-EEEEEE--TTTGGG--S-SS-HHHHHHTTS--TTGGGS--SS--EEEEEEE---BSSPPPSEEEEEE-SPPEEETTTTEEEEEEEEE-SSSBEEEEEEEEEEEEE-HHHHT-/-TTT-EEEE-TTT--EEEEEEESTTT-GGGGGEEETTEEB--GGGGT--HHHH-SSB-B-SEEB-S--B--STT--EEEE--PPP-TT--B---EEEEETTT-PPPEEEE--B-SS-PPPP--B--HHHHHHHSEE--HHHHHHHHHHTTEEE-----EEEEEE-SS-EEEEEE--TTTGGG--S-SS-HHHHHHTTS--TTGGG---TT--EEEEEEE---BSSPPPSEEEEEE-SPPEEETTTTEEEEEEEEE-TTSBEEEEEEEEEEEEE-HHHHT-/--BTTTBEEEE-TTT--EEEEEEESTTT-GGGGGEEETTEEB--THHHH--HHHH-SSB-B-SEEB-S--B--STT--EEEE--PPP-TT--B---EEEEETTTT---EEEE--B-SSPPPPP-----HHHHHHHSEEPPHHHHHHHHHHTTEEE-----EEEEEE-SS-EEEEEE--TTTGGG--S-SS-HHHHHHTTS--TTTTTS--TT--EEEEEEE---BSSPPPSEEEEEE-SPPEEETTTTEEEEEEEEE-SSS-EEEEEEEEEEEEE-HHHHT-/-TTT-EEEE-TTT--EEEEEEESTTT-GGGGGEEETTEEB--GGGGT--HHHH-SSB-B-SEEB-S--B--STT--EEEE--PPP-TT--B---EEEEETTT-PPPEEEE--B-SSPPPPP--B--HHHHHHHSEE--HHHHHHHHHHTTEEE-----EEEEEE-SS-EEEEEE--TTTGGG--S-SS-HHHHHHTTS--TTGGGS--TT--EEEEEEE---B-S---SEEEEEE-SPPEEETTTTEEEEEEEEE-TTSBEEEEEEEEEEEEE-HHHHT-

CATH classification: 3.10.129.110

Nearest PDB structures (foldseek):
  3kg7-assembly1_C  TM=9.998E-01  e=1.518E-55  Lyngbya majuscula
  5tz6-assembly1_A  TM=8.595E-01  e=1.610E-22  Moorena producens 3L
  3kg6-assembly6_D  TM=8.295E-01  e=7.617E-22  Lyngbya majuscula
  8qk4-assembly1_A  TM=8.174E-01  e=1.408E-17  Bacillus subtilis subsp. subtilis str. 168
  7zmf-assembly1_B  TM=8.334E-01  e=8.793E-17  Brevibacillus brevis NBRC 100599